Protein AF-0000000077182838 (afdb_homodimer)

Secondary structure (DSSP, 8-state):
---------------------------TTT-HHHHHHHHHHHHHHHHHHHHHHHHHHHHHHHHHHHHHHHHHHHHHHTT-HHHHHHSHHHHHHHHHIIIIIHHHHHHHHHS---HHHHHHHHHHHTTS--HHHHHHHHHHHHHHHHHHT--HHHHHTTEETTEE-S----HHHHHHHHHHHHHTT-HHHHHHHHHHHHHHHHTS-HHHHHHHT--HHHHHHHHHHHHHHTT-TTTHHHHHHHSTTTTTHHHHHHHHHHHS-----S--------HHHHHHHHHHHHHHHTT-------EEEE-SSSHHHHHSPEEEEEEEETTEEEEESS-S-HHHHHHHHHHHGGG-EE--EEETTTTEEE--TTEE-EEEEES-TT--HHHHHHHHHHHHHHHHHH-----S---EEEEEE-TT-EEEEE-S---S--HHHHHH-SEEEEEEEE-S--SEE--EEEGGGTEEE---TT-EEEEESB-TTT--B-GGG-EEEPPEEES-EEEEEEEEEGGGGTTS-TTSS---------------/---------------------------TTT-HHHHHHHHHHHHHHHHHHHHHHHHHHHHHHHHHHHHHHHHHHHHHHTT-HHHHHHSHHHHHHHHHIIIIIHHHHHHHHHS---HHHHHHHHHHHTTS--HHHHHHHHHHHHHHHHHHT--HHHHHTTEETTEE-S----HHHHHHHHHHHHHTT-HHHHHHHHHHHHHHHHTS-HHHHHHHT--HHHHHHHHHHHHHHTT-TTTHHHHHHHSTTTTTHHHHHHHHHHHS-----S--------HHHHHHHHHHHHHHHTT-------EEEE-SSSHHHHHSPEEEEEEEETTEEEEESS-S-HHHHHHHHHHHGGG-EE--EEETTTTEEE--TTEE-EEEEES-TT--HHHHHHHHHHHHHHHHHH-----S---EEEEEE-TT-EEEEE-S---S--HHHHHH-SEEEEEEEE-S--SEE--EEEGGGTEEE---TT-EEEEESB-TTT--B-GGG-EEEPPEEES-EEEEEEEEEGGGGTTS-TTSS--------S------

Foldseek 3Di:
DPPPPPPPPPCCVPCPPCPVPPPDDDQCQFDPVVVVVVVVLVVVLVVLVVVQVVQVVVLVVVVVVVVVVVCVLVVVCPPPVVVSCVPVVSVVVVVCCVPPVVVVVVVSVPDDTSPVSVVVVVVSCVPDDDPVNVLVVLLLVVLQCVLQVDFLLCVQQQHGLNDRDPDGHALVRLQVNLVSCVLQVNLVNSLRSLVSSLVRCVPDDQVVCVVVVHHNLVSLLSNLLSCVLVPNLVCSLVSQCPDPVCNPVSVVSSVVSNVDHDDRNDHLVCPVFDNLQSVLLNVVQNVLVPPDDPDPAPFDWPCPLDVVCVVVTWTKGFPDVVQTKMKTPQLADLVLLVLVCVQWPVPWDFAWDADQVVRDTDRDSQFGWTKDKPPDPPGDPVNVVSLVVSVVSVCRVVVAFAPPQSIKMKIKAGASGKHGWDAQWDPDDDPVCVVFNTFFKKKKAWQDFASGTFWKDQSLSSDTGHGDHNMIMMGTQADQAPRHGDPSRGMMTTGRHHDMTIMMMGTGHDNSCVPVPPPDYDDPPPPPPPPPDDDD/DPPPPPPPVPCCVPCPPCPVPPPDDDQCQFDP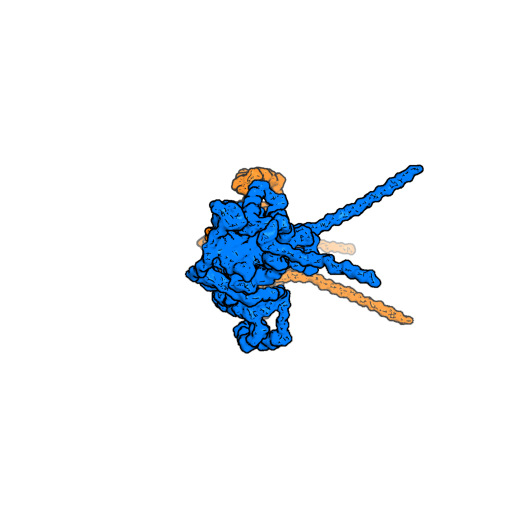VVVVVVVVLVVVLVVLVVVQVVQVVVLVVVVVVVVVVVCVLVVVCPPPVVVSCVPVVSVVVVVCCVPPVVVVVVVSVPDDTSPVSVVVVVVSCVPDDDPVNVLVVLLLVVQQCVLQVDFLLCVQQQHGLNDRDPDGHALVRLQVNLVSCVLQVNLVNSLRSLVNSLVRCVPDDQVVCVVVVHHNLVSLLSNLLSCVLVPNLPCSLVSQCPDPVCNPVSVVSSVVSNVDHDDRNDHLVCPVFDNLQSVLLNVVQNVLVPPDDPDPAPFDWPLPLDVVCVVPTWTKGFPDVVQTKMKTPQLADLVLLVLVCVQWVVPWDFDWDQDQVVRDTDRDSQFGWTKDKPPDPPGDPVNVVSLVVSVVSCCRVVVAFAPPQSIKMKIKAGASGKHGWDAQWDPDDDPVCVVFNTFFKKKKAWQDFASGTFWKDQSLSSDTGHGDHNMIMMGTQADQAPRHGDPSRGMMTTGRHHDMTIMMMGTGHDNSCVPVPPPDYDDPPPCPPDDPDDDD

InterPro domains:
  IPR005123 Oxoglutarate/iron-dependent dioxygenase domain [PS51471] (404-518)
  IPR006620 Prolyl 4-hydroxylase, alpha subunit [SM00702] (323-509)
  IPR011990 Tetratricopeptide-like helical domain superfamily [G3DSA:1.25.40.10] (131-242)
  IPR013547 Prolyl 4-hydroxylase, N-terminal [PF08336] (31-162)
  IPR044862 Prolyl 4-hydroxylase alpha subunit, Fe(2+) 2OG dioxygenase domain [PF13640] (408-509)
  IPR045054 Prolyl 4-hydroxylase [PTHR10869] (136-509)

Radius of gyration: 52.43 Å; Cα contacts (8 Å, |Δi|>4): 1757; chains: 2; bounding box: 83×176×127 Å

Organism: Drosophila simulans (NCBI:txid7240)

pLDDT: mean 84.69, std 19.44, range [19.81, 98.38]

Sequence (1072 aa):
MSSVVLFVVSFILGLSWITEGYRDRKNYVTSVEDKMDLLEKDRELIIVLDSYATELNDKIIMLKRIVKKFKQPLEKAKNREEEYLSNPINSLSLLRQMHEDWEPVEKLLRQPVGQEKIALIEKMREDFPVEKDLMEANQAMFRILHTYDLEPKDVSTGLIDGVQYSGKMSASDCFTMGTFSFKAGSYQLASKWLSAAKDLLVDQPRKYHEVMGVTKADVTLLLARSLIASGNVSNAPDILMRDSMFGEAGSALTLHFLRNTPKPSINLESRESDESFNQLCRSSSRRQMGESKPSRLHCRYNTTTTPFLRLAPFRMEELSLDPYVVFYHNVLSDPEIEKLKPMSEPFLERAKVFRVEKGSDEIAPTRSADGAWLPHQDTDPDDLEVLRRIGRRIRDITGLNTRSGSQMQFLKYGFGGHFVPHYDYFNSKTSYLERVGDRMATVLFYLNNVDHGGATAFPKLNLVVPTQKGSALFWHNLDRKSYDYDTRTSHGACPLISGTKLVMTRWIYELDQMFLIPAVLPPRRRNFSKSLLNPFMSSVVLFVVSFILGLSWITEGYRDRKNYVTSVEDKMDLLEKDRELIIVLDSYATELNDKIIMLKRIVKKFKQPLEKAKNREEEYLSNPINSLSLLRQMHEDWEPVEKLLRQPVGQEKIALIEKMREDFPVEKDLMEANQAMFRILHTYDLEPKDVSTGLIDGVQYSGKMSASDCFTMGTFSFKAGSYQLASKWLSAAKDLLVDQPRKYHEVMGVTKADVTLLLARSLIASGNVSNAPDILMRDSMFGEAGSALTLHFLRNTPKPSINLESRESDESFNQLCRSSSRRQMGESKPSRLHCRYNTTTTPFLRLAPFRMEELSLDPYVVFYHNVLSDPEIEKLKPMSEPFLERAKVFRVEKGSDEIAPTRSADGAWLPHQDTDPDDLEVLRRIGRRIRDITGLNTRSGSQMQFLKYGFGGHFVPHYDYFNSKTSYLERVGDRMATVLFYLNNVDHGGATAFPKLNLVVPTQKGSALFWHNLDRKSYDYDTRTSHGACPLISGTKLVMTRWIYELDQMFLIPAVLPPRRRNFSKSLLNPF

Structure (mmCIF, N/CA/C/O backbone):
data_AF-0000000077182838-model_v1
#
loop_
_entity.id
_entity.type
_entity.pdbx_description
1 polymer 'procollagen-proline 4-dioxygenase'
#
loop_
_atom_site.group_PDB
_atom_site.id
_atom_site.type_symbol
_atom_site.label_atom_id
_atom_site.label_alt_id
_atom_site.label_comp_id
_atom_site.label_asym_id
_atom_site.label_entity_id
_atom_site.label_seq_id
_atom_site.pdbx_PDB_ins_code
_atom_site.Cartn_x
_atom_site.Cartn_y
_atom_site.Cartn_z
_atom_site.occupancy
_atom_site.B_iso_or_equiv
_atom_site.auth_seq_id
_atom_site.auth_comp_id
_atom_site.auth_asym_id
_atom_site.auth_atom_id
_atom_site.pdbx_PDB_model_num
ATOM 1 N N . MET A 1 1 ? 15.797 6.801 -80.688 1 26.8 1 MET A N 1
ATOM 2 C CA . MET A 1 1 ? 15.852 5.375 -80.375 1 26.8 1 MET A CA 1
ATOM 3 C C . MET A 1 1 ? 15.898 5.137 -78.875 1 26.8 1 MET A C 1
ATOM 5 O O . MET A 1 1 ? 16.719 4.344 -78.375 1 26.8 1 MET A O 1
ATOM 9 N N . SER A 1 2 ? 15.445 6.059 -78.062 1 31.55 2 SER A N 1
ATOM 10 C CA . SER A 1 2 ? 15.414 6.375 -76.688 1 31.55 2 SER A CA 1
ATOM 11 C C . SER A 1 2 ? 14.711 5.281 -75.875 1 31.55 2 SER A C 1
ATOM 13 O O . SER A 1 2 ? 13.508 5.047 -76.062 1 31.55 2 SER A O 1
ATOM 15 N N . SER A 1 3 ? 15.469 4.152 -75.625 1 28.89 3 SER A N 1
ATOM 16 C CA . SER A 1 3 ? 15.219 2.842 -75 1 28.89 3 SER A CA 1
ATOM 17 C C . SER A 1 3 ? 14.648 2.973 -73.625 1 28.89 3 SER A C 1
ATOM 19 O O . SER A 1 3 ? 15.266 3.572 -72.75 1 28.89 3 SER A O 1
ATOM 21 N N . VAL A 1 4 ? 13.312 3.137 -73.5 1 30.86 4 VAL A N 1
ATOM 22 C CA . VAL A 1 4 ? 12.391 3.156 -72.375 1 30.86 4 VAL A CA 1
ATOM 23 C C . VAL A 1 4 ? 12.609 1.921 -71.5 1 30.86 4 VAL A C 1
ATOM 25 O O . VAL A 1 4 ? 12.32 0.798 -71.938 1 30.86 4 VAL A O 1
ATOM 28 N N . VAL A 1 5 ? 13.797 1.765 -70.938 1 31.5 5 VAL A N 1
ATOM 29 C CA . VAL A 1 5 ? 14.133 0.659 -70 1 31.5 5 VAL A CA 1
ATOM 30 C C . VAL A 1 5 ? 13.102 0.566 -68.875 1 31.5 5 VAL A C 1
ATOM 32 O O . VAL A 1 5 ? 12.977 1.482 -68.062 1 31.5 5 VAL A O 1
ATOM 35 N N . LEU A 1 6 ? 11.883 0.058 -69.25 1 28.95 6 LEU A N 1
ATOM 36 C CA . LEU A 1 6 ? 10.789 -0.274 -68.312 1 28.95 6 LEU A CA 1
ATOM 37 C C . LEU A 1 6 ? 11.289 -1.145 -67.188 1 28.95 6 LEU A C 1
ATOM 39 O O . LEU A 1 6 ? 11.766 -2.258 -67.375 1 28.95 6 LEU A O 1
ATOM 43 N N . PHE A 1 7 ? 11.945 -0.509 -66.188 1 29.33 7 PHE A N 1
ATOM 44 C CA . PHE A 1 7 ? 12.391 -1.179 -64.938 1 29.33 7 PHE A CA 1
ATOM 45 C C . PHE A 1 7 ? 11.25 -1.951 -64.312 1 29.33 7 PHE A C 1
ATOM 47 O O . PHE A 1 7 ? 10.289 -1.354 -63.812 1 29.33 7 PHE A O 1
ATOM 54 N N . VAL A 1 8 ? 10.812 -3.133 -64.812 1 27.83 8 VAL A N 1
ATOM 55 C CA . VAL A 1 8 ? 9.906 -4.098 -64.25 1 27.83 8 VAL A CA 1
ATOM 56 C C . VAL A 1 8 ? 10.398 -4.449 -62.812 1 27.83 8 VAL A C 1
ATOM 58 O O . VAL A 1 8 ? 11.445 -5.082 -62.656 1 27.83 8 VAL A O 1
ATOM 61 N N . VAL A 1 9 ? 10.398 -3.529 -61.875 1 29.5 9 VAL A N 1
ATOM 62 C CA . VAL A 1 9 ? 10.648 -3.9 -60.469 1 29.5 9 VAL A CA 1
ATOM 63 C C . VAL A 1 9 ? 9.719 -5.047 -60.062 1 29.5 9 VAL A C 1
ATOM 65 O O . VAL A 1 9 ? 8.492 -4.895 -60.062 1 29.5 9 VAL A O 1
ATOM 68 N N . SER A 1 10 ? 10.023 -6.285 -60.5 1 26 10 SER A N 1
ATOM 69 C CA . SER A 1 10 ? 9.406 -7.52 -60.031 1 26 10 SER A CA 1
ATOM 70 C C . SER A 1 10 ? 9.219 -7.488 -58.5 1 26 10 SER A C 1
ATOM 72 O O . SER A 1 10 ? 10.172 -7.285 -57.781 1 26 10 SER A O 1
ATOM 74 N N . PHE A 1 11 ? 8 -7.145 -58.062 1 29.31 11 PHE A N 1
ATOM 75 C CA . PHE A 1 11 ? 7.371 -7.348 -56.75 1 29.31 11 PHE A CA 1
ATOM 76 C C . PHE A 1 11 ? 7.582 -8.773 -56.25 1 29.31 11 PHE A C 1
ATOM 78 O O . PHE A 1 11 ? 6.84 -9.68 -56.656 1 29.31 11 PHE A O 1
ATOM 85 N N . ILE A 1 12 ? 8.781 -9.352 -56.375 1 28.45 12 ILE A N 1
ATOM 86 C CA . ILE A 1 12 ? 8.945 -10.602 -55.656 1 28.45 12 ILE A CA 1
ATOM 87 C C . ILE A 1 12 ? 8.484 -10.414 -54.219 1 28.45 12 ILE A C 1
ATOM 89 O O . ILE A 1 12 ? 9.18 -9.781 -53.406 1 28.45 12 ILE A O 1
ATOM 93 N N . LEU A 1 13 ? 7.277 -9.891 -54 1 29.78 13 LEU A N 1
ATOM 94 C CA . LEU A 1 13 ? 6.648 -10.094 -52.688 1 29.78 13 LEU A CA 1
ATOM 95 C C . LEU A 1 13 ? 6.875 -11.516 -52.219 1 29.78 13 LEU A C 1
ATOM 97 O O . LEU A 1 13 ? 6.391 -12.477 -52.812 1 29.78 13 LEU A O 1
ATOM 101 N N . GLY A 1 14 ? 8.164 -11.797 -51.875 1 27.64 14 GLY A N 1
ATOM 102 C CA . GLY A 1 14 ? 8.523 -12.984 -51.125 1 27.64 14 GLY A CA 1
ATOM 103 C C . GLY A 1 14 ? 7.488 -13.359 -50.094 1 27.64 14 GLY A C 1
ATOM 104 O O . GLY A 1 14 ? 7.152 -12.555 -49.219 1 27.64 14 GLY A O 1
ATOM 105 N N . LEU A 1 15 ? 6.465 -14.164 -50.438 1 27.7 15 LEU A N 1
ATOM 106 C CA . LEU A 1 15 ? 5.676 -15.039 -49.562 1 27.7 15 LEU A CA 1
ATOM 107 C C . LEU A 1 15 ? 6.543 -15.641 -48.469 1 27.7 15 LEU A C 1
ATOM 109 O O . LEU A 1 15 ? 7.254 -16.625 -48.688 1 27.7 15 LEU A O 1
ATOM 113 N N . SER A 1 16 ? 7.496 -14.93 -47.906 1 30.05 16 SER A N 1
ATOM 114 C CA . SER A 1 16 ? 7.914 -15.523 -46.625 1 30.05 16 SER A CA 1
ATOM 115 C C . SER A 1 16 ? 6.715 -15.984 -45.812 1 30.05 16 SER A C 1
ATOM 117 O O . SER A 1 16 ? 6.004 -15.156 -45.219 1 30.05 16 SER A O 1
ATOM 119 N N . TRP A 1 17 ? 5.828 -16.781 -46.375 1 29.22 17 TRP A N 1
ATOM 120 C CA . TRP A 1 17 ? 4.949 -17.594 -45.562 1 29.22 17 TRP A CA 1
ATOM 121 C C . TRP A 1 17 ? 5.605 -17.906 -44.219 1 29.22 17 TRP A C 1
ATOM 123 O O . TRP A 1 17 ? 6.809 -18.172 -44.156 1 29.22 17 TRP A O 1
ATOM 133 N N . ILE A 1 18 ? 5.066 -17.375 -43.125 1 30.62 18 ILE A N 1
ATOM 134 C CA . ILE A 1 18 ? 5.102 -17.688 -41.688 1 30.62 18 ILE A CA 1
ATOM 135 C C . ILE A 1 18 ? 5.184 -19.188 -41.5 1 30.62 18 ILE A C 1
ATOM 137 O O . ILE A 1 18 ? 4.223 -19.906 -41.781 1 30.62 18 ILE A O 1
ATOM 141 N N . THR A 1 19 ? 6.059 -19.922 -42.125 1 31.91 19 THR A N 1
ATOM 142 C CA . THR A 1 19 ? 6.367 -21.094 -41.312 1 31.91 19 THR A CA 1
ATOM 143 C C . THR A 1 19 ? 6.254 -20.766 -39.812 1 31.91 19 THR A C 1
ATOM 145 O O . THR A 1 19 ? 7.137 -20.125 -39.25 1 31.91 19 THR A O 1
ATOM 148 N N . GLU A 1 20 ? 5.242 -20.141 -39.375 1 35.03 20 GLU A N 1
ATOM 149 C CA . GLU A 1 20 ? 4.934 -20.172 -37.969 1 35.03 20 GLU A CA 1
ATOM 150 C C . GLU A 1 20 ? 5.504 -21.422 -37.312 1 35.03 20 GLU A C 1
ATOM 152 O O . GLU A 1 20 ? 5.117 -22.547 -37.656 1 35.03 20 GLU A O 1
ATOM 157 N N . GLY A 1 21 ? 6.805 -21.516 -37.125 1 34.44 21 GLY A N 1
ATOM 158 C CA . GLY A 1 21 ? 7.617 -22.422 -36.312 1 34.44 21 GLY A CA 1
ATOM 159 C C . GLY A 1 21 ? 6.832 -23.141 -35.25 1 34.44 21 GLY A C 1
ATOM 160 O O . GLY A 1 21 ? 6.109 -22.5 -34.469 1 34.44 21 GLY A O 1
ATOM 161 N N . TYR A 1 22 ? 6.16 -24.188 -35.5 1 38.72 22 TYR A N 1
ATOM 162 C CA . TYR A 1 22 ? 6.02 -25.219 -34.469 1 38.72 22 TYR A CA 1
ATOM 163 C C . TYR A 1 22 ? 7.078 -25.062 -33.375 1 38.72 22 TYR A C 1
ATOM 165 O O . TYR A 1 22 ? 8.102 -25.75 -33.406 1 38.72 22 TYR A O 1
ATOM 173 N N . ARG A 1 23 ? 7.707 -24.062 -33.25 1 43.81 23 ARG A N 1
ATOM 174 C CA . ARG A 1 23 ? 8.586 -23.766 -32.125 1 43.81 23 ARG A CA 1
ATOM 175 C C . ARG A 1 23 ? 8.148 -24.5 -30.859 1 43.81 23 ARG A C 1
ATOM 177 O O . ARG A 1 23 ? 6.996 -24.938 -30.766 1 43.81 23 ARG A O 1
ATOM 184 N N . ASP A 1 24 ? 9.055 -24.297 -29.672 1 54.03 24 ASP A N 1
ATOM 185 C CA . ASP A 1 24 ? 9.453 -24.891 -28.406 1 54.03 24 ASP A CA 1
ATOM 186 C C . ASP A 1 24 ? 8.281 -24.969 -27.438 1 54.03 24 ASP A C 1
ATOM 188 O O . ASP A 1 24 ? 8.125 -24.094 -26.578 1 54.03 24 ASP A O 1
ATOM 192 N N . ARG A 1 25 ? 7.219 -25.391 -27.875 1 66.12 25 ARG A N 1
ATOM 193 C CA . ARG A 1 25 ? 6.164 -25.547 -26.875 1 66.12 25 ARG A CA 1
ATOM 194 C C . ARG A 1 25 ? 6.641 -26.391 -25.688 1 66.12 25 ARG A C 1
ATOM 196 O O . ARG A 1 25 ? 7.184 -27.469 -25.875 1 66.12 25 ARG A O 1
ATOM 203 N N . LYS A 1 26 ? 6.566 -25.812 -24.547 1 80.62 26 LYS A N 1
ATOM 204 C CA . LYS A 1 26 ? 6.871 -26.531 -23.312 1 80.62 26 LYS A CA 1
ATOM 205 C C . LYS A 1 26 ? 5.754 -27.5 -22.953 1 80.62 26 LYS A C 1
ATOM 207 O O . LYS A 1 26 ? 4.574 -27.156 -23 1 80.62 26 LYS A O 1
ATOM 212 N N . ASN A 1 27 ? 6.078 -28.797 -22.953 1 87.56 27 ASN A N 1
ATOM 213 C CA . ASN A 1 27 ? 5.117 -29.781 -22.484 1 87.56 27 ASN A CA 1
ATOM 214 C C . ASN A 1 27 ? 5.312 -30.094 -21 1 87.56 27 ASN A C 1
ATOM 216 O O . ASN A 1 27 ? 6.086 -30.984 -20.656 1 87.56 27 ASN A O 1
ATOM 220 N N . TYR A 1 28 ? 4.531 -29.547 -20.234 1 90.81 28 TYR A N 1
ATOM 221 C CA . TYR A 1 28 ? 4.711 -29.641 -18.781 1 90.81 28 TYR A CA 1
ATOM 222 C C . TYR A 1 28 ? 4.289 -31 -18.266 1 90.81 28 TYR A C 1
ATOM 224 O O . TYR A 1 28 ? 4.719 -31.422 -17.188 1 90.81 28 TYR A O 1
ATOM 232 N N . VAL A 1 29 ? 3.48 -31.656 -18.969 1 90.94 29 VAL A N 1
ATOM 233 C CA . VAL A 1 29 ? 2.99 -32.938 -18.5 1 90.94 29 VAL A CA 1
ATOM 234 C C . VAL A 1 29 ? 4.07 -34 -18.688 1 90.94 29 VAL A C 1
ATOM 236 O O . VAL A 1 29 ? 4.285 -34.844 -17.797 1 90.94 29 VAL A O 1
ATOM 239 N N . THR A 1 30 ? 4.805 -33.906 -19.734 1 91.5 30 THR A N 1
ATOM 240 C CA . THR A 1 30 ? 5.789 -34.938 -20.062 1 91.5 30 THR A CA 1
ATOM 241 C C . THR A 1 30 ? 7.18 -34.531 -19.609 1 91.5 30 THR A C 1
ATOM 243 O O . THR A 1 30 ? 7.969 -35.375 -19.172 1 91.5 30 THR A O 1
ATOM 246 N N . SER A 1 31 ? 7.441 -33.281 -19.641 1 90.44 31 SER A N 1
ATOM 247 C CA . SER A 1 31 ? 8.797 -32.812 -19.391 1 90.44 31 SER A CA 1
ATOM 248 C C . SER A 1 31 ? 9.016 -32.5 -17.906 1 90.44 31 SER A C 1
ATOM 250 O O . SER A 1 31 ? 8.477 -31.531 -17.391 1 90.44 31 SER A O 1
ATOM 252 N N . VAL A 1 32 ? 9.883 -33.25 -17.297 1 89.12 32 VAL A N 1
ATOM 253 C CA . VAL A 1 32 ? 10.25 -33 -15.906 1 89.12 32 VAL A CA 1
ATOM 254 C C . VAL A 1 32 ? 11.078 -31.719 -15.82 1 89.12 32 VAL A C 1
ATOM 256 O O . VAL A 1 32 ? 10.945 -30.953 -14.859 1 89.12 32 VAL A O 1
ATOM 259 N N . GLU A 1 33 ? 11.875 -31.484 -16.781 1 88.88 33 GLU A N 1
ATOM 260 C CA . GLU A 1 33 ? 12.719 -30.297 -16.828 1 88.88 33 GLU A CA 1
ATOM 261 C C . GLU A 1 33 ? 11.883 -29.016 -16.828 1 88.88 33 GLU A C 1
ATOM 263 O O . GLU A 1 33 ? 12.203 -28.062 -16.125 1 88.88 33 GLU A O 1
ATOM 268 N N . ASP A 1 34 ? 10.891 -29.031 -17.609 1 93 34 ASP A N 1
ATOM 269 C CA . ASP A 1 34 ? 10.016 -27.859 -17.672 1 93 34 ASP A CA 1
ATOM 270 C C . ASP A 1 34 ? 9.32 -27.625 -16.328 1 93 34 ASP A C 1
ATOM 272 O O . ASP A 1 34 ? 9.148 -26.484 -15.906 1 93 34 ASP A O 1
ATOM 276 N N . LYS A 1 35 ? 8.945 -28.641 -15.68 1 95.5 35 LYS A N 1
ATOM 277 C CA . LYS A 1 35 ? 8.312 -28.516 -14.367 1 95.5 35 LYS A CA 1
ATOM 278 C C . LYS A 1 35 ? 9.305 -28.016 -13.32 1 95.5 35 LYS A C 1
ATOM 280 O O . LYS A 1 35 ? 8.938 -27.219 -12.445 1 95.5 35 LYS A O 1
ATOM 285 N N . MET A 1 36 ? 10.492 -28.5 -13.43 1 94.94 36 MET A N 1
ATOM 286 C CA . MET A 1 36 ? 11.531 -28.031 -12.516 1 94.94 36 MET A CA 1
ATOM 287 C C . MET A 1 36 ? 11.758 -26.531 -12.688 1 94.94 36 MET A C 1
ATOM 289 O O . MET A 1 36 ? 11.945 -25.812 -11.703 1 94.94 36 MET A O 1
ATOM 293 N N . ASP A 1 37 ? 11.742 -26.141 -13.914 1 94.75 37 ASP A N 1
ATOM 294 C CA . ASP A 1 37 ? 11.859 -24.719 -14.188 1 94.75 37 ASP A CA 1
ATOM 295 C C . ASP A 1 37 ? 10.703 -23.938 -13.578 1 94.75 37 ASP A C 1
ATOM 297 O O . ASP A 1 37 ? 10.891 -22.844 -13.047 1 94.75 37 ASP A O 1
ATOM 301 N N . LEU A 1 38 ? 9.57 -24.484 -13.664 1 95.56 38 LEU A N 1
ATOM 302 C CA . LEU A 1 38 ? 8.398 -23.844 -13.078 1 95.56 38 LEU A CA 1
ATOM 303 C C . LEU A 1 38 ? 8.539 -23.734 -11.562 1 95.56 38 LEU A C 1
ATOM 305 O O . LEU A 1 38 ? 8.164 -22.719 -10.977 1 95.56 38 LEU A O 1
ATOM 309 N N . LEU A 1 39 ? 9.023 -24.766 -10.969 1 95.81 39 LEU A N 1
ATOM 310 C CA . LEU A 1 39 ? 9.25 -24.75 -9.531 1 95.81 39 LEU A CA 1
ATOM 311 C C . LEU A 1 39 ? 10.219 -23.641 -9.133 1 95.81 39 LEU A C 1
ATOM 313 O O . LEU A 1 39 ? 10.023 -22.984 -8.109 1 95.81 39 LEU A O 1
ATOM 317 N N . GLU A 1 40 ? 11.219 -23.5 -9.906 1 95.88 40 GLU A N 1
ATOM 318 C CA . GLU A 1 40 ? 12.188 -22.453 -9.641 1 95.88 40 GLU A CA 1
ATOM 319 C C . GLU A 1 40 ? 11.555 -21.062 -9.781 1 95.88 40 GLU A C 1
ATOM 321 O O . GLU A 1 40 ? 11.844 -20.172 -8.984 1 95.88 40 GLU A O 1
ATOM 326 N N . LYS A 1 41 ? 10.789 -20.906 -10.797 1 96.5 41 LYS A N 1
ATOM 327 C CA . LYS A 1 41 ? 10.086 -19.641 -10.977 1 96.5 41 LYS A CA 1
ATOM 328 C C . LYS A 1 41 ? 9.148 -19.359 -9.805 1 96.5 41 LYS A C 1
ATOM 330 O O . LYS A 1 41 ? 9.016 -18.219 -9.375 1 96.5 41 LYS A O 1
ATOM 335 N N . ASP A 1 42 ? 8.508 -20.375 -9.336 1 96.75 42 ASP A N 1
ATOM 336 C CA . ASP A 1 42 ? 7.652 -20.234 -8.164 1 96.75 42 ASP A CA 1
ATOM 337 C C . ASP A 1 42 ? 8.438 -19.719 -6.965 1 96.75 42 ASP A C 1
ATOM 339 O O . ASP A 1 42 ? 7.973 -18.828 -6.242 1 96.75 42 ASP A O 1
ATOM 343 N N . ARG A 1 43 ? 9.609 -20.25 -6.754 1 96.56 43 ARG A N 1
ATOM 344 C CA . ARG A 1 43 ? 10.484 -19.812 -5.672 1 96.56 43 ARG A CA 1
ATOM 345 C C . ARG A 1 43 ? 10.844 -18.328 -5.824 1 96.56 43 ARG A C 1
ATOM 347 O O . ARG A 1 43 ? 10.82 -17.578 -4.848 1 96.56 43 ARG A O 1
ATOM 354 N N . GLU A 1 44 ? 11.172 -17.984 -6.992 1 97.12 44 GLU A N 1
ATOM 355 C CA . GLU A 1 44 ? 11.547 -16.594 -7.27 1 97.12 44 GLU A CA 1
ATOM 356 C C . GLU A 1 44 ? 10.383 -15.641 -7.012 1 97.12 44 GLU A C 1
ATOM 358 O O . GLU A 1 44 ? 10.57 -14.555 -6.469 1 97.12 44 GLU A O 1
ATOM 363 N N . LEU A 1 45 ? 9.242 -16.062 -7.426 1 97.12 45 LEU A N 1
ATOM 364 C CA . LEU A 1 45 ? 8.055 -15.234 -7.258 1 97.12 45 LEU A CA 1
ATOM 365 C C . LEU A 1 45 ? 7.754 -15.008 -5.781 1 97.12 45 LEU A C 1
ATOM 367 O O . LEU A 1 45 ? 7.348 -13.914 -5.387 1 97.12 45 LEU A O 1
ATOM 371 N N . ILE A 1 46 ? 7.973 -15.977 -4.977 1 97.12 46 ILE A N 1
ATOM 372 C CA . ILE A 1 46 ? 7.73 -15.867 -3.541 1 97.12 46 ILE A CA 1
ATOM 373 C C . ILE A 1 46 ? 8.695 -14.852 -2.932 1 97.12 46 ILE A C 1
ATOM 375 O O . ILE A 1 46 ? 8.312 -14.062 -2.068 1 97.12 46 ILE A O 1
ATOM 379 N N . ILE A 1 47 ? 9.914 -14.875 -3.428 1 97.19 47 ILE A N 1
ATOM 380 C CA . ILE A 1 47 ? 10.906 -13.914 -2.961 1 97.19 47 ILE A CA 1
ATOM 381 C C . ILE A 1 47 ? 10.469 -12.5 -3.33 1 97.19 47 ILE A C 1
ATOM 383 O O . ILE A 1 47 ? 10.586 -11.57 -2.52 1 97.19 47 ILE A O 1
ATOM 387 N N . VAL A 1 48 ? 9.953 -12.328 -4.527 1 97.25 48 VAL A N 1
ATOM 388 C CA . VAL A 1 48 ? 9.477 -11.023 -4.988 1 97.25 48 VAL A CA 1
ATOM 389 C C . VAL A 1 48 ? 8.297 -10.578 -4.141 1 97.25 48 VAL A C 1
ATOM 391 O O . VAL A 1 48 ? 8.203 -9.406 -3.764 1 97.25 48 VAL A O 1
ATOM 394 N N . LEU A 1 49 ? 7.371 -11.492 -3.797 1 96.69 49 LEU A N 1
ATOM 395 C CA . LEU A 1 49 ? 6.219 -11.172 -2.963 1 96.69 49 LEU A CA 1
ATOM 396 C C . LEU A 1 49 ? 6.66 -10.719 -1.574 1 96.69 49 LEU A C 1
ATOM 398 O O . LEU A 1 49 ? 6.105 -9.773 -1.018 1 96.69 49 LEU A O 1
ATOM 402 N N . ASP A 1 50 ? 7.668 -11.422 -1.068 1 96.75 50 ASP A N 1
ATOM 403 C CA . ASP A 1 50 ? 8.203 -11.055 0.24 1 96.75 50 ASP A CA 1
ATOM 404 C C . ASP A 1 50 ? 8.82 -9.656 0.203 1 96.75 50 ASP A C 1
ATOM 406 O O . ASP A 1 50 ? 8.68 -8.883 1.152 1 96.75 50 ASP A O 1
ATOM 410 N N . SER A 1 51 ? 9.508 -9.398 -0.839 1 97.12 51 SER A N 1
ATOM 411 C CA . SER A 1 51 ? 10.109 -8.078 -1.013 1 97.12 51 SER A CA 1
ATOM 412 C C . SER A 1 51 ? 9.047 -6.988 -1.096 1 97.12 51 SER A C 1
ATOM 414 O O . SER A 1 51 ? 9.219 -5.902 -0.541 1 97.12 51 SER A O 1
ATOM 416 N N . TYR A 1 52 ? 7.988 -7.238 -1.821 1 97.44 52 TYR A N 1
ATOM 417 C CA . TYR A 1 52 ? 6.863 -6.316 -1.898 1 97.44 52 TYR A CA 1
ATOM 418 C C . TYR A 1 52 ? 6.277 -6.047 -0.516 1 97.44 52 TYR A C 1
ATOM 420 O O . TYR A 1 52 ? 6.027 -4.898 -0.153 1 97.44 52 TYR A O 1
ATOM 428 N N . ALA A 1 53 ? 6.043 -7.113 0.237 1 96.38 53 ALA A N 1
ATOM 429 C CA . ALA A 1 53 ? 5.496 -6.977 1.584 1 96.38 53 ALA A CA 1
ATOM 430 C C . ALA A 1 53 ? 6.418 -6.141 2.469 1 96.38 53 ALA A C 1
ATOM 432 O O . ALA A 1 53 ? 5.953 -5.348 3.287 1 96.38 53 ALA A O 1
ATOM 433 N N . THR A 1 54 ? 7.691 -6.309 2.318 1 96.56 54 THR A N 1
ATOM 434 C CA . THR A 1 54 ? 8.672 -5.551 3.092 1 96.56 54 THR A CA 1
ATOM 435 C C . THR A 1 54 ? 8.586 -4.062 2.762 1 96.56 54 THR A C 1
ATOM 437 O O . THR A 1 54 ? 8.672 -3.219 3.654 1 96.56 54 THR A O 1
ATOM 440 N N . GLU A 1 55 ? 8.445 -3.791 1.501 1 96.19 55 GLU A N 1
ATOM 441 C CA . GLU A 1 55 ? 8.32 -2.395 1.098 1 96.19 55 GLU A CA 1
ATOM 442 C C . GLU A 1 55 ? 7.051 -1.769 1.671 1 96.19 55 GLU A C 1
ATOM 444 O O . GLU A 1 55 ? 7.055 -0.602 2.07 1 96.19 55 GLU A O 1
ATOM 449 N N . LEU A 1 56 ? 5.934 -2.525 1.669 1 96.06 56 LEU A N 1
ATOM 450 C CA . LEU A 1 56 ? 4.703 -2.057 2.301 1 96.06 56 LEU A CA 1
ATOM 451 C C . LEU A 1 56 ? 4.926 -1.792 3.787 1 96.06 56 LEU A C 1
ATOM 453 O O . LEU A 1 56 ? 4.441 -0.791 4.32 1 96.06 56 LEU A O 1
ATOM 457 N N . ASN A 1 57 ? 5.625 -2.719 4.391 1 97.06 57 ASN A N 1
ATOM 458 C CA . ASN A 1 57 ? 5.902 -2.572 5.812 1 97.06 57 ASN A CA 1
ATOM 459 C C . ASN A 1 57 ? 6.75 -1.333 6.098 1 97.06 57 ASN A C 1
ATOM 461 O O . ASN A 1 57 ? 6.582 -0.687 7.133 1 97.06 57 ASN A O 1
ATOM 465 N N . ASP A 1 58 ? 7.691 -1.055 5.238 1 96.19 58 ASP A N 1
ATOM 466 C CA . ASP A 1 58 ? 8.508 0.147 5.387 1 96.19 58 ASP A CA 1
ATOM 467 C C . ASP A 1 58 ? 7.637 1.403 5.391 1 96.19 58 ASP A C 1
ATOM 469 O O . ASP A 1 58 ? 7.891 2.338 6.148 1 96.19 58 ASP A O 1
ATOM 473 N N . LYS A 1 59 ? 6.711 1.446 4.516 1 95.69 59 LYS A N 1
ATOM 474 C CA . LYS A 1 59 ? 5.781 2.572 4.484 1 95.69 59 LYS A CA 1
ATOM 475 C C . LYS A 1 59 ? 5 2.682 5.789 1 95.69 59 LYS A C 1
ATOM 477 O O . LYS A 1 59 ? 4.809 3.779 6.316 1 95.69 59 LYS A O 1
ATOM 482 N N . ILE A 1 60 ? 4.586 1.57 6.359 1 96.62 60 ILE A N 1
ATOM 483 C CA . ILE A 1 60 ? 3.852 1.555 7.621 1 96.62 60 ILE A CA 1
ATOM 484 C C . ILE A 1 60 ? 4.738 2.092 8.742 1 96.62 60 ILE A C 1
ATOM 486 O O . ILE A 1 60 ? 4.285 2.879 9.578 1 96.62 60 ILE A O 1
ATOM 490 N N . ILE A 1 61 ? 5.965 1.659 8.719 1 96 61 ILE A N 1
ATOM 491 C CA . ILE A 1 61 ? 6.906 2.113 9.742 1 96 61 ILE A CA 1
ATOM 492 C C . ILE A 1 61 ? 7.047 3.633 9.672 1 96 61 ILE A C 1
ATOM 494 O O . ILE A 1 61 ? 7.027 4.312 10.703 1 96 61 ILE A O 1
ATOM 498 N N . MET A 1 62 ? 7.18 4.168 8.461 1 95.12 62 MET A N 1
ATOM 499 C CA . MET A 1 62 ? 7.277 5.609 8.266 1 95.12 62 MET A CA 1
ATOM 500 C C . MET A 1 62 ? 6.016 6.312 8.758 1 95.12 62 MET A C 1
ATOM 502 O O . MET A 1 62 ? 6.094 7.336 9.438 1 95.12 62 MET A O 1
ATOM 506 N N . LEU A 1 63 ? 4.848 5.793 8.461 1 95.56 63 LEU A N 1
ATOM 507 C CA . LEU A 1 63 ? 3.576 6.375 8.875 1 95.56 63 LEU A CA 1
ATOM 508 C C . LEU A 1 63 ? 3.441 6.363 10.398 1 95.56 63 LEU A C 1
ATOM 510 O O . LEU A 1 63 ? 2.98 7.336 10.992 1 95.56 63 LEU A O 1
ATOM 514 N N . LYS A 1 64 ? 3.861 5.301 10.992 1 95.38 64 LYS A N 1
ATOM 515 C CA . LYS A 1 64 ? 3.801 5.199 12.453 1 95.38 64 LYS A CA 1
ATOM 516 C C . LYS A 1 64 ? 4.719 6.227 13.109 1 95.38 64 LYS A C 1
ATOM 518 O O . LYS A 1 64 ? 4.391 6.77 14.164 1 95.38 64 LYS A O 1
ATOM 523 N N . ARG A 1 65 ? 5.84 6.453 12.508 1 93.81 65 ARG A N 1
ATOM 524 C CA . ARG A 1 65 ? 6.754 7.477 13.008 1 93.81 65 ARG A CA 1
ATOM 525 C C . ARG A 1 65 ? 6.121 8.859 12.922 1 93.81 65 ARG A C 1
ATOM 527 O O . ARG A 1 65 ? 6.227 9.656 13.859 1 93.81 65 ARG A O 1
ATOM 534 N N . ILE A 1 66 ? 5.512 9.164 11.805 1 94.56 66 ILE A N 1
ATOM 535 C CA . ILE A 1 66 ? 4.832 10.438 11.602 1 94.56 66 ILE A CA 1
ATOM 536 C C . ILE A 1 66 ? 3.715 10.594 12.633 1 94.56 66 ILE A C 1
ATOM 538 O O . ILE A 1 66 ? 3.602 11.641 13.281 1 94.56 66 ILE A O 1
ATOM 542 N N . VAL A 1 67 ? 2.928 9.516 12.859 1 95.5 67 VAL A N 1
ATOM 543 C CA . VAL A 1 67 ? 1.816 9.539 13.805 1 95.5 67 VAL A CA 1
ATOM 544 C C . VAL A 1 67 ? 2.344 9.797 15.211 1 95.5 67 VAL A C 1
ATOM 546 O O . VAL A 1 67 ? 1.762 10.578 15.969 1 95.5 67 VAL A O 1
ATOM 549 N N . LYS A 1 68 ? 3.402 9.141 15.539 1 94.12 68 LYS A N 1
ATOM 550 C CA . LYS A 1 68 ? 3.994 9.328 16.859 1 94.12 68 LYS A CA 1
ATOM 551 C C . LYS A 1 68 ? 4.41 10.781 17.078 1 94.12 68 LYS A C 1
ATOM 553 O O . LYS A 1 68 ? 4.145 11.359 18.125 1 94.12 68 LYS A O 1
ATOM 558 N N . LYS A 1 69 ? 5.039 11.398 16.062 1 92.62 69 LYS A N 1
ATOM 559 C CA . LYS A 1 69 ? 5.477 12.789 16.156 1 92.62 69 LYS A CA 1
ATOM 560 C C . LYS A 1 69 ? 4.285 13.734 16.234 1 92.62 69 LYS A C 1
ATOM 562 O O . LYS A 1 69 ? 4.301 14.695 17 1 92.62 69 LYS A O 1
ATOM 567 N N . PHE A 1 70 ? 3.23 13.453 15.453 1 94.38 70 PHE A N 1
ATOM 568 C CA . PHE A 1 70 ? 2.064 14.328 15.391 1 94.38 70 PHE A CA 1
ATOM 569 C C . PHE A 1 70 ? 1.231 14.211 16.656 1 94.38 70 PHE A C 1
ATOM 571 O O . PHE A 1 70 ? 0.495 15.133 17.016 1 94.38 70 PHE A O 1
ATOM 578 N N . LYS A 1 71 ? 1.332 13.117 17.406 1 94.88 71 LYS A N 1
ATOM 579 C CA . LYS A 1 71 ? 0.536 12.867 18.594 1 94.88 71 LYS A CA 1
ATOM 580 C C . LYS A 1 71 ? 1.119 13.602 19.812 1 94.88 71 LYS A C 1
ATOM 582 O O . LYS A 1 71 ? 0.401 13.906 20.766 1 94.88 71 LYS A O 1
ATOM 587 N N . GLN A 1 72 ? 2.391 13.891 19.781 1 93.19 72 GLN A N 1
ATOM 588 C CA . GLN A 1 72 ? 3.074 14.477 20.938 1 93.19 72 GLN A CA 1
ATOM 589 C C . GLN A 1 72 ? 2.43 15.797 21.344 1 93.19 72 GLN A C 1
ATOM 591 O O . GLN A 1 72 ? 2.061 15.977 22.516 1 93.19 72 GLN A O 1
ATOM 596 N N . PRO A 1 73 ? 2.199 16.75 20.406 1 93.25 73 PRO A N 1
ATOM 597 C CA . PRO A 1 73 ? 1.551 18 20.781 1 93.25 73 PRO A CA 1
ATOM 598 C C . PRO A 1 73 ? 0.128 17.797 21.297 1 93.25 73 PRO A C 1
ATOM 600 O O . PRO A 1 73 ? -0.311 18.516 22.203 1 93.25 73 PRO A O 1
ATOM 603 N N . LEU A 1 74 ? -0.54 16.875 20.75 1 94.75 74 LEU A N 1
ATOM 604 C CA . LEU A 1 74 ? -1.918 16.609 21.156 1 94.75 74 LEU A CA 1
ATOM 605 C C . LEU A 1 74 ? -1.974 16.047 22.562 1 94.75 74 LEU A C 1
ATOM 607 O O . LEU A 1 74 ? -2.879 16.391 23.344 1 94.75 74 LEU A O 1
ATOM 611 N N . GLU A 1 75 ? -1.044 15.219 22.891 1 94.62 75 GLU A N 1
ATOM 612 C CA . GLU A 1 75 ? -0.967 14.664 24.234 1 94.62 75 GLU A CA 1
ATOM 613 C C . GLU A 1 75 ? -0.667 15.758 25.25 1 94.62 75 GLU A C 1
ATOM 615 O O . GLU A 1 75 ? -1.23 15.758 26.359 1 94.62 75 GLU A O 1
ATOM 620 N N . LYS A 1 76 ? 0.18 16.672 24.875 1 92.94 76 LYS A N 1
ATOM 621 C CA . LYS A 1 76 ? 0.518 17.797 25.75 1 92.94 76 LYS A CA 1
ATOM 622 C C . LYS A 1 76 ? -0.677 18.719 25.938 1 92.94 76 LYS A C 1
ATOM 624 O O . LYS A 1 76 ? -0.847 19.312 27 1 92.94 76 LYS A O 1
ATOM 629 N N . ALA A 1 77 ? -1.479 18.828 24.938 1 95 77 ALA A N 1
ATOM 630 C CA . ALA A 1 77 ? -2.613 19.75 24.953 1 95 77 ALA A CA 1
ATOM 631 C C . ALA A 1 77 ? -3.818 19.109 25.641 1 95 77 ALA A C 1
ATOM 633 O O . ALA A 1 77 ? -4.77 19.812 26.016 1 95 77 ALA A O 1
ATOM 634 N N . LYS A 1 78 ? -3.801 17.828 25.891 1 93.75 78 LYS A N 1
ATOM 635 C CA . LYS A 1 78 ? -4.965 17.078 26.359 1 93.75 78 LYS A CA 1
ATOM 636 C C . LYS A 1 78 ? -5.512 17.672 27.656 1 93.75 78 LYS A C 1
ATOM 638 O O . LYS A 1 78 ? -4.77 17.844 28.625 1 93.75 78 LYS A O 1
ATOM 643 N N . ASN A 1 79 ? -6.742 18.016 27.734 1 92.81 79 ASN A N 1
ATOM 644 C CA . ASN A 1 79 ? -7.5 18.531 28.875 1 92.81 79 ASN A CA 1
ATOM 645 C C . ASN A 1 79 ? -7.066 19.938 29.25 1 92.81 79 ASN A C 1
ATOM 647 O O . ASN A 1 79 ? -7.461 20.453 30.297 1 92.81 79 ASN A O 1
ATOM 651 N N . ARG A 1 80 ? -6.18 20.578 28.531 1 94.06 80 ARG A N 1
ATOM 652 C CA . ARG A 1 80 ? -5.75 21.953 28.734 1 94.06 80 ARG A CA 1
ATOM 653 C C . ARG A 1 80 ? -5.461 22.641 27.406 1 94.06 80 ARG A C 1
ATOM 655 O O . ARG A 1 80 ? -4.398 23.234 27.219 1 94.06 80 ARG A O 1
ATOM 662 N N . GLU A 1 81 ? -6.375 22.516 26.5 1 94.69 81 GLU A N 1
ATOM 663 C CA . GLU A 1 81 ? -6.172 22.969 25.125 1 94.69 81 GLU A CA 1
ATOM 664 C C . GLU A 1 81 ? -6.023 24.484 25.062 1 94.69 81 GLU A C 1
ATOM 666 O O . GLU A 1 81 ? -5.156 25 24.359 1 94.69 81 GLU A O 1
ATOM 671 N N . GLU A 1 82 ? -6.812 25.172 25.844 1 91.75 82 GLU A N 1
ATOM 672 C CA . GLU A 1 82 ? -6.754 26.641 25.812 1 91.75 82 GLU A CA 1
ATOM 673 C C . GLU A 1 82 ? -5.422 27.141 26.359 1 91.75 82 GLU A C 1
ATOM 675 O O . GLU A 1 82 ? -4.824 28.062 25.797 1 91.75 82 GLU A O 1
ATOM 680 N N . GLU A 1 83 ? -5.043 26.578 27.422 1 91.94 83 GLU A N 1
ATOM 681 C CA . GLU A 1 83 ? -3.754 26.938 28 1 91.94 83 GLU A CA 1
ATOM 682 C C . GLU A 1 83 ? -2.605 26.609 27.062 1 91.94 83 GLU A C 1
ATOM 684 O O . GLU A 1 83 ? -1.68 27.406 26.891 1 91.94 83 GLU A O 1
ATOM 689 N N . TYR A 1 84 ? -2.713 25.391 26.469 1 94.75 84 TYR A N 1
ATOM 690 C CA . TYR A 1 84 ? -1.699 24.953 25.516 1 94.75 84 TYR A CA 1
ATOM 691 C C . TYR A 1 84 ? -1.572 25.938 24.359 1 94.75 84 TYR A C 1
ATOM 693 O O . TYR A 1 84 ? -0.462 26.281 23.953 1 94.75 84 TYR A O 1
ATOM 701 N N . LEU A 1 85 ? -2.676 26.5 23.922 1 94.56 85 LEU A N 1
ATOM 702 C CA . LEU A 1 85 ? -2.699 27.344 22.734 1 94.56 85 LEU A CA 1
ATOM 703 C C . LEU A 1 85 ? -2.385 28.781 23.094 1 94.56 85 LEU A C 1
ATOM 705 O O . LEU A 1 85 ? -2.143 29.609 22.203 1 94.56 85 LEU A O 1
ATOM 709 N N . SER A 1 86 ? -2.379 29.094 24.375 1 92.94 86 SER A N 1
ATOM 710 C CA . SER A 1 86 ? -1.969 30.422 24.797 1 92.94 86 SER A CA 1
ATOM 711 C C . SER A 1 86 ? -0.466 30.625 24.641 1 92.94 86 SER A C 1
ATOM 713 O O . SER A 1 86 ? 0.013 31.75 24.578 1 92.94 86 SER A O 1
ATOM 715 N N . ASN A 1 87 ? 0.27 29.453 24.625 1 93.5 87 ASN A N 1
ATOM 716 C CA . ASN A 1 87 ? 1.697 29.453 24.328 1 93.5 87 ASN A CA 1
ATOM 717 C C . ASN A 1 87 ? 1.961 29.781 22.859 1 93.5 87 ASN A C 1
ATOM 719 O O . ASN A 1 87 ? 1.513 29.062 21.969 1 93.5 87 ASN A O 1
ATOM 723 N N . PRO A 1 88 ? 2.682 30.906 22.656 1 94.62 88 PRO A N 1
ATOM 724 C CA . PRO A 1 88 ? 2.893 31.312 21.266 1 94.62 88 PRO A CA 1
ATOM 725 C C . PRO A 1 88 ? 3.664 30.266 20.453 1 94.62 88 PRO A C 1
ATOM 727 O O . PRO A 1 88 ? 3.449 30.141 19.25 1 94.62 88 PRO A O 1
ATOM 730 N N . ILE A 1 89 ? 4.535 29.516 21.109 1 96 89 ILE A N 1
ATOM 731 C CA . ILE A 1 89 ? 5.312 28.484 20.422 1 96 89 ILE A CA 1
ATOM 732 C C . ILE A 1 89 ? 4.387 27.375 19.938 1 96 89 ILE A C 1
ATOM 734 O O . ILE A 1 89 ? 4.473 26.938 18.781 1 96 89 ILE A O 1
ATOM 738 N N . ASN A 1 90 ? 3.516 26.938 20.844 1 96.19 90 ASN A N 1
ATOM 739 C CA . ASN A 1 90 ? 2.588 25.859 20.484 1 96.19 90 ASN A CA 1
ATOM 740 C C . ASN A 1 90 ? 1.614 26.297 19.406 1 96.19 90 ASN A C 1
ATOM 742 O O . ASN A 1 90 ? 1.285 25.516 18.5 1 96.19 90 ASN A O 1
ATOM 746 N N . SER A 1 91 ? 1.191 27.562 19.469 1 95.75 91 SER A N 1
ATOM 747 C CA . SER A 1 91 ? 0.273 28.078 18.453 1 95.75 91 SER A CA 1
ATOM 748 C C . SER A 1 91 ? 0.939 28.156 17.094 1 95.75 91 SER A C 1
ATOM 750 O O . SER A 1 91 ? 0.345 27.766 16.078 1 95.75 91 SER A O 1
ATOM 752 N N . LEU A 1 92 ? 2.1 28.656 17.109 1 96.44 92 LEU A N 1
ATOM 753 C CA . LEU A 1 92 ? 2.828 28.766 15.844 1 96.44 92 LEU A CA 1
ATOM 754 C C . LEU A 1 92 ? 3.092 27.391 15.25 1 96.44 92 LEU A C 1
ATOM 756 O O . LEU A 1 92 ? 2.912 27.172 14.055 1 96.44 92 LEU A O 1
ATOM 760 N N . SER A 1 93 ? 3.562 26.453 16.094 1 96.81 93 SER A N 1
ATOM 761 C CA . SER A 1 93 ? 3.869 25.094 15.641 1 96.81 93 SER A CA 1
ATOM 762 C C . SER A 1 93 ? 2.633 24.406 15.062 1 96.81 93 SER A C 1
ATOM 764 O O . SER A 1 93 ? 2.723 23.688 14.07 1 96.81 93 SER A O 1
ATOM 766 N N . LEU A 1 94 ? 1.499 24.594 15.727 1 96.62 94 LEU A N 1
ATOM 767 C CA . LEU A 1 94 ? 0.252 24.016 15.242 1 96.62 94 LEU A CA 1
ATOM 768 C C . LEU A 1 94 ? -0.1 24.562 13.859 1 96.62 94 LEU A C 1
ATOM 770 O O . LEU A 1 94 ? -0.433 23.797 12.953 1 96.62 94 LEU A O 1
ATOM 774 N N . LEU A 1 95 ? -0.021 25.891 13.703 1 96.62 95 LEU A N 1
ATOM 775 C CA . LEU A 1 95 ? -0.354 26.516 12.43 1 96.62 95 LEU A CA 1
ATOM 776 C C . LEU A 1 95 ? 0.583 26.031 11.328 1 96.62 95 LEU A C 1
ATOM 778 O O . LEU A 1 95 ? 0.139 25.734 10.219 1 96.62 95 LEU A O 1
ATOM 782 N N . ARG A 1 96 ? 1.815 25.969 11.641 1 96.81 96 ARG A N 1
ATOM 783 C CA . ARG A 1 96 ? 2.797 25.516 10.664 1 96.81 96 ARG A CA 1
ATOM 784 C C . ARG A 1 96 ? 2.537 24.062 10.258 1 96.81 96 ARG A C 1
ATOM 786 O O . ARG A 1 96 ? 2.51 23.734 9.07 1 96.81 96 ARG A O 1
ATOM 793 N N . GLN A 1 97 ? 2.398 23.203 11.25 1 96.31 97 GLN A N 1
ATOM 794 C CA . GLN A 1 97 ? 2.16 21.797 10.984 1 96.31 97 GLN A CA 1
ATOM 795 C C . GLN A 1 97 ? 0.938 21.594 10.094 1 96.31 97 GLN A C 1
ATOM 797 O O . GLN A 1 97 ? 0.994 20.859 9.102 1 96.31 97 GLN A O 1
ATOM 802 N N . MET A 1 98 ? -0.145 22.281 10.469 1 96.75 98 MET A N 1
ATOM 803 C CA . MET A 1 98 ? -1.403 22.109 9.75 1 96.75 98 MET A CA 1
ATOM 804 C C . MET A 1 98 ? -1.296 22.656 8.328 1 96.75 98 MET A C 1
ATOM 806 O O . MET A 1 98 ? -1.946 22.141 7.418 1 96.75 98 MET A O 1
ATOM 810 N N . HIS A 1 99 ? -0.458 23.562 8.141 1 95.62 99 HIS A N 1
ATOM 811 C CA . HIS A 1 99 ? -0.304 24.156 6.812 1 95.62 99 HIS A CA 1
ATOM 812 C C . HIS A 1 99 ? 0.708 23.375 5.98 1 95.62 99 HIS A C 1
ATOM 814 O O . HIS A 1 99 ? 0.489 23.125 4.793 1 95.62 99 HIS A O 1
ATOM 820 N N . GLU A 1 100 ? 1.803 22.953 6.633 1 95 100 GLU A N 1
ATOM 821 C CA . GLU A 1 100 ? 2.939 22.516 5.832 1 95 100 GLU A CA 1
ATOM 822 C C . GLU A 1 100 ? 3.096 21 5.887 1 95 100 GLU A C 1
ATOM 824 O O . GLU A 1 100 ? 3.607 20.391 4.945 1 95 100 GLU A O 1
ATOM 829 N N . ASP A 1 101 ? 2.713 20.375 6.895 1 94.88 101 ASP A N 1
ATOM 830 C CA . ASP A 1 101 ? 3.176 19.016 7.145 1 94.88 101 ASP A CA 1
ATOM 831 C C . ASP A 1 101 ? 2.211 17.984 6.551 1 94.88 101 ASP A C 1
ATOM 833 O O . ASP A 1 101 ? 2.584 16.844 6.316 1 94.88 101 ASP A O 1
ATOM 837 N N . TRP A 1 102 ? 1.031 18.344 6.277 1 94.06 102 TRP A N 1
ATOM 838 C CA . TRP A 1 102 ? 0.058 17.344 5.871 1 94.06 102 TRP A CA 1
ATOM 839 C C . TRP A 1 102 ? 0.11 17.109 4.363 1 94.06 102 TRP A C 1
ATOM 841 O O . TRP A 1 102 ? -0.336 16.062 3.871 1 94.06 102 TRP A O 1
ATOM 851 N N . GLU A 1 103 ? 0.669 18.062 3.592 1 93.06 103 GLU A N 1
ATOM 852 C CA . GLU A 1 103 ? 0.828 17.844 2.158 1 93.06 103 GLU A CA 1
ATOM 853 C C . GLU A 1 103 ? 1.825 16.719 1.877 1 93.06 103 GLU A C 1
ATOM 855 O O . GLU A 1 103 ? 1.523 15.789 1.134 1 93.06 103 GLU A O 1
ATOM 860 N N . PRO A 1 104 ? 3.018 16.766 2.486 1 95 104 PRO A N 1
ATOM 861 C CA . PRO A 1 104 ? 3.951 15.648 2.307 1 95 104 PRO A CA 1
ATOM 862 C C . PRO A 1 104 ? 3.373 14.312 2.77 1 95 104 PRO A C 1
ATOM 864 O O . PRO A 1 104 ? 3.67 13.266 2.182 1 95 104 PRO A O 1
ATOM 867 N N . VAL A 1 105 ? 2.629 14.328 3.816 1 96.12 105 VAL A N 1
ATOM 868 C CA . VAL A 1 105 ? 2.018 13.094 4.312 1 96.12 105 VAL A CA 1
ATOM 869 C C . VAL A 1 105 ? 1.049 12.547 3.27 1 96.12 105 VAL A C 1
ATOM 871 O O . VAL A 1 105 ? 1.049 11.344 2.986 1 96.12 105 VAL A O 1
ATOM 874 N N . GLU A 1 106 ? 0.239 13.461 2.723 1 95 106 GLU A N 1
ATOM 875 C CA . GLU A 1 106 ? -0.681 13.039 1.67 1 95 106 GLU A CA 1
ATOM 876 C C . GLU A 1 106 ? 0.073 12.461 0.477 1 95 106 GLU A C 1
ATOM 878 O O . GLU A 1 106 ? -0.342 11.445 -0.095 1 95 106 GLU A O 1
ATOM 883 N N . LYS A 1 107 ? 1.139 13.109 0.119 1 94.88 107 LYS A N 1
ATOM 884 C CA . LYS A 1 107 ? 1.952 12.625 -0.99 1 94.88 107 LYS A CA 1
ATOM 885 C C . LYS A 1 107 ? 2.512 11.234 -0.691 1 94.88 107 LYS A C 1
ATOM 887 O O . LYS A 1 107 ? 2.574 10.383 -1.579 1 94.88 107 LYS A O 1
ATOM 892 N N . LEU A 1 108 ? 2.92 11.039 0.528 1 95.75 108 LEU A N 1
ATOM 893 C CA . LEU A 1 108 ? 3.422 9.734 0.947 1 95.75 108 LEU A CA 1
ATOM 894 C C . LEU A 1 108 ? 2.344 8.664 0.805 1 95.75 108 LEU A C 1
ATOM 896 O O . LEU A 1 108 ? 2.621 7.555 0.338 1 95.75 108 LEU A O 1
ATOM 900 N N . LEU A 1 109 ? 1.115 8.992 1.191 1 96.12 109 LEU A N 1
ATOM 901 C CA . LEU A 1 109 ? 0.008 8.047 1.106 1 96.12 109 LEU A CA 1
ATOM 902 C C . LEU A 1 109 ? -0.281 7.68 -0.345 1 96.12 109 LEU A C 1
ATOM 904 O O . LEU A 1 109 ? -0.599 6.527 -0.646 1 96.12 109 LEU A O 1
ATOM 908 N N . ARG A 1 110 ? -0.105 8.625 -1.238 1 94.75 110 ARG A N 1
ATOM 909 C CA . ARG A 1 110 ? -0.446 8.43 -2.645 1 94.75 110 ARG A CA 1
ATOM 910 C C . ARG A 1 110 ? 0.676 7.715 -3.387 1 94.75 110 ARG A C 1
ATOM 912 O O . ARG A 1 110 ? 0.463 7.176 -4.477 1 94.75 110 ARG A O 1
ATOM 919 N N . GLN A 1 111 ? 1.771 7.715 -2.795 1 93.12 111 GLN A N 1
ATOM 920 C CA . GLN A 1 111 ? 2.912 7.094 -3.459 1 93.12 111 GLN A CA 1
ATOM 921 C C . GLN A 1 111 ? 2.701 5.59 -3.623 1 93.12 111 GLN A C 1
ATOM 923 O O . GLN A 1 111 ? 2.488 4.879 -2.641 1 93.12 111 GLN A O 1
ATOM 928 N N . PRO A 1 112 ? 2.779 5.121 -4.895 1 92 112 PRO A N 1
ATOM 929 C CA . PRO A 1 112 ? 2.598 3.682 -5.109 1 92 112 PRO A CA 1
ATOM 930 C C . PRO A 1 112 ? 3.754 2.852 -4.559 1 92 112 PRO A C 1
ATOM 932 O O . PRO A 1 112 ? 4.902 3.307 -4.559 1 92 112 PRO A O 1
ATOM 935 N N . VAL A 1 113 ? 3.439 1.701 -4.078 1 93.56 113 VAL A N 1
ATOM 936 C CA . VAL A 1 113 ? 4.438 0.808 -3.498 1 93.56 113 VAL A CA 1
ATOM 937 C C . VAL A 1 113 ? 4.637 -0.403 -4.406 1 93.56 113 VAL A C 1
ATOM 939 O O . VAL A 1 113 ? 3.674 -0.94 -4.957 1 93.56 113 VAL A O 1
ATOM 942 N N . GLY A 1 114 ? 5.898 -0.807 -4.617 1 94.56 114 GLY A N 1
ATOM 943 C CA . GLY A 1 114 ? 6.246 -2.086 -5.211 1 94.56 114 GLY A CA 1
ATOM 944 C C . GLY A 1 114 ? 6.031 -2.125 -6.715 1 94.56 114 GLY A C 1
ATOM 945 O O . GLY A 1 114 ? 5.727 -3.18 -7.277 1 94.56 114 GLY A O 1
ATOM 946 N N . GLN A 1 115 ? 6.148 -1.014 -7.383 1 94.75 115 GLN A N 1
ATOM 947 C CA . GLN A 1 115 ? 5.906 -0.97 -8.82 1 94.75 115 GLN A CA 1
ATOM 948 C C . GLN A 1 115 ? 6.887 -1.869 -9.57 1 94.75 115 GLN A C 1
ATOM 950 O O . GLN A 1 115 ? 6.508 -2.549 -10.523 1 94.75 115 GLN A O 1
ATOM 955 N N . GLU A 1 116 ? 8.086 -1.862 -9.109 1 96.19 116 GLU A N 1
ATOM 956 C CA . GLU A 1 116 ? 9.094 -2.715 -9.734 1 96.19 116 GLU A CA 1
ATOM 957 C C . GLU A 1 116 ? 8.766 -4.191 -9.531 1 96.19 116 GLU A C 1
ATOM 959 O O . GLU A 1 116 ? 8.922 -5 -10.453 1 96.19 116 GLU A O 1
ATOM 964 N N . LYS A 1 117 ? 8.383 -4.594 -8.352 1 97.12 117 LYS A N 1
ATOM 965 C CA . LYS A 1 117 ? 8.023 -5.973 -8.039 1 97.12 117 LYS A CA 1
ATOM 966 C C . LYS A 1 117 ? 6.812 -6.426 -8.852 1 97.12 117 LYS A C 1
ATOM 968 O O . LYS A 1 117 ? 6.789 -7.543 -9.375 1 97.12 117 LYS A O 1
ATOM 973 N N . ILE A 1 118 ? 5.797 -5.539 -8.992 1 96.44 118 ILE A N 1
ATOM 974 C CA . ILE A 1 118 ? 4.598 -5.84 -9.766 1 96.44 118 ILE A CA 1
ATOM 975 C C . ILE A 1 118 ? 4.977 -6.066 -11.227 1 96.44 118 ILE A C 1
ATOM 977 O O . ILE A 1 118 ? 4.516 -7.023 -11.852 1 96.44 118 ILE A O 1
ATOM 981 N N . ALA A 1 119 ? 5.855 -5.238 -11.711 1 96.31 119 ALA A N 1
ATOM 982 C CA . ALA A 1 119 ? 6.312 -5.367 -13.094 1 96.31 119 ALA A CA 1
ATOM 983 C C . ALA A 1 119 ? 7.059 -6.684 -13.305 1 96.31 119 ALA A C 1
ATOM 985 O O . ALA A 1 119 ? 6.91 -7.328 -14.352 1 96.31 119 ALA A O 1
ATOM 986 N N . LEU A 1 120 ? 7.809 -7.016 -12.383 1 96.69 120 LEU A N 1
ATOM 987 C CA . LEU A 1 120 ? 8.555 -8.266 -12.469 1 96.69 120 LEU A CA 1
ATOM 988 C C . LEU A 1 120 ? 7.605 -9.461 -12.484 1 96.69 120 LEU A C 1
ATOM 990 O O . LEU A 1 120 ? 7.801 -10.406 -13.258 1 96.69 120 LEU A O 1
ATOM 994 N N . ILE A 1 121 ? 6.629 -9.484 -11.656 1 96.25 121 ILE A N 1
ATOM 995 C CA . ILE A 1 121 ? 5.652 -10.562 -11.602 1 96.25 121 ILE A CA 1
ATOM 996 C C . ILE A 1 121 ? 4.914 -10.656 -12.938 1 96.25 121 ILE A C 1
ATOM 998 O O . ILE A 1 121 ? 4.723 -11.75 -13.477 1 96.25 121 ILE A O 1
ATOM 1002 N N . GLU A 1 122 ? 4.551 -9.539 -13.469 1 94.94 122 GLU A N 1
ATOM 1003 C CA . GLU A 1 122 ? 3.865 -9.492 -14.758 1 94.94 122 GLU A CA 1
ATOM 1004 C C . GLU A 1 122 ? 4.734 -10.086 -15.859 1 94.94 122 GLU A C 1
ATOM 1006 O O . GLU A 1 122 ? 4.25 -10.852 -16.703 1 94.94 122 GLU A O 1
ATOM 1011 N N . LYS A 1 123 ? 5.984 -9.711 -15.828 1 96.19 123 LYS A N 1
ATOM 1012 C CA . LYS A 1 123 ? 6.918 -10.219 -16.828 1 96.19 123 LYS A CA 1
ATOM 1013 C C . LYS A 1 123 ? 7.109 -11.727 -16.688 1 96.19 123 LYS A C 1
ATOM 1015 O O . LYS A 1 123 ? 7.105 -12.453 -17.688 1 96.19 123 LYS A O 1
ATOM 1020 N N . MET A 1 124 ? 7.227 -12.172 -15.523 1 95.88 124 MET A N 1
ATOM 1021 C CA . MET A 1 124 ? 7.445 -13.594 -15.281 1 95.88 124 MET A CA 1
ATOM 1022 C C . MET A 1 124 ? 6.219 -14.414 -15.68 1 95.88 124 MET A C 1
ATOM 1024 O O . MET A 1 124 ? 6.348 -15.547 -16.141 1 95.88 124 MET A O 1
ATOM 1028 N N . ARG A 1 125 ? 5.059 -13.898 -15.531 1 94.12 125 ARG A N 1
ATOM 1029 C CA . ARG A 1 125 ? 3.811 -14.602 -15.812 1 94.12 125 ARG A CA 1
ATOM 1030 C C . ARG A 1 125 ? 3.668 -14.898 -17.297 1 94.12 125 ARG A C 1
ATOM 1032 O O . ARG A 1 125 ? 2.898 -15.781 -17.688 1 94.12 125 ARG A O 1
ATOM 1039 N N . GLU A 1 126 ? 4.441 -14.219 -18.125 1 91.44 126 GLU A N 1
ATOM 1040 C CA . GLU A 1 126 ? 4.41 -14.461 -19.562 1 91.44 126 GLU A CA 1
ATOM 1041 C C . GLU A 1 126 ? 4.922 -15.859 -19.906 1 91.44 126 GLU A C 1
ATOM 1043 O O . GLU A 1 126 ? 4.559 -16.422 -20.938 1 91.44 126 GLU A O 1
ATOM 1048 N N . ASP A 1 127 ? 5.656 -16.422 -19 1 91.31 127 ASP A N 1
ATOM 1049 C CA . ASP A 1 127 ? 6.273 -17.719 -19.25 1 91.31 127 ASP A CA 1
ATOM 1050 C C . ASP A 1 127 ? 5.531 -18.828 -18.5 1 91.31 127 ASP A C 1
ATOM 1052 O O . ASP A 1 127 ? 6.004 -19.969 -18.453 1 91.31 127 ASP A O 1
ATOM 1056 N N . PHE A 1 128 ? 4.355 -18.562 -18.031 1 95.19 128 PHE A N 1
ATOM 1057 C CA . PHE A 1 128 ? 3.605 -19.547 -17.266 1 95.19 128 PHE A CA 1
ATOM 1058 C C . PHE A 1 128 ? 2.758 -20.422 -18.172 1 95.19 128 PHE A C 1
ATOM 1060 O O . PHE A 1 128 ? 2.521 -20.062 -19.328 1 95.19 128 PHE A O 1
ATOM 1067 N N . PRO A 1 129 ? 2.35 -21.609 -17.594 1 95.5 129 PRO A N 1
ATOM 1068 C CA . PRO A 1 129 ? 1.452 -22.469 -18.375 1 95.5 129 PRO A CA 1
ATOM 1069 C C . PRO A 1 129 ? 0.174 -21.75 -18.797 1 95.5 129 PRO A C 1
ATOM 1071 O O . PRO A 1 129 ? -0.38 -20.969 -18.031 1 95.5 129 PRO A O 1
ATOM 1074 N N . VAL A 1 130 ? -0.223 -21.953 -20.016 1 94.31 130 VAL A N 1
ATOM 1075 C CA . VAL A 1 130 ? -1.459 -21.375 -20.531 1 94.31 130 VAL A CA 1
ATOM 1076 C C . VAL A 1 130 ? -2.607 -22.375 -20.359 1 94.31 130 VAL A C 1
ATOM 1078 O O . VAL A 1 130 ? -2.428 -23.438 -19.766 1 94.31 130 VAL A O 1
ATOM 1081 N N . GLU A 1 131 ? -3.719 -22.031 -20.797 1 93.5 131 GLU A N 1
ATOM 1082 C CA . GLU A 1 131 ? -4.926 -22.828 -20.578 1 93.5 131 GLU A CA 1
ATOM 1083 C C . GLU A 1 131 ? -4.781 -24.219 -21.188 1 93.5 131 GLU A C 1
ATOM 1085 O O . GLU A 1 131 ? -5.191 -25.203 -20.578 1 93.5 131 GLU A O 1
ATOM 1090 N N . LYS A 1 132 ? -4.176 -24.25 -22.312 1 91.06 132 LYS A N 1
ATOM 1091 C CA . LYS A 1 132 ? -4.008 -25.531 -23 1 91.06 132 LYS A CA 1
ATOM 1092 C C . LYS A 1 132 ? -3.129 -26.469 -22.188 1 91.06 132 LYS A C 1
ATOM 1094 O O . LYS A 1 132 ? -3.371 -27.688 -22.156 1 91.06 132 LYS A O 1
ATOM 1099 N N . ASP A 1 133 ? -2.156 -25.969 -21.562 1 93.31 133 ASP A N 1
ATOM 1100 C CA . ASP A 1 133 ? -1.256 -26.766 -20.734 1 93.31 133 ASP A CA 1
ATOM 1101 C C . ASP A 1 133 ? -1.991 -27.359 -19.531 1 93.31 133 ASP A C 1
ATOM 1103 O O . ASP A 1 133 ? -1.827 -28.547 -19.219 1 93.31 133 ASP A O 1
ATOM 1107 N N . LEU A 1 134 ? -2.752 -26.531 -18.922 1 95.19 134 LEU A N 1
ATOM 1108 C CA . LEU A 1 134 ? -3.516 -27.016 -17.781 1 95.19 134 LEU A CA 1
ATOM 1109 C C . LEU A 1 134 ? -4.562 -28.031 -18.219 1 95.19 134 LEU A C 1
ATOM 1111 O O . LEU A 1 134 ? -4.805 -29.031 -17.531 1 95.19 134 LEU A O 1
ATOM 1115 N N . MET A 1 135 ? -5.184 -27.75 -19.312 1 93.5 135 MET A N 1
ATOM 1116 C CA . MET A 1 135 ? -6.164 -28.688 -19.859 1 93.5 135 MET A CA 1
ATOM 1117 C C . MET A 1 135 ? -5.535 -30.047 -20.094 1 93.5 135 MET A C 1
ATOM 1119 O O . MET A 1 135 ? -6.137 -31.078 -19.766 1 93.5 135 MET A O 1
ATOM 1123 N N . GLU A 1 136 ? -4.363 -30.062 -20.641 1 92.75 136 GLU A N 1
ATOM 1124 C CA . GLU A 1 136 ? -3.66 -31.312 -20.875 1 92.75 136 GLU A CA 1
ATOM 1125 C C . GLU A 1 136 ? -3.391 -32.062 -19.562 1 92.75 136 GLU A C 1
ATOM 1127 O O . GLU A 1 136 ? -3.521 -33.281 -19.5 1 92.75 136 GLU A O 1
ATOM 1132 N N . ALA A 1 137 ? -2.994 -31.359 -18.609 1 95.75 137 ALA A N 1
ATOM 1133 C CA . ALA A 1 137 ? -2.732 -31.953 -17.297 1 95.75 137 ALA A CA 1
ATOM 1134 C C . ALA A 1 137 ? -4.016 -32.5 -16.672 1 95.75 137 ALA A C 1
ATOM 1136 O O . ALA A 1 137 ? -4.016 -33.594 -16.109 1 95.75 137 ALA A O 1
ATOM 1137 N N . ASN A 1 138 ? -5.07 -31.734 -16.781 1 96.56 138 ASN A N 1
ATOM 1138 C CA . ASN A 1 138 ? -6.355 -32.188 -16.266 1 96.56 138 ASN A CA 1
ATOM 1139 C C . ASN A 1 138 ? -6.828 -33.438 -16.984 1 96.56 138 ASN A C 1
ATOM 1141 O O . ASN A 1 138 ? -7.359 -34.375 -16.344 1 96.56 138 ASN A O 1
ATOM 1145 N N . GLN A 1 139 ? -6.648 -33.406 -18.234 1 94.31 139 GLN A N 1
ATOM 1146 C CA . GLN A 1 139 ? -7.016 -34.594 -19.016 1 94.31 139 GLN A CA 1
ATOM 1147 C C . GLN A 1 139 ? -6.203 -35.812 -18.594 1 94.31 139 GLN A C 1
ATOM 1149 O O . GLN A 1 139 ? -6.723 -36.938 -18.547 1 94.31 139 GLN A O 1
ATOM 1154 N N . ALA A 1 140 ? -4.961 -35.562 -18.406 1 95.56 140 ALA A N 1
ATOM 1155 C CA . ALA A 1 140 ? -4.09 -36.656 -17.938 1 95.56 140 ALA A CA 1
ATOM 1156 C C . ALA A 1 140 ? -4.605 -37.25 -16.641 1 95.56 140 ALA A C 1
ATOM 1158 O O . ALA A 1 140 ? -4.73 -38.469 -16.516 1 95.56 140 ALA A O 1
ATOM 1159 N N . MET A 1 141 ? -4.922 -36.406 -15.688 1 96.25 141 MET A N 1
ATOM 1160 C CA . MET A 1 141 ? -5.43 -36.875 -14.398 1 96.25 141 MET A CA 1
ATOM 1161 C C . MET A 1 141 ? -6.781 -37.562 -14.57 1 96.25 141 MET A C 1
ATOM 1163 O O . MET A 1 141 ? -7.043 -38.594 -13.953 1 96.25 141 MET A O 1
ATOM 1167 N N . PHE A 1 142 ? -7.629 -37 -15.344 1 95.56 142 PHE A N 1
ATOM 1168 C CA . PHE A 1 142 ? -8.93 -37.594 -15.648 1 95.56 142 PHE A CA 1
ATOM 1169 C C . PHE A 1 142 ? -8.766 -39 -16.188 1 95.56 142 PHE A C 1
ATOM 1171 O O . PHE A 1 142 ? -9.484 -39.938 -15.781 1 95.56 142 PHE A O 1
ATOM 1178 N N . ARG A 1 143 ? -7.793 -39.188 -17.094 1 93.81 143 ARG A N 1
ATOM 1179 C CA . ARG A 1 143 ? -7.516 -40.469 -17.688 1 93.81 143 ARG A CA 1
ATOM 1180 C C . ARG A 1 143 ? -7.062 -41.5 -16.641 1 93.81 143 ARG A C 1
ATOM 1182 O O . ARG A 1 143 ? -7.465 -42.656 -16.672 1 93.81 143 ARG A O 1
ATOM 1189 N N . ILE A 1 144 ? -6.234 -41.031 -15.781 1 96.06 144 ILE A N 1
ATOM 1190 C CA . ILE A 1 144 ? -5.766 -41.906 -14.711 1 96.06 144 ILE A CA 1
ATOM 1191 C C . ILE A 1 144 ? -6.949 -42.375 -13.867 1 96.06 144 ILE A C 1
ATOM 1193 O O . ILE A 1 144 ? -7.094 -43.562 -13.586 1 96.06 144 ILE A O 1
ATOM 1197 N N . LEU A 1 145 ? -7.816 -41.438 -13.492 1 95.88 145 LEU A N 1
ATOM 1198 C CA . LEU A 1 145 ? -8.969 -41.781 -12.664 1 95.88 145 LEU A CA 1
ATOM 1199 C C . LEU A 1 145 ? -9.883 -42.781 -13.367 1 95.88 145 LEU A C 1
ATOM 1201 O O . LEU A 1 145 ? -10.32 -43.75 -12.758 1 95.88 145 LEU A O 1
ATOM 1205 N N . HIS A 1 146 ? -10.094 -42.531 -14.57 1 92.62 146 HIS A N 1
ATOM 1206 C CA . HIS A 1 146 ? -11.016 -43.375 -15.344 1 92.62 146 HIS A CA 1
ATOM 1207 C C . HIS A 1 146 ? -10.461 -44.781 -15.539 1 92.62 146 HIS A C 1
ATOM 1209 O O . HIS A 1 146 ? -11.164 -45.75 -15.305 1 92.62 146 HIS A O 1
ATOM 1215 N N . THR A 1 147 ? -9.219 -44.844 -15.992 1 94.62 147 THR A N 1
ATOM 1216 C CA . THR A 1 147 ? -8.609 -46.156 -16.312 1 94.62 147 THR A CA 1
ATOM 1217 C C . THR A 1 147 ? -8.461 -47 -15.055 1 94.62 147 THR A C 1
ATOM 1219 O O . THR A 1 147 ? -8.742 -48.188 -15.07 1 94.62 147 THR A O 1
ATOM 1222 N N . TYR A 1 148 ? -8.117 -46.375 -14.008 1 95.69 148 TYR A N 1
ATOM 1223 C CA . TYR A 1 148 ? -7.805 -47.156 -12.812 1 95.69 148 TYR A CA 1
ATOM 1224 C C . TYR A 1 148 ? -8.961 -47.125 -11.82 1 95.69 148 TYR A C 1
ATOM 1226 O O . TYR A 1 148 ? -8.844 -47.625 -10.703 1 95.69 148 TYR A O 1
ATOM 1234 N N . ASP A 1 149 ? -10.062 -46.5 -12.195 1 94.31 149 ASP A N 1
ATOM 1235 C CA . ASP A 1 149 ? -11.297 -46.5 -11.422 1 94.31 149 ASP A CA 1
ATOM 1236 C C . ASP A 1 149 ? -11.062 -45.938 -10.016 1 94.31 149 ASP A C 1
ATOM 1238 O O . ASP A 1 149 ? -11.367 -46.625 -9.031 1 94.31 149 ASP A O 1
ATOM 1242 N N . LEU A 1 150 ? -10.633 -44.75 -9.992 1 96.88 150 LEU A N 1
ATOM 1243 C CA . LEU A 1 150 ? -10.242 -44.156 -8.727 1 96.88 150 LEU A CA 1
ATOM 1244 C C . LEU A 1 150 ? -11.32 -43.188 -8.227 1 96.88 150 LEU A C 1
ATOM 1246 O O . LEU A 1 150 ? -12.023 -42.562 -9.031 1 96.88 150 LEU A O 1
ATOM 1250 N N . GLU A 1 151 ? -11.344 -43.031 -6.898 1 97.19 151 GLU A N 1
ATOM 1251 C CA . GLU A 1 151 ? -12.266 -42.094 -6.262 1 97.19 151 GLU A CA 1
ATOM 1252 C C . GLU A 1 151 ? -11.602 -40.75 -6.012 1 97.19 151 GLU A C 1
ATOM 1254 O O . GLU A 1 151 ? -10.555 -40.656 -5.355 1 97.19 151 GLU A O 1
ATOM 1259 N N . PRO A 1 152 ? -12.266 -39.688 -6.453 1 97.81 152 PRO A N 1
ATOM 1260 C CA . PRO A 1 152 ? -11.688 -38.344 -6.27 1 97.81 152 PRO A CA 1
ATOM 1261 C C . PRO A 1 152 ? -11.32 -38.062 -4.816 1 97.81 152 PRO A C 1
ATOM 1263 O O . PRO A 1 152 ? -10.281 -37.438 -4.543 1 97.81 152 PRO A O 1
ATOM 1266 N N . LYS A 1 153 ? -12.102 -38.438 -3.879 1 97.06 153 LYS A N 1
ATOM 1267 C CA . LYS A 1 153 ? -11.82 -38.188 -2.465 1 97.06 153 LYS A CA 1
ATOM 1268 C C . LYS A 1 153 ? -10.508 -38.844 -2.047 1 97.06 153 LYS A C 1
ATOM 1270 O O . LYS A 1 153 ? -9.711 -38.219 -1.329 1 97.06 153 LYS A O 1
ATOM 1275 N N . ASP A 1 154 ? -10.289 -40.062 -2.463 1 97 154 ASP A N 1
ATOM 1276 C CA . ASP A 1 154 ? -9.039 -40.75 -2.172 1 97 154 ASP A CA 1
ATOM 1277 C C . ASP A 1 154 ? -7.855 -40.062 -2.83 1 97 154 ASP A C 1
ATOM 1279 O O . ASP A 1 154 ? -6.824 -39.844 -2.189 1 97 154 ASP A O 1
ATOM 1283 N N . VAL A 1 155 ? -8.031 -39.719 -4.074 1 97.44 155 VAL A N 1
ATOM 1284 C CA . VAL A 1 155 ? -6.953 -39.094 -4.816 1 97.44 155 VAL A CA 1
ATOM 1285 C C . VAL A 1 155 ? -6.625 -37.75 -4.172 1 97.44 155 VAL A C 1
ATOM 1287 O O . VAL A 1 155 ? -5.453 -37.344 -4.07 1 97.44 155 VAL A O 1
ATOM 1290 N N . SER A 1 156 ? -7.637 -36.969 -3.752 1 96.88 156 SER A N 1
ATOM 1291 C CA . SER A 1 156 ? -7.434 -35.688 -3.139 1 96.88 156 SER A CA 1
ATOM 1292 C C . SER A 1 156 ? -6.594 -35.781 -1.869 1 96.88 156 SER A C 1
ATOM 1294 O O . SER A 1 156 ? -5.914 -34.844 -1.485 1 96.88 156 SER A O 1
ATOM 1296 N N . THR A 1 157 ? -6.617 -36.938 -1.215 1 96 157 THR A N 1
ATOM 1297 C CA . THR A 1 157 ? -5.855 -37.156 0.014 1 96 157 THR A CA 1
ATOM 1298 C C . THR A 1 157 ? -4.516 -37.812 -0.283 1 96 157 THR A C 1
ATOM 1300 O O . THR A 1 157 ? -3.754 -38.125 0.635 1 96 157 THR A O 1
ATOM 1303 N N . GLY A 1 158 ? -4.273 -38.156 -1.529 1 95.69 158 GLY A N 1
ATOM 1304 C CA . GLY A 1 158 ? -2.98 -38.688 -1.921 1 95.69 158 GLY A CA 1
ATOM 1305 C C . GLY A 1 158 ? -3.006 -40.188 -2.174 1 95.69 158 GLY A C 1
ATOM 1306 O O . GLY A 1 158 ? -1.982 -40.781 -2.514 1 95.69 158 GLY A O 1
ATOM 1307 N N . LEU A 1 159 ? -4.16 -40.781 -2.025 1 96.12 159 LEU A N 1
ATOM 1308 C CA . LEU A 1 159 ? -4.266 -42.219 -2.27 1 96.12 159 LEU A CA 1
ATOM 1309 C C . LEU A 1 159 ? -4.617 -42.5 -3.727 1 96.12 159 LEU A C 1
ATOM 1311 O O . LEU A 1 159 ? -5.719 -42.188 -4.176 1 96.12 159 LEU A O 1
ATOM 1315 N N . ILE A 1 160 ? -3.662 -43.125 -4.484 1 95.25 160 ILE A N 1
ATOM 1316 C CA . ILE A 1 160 ? -3.871 -43.438 -5.895 1 95.25 160 ILE A CA 1
ATOM 1317 C C . ILE A 1 160 ? -3.645 -44.906 -6.133 1 95.25 160 ILE A C 1
ATOM 1319 O O . ILE A 1 160 ? -2.518 -45.406 -6.012 1 95.25 160 ILE A O 1
ATOM 1323 N N . ASP A 1 161 ? -4.625 -45.562 -6.465 1 94.88 161 ASP A N 1
ATOM 1324 C CA . ASP A 1 161 ? -4.578 -46.969 -6.832 1 94.88 161 ASP A CA 1
ATOM 1325 C C . ASP A 1 161 ? -3.818 -47.781 -5.789 1 94.88 161 ASP A C 1
ATOM 1327 O O . ASP A 1 161 ? -2.902 -48.531 -6.125 1 94.88 161 ASP A O 1
ATOM 1331 N N . GLY A 1 162 ? -4.133 -47.5 -4.508 1 91.19 162 GLY A N 1
ATOM 1332 C CA . GLY A 1 162 ? -3.584 -48.281 -3.412 1 91.19 162 GLY A CA 1
ATOM 1333 C C . GLY A 1 162 ? -2.268 -47.75 -2.891 1 91.19 162 GLY A C 1
ATOM 1334 O O . GLY A 1 162 ? -1.753 -48.219 -1.874 1 91.19 162 GLY A O 1
ATOM 1335 N N . VAL A 1 163 ? -1.725 -46.781 -3.494 1 93.25 163 VAL A N 1
ATOM 1336 C CA . VAL A 1 163 ? -0.456 -46.188 -3.07 1 93.25 163 VAL A CA 1
ATOM 1337 C C . VAL A 1 163 ? -0.7 -44.812 -2.453 1 93.25 163 VAL A C 1
ATOM 1339 O O . VAL A 1 163 ? -1.38 -43.969 -3.043 1 93.25 163 VAL A O 1
ATOM 1342 N N . GLN A 1 164 ? -0.129 -44.625 -1.234 1 94.06 164 GLN A N 1
ATOM 1343 C CA . GLN A 1 164 ? -0.26 -43.344 -0.57 1 94.06 164 GLN A CA 1
ATOM 1344 C C . GLN A 1 164 ? 0.894 -42.406 -0.94 1 94.06 164 GLN A C 1
ATOM 1346 O O . GLN A 1 164 ? 2.031 -42.625 -0.52 1 94.06 164 GLN A O 1
ATOM 1351 N N . TYR A 1 165 ? 0.644 -41.438 -1.75 1 92.44 165 TYR A N 1
ATOM 1352 C CA . TYR A 1 165 ? 1.638 -40.438 -2.117 1 92.44 165 TYR A CA 1
ATOM 1353 C C . TYR A 1 165 ? 1.714 -39.344 -1.067 1 92.44 165 TYR A C 1
ATOM 1355 O O . TYR A 1 165 ? 0.783 -39.156 -0.28 1 92.44 165 TYR A O 1
ATOM 1363 N N . SER A 1 166 ? 2.953 -38.656 -1.161 1 88.12 166 SER A N 1
ATOM 1364 C CA . SER A 1 166 ? 3.127 -37.531 -0.259 1 88.12 166 SER A CA 1
ATOM 1365 C C . SER A 1 166 ? 2.486 -36.281 -0.828 1 88.12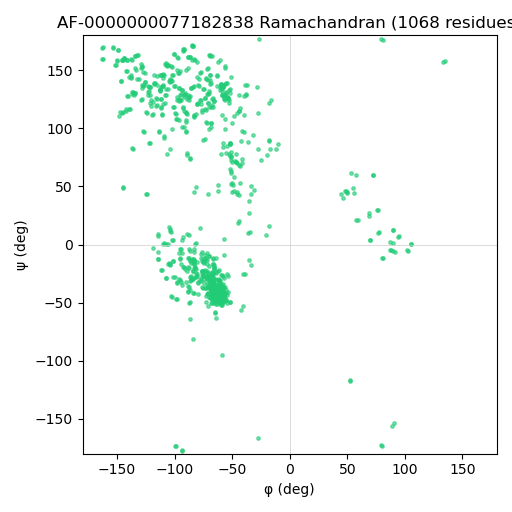 166 SER A C 1
ATOM 1367 O O . SER A 1 166 ? 2.664 -35.969 -2.006 1 88.12 166 SER A O 1
ATOM 1369 N N . GLY A 1 167 ? 1.424 -35.812 -0.222 1 85.38 167 GLY A N 1
ATOM 1370 C CA . GLY A 1 167 ? 0.771 -34.594 -0.649 1 85.38 167 GLY A CA 1
ATOM 1371 C C . GLY A 1 167 ? -0.736 -34.719 -0.767 1 85.38 167 GLY A C 1
ATOM 1372 O O . GLY A 1 167 ? -1.259 -35.844 -0.861 1 85.38 167 GLY A O 1
ATOM 1373 N N . LYS A 1 168 ? -1.31 -33.625 -0.685 1 91.94 168 LYS A N 1
ATOM 1374 C CA . LYS A 1 168 ? -2.762 -33.562 -0.817 1 91.94 168 LYS A CA 1
ATOM 1375 C C . LYS A 1 168 ? -3.176 -32.438 -1.763 1 91.94 168 LYS A C 1
ATOM 1377 O O . LYS A 1 168 ? -2.402 -31.516 -2.01 1 91.94 168 LYS A O 1
ATOM 1382 N N . MET A 1 169 ? -4.254 -32.719 -2.348 1 95.19 169 MET A N 1
ATOM 1383 C CA . MET A 1 169 ? -4.785 -31.656 -3.215 1 95.19 169 MET A CA 1
ATOM 1384 C C . MET A 1 169 ? -5.457 -30.562 -2.396 1 95.19 169 MET A C 1
ATOM 1386 O O . MET A 1 169 ? -5.973 -30.828 -1.308 1 95.19 169 MET A O 1
ATOM 1390 N N . SER A 1 170 ? -5.383 -29.391 -2.885 1 93.06 170 SER A N 1
ATOM 1391 C CA . SER A 1 170 ? -6.09 -28.281 -2.271 1 93.06 170 SER A CA 1
ATOM 1392 C C . SER A 1 170 ? -7.535 -28.203 -2.762 1 93.06 170 SER A C 1
ATOM 1394 O O . SER A 1 170 ? -7.922 -28.922 -3.678 1 93.06 170 SER A O 1
ATOM 1396 N N . ALA A 1 171 ? -8.281 -27.297 -2.078 1 94 171 ALA A N 1
ATOM 1397 C CA . ALA A 1 171 ? -9.648 -27.062 -2.531 1 94 171 ALA A CA 1
ATOM 1398 C C . ALA A 1 171 ? -9.672 -26.547 -3.971 1 94 171 ALA A C 1
ATOM 1400 O O . ALA A 1 171 ? -10.531 -26.938 -4.762 1 94 171 ALA A O 1
ATOM 1401 N N . SER A 1 172 ? -8.695 -25.766 -4.305 1 94.5 172 SER A N 1
ATOM 1402 C CA . SER A 1 172 ? -8.609 -25.203 -5.652 1 94.5 172 SER A CA 1
ATOM 1403 C C . SER A 1 172 ? -8.289 -26.281 -6.68 1 94.5 172 SER A C 1
ATOM 1405 O O . SER A 1 172 ? -8.797 -26.25 -7.801 1 94.5 172 SER A O 1
ATOM 1407 N N . ASP A 1 173 ? -7.465 -27.203 -6.297 1 96.56 173 ASP A N 1
ATOM 1408 C CA . ASP A 1 173 ? -7.164 -28.328 -7.176 1 96.56 173 ASP A CA 1
ATOM 1409 C C . ASP A 1 173 ? -8.422 -29.125 -7.488 1 96.56 173 ASP A C 1
ATOM 1411 O O . ASP A 1 173 ? -8.703 -29.422 -8.648 1 96.56 173 ASP A O 1
ATOM 1415 N N . CYS A 1 174 ? -9.094 -29.453 -6.445 1 97.69 174 CYS A N 1
ATOM 1416 C CA . CYS A 1 174 ? -10.312 -30.234 -6.586 1 97.69 174 CYS A CA 1
ATOM 1417 C C . CYS A 1 174 ? -11.352 -29.484 -7.406 1 97.69 174 CYS A C 1
ATOM 1419 O O . CYS A 1 174 ? -12.047 -30.094 -8.234 1 97.69 174 CYS A O 1
ATOM 1421 N N . PHE A 1 175 ? -11.484 -28.203 -7.125 1 97.31 175 PHE A N 1
ATOM 1422 C CA . PHE A 1 175 ? -12.43 -27.391 -7.871 1 97.31 175 PHE A CA 1
ATOM 1423 C C . PHE A 1 175 ? -12.094 -27.391 -9.359 1 97.31 175 PHE A C 1
ATOM 1425 O O . PHE A 1 175 ? -12.984 -27.5 -10.203 1 97.31 175 PHE A O 1
ATOM 1432 N N . THR A 1 176 ? -10.812 -27.266 -9.664 1 97.31 176 THR A N 1
ATOM 1433 C CA . THR A 1 176 ? -10.367 -27.266 -11.047 1 97.31 176 THR A CA 1
ATOM 1434 C C . THR A 1 176 ? -10.672 -28.609 -11.719 1 97.31 176 THR A C 1
ATOM 1436 O O . THR A 1 176 ? -11.164 -28.641 -12.852 1 97.31 176 THR A O 1
ATOM 1439 N N . MET A 1 177 ? -10.422 -29.688 -11.062 1 98 177 MET A N 1
ATOM 1440 C CA . MET A 1 177 ? -10.727 -31 -11.594 1 98 177 MET A CA 1
ATOM 1441 C C . MET A 1 177 ? -12.227 -31.203 -11.75 1 98 177 MET A C 1
ATOM 1443 O O . MET A 1 177 ? -12.688 -31.828 -12.703 1 98 177 MET A O 1
ATOM 1447 N N . GLY A 1 178 ? -12.977 -30.672 -10.766 1 98.19 178 GLY A N 1
ATOM 1448 C CA . GLY A 1 178 ? -14.422 -30.719 -10.867 1 98.19 178 GLY A CA 1
ATOM 1449 C C . GLY A 1 178 ? -14.961 -29.953 -12.055 1 98.19 178 GLY A C 1
ATOM 1450 O O . GLY A 1 178 ? -15.836 -30.438 -12.773 1 98.19 178 GLY A O 1
ATOM 1451 N N . THR A 1 179 ? -14.438 -28.781 -12.234 1 97.62 179 THR A N 1
ATOM 1452 C CA . THR A 1 179 ? -14.836 -27.953 -13.367 1 97.62 179 THR A CA 1
ATOM 1453 C C . THR A 1 179 ? -14.508 -28.641 -14.688 1 97.62 179 THR A C 1
ATOM 1455 O O . THR A 1 179 ? -15.32 -28.641 -15.617 1 97.62 179 THR A O 1
ATOM 1458 N N . PHE A 1 180 ? -13.344 -29.172 -14.75 1 97.25 180 PHE A N 1
ATOM 1459 C CA . PHE A 1 180 ? -12.938 -29.891 -15.945 1 97.25 180 PHE A CA 1
ATOM 1460 C C . PHE A 1 180 ? -13.875 -31.047 -16.234 1 97.25 180 PHE A C 1
ATOM 1462 O O . PHE A 1 180 ? -14.336 -31.219 -17.359 1 97.25 180 PHE A O 1
ATOM 1469 N N . SER A 1 181 ? -14.148 -31.906 -15.234 1 97.19 181 SER A N 1
ATOM 1470 C CA . SER A 1 181 ? -15.023 -33.062 -15.383 1 97.19 181 SER A CA 1
ATOM 1471 C C . SER A 1 181 ? -16.422 -32.625 -15.836 1 97.19 181 SER A C 1
ATOM 1473 O O . SER A 1 181 ? -17.047 -33.312 -16.641 1 97.19 181 SER A O 1
ATOM 1475 N N . PHE A 1 182 ? -16.859 -31.516 -15.266 1 97.38 182 PHE A N 1
ATOM 1476 C CA . PHE A 1 182 ? -18.156 -30.984 -15.656 1 97.38 182 PHE A CA 1
ATOM 1477 C C . PHE A 1 182 ? -18.172 -30.609 -17.141 1 97.38 182 PHE A C 1
ATOM 1479 O O . PHE A 1 182 ? -19.094 -30.984 -17.859 1 97.38 182 PHE A O 1
ATOM 1486 N N . LYS A 1 183 ? -17.141 -29.953 -17.594 1 96.31 183 LYS A N 1
ATOM 1487 C CA . LYS A 1 183 ? -17.047 -29.531 -18.984 1 96.31 183 LYS A CA 1
ATOM 1488 C C . LYS A 1 183 ? -16.906 -30.734 -19.922 1 96.31 183 LYS A C 1
ATOM 1490 O O . LYS A 1 183 ? -17.281 -30.672 -21.094 1 96.31 183 LYS A O 1
ATOM 1495 N N . ALA A 1 184 ? -16.328 -31.781 -19.359 1 93.88 184 ALA A N 1
ATOM 1496 C CA . ALA A 1 184 ? -16.125 -33 -20.141 1 93.88 184 ALA A CA 1
ATOM 1497 C C . ALA A 1 184 ? -17.391 -33.875 -20.156 1 93.88 184 ALA A C 1
ATOM 1499 O O . ALA A 1 184 ? -17.422 -34.906 -20.797 1 93.88 184 ALA A O 1
ATOM 1500 N N . GLY A 1 185 ? -18.422 -33.5 -19.438 1 94 185 GLY A N 1
ATOM 1501 C CA . GLY A 1 185 ? -19.688 -34.219 -19.422 1 94 185 GLY A CA 1
ATOM 1502 C C . GLY A 1 185 ? -19.734 -35.344 -18.391 1 94 185 GLY A C 1
ATOM 1503 O O . GLY A 1 185 ? -20.703 -36.094 -18.344 1 94 185 GLY A O 1
ATOM 1504 N N . SER A 1 186 ? -18.703 -35.5 -17.641 1 94.81 186 SER A N 1
ATOM 1505 C CA . SER A 1 186 ? -18.688 -36.469 -16.562 1 94.81 186 SER A CA 1
ATOM 1506 C C . SER A 1 186 ? -19.188 -35.875 -15.25 1 94.81 186 SER A C 1
ATOM 1508 O O . SER A 1 186 ? -18.422 -35.656 -14.312 1 94.81 186 SER A O 1
ATOM 1510 N N . TYR A 1 187 ? -20.484 -35.719 -15.109 1 96.56 187 TYR A N 1
ATOM 1511 C CA . TYR A 1 187 ? -21.109 -34.938 -14.047 1 96.56 187 TYR A CA 1
ATOM 1512 C C . TYR A 1 187 ? -21 -35.656 -12.703 1 96.56 187 TYR A C 1
ATOM 1514 O O . TYR A 1 187 ? -20.891 -35.031 -11.656 1 96.56 187 TYR A O 1
ATOM 1522 N N . GLN A 1 188 ? -21.062 -36.969 -12.734 1 95.75 188 GLN A N 1
ATOM 1523 C CA . GLN A 1 188 ? -20.891 -37.719 -11.492 1 95.75 188 GLN A CA 1
ATOM 1524 C C . GLN A 1 188 ? -19.5 -37.531 -10.906 1 95.75 188 GLN A C 1
ATOM 1526 O O . GLN A 1 188 ? -19.359 -37.25 -9.711 1 95.75 188 GLN A O 1
ATOM 1531 N N . LEU A 1 189 ? -18.547 -37.688 -11.789 1 96.38 189 LEU A N 1
ATOM 1532 C CA . LEU A 1 189 ? -17.172 -37.438 -11.352 1 96.38 189 LEU A CA 1
ATOM 1533 C C . LEU A 1 189 ? -16.984 -36 -10.891 1 96.38 189 LEU A C 1
ATOM 1535 O O . LEU A 1 189 ? -16.297 -35.75 -9.898 1 96.38 189 LEU A O 1
ATOM 1539 N N . ALA A 1 190 ? -17.594 -35.094 -11.602 1 97.94 190 ALA A N 1
ATOM 1540 C CA . ALA A 1 190 ? -17.547 -33.688 -11.227 1 97.94 190 ALA A CA 1
ATOM 1541 C C . ALA A 1 190 ? -18.094 -33.469 -9.82 1 97.94 190 ALA A C 1
ATOM 1543 O O . ALA A 1 190 ? -17.484 -32.781 -9.008 1 97.94 190 ALA A O 1
ATOM 1544 N N . SER A 1 191 ? -19.219 -34.031 -9.539 1 97.81 191 SER A N 1
ATOM 1545 C CA . SER A 1 191 ? -19.859 -33.875 -8.234 1 97.81 191 SER A CA 1
ATOM 1546 C C . SER A 1 191 ? -18.969 -34.406 -7.113 1 97.81 191 SER A C 1
ATOM 1548 O O . SER A 1 191 ? -18.922 -33.844 -6.023 1 97.81 191 SER A O 1
ATOM 1550 N N . LYS A 1 192 ? -18.25 -35.469 -7.375 1 97.94 192 LYS A N 1
ATOM 1551 C CA . LYS A 1 192 ? -17.359 -36.031 -6.367 1 97.94 192 LYS A CA 1
ATOM 1552 C C . LYS A 1 192 ? -16.172 -35.094 -6.09 1 97.94 192 LYS A C 1
ATOM 1554 O O . LYS A 1 192 ? -15.805 -34.906 -4.934 1 97.94 192 LYS A O 1
ATOM 1559 N N . TRP A 1 193 ? -15.586 -34.594 -7.141 1 98.38 193 TRP A N 1
ATOM 1560 C CA . TRP A 1 193 ? -14.492 -33.625 -6.98 1 98.38 193 TRP A CA 1
ATOM 1561 C C . TRP A 1 193 ? -14.961 -32.406 -6.223 1 98.38 193 TRP A C 1
ATOM 1563 O O . TRP A 1 193 ? -14.266 -31.906 -5.328 1 98.38 193 TRP A O 1
ATOM 1573 N N . LEU A 1 194 ? -16.094 -31.875 -6.613 1 98 194 LEU A N 1
ATOM 1574 C CA . LEU A 1 194 ? -16.609 -30.641 -6.031 1 98 194 LEU A CA 1
ATOM 1575 C C . LEU A 1 194 ? -17.016 -30.859 -4.574 1 98 194 LEU A C 1
ATOM 1577 O O . LEU A 1 194 ? -16.891 -29.938 -3.75 1 98 194 LEU A O 1
ATOM 1581 N N . SER A 1 195 ? -17.469 -32.062 -4.254 1 96.5 195 SER A N 1
ATOM 1582 C CA . SER A 1 195 ? -17.719 -32.375 -2.857 1 96.5 195 SER A CA 1
ATOM 1583 C C . SER A 1 195 ? -16.438 -32.375 -2.047 1 96.5 195 SER A C 1
ATOM 1585 O O . SER A 1 195 ? -16.406 -31.891 -0.915 1 96.5 195 SER A O 1
ATOM 1587 N N . ALA A 1 196 ? -15.414 -32.938 -2.637 1 96.56 196 ALA A N 1
ATOM 1588 C CA . ALA A 1 196 ? -14.109 -32.906 -1.978 1 96.56 196 ALA A CA 1
ATOM 1589 C C . ALA A 1 196 ? -13.633 -31.453 -1.782 1 96.56 196 ALA A C 1
ATOM 1591 O O . ALA A 1 196 ? -13.094 -31.109 -0.728 1 96.56 196 ALA A O 1
ATOM 1592 N N . ALA A 1 197 ? -13.812 -30.641 -2.803 1 96.38 197 ALA A N 1
ATOM 1593 C CA . ALA A 1 197 ? -13.445 -29.219 -2.713 1 96.38 197 ALA A CA 1
ATOM 1594 C C . ALA A 1 197 ? -14.203 -28.531 -1.582 1 96.38 197 ALA A C 1
ATOM 1596 O O . ALA A 1 197 ? -13.617 -27.766 -0.819 1 96.38 197 ALA A O 1
ATOM 1597 N N . LYS A 1 198 ? -15.477 -28.75 -1.491 1 94.56 198 LYS A N 1
ATOM 1598 C CA . LYS A 1 198 ? -16.328 -28.172 -0.461 1 94.56 198 LYS A CA 1
ATOM 1599 C C . LYS A 1 198 ? -15.836 -28.531 0.936 1 94.56 198 LYS A C 1
ATOM 1601 O O . LYS A 1 198 ? -15.766 -27.672 1.819 1 94.56 198 LYS A O 1
ATOM 1606 N N . ASP A 1 199 ? -15.43 -29.75 1.141 1 93.12 199 ASP A N 1
ATOM 1607 C CA . ASP A 1 199 ? -14.93 -30.219 2.426 1 93.12 199 ASP A CA 1
ATOM 1608 C C . ASP A 1 199 ? -13.633 -29.516 2.809 1 93.12 199 ASP A C 1
ATOM 1610 O O . ASP A 1 199 ? -13.422 -29.172 3.977 1 93.12 199 ASP A O 1
ATOM 1614 N N . LEU A 1 200 ? -12.844 -29.297 1.841 1 91.62 200 LEU A N 1
ATOM 1615 C CA . LEU A 1 200 ? -11.539 -28.688 2.082 1 91.62 200 LEU A CA 1
ATOM 1616 C C . LEU A 1 200 ? -11.68 -27.203 2.363 1 91.62 200 LEU A C 1
ATOM 1618 O O . LEU A 1 200 ? -10.812 -26.594 3.008 1 91.62 200 LEU A O 1
ATOM 1622 N N . LEU A 1 201 ? -12.727 -26.547 1.857 1 90.62 201 LEU A N 1
ATOM 1623 C CA . LEU A 1 201 ? -12.953 -25.109 2.041 1 90.62 201 LEU A CA 1
ATOM 1624 C C . LEU A 1 201 ? -13.461 -24.812 3.447 1 90.62 201 LEU A C 1
ATOM 1626 O O . LEU A 1 201 ? -13.305 -23.703 3.949 1 90.62 201 LEU A O 1
ATOM 1630 N N . VAL A 1 202 ? -14.102 -25.688 4.137 1 80.19 202 VAL A N 1
ATOM 1631 C CA . VAL A 1 202 ? -14.664 -25.484 5.465 1 80.19 202 VAL A CA 1
ATOM 1632 C C . VAL A 1 202 ? -13.555 -25.141 6.453 1 80.19 202 VAL A C 1
ATOM 1634 O O . VAL A 1 202 ? -13.734 -24.297 7.336 1 80.19 202 VAL A O 1
ATOM 1637 N N . ASP A 1 203 ? -12.406 -25.625 6.293 1 72.44 203 ASP A N 1
ATOM 1638 C CA . ASP A 1 203 ? -11.312 -25.484 7.246 1 72.44 203 ASP A CA 1
ATOM 1639 C C . ASP A 1 203 ? -10.438 -24.281 6.922 1 72.44 203 ASP A C 1
ATOM 1641 O O . ASP A 1 203 ? -9.461 -24 7.617 1 72.44 203 ASP A O 1
ATOM 1645 N N . GLN A 1 204 ? -10.875 -23.516 5.945 1 72 204 GLN A N 1
ATOM 1646 C CA . GLN A 1 204 ? -9.969 -22.469 5.5 1 72 204 GLN A CA 1
ATOM 1647 C C . GLN A 1 204 ? -10.57 -21.078 5.73 1 72 204 GLN A C 1
ATOM 1649 O O . GLN A 1 204 ? -11.797 -20.938 5.75 1 72 204 GLN A O 1
ATOM 1654 N N . PRO A 1 205 ? -9.594 -20.219 6.035 1 72.44 205 PRO A N 1
ATOM 1655 C CA . PRO A 1 205 ? -10.094 -18.844 6.199 1 72.44 205 PRO A CA 1
ATOM 1656 C C . PRO A 1 205 ? -10.781 -18.312 4.945 1 72.44 205 PRO A C 1
ATOM 1658 O O . PRO A 1 205 ? -10.242 -18.438 3.844 1 72.44 205 PRO A O 1
ATOM 1661 N N . ARG A 1 206 ? -11.82 -17.703 5.121 1 75.38 206 ARG A N 1
ATOM 1662 C CA . ARG A 1 206 ? -12.695 -17.234 4.051 1 75.38 206 ARG A CA 1
ATOM 1663 C C . ARG A 1 206 ? -11.992 -16.203 3.176 1 75.38 206 ARG A C 1
ATOM 1665 O O . ARG A 1 206 ? -12.094 -16.25 1.948 1 75.38 206 ARG A O 1
ATOM 1672 N N . LYS A 1 207 ? -11.242 -15.406 3.756 1 79.88 207 LYS A N 1
ATOM 1673 C CA . LYS A 1 207 ? -10.68 -14.273 3.023 1 79.88 207 LYS A CA 1
ATOM 1674 C C . LYS A 1 207 ? -9.648 -14.742 2 1 79.88 207 LYS A C 1
ATOM 1676 O O . LYS A 1 207 ? -9.555 -14.18 0.905 1 79.88 207 LYS A O 1
ATOM 1681 N N . TYR A 1 208 ? -8.992 -15.758 2.295 1 85.5 208 TYR A N 1
ATOM 1682 C CA . TYR A 1 208 ? -7.992 -16.281 1.375 1 85.5 208 TYR A CA 1
ATOM 1683 C C . TYR A 1 208 ? -8.641 -16.797 0.092 1 85.5 208 TYR A C 1
ATOM 1685 O O . TYR A 1 208 ? -8.203 -16.453 -1.009 1 85.5 208 TYR A O 1
ATOM 1693 N N . HIS A 1 209 ? -9.664 -17.516 0.225 1 85.5 209 HIS A N 1
ATOM 1694 C CA . HIS A 1 209 ? -10.312 -18.125 -0.931 1 85.5 209 HIS A CA 1
ATOM 1695 C C . HIS A 1 209 ? -11.023 -17.078 -1.779 1 85.5 209 HIS A C 1
ATOM 1697 O O . HIS A 1 209 ? -11.141 -17.234 -2.996 1 85.5 209 HIS A O 1
ATOM 1703 N N . GLU A 1 210 ? -11.414 -16.031 -1.031 1 86.75 210 GLU A N 1
ATOM 1704 C CA . GLU A 1 210 ? -12.016 -14.93 -1.774 1 86.75 210 GLU A CA 1
ATOM 1705 C C . GLU A 1 210 ? -10.992 -14.258 -2.686 1 86.75 210 GLU A C 1
ATOM 1707 O O . GLU A 1 210 ? -11.297 -13.914 -3.83 1 86.75 210 GLU A O 1
ATOM 1712 N N . VAL A 1 211 ? -9.805 -14.133 -2.17 1 89.88 211 VAL A N 1
ATOM 1713 C CA . VAL A 1 211 ? -8.75 -13.492 -2.945 1 89.88 211 VAL A CA 1
ATOM 1714 C C . VAL A 1 211 ? -8.328 -14.406 -4.094 1 89.88 211 VAL A C 1
ATOM 1716 O O . VAL A 1 211 ? -8.102 -13.945 -5.215 1 89.88 211 VAL A O 1
ATOM 1719 N N . MET A 1 212 ? -8.312 -15.703 -3.865 1 90.5 212 MET A N 1
ATOM 1720 C CA . MET A 1 212 ? -7.816 -16.656 -4.852 1 90.5 212 MET A CA 1
ATOM 1721 C C . MET A 1 212 ? -8.891 -17 -5.879 1 90.5 212 MET A C 1
ATOM 1723 O O . MET A 1 212 ? -8.602 -17.578 -6.926 1 90.5 212 MET A O 1
ATOM 1727 N N . GLY A 1 213 ? -10.07 -16.672 -5.617 1 87.38 213 GLY A N 1
ATOM 1728 C CA . GLY A 1 213 ? -11.117 -16.797 -6.621 1 87.38 213 GLY A CA 1
ATOM 1729 C C . GLY A 1 213 ? -11.883 -18.109 -6.516 1 87.38 213 GLY A C 1
ATOM 1730 O O . GLY A 1 213 ? -12.562 -18.516 -7.461 1 87.38 213 GLY A O 1
ATOM 1731 N N . VAL A 1 214 ? -11.672 -18.906 -5.535 1 91.12 214 VAL A N 1
ATOM 1732 C CA . VAL A 1 214 ? -12.445 -20.125 -5.301 1 91.12 214 VAL A CA 1
ATOM 1733 C C . VAL A 1 214 ? -13.25 -19.984 -4.008 1 91.12 214 VAL A C 1
ATOM 1735 O O . VAL A 1 214 ? -12.758 -20.328 -2.928 1 91.12 214 VAL A O 1
ATOM 1738 N N . THR A 1 215 ? -14.477 -19.625 -4.16 1 90.75 215 THR A N 1
ATOM 1739 C CA . THR A 1 215 ? -15.312 -19.391 -2.99 1 90.75 215 THR A CA 1
ATOM 1740 C C . THR A 1 215 ? -16.219 -20.594 -2.719 1 90.75 215 THR A C 1
ATOM 1742 O O . THR A 1 215 ? -16.406 -21.438 -3.592 1 90.75 215 THR A O 1
ATOM 1745 N N . LYS A 1 216 ? -16.719 -20.578 -1.566 1 92.06 216 LYS A N 1
ATOM 1746 C CA . LYS A 1 216 ? -17.672 -21.609 -1.197 1 92.06 216 LYS A CA 1
ATOM 1747 C C . LYS A 1 216 ? -18.906 -21.562 -2.098 1 92.06 216 LYS A C 1
ATOM 1749 O O . LYS A 1 216 ? -19.438 -22.609 -2.488 1 92.06 216 LYS A O 1
ATOM 1754 N N . ALA A 1 217 ? -19.328 -20.406 -2.434 1 92 217 ALA A N 1
ATOM 1755 C CA . ALA A 1 217 ? -20.516 -20.219 -3.279 1 92 217 ALA A CA 1
ATOM 1756 C C . ALA A 1 217 ? -20.281 -20.797 -4.676 1 92 217 ALA A C 1
ATOM 1758 O O . ALA A 1 217 ? -21.172 -21.438 -5.246 1 92 217 ALA A O 1
ATOM 1759 N N . ASP A 1 218 ? -19.078 -20.562 -5.25 1 93.81 218 ASP A N 1
ATOM 1760 C CA . ASP A 1 218 ? -18.75 -21.094 -6.57 1 93.81 218 ASP A CA 1
ATOM 1761 C C . ASP A 1 218 ? -18.781 -22.609 -6.578 1 93.81 218 ASP A C 1
ATOM 1763 O O . ASP A 1 218 ? -19.328 -23.219 -7.508 1 93.81 218 ASP A O 1
ATOM 1767 N N . VAL A 1 219 ? -18.172 -23.188 -5.562 1 96.12 219 VAL A N 1
ATOM 1768 C CA . VAL A 1 219 ? -18.094 -24.641 -5.453 1 96.12 219 VAL A CA 1
ATOM 1769 C C . VAL A 1 219 ? -19.5 -25.219 -5.273 1 96.12 219 VAL A C 1
ATOM 1771 O O . VAL A 1 219 ? -19.875 -26.188 -5.938 1 96.12 219 VAL A O 1
ATOM 1774 N N . THR A 1 220 ? -20.297 -24.547 -4.398 1 95.5 220 THR A N 1
ATOM 1775 C CA . THR A 1 220 ? -21.656 -25 -4.125 1 95.5 220 THR A CA 1
ATOM 1776 C C . THR A 1 220 ? -22.516 -24.953 -5.391 1 95.5 220 THR A C 1
ATOM 1778 O O . THR A 1 220 ? -23.266 -25.875 -5.676 1 95.5 220 THR A O 1
ATOM 1781 N N . LEU A 1 221 ? -22.438 -23.906 -6.082 1 96.25 221 LEU A N 1
ATOM 1782 C CA . LEU A 1 221 ? -23.219 -23.719 -7.297 1 96.25 221 LEU A CA 1
ATOM 1783 C C . LEU A 1 221 ? -22.922 -24.812 -8.312 1 96.25 221 LEU A C 1
ATOM 1785 O O . LEU A 1 221 ? -23.828 -25.438 -8.852 1 96.25 221 LEU A O 1
ATOM 1789 N N . LEU A 1 222 ? -21.641 -25.047 -8.625 1 97.25 222 LEU A N 1
ATOM 1790 C CA . LEU A 1 222 ? -21.266 -26.031 -9.625 1 97.25 222 LEU A CA 1
ATOM 1791 C C . LEU A 1 222 ? -21.562 -27.453 -9.141 1 97.25 222 LEU A C 1
ATOM 1793 O O . LEU A 1 222 ? -21.891 -28.328 -9.945 1 97.25 222 LEU A O 1
ATOM 1797 N N . LEU A 1 223 ? -21.359 -27.672 -7.832 1 97.75 223 LEU A N 1
ATOM 1798 C CA . LEU A 1 223 ? -21.703 -28.969 -7.25 1 97.75 223 LEU A CA 1
ATOM 1799 C C . LEU A 1 223 ? -23.172 -29.297 -7.453 1 97.75 223 LEU A C 1
ATOM 1801 O O . LEU A 1 223 ? -23.516 -30.391 -7.906 1 97.75 223 LEU A O 1
ATOM 1805 N N . ALA A 1 224 ? -24.047 -28.328 -7.145 1 97 224 ALA A N 1
ATOM 1806 C CA . ALA A 1 224 ? -25.484 -28.516 -7.312 1 97 224 ALA A CA 1
ATOM 1807 C C . ALA A 1 224 ? -25.828 -28.797 -8.773 1 97 224 ALA A C 1
ATOM 1809 O O . ALA A 1 224 ? -26.625 -29.688 -9.07 1 97 224 ALA A O 1
ATOM 1810 N N . ARG A 1 225 ? -25.25 -28.047 -9.625 1 97.19 225 ARG A N 1
ATOM 1811 C CA . ARG A 1 225 ? -25.5 -28.219 -11.047 1 97.19 225 ARG A CA 1
ATOM 1812 C C . ARG A 1 225 ? -25.047 -29.609 -11.508 1 97.19 225 ARG A C 1
ATOM 1814 O O . ARG A 1 225 ? -25.734 -30.25 -12.312 1 97.19 225 ARG A O 1
ATOM 1821 N N . SER A 1 226 ? -23.906 -30.016 -11.023 1 97.69 226 SER A N 1
ATOM 1822 C CA . SER A 1 226 ? -23.359 -31.312 -11.383 1 97.69 226 SER A CA 1
ATOM 1823 C C . SER A 1 226 ? -24.25 -32.438 -10.852 1 97.69 226 SER A C 1
ATOM 1825 O O . SER A 1 226 ? -24.453 -33.438 -11.523 1 97.69 226 SER A O 1
ATOM 1827 N N . LEU A 1 227 ? -24.719 -32.281 -9.664 1 96.75 227 LEU A N 1
ATOM 1828 C CA . LEU A 1 227 ? -25.609 -33.281 -9.07 1 96.75 227 LEU A CA 1
ATOM 1829 C C . LEU A 1 227 ? -26.906 -33.406 -9.875 1 96.75 227 LEU A C 1
ATOM 1831 O O . LEU A 1 227 ? -27.344 -34.531 -10.164 1 96.75 227 LEU A O 1
ATOM 1835 N N . ILE A 1 228 ? -27.469 -32.344 -10.25 1 96.31 228 ILE A N 1
ATOM 1836 C CA . ILE A 1 228 ? -28.703 -32.344 -11.023 1 96.31 228 ILE A CA 1
ATOM 1837 C C . ILE A 1 228 ? -28.453 -33 -12.383 1 96.31 228 ILE A C 1
ATOM 1839 O O . ILE A 1 228 ? -29.234 -33.844 -12.812 1 96.31 228 ILE A O 1
ATOM 1843 N N . ALA A 1 229 ? -27.375 -32.625 -13.008 1 96.31 229 ALA A N 1
ATOM 1844 C CA . ALA A 1 229 ? -27.047 -33.125 -14.328 1 96.31 229 ALA A CA 1
ATOM 1845 C C . ALA A 1 229 ? -26.781 -34.625 -14.281 1 96.31 229 ALA A C 1
ATOM 1847 O O . ALA A 1 229 ? -27 -35.344 -15.266 1 96.31 229 ALA A O 1
ATOM 1848 N N . SER A 1 230 ? -26.266 -35.156 -13.125 1 94.81 230 SER A N 1
ATOM 1849 C CA . SER A 1 230 ? -25.969 -36.562 -12.984 1 94.81 230 SER A CA 1
ATOM 1850 C C . SER A 1 230 ? -27.188 -37.344 -12.523 1 94.81 230 SER A C 1
ATOM 1852 O O . SER A 1 230 ? -27.109 -38.562 -12.32 1 94.81 230 SER A O 1
ATOM 1854 N N . GLY A 1 231 ? -28.281 -36.656 -12.211 1 91.94 231 GLY A N 1
ATOM 1855 C CA . GLY A 1 231 ? -29.516 -37.312 -11.836 1 91.94 231 GLY A CA 1
ATOM 1856 C C . GLY A 1 231 ? -29.781 -37.312 -10.344 1 91.94 231 GLY A C 1
ATOM 1857 O O . GLY A 1 231 ? -30.812 -37.812 -9.883 1 91.94 231 GLY A O 1
ATOM 1858 N N . ASN A 1 232 ? -28.875 -36.844 -9.609 1 90.56 232 ASN A N 1
ATOM 1859 C CA . ASN A 1 232 ? -29.078 -36.75 -8.164 1 90.56 232 ASN A CA 1
ATOM 1860 C C . ASN A 1 232 ? -29.766 -35.438 -7.781 1 90.56 232 ASN A C 1
ATOM 1862 O O . ASN A 1 232 ? -29.188 -34.625 -7.059 1 90.56 232 ASN A O 1
ATOM 1866 N N . VAL A 1 233 ? -30.969 -35.281 -8.016 1 90.19 233 VAL A N 1
ATOM 1867 C CA . VAL A 1 233 ? -31.719 -34.031 -7.961 1 90.19 233 VAL A CA 1
ATOM 1868 C C . VAL A 1 233 ? -32.156 -33.75 -6.523 1 90.19 233 VAL A C 1
ATOM 1870 O O . VAL A 1 233 ? -32.312 -32.594 -6.129 1 90.19 233 VAL A O 1
ATOM 1873 N N . SER A 1 234 ? -32.25 -34.75 -5.691 1 89.56 234 SER A N 1
ATOM 1874 C CA . SER A 1 234 ? -32.812 -34.594 -4.359 1 89.56 234 SER A CA 1
ATOM 1875 C C . SER A 1 234 ? -31.891 -33.812 -3.436 1 89.56 234 SER A C 1
ATOM 1877 O O . SER A 1 234 ? -32.344 -33.062 -2.562 1 89.56 234 SER A O 1
ATOM 1879 N N . ASN A 1 235 ? -30.625 -33.875 -3.676 1 90.69 235 ASN A N 1
ATOM 1880 C CA . ASN A 1 235 ? -29.672 -33.281 -2.768 1 90.69 235 ASN A CA 1
ATOM 1881 C C . ASN A 1 235 ? -29.359 -31.828 -3.156 1 90.69 235 ASN A C 1
ATOM 1883 O O . ASN A 1 235 ? -28.906 -31.047 -2.326 1 90.69 235 ASN A O 1
ATOM 1887 N N . ALA A 1 236 ? -29.594 -31.438 -4.379 1 92.88 236 ALA A N 1
ATOM 1888 C CA . ALA A 1 236 ? -29.141 -30.172 -4.941 1 92.88 236 ALA A CA 1
ATOM 1889 C C . ALA A 1 236 ? -29.859 -28.984 -4.277 1 92.88 236 ALA A C 1
ATOM 1891 O O . ALA A 1 236 ? -29.219 -28.016 -3.885 1 92.88 236 ALA A O 1
ATOM 1892 N N . PRO A 1 237 ? -31.188 -29.078 -4.012 1 91.88 237 PRO A N 1
ATOM 1893 C CA . PRO A 1 237 ? -31.875 -27.953 -3.371 1 91.88 237 PRO A CA 1
ATOM 1894 C C . PRO A 1 237 ? -31.375 -27.688 -1.952 1 91.88 237 PRO A C 1
ATOM 1896 O O . PRO A 1 237 ? -31.188 -26.531 -1.562 1 91.88 237 PRO A O 1
ATOM 1899 N N . ASP A 1 238 ? -31.078 -28.703 -1.23 1 92.56 238 ASP A N 1
ATOM 1900 C CA . ASP A 1 238 ? -30.609 -28.562 0.143 1 92.56 238 ASP A CA 1
ATOM 1901 C C . ASP A 1 238 ? -29.234 -27.891 0.185 1 92.56 238 ASP A C 1
ATOM 1903 O O . ASP A 1 238 ? -28.984 -27.031 1.023 1 92.56 238 ASP A O 1
ATOM 1907 N N . ILE A 1 239 ? -28.406 -28.328 -0.704 1 93.94 239 ILE A N 1
ATOM 1908 C CA . ILE A 1 239 ? -27.047 -27.797 -0.757 1 93.94 239 ILE A CA 1
ATOM 1909 C C . ILE A 1 239 ? -27.078 -26.297 -1.098 1 93.94 239 ILE A C 1
ATOM 1911 O O . ILE A 1 239 ? -26.359 -25.5 -0.508 1 93.94 239 ILE A O 1
ATOM 1915 N N . LEU A 1 240 ? -27.938 -25.891 -1.99 1 94.62 240 LEU A N 1
ATOM 1916 C CA . LEU A 1 240 ? -28.062 -24.5 -2.414 1 94.62 240 LEU A CA 1
ATOM 1917 C C . LEU A 1 240 ? -28.719 -23.641 -1.325 1 94.62 240 LEU A C 1
ATOM 1919 O O . LEU A 1 240 ? -28.266 -22.531 -1.044 1 94.62 240 LEU A O 1
ATOM 1923 N N . MET A 1 241 ? -29.656 -24.156 -0.63 1 93.31 241 MET A N 1
ATOM 1924 C CA . MET A 1 241 ? -30.406 -23.391 0.372 1 93.31 241 MET A CA 1
ATOM 1925 C C . MET A 1 241 ? -29.578 -23.203 1.637 1 93.31 241 MET A C 1
ATOM 1927 O O . MET A 1 241 ? -29.734 -22.219 2.352 1 93.31 241 MET A O 1
ATOM 1931 N N . ARG A 1 242 ? -28.656 -24.047 1.915 1 91.44 242 ARG A N 1
ATOM 1932 C CA . ARG A 1 242 ? -27.828 -23.969 3.113 1 91.44 242 ARG A CA 1
ATOM 1933 C C . ARG A 1 242 ? -26.672 -23 2.918 1 91.44 242 ARG A C 1
ATOM 1935 O O . ARG A 1 242 ? -26.031 -22.578 3.889 1 91.44 242 ARG A O 1
ATOM 1942 N N . ASP A 1 243 ? -26.391 -22.75 1.675 1 90.88 243 ASP A N 1
ATOM 1943 C CA . ASP A 1 243 ? -25.359 -21.766 1.401 1 90.88 243 ASP A CA 1
ATOM 1944 C C . ASP A 1 243 ? -25.859 -20.344 1.673 1 90.88 243 ASP A C 1
ATOM 1946 O O . ASP A 1 243 ? -26.938 -19.969 1.189 1 90.88 243 ASP A O 1
ATOM 1950 N N . SER A 1 244 ? -25.125 -19.625 2.494 1 87.94 244 SER A N 1
ATOM 1951 C CA . SER A 1 244 ? -25.562 -18.312 2.949 1 87.94 244 SER A CA 1
ATOM 1952 C C . SER A 1 244 ? -25.719 -17.344 1.779 1 87.94 244 SER A C 1
ATOM 1954 O O . SER A 1 244 ? -26.5 -16.391 1.853 1 87.94 244 SER A O 1
ATOM 1956 N N . MET A 1 245 ? -25.031 -17.625 0.642 1 88.94 245 MET A N 1
ATOM 1957 C CA . MET A 1 245 ? -25.094 -16.719 -0.512 1 88.94 245 MET A CA 1
ATOM 1958 C C . MET A 1 245 ? -26.406 -16.922 -1.272 1 88.94 245 MET A C 1
ATOM 1960 O O . MET A 1 245 ? -26.938 -15.961 -1.841 1 88.94 245 MET A O 1
ATOM 1964 N N . PHE A 1 246 ? -26.938 -18.141 -1.258 1 92 246 PHE A N 1
ATOM 1965 C CA . PHE A 1 246 ? -28.109 -18.422 -2.084 1 92 246 PHE A CA 1
ATOM 1966 C C . PHE A 1 246 ? -29.375 -18.453 -1.237 1 92 246 PHE A C 1
ATOM 1968 O O . PHE A 1 246 ? -30.391 -17.891 -1.621 1 92 246 PHE A O 1
ATOM 1975 N N . GLY A 1 247 ? -29.328 -19.062 -0.168 1 92.31 247 GLY A N 1
ATOM 1976 C CA . GLY A 1 247 ? -30.484 -19.125 0.703 1 92.31 247 GLY A CA 1
ATOM 1977 C C . GLY A 1 247 ? -31.734 -19.609 -0.005 1 92.31 247 GLY A C 1
ATOM 1978 O O . GLY A 1 247 ? -31.719 -20.672 -0.646 1 92.31 247 GLY A O 1
ATOM 1979 N N . GLU A 1 248 ? -32.688 -18.719 -0.024 1 89.38 248 GLU A N 1
ATOM 1980 C CA . GLU A 1 248 ? -34 -19.094 -0.568 1 89.38 248 GLU A CA 1
ATOM 1981 C C . GLU A 1 248 ? -33.969 -19.141 -2.094 1 89.38 248 GLU A C 1
ATOM 1983 O O . GLU A 1 248 ? -34.75 -19.844 -2.715 1 89.38 248 GLU A O 1
ATOM 1988 N N . ALA A 1 249 ? -33.031 -18.438 -2.633 1 92.5 249 ALA A N 1
ATOM 1989 C CA . ALA A 1 249 ? -32.875 -18.453 -4.086 1 92.5 249 ALA A CA 1
ATOM 1990 C C . ALA A 1 249 ? -32.438 -19.828 -4.586 1 92.5 249 ALA A C 1
ATOM 1992 O O . ALA A 1 249 ? -32.5 -20.094 -5.789 1 92.5 249 ALA A O 1
ATOM 1993 N N . GLY A 1 250 ? -32.062 -20.641 -3.643 1 93.06 250 GLY A N 1
ATOM 1994 C CA . GLY A 1 250 ? -31.609 -21.984 -3.98 1 93.06 250 GLY A CA 1
ATOM 1995 C C . GLY A 1 250 ? -32.656 -22.797 -4.715 1 93.06 250 GLY A C 1
ATOM 1996 O O . GLY A 1 250 ? -32.312 -23.562 -5.625 1 93.06 250 GLY A O 1
ATOM 1997 N N . SER A 1 251 ? -33.906 -22.609 -4.398 1 91.38 251 SER A N 1
ATOM 1998 C CA . SER A 1 251 ? -34.969 -23.328 -5.051 1 91.38 251 SER A CA 1
ATOM 1999 C C . SER A 1 251 ? -35.125 -22.906 -6.508 1 91.38 251 SER A C 1
ATOM 2001 O O . SER A 1 251 ? -35.312 -23.75 -7.391 1 91.38 251 SER A O 1
ATOM 2003 N N . ALA A 1 252 ? -35.094 -21.641 -6.688 1 93.69 252 ALA A N 1
ATOM 2004 C CA . ALA A 1 252 ? -35.219 -21.109 -8.047 1 93.69 252 ALA A CA 1
ATOM 2005 C C . ALA A 1 252 ? -34.031 -21.578 -8.914 1 93.69 252 ALA A C 1
ATOM 2007 O O . ALA A 1 252 ? -34.219 -21.875 -10.094 1 93.69 252 ALA A O 1
ATOM 2008 N N . LEU A 1 253 ? -32.906 -21.625 -8.312 1 94.94 253 LEU A N 1
ATOM 2009 C CA . LEU A 1 253 ? -31.719 -22.062 -9.031 1 94.94 253 LEU A CA 1
ATOM 2010 C C . LEU A 1 253 ? -31.828 -23.531 -9.422 1 94.94 253 LEU A C 1
ATOM 2012 O O . LEU A 1 253 ? -31.438 -23.922 -10.523 1 94.94 253 LEU A O 1
ATOM 2016 N N . THR A 1 254 ? -32.344 -24.297 -8.539 1 94.44 254 THR A N 1
ATOM 2017 C CA . THR A 1 254 ? -32.531 -25.719 -8.805 1 94.44 254 THR A CA 1
ATOM 2018 C C . THR A 1 254 ? -33.438 -25.922 -10.016 1 94.44 254 THR A C 1
ATOM 2020 O O . THR A 1 254 ? -33.156 -26.734 -10.898 1 94.44 254 THR A O 1
ATOM 2023 N N . LEU A 1 255 ? -34.531 -25.188 -10.008 1 93.69 255 LEU A N 1
ATOM 2024 C CA . LEU A 1 255 ? -35.469 -25.281 -11.125 1 93.69 255 LEU A CA 1
ATOM 2025 C C . LEU A 1 255 ? -34.812 -24.844 -12.43 1 93.69 255 LEU A C 1
ATOM 2027 O O . LEU A 1 255 ? -35.031 -25.453 -13.477 1 93.69 255 LEU A O 1
ATOM 2031 N N . HIS A 1 256 ? -34.062 -23.859 -12.359 1 95.5 256 HIS A N 1
ATOM 2032 C CA . HIS A 1 256 ? -33.344 -23.359 -13.531 1 95.5 256 HIS A CA 1
ATOM 2033 C C . HIS A 1 256 ? -32.406 -24.438 -14.102 1 95.5 256 HIS A C 1
ATOM 2035 O O . HIS A 1 256 ? -32.344 -24.625 -15.312 1 95.5 256 HIS A O 1
ATOM 2041 N N . PHE A 1 257 ? -31.656 -25.109 -13.195 1 96.06 257 PHE A N 1
ATOM 2042 C CA . PHE A 1 257 ? -30.703 -26.125 -13.633 1 96.06 257 PHE A CA 1
ATOM 2043 C C . PHE A 1 257 ? -31.422 -27.328 -14.219 1 96.06 257 PHE A C 1
ATOM 2045 O O . PHE A 1 257 ? -30.922 -27.969 -15.148 1 96.06 257 PHE A O 1
ATOM 2052 N N . LEU A 1 258 ? -32.594 -27.625 -13.734 1 94.56 258 LEU A N 1
ATOM 2053 C CA . LEU A 1 258 ? -33.406 -28.734 -14.234 1 94.56 258 LEU A CA 1
ATOM 2054 C C . LEU A 1 258 ? -33.906 -28.438 -15.641 1 94.56 258 LEU A C 1
ATOM 2056 O O . LEU A 1 258 ? -33.969 -29.344 -16.484 1 94.56 258 LEU A O 1
ATOM 2060 N N . ARG A 1 259 ? -34.188 -27.188 -15.898 1 94.44 259 ARG A N 1
ATOM 2061 C CA . ARG A 1 259 ? -34.719 -26.781 -17.188 1 94.44 259 ARG A CA 1
ATOM 2062 C C . ARG A 1 259 ? -33.625 -26.625 -18.219 1 94.44 259 ARG A C 1
ATOM 2064 O O . ARG A 1 259 ? -33.875 -26.672 -19.438 1 94.44 259 ARG A O 1
ATOM 2071 N N . ASN A 1 260 ? -32.375 -26.438 -17.719 1 95.06 260 ASN A N 1
ATOM 2072 C CA . ASN A 1 260 ? -31.266 -26.188 -18.609 1 95.06 260 ASN A CA 1
ATOM 2073 C C . ASN A 1 260 ? -30.172 -27.234 -18.438 1 95.06 260 ASN A C 1
ATOM 2075 O O . ASN A 1 260 ? -29.172 -26.984 -17.75 1 95.06 260 ASN A O 1
ATOM 2079 N N . THR A 1 261 ? -30.234 -28.281 -19.094 1 92.56 261 THR A N 1
ATOM 2080 C CA . THR A 1 261 ? -29.234 -29.344 -19.016 1 92.56 261 THR A CA 1
ATOM 2081 C C . THR A 1 261 ? -27.922 -28.891 -19.656 1 92.56 261 THR A C 1
ATOM 2083 O O . THR A 1 261 ? -27.922 -28.344 -20.766 1 92.56 261 THR A O 1
ATOM 2086 N N . PRO A 1 262 ? -26.891 -29.141 -18.922 1 94.38 262 PRO A N 1
ATOM 2087 C CA . PRO A 1 262 ? -25.609 -28.703 -19.484 1 94.38 262 PRO A CA 1
ATOM 2088 C C . PRO A 1 262 ? -25.156 -29.562 -20.656 1 94.38 262 PRO A C 1
ATOM 2090 O O . PRO A 1 262 ? -25.516 -30.734 -20.734 1 94.38 262 PRO A O 1
ATOM 2093 N N . LYS A 1 263 ? -24.391 -28.906 -21.547 1 93.56 263 LYS A N 1
ATOM 2094 C CA . LYS A 1 263 ? -23.75 -29.609 -22.656 1 93.56 263 LYS A CA 1
ATOM 2095 C C . LYS A 1 263 ? -22.234 -29.609 -22.5 1 93.56 263 LYS A C 1
ATOM 2097 O O . LYS A 1 263 ? -21.641 -28.594 -22.141 1 93.56 263 LYS A O 1
ATOM 2102 N N . PRO A 1 264 ? -21.672 -30.828 -22.719 1 92.38 264 PRO A N 1
ATOM 2103 C CA . PRO A 1 264 ? -20.203 -30.859 -22.625 1 92.38 264 PRO A CA 1
ATOM 2104 C C . PRO A 1 264 ? -19.531 -29.922 -23.625 1 92.38 264 PRO A C 1
ATOM 2106 O O . PRO A 1 264 ? -20 -29.797 -24.766 1 92.38 264 PRO A O 1
ATOM 2109 N N . SER A 1 265 ? -18.562 -29.266 -23.141 1 91.19 265 SER A N 1
ATOM 2110 C CA . SER A 1 265 ? -17.828 -28.344 -24 1 91.19 265 SER A CA 1
ATOM 2111 C C . SER A 1 265 ? -16.469 -28.922 -24.375 1 91.19 265 SER A C 1
ATOM 2113 O O . SER A 1 265 ? -15.781 -28.391 -25.266 1 91.19 265 SER A O 1
ATOM 2115 N N . ILE A 1 266 ? -16.016 -29.891 -23.688 1 87.06 266 ILE A N 1
ATOM 2116 C CA . ILE A 1 266 ? -14.773 -30.609 -23.984 1 87.06 266 ILE A CA 1
ATOM 2117 C C . ILE A 1 266 ? -15.094 -32 -24.5 1 87.06 266 ILE A C 1
ATOM 2119 O O . ILE A 1 266 ? -15.906 -32.719 -23.906 1 87.06 266 ILE A O 1
ATOM 2123 N N . ASN A 1 267 ? -14.617 -32.219 -25.656 1 78.62 267 ASN A N 1
ATOM 2124 C CA . ASN A 1 267 ? -14.812 -33.531 -26.234 1 78.62 267 ASN A CA 1
ATOM 2125 C C . ASN A 1 267 ? -13.664 -34.469 -25.875 1 78.62 267 ASN A C 1
ATOM 2127 O O . ASN A 1 267 ? -12.539 -34.312 -26.359 1 78.62 267 ASN A O 1
ATOM 2131 N N . LEU A 1 268 ? -13.977 -35.188 -24.891 1 73 268 LEU A N 1
ATOM 2132 C CA . LEU A 1 268 ? -12.969 -36.156 -24.562 1 73 268 LEU A CA 1
ATOM 2133 C C . LEU A 1 268 ? -13.109 -37.406 -25.438 1 73 268 LEU A C 1
ATOM 2135 O O . LEU A 1 268 ? -14.109 -38.125 -25.359 1 73 268 LEU A O 1
ATOM 2139 N N . GLU A 1 269 ? -13.32 -37.156 -26.875 1 58.12 269 GLU A N 1
ATOM 2140 C CA . GLU A 1 269 ? -13.492 -38.281 -27.797 1 58.12 269 GLU A CA 1
ATOM 2141 C C . GLU A 1 269 ? -13.164 -39.594 -27.125 1 58.12 269 GLU A C 1
ATOM 2143 O O . GLU A 1 269 ? -12.086 -39.781 -26.547 1 58.12 269 GLU A O 1
ATOM 2148 N N . SER A 1 270 ? -14.156 -40.031 -26.547 1 50.59 270 SER A N 1
ATOM 2149 C CA . SER A 1 270 ? -14.352 -41.281 -25.844 1 50.59 270 SER A CA 1
ATOM 2150 C C . SER A 1 270 ? -13.602 -42.406 -26.531 1 50.59 270 SER A C 1
ATOM 2152 O O . SER A 1 270 ? -14.219 -43.281 -27.141 1 50.59 270 SER A O 1
ATOM 2154 N N . ARG A 1 271 ? -12.742 -42.344 -27.469 1 50.38 271 ARG A N 1
ATOM 2155 C CA . ARG A 1 271 ? -12.539 -43.75 -27.781 1 50.38 271 ARG A CA 1
ATOM 2156 C C . ARG A 1 271 ? -12.242 -44.562 -26.531 1 50.38 271 ARG A C 1
ATOM 2158 O O . ARG A 1 271 ? -11.109 -44.562 -26.047 1 50.38 271 ARG A O 1
ATOM 2165 N N . GLU A 1 272 ? -13.234 -44.312 -25.562 1 51.28 272 GLU A N 1
ATOM 2166 C CA . GLU A 1 272 ? -13.344 -45.219 -24.391 1 51.28 272 GLU A CA 1
ATOM 2167 C C . GLU A 1 272 ? -12.648 -46.531 -24.656 1 51.28 272 GLU A C 1
ATOM 2169 O O . GLU A 1 272 ? -12.961 -47.25 -25.625 1 51.28 272 GLU A O 1
ATOM 2174 N N . SER A 1 273 ? -11.453 -46.438 -24.312 1 60.28 273 SER A N 1
ATOM 2175 C CA . SER A 1 273 ? -10.75 -47.719 -24.344 1 60.28 273 SER A CA 1
ATOM 2176 C C . SER A 1 273 ? -11.656 -48.875 -23.891 1 60.28 273 SER A C 1
ATOM 2178 O O . SER A 1 273 ? -12.594 -48.656 -23.125 1 60.28 273 SER A O 1
ATOM 2180 N N . ASP A 1 274 ? -11.57 -49.844 -24.547 1 78.31 274 ASP A N 1
ATOM 2181 C CA . ASP A 1 274 ? -12.203 -51.125 -24.266 1 78.31 274 ASP A CA 1
ATOM 2182 C C . ASP A 1 274 ? -12.062 -51.5 -22.781 1 78.31 274 ASP A C 1
ATOM 2184 O O . ASP A 1 274 ? -11.016 -51.25 -22.188 1 78.31 274 ASP A O 1
ATOM 2188 N N . GLU A 1 275 ? -13.18 -51.562 -22.062 1 88.88 275 GLU A N 1
ATOM 2189 C CA . GLU A 1 275 ? -13.156 -51.969 -20.656 1 88.88 275 GLU A CA 1
ATOM 2190 C C . GLU A 1 275 ? -12.156 -53.094 -20.422 1 88.88 275 GLU A C 1
ATOM 2192 O O . GLU A 1 275 ? -11.539 -53.188 -19.359 1 88.88 275 GLU A O 1
ATOM 2197 N N . SER A 1 276 ? -11.945 -53.781 -21.453 1 92.81 276 SER A N 1
ATOM 2198 C CA . SER A 1 276 ? -10.953 -54.844 -21.328 1 92.81 276 SER A CA 1
ATOM 2199 C C . SER A 1 276 ? -9.547 -54.281 -21.188 1 92.81 276 SER A C 1
ATOM 2201 O O . SER A 1 276 ? -8.742 -54.781 -20.406 1 92.81 276 SER A O 1
ATOM 2203 N N . PHE A 1 277 ? -9.312 -53.281 -21.828 1 95.19 277 PHE A N 1
ATOM 2204 C CA . PHE A 1 277 ? -8.023 -52.594 -21.734 1 95.19 277 PHE A CA 1
ATOM 2205 C C . PHE A 1 277 ? -7.812 -52.031 -20.344 1 95.19 277 PHE A C 1
ATOM 2207 O O . PHE A 1 277 ? -6.77 -52.25 -19.719 1 95.19 277 PHE A O 1
ATOM 2214 N N . ASN A 1 278 ? -8.836 -51.344 -19.891 1 95.12 278 ASN A N 1
ATOM 2215 C CA . ASN A 1 278 ? -8.734 -50.719 -18.562 1 95.12 278 ASN A CA 1
ATOM 2216 C C . ASN A 1 278 ? -8.562 -51.75 -17.469 1 95.12 278 ASN A C 1
ATOM 2218 O O . ASN A 1 278 ? -7.777 -51.562 -16.531 1 95.12 278 ASN A O 1
ATOM 2222 N N . GLN A 1 279 ? -9.25 -52.781 -17.625 1 95.31 279 GLN A N 1
ATOM 2223 C CA . GLN A 1 279 ? -9.156 -53.844 -16.641 1 95.31 279 GLN A CA 1
ATOM 2224 C C . GLN A 1 279 ? -7.742 -54.438 -16.578 1 95.31 279 GLN A C 1
ATOM 2226 O O . GLN A 1 279 ? -7.227 -54.719 -15.5 1 95.31 279 GLN A O 1
ATOM 2231 N N . LEU A 1 280 ? -7.164 -54.594 -17.734 1 95.69 280 LEU A N 1
ATOM 2232 C CA . LEU A 1 280 ? -5.797 -55.125 -17.781 1 95.69 280 LEU A CA 1
ATOM 2233 C C . LEU A 1 280 ? -4.82 -54.125 -17.141 1 95.69 280 LEU A C 1
ATOM 2235 O O . LEU A 1 280 ? -3.926 -54.531 -16.406 1 95.69 280 LEU A O 1
ATOM 2239 N N . CYS A 1 281 ? -5.055 -52.875 -17.438 1 96.25 281 CYS A N 1
ATOM 2240 C CA . CYS A 1 281 ? -4.199 -51.844 -16.859 1 96.25 281 CYS A CA 1
ATOM 2241 C C . CYS A 1 281 ? -4.301 -51.875 -15.336 1 96.25 281 CYS A C 1
ATOM 2243 O O . CYS A 1 281 ? -3.281 -51.812 -14.641 1 96.25 281 CYS A O 1
ATOM 2245 N N . ARG A 1 282 ? -5.492 -52.031 -14.773 1 94.44 282 ARG A N 1
ATOM 2246 C CA . ARG A 1 282 ? -5.727 -52.062 -13.336 1 94.44 282 ARG A CA 1
ATOM 2247 C C . ARG A 1 282 ? -5.055 -53.281 -12.703 1 94.44 282 ARG A C 1
ATOM 2249 O O . ARG A 1 282 ? -4.41 -53.188 -11.656 1 94.44 282 ARG A O 1
ATOM 2256 N N . SER A 1 283 ? -5.27 -54.344 -13.398 1 92.5 283 SER A N 1
ATOM 2257 C CA . SER A 1 283 ? -4.723 -55.594 -12.867 1 92.5 283 SER A CA 1
ATOM 2258 C C . SER A 1 283 ? -3.199 -55.531 -12.781 1 92.5 283 SER A C 1
ATOM 2260 O O . SER A 1 283 ? -2.609 -55.969 -11.789 1 92.5 283 SER A O 1
ATOM 2262 N N . SER A 1 284 ? -2.602 -55.031 -13.766 1 91.56 284 SER A N 1
ATOM 2263 C CA . SER A 1 284 ? -1.146 -54.938 -13.781 1 91.56 284 SER A CA 1
ATOM 2264 C C . SER A 1 284 ? -0.643 -53.969 -12.719 1 91.56 284 SER A C 1
ATOM 2266 O O . SER A 1 284 ? 0.333 -54.25 -12.023 1 91.56 284 SER A O 1
ATOM 2268 N N . SER A 1 285 ? -1.274 -52.844 -12.617 1 89.75 285 SER A N 1
ATOM 2269 C CA . SER A 1 285 ? -0.859 -51.844 -11.656 1 89.75 285 SER A CA 1
ATOM 2270 C C . SER A 1 285 ? -0.977 -52.375 -10.227 1 89.75 285 SER A C 1
ATOM 2272 O O . SER A 1 285 ? -0.082 -52.156 -9.406 1 89.75 285 SER A O 1
ATOM 2274 N N . ARG A 1 286 ? -2.004 -53.031 -9.93 1 87.94 286 ARG A N 1
ATOM 2275 C CA . ARG A 1 286 ? -2.264 -53.531 -8.586 1 87.94 286 ARG A CA 1
ATOM 2276 C C . ARG A 1 286 ? -1.379 -54.719 -8.266 1 87.94 286 ARG A C 1
ATOM 2278 O O . ARG A 1 286 ? -1.007 -54.938 -7.105 1 87.94 286 ARG A O 1
ATOM 2285 N N . ARG A 1 287 ? -1.009 -55.469 -9.234 1 81.06 287 ARG A N 1
ATOM 2286 C CA . ARG A 1 287 ? -0.053 -56.562 -9.039 1 81.06 287 ARG A CA 1
ATOM 2287 C C . ARG A 1 287 ? 1.347 -56.031 -8.781 1 81.06 287 ARG A C 1
ATOM 2289 O O . ARG A 1 287 ? 2.098 -56.594 -7.977 1 81.06 287 ARG A O 1
ATOM 2296 N N . GLN A 1 288 ? 1.628 -55.062 -9.523 1 73.25 288 GLN A N 1
ATOM 2297 C CA . GLN A 1 288 ? 2.928 -54.438 -9.359 1 73.25 288 GLN A CA 1
ATOM 2298 C C . GLN A 1 288 ? 3.119 -53.938 -7.926 1 73.25 288 GLN A C 1
ATOM 2300 O O . GLN A 1 288 ? 4.223 -54 -7.383 1 73.25 288 GLN A O 1
ATOM 2305 N N . MET A 1 289 ? 2.025 -53.469 -7.395 1 69.44 289 MET A N 1
ATOM 2306 C CA . MET A 1 289 ? 2.109 -52.938 -6.047 1 69.44 289 MET A CA 1
ATOM 2307 C C . MET A 1 289 ? 1.944 -54.031 -5 1 69.44 289 MET A C 1
ATOM 2309 O O . MET A 1 289 ? 2.455 -53.906 -3.885 1 69.44 289 MET A O 1
ATOM 2313 N N . GLY A 1 290 ? 1.162 -55.062 -5.453 1 63.69 290 GLY A N 1
ATOM 2314 C CA . GLY A 1 290 ? 0.987 -56.188 -4.555 1 63.69 290 GLY A CA 1
ATOM 2315 C C . GLY A 1 290 ? 2.088 -57.25 -4.68 1 63.69 290 GLY A C 1
ATOM 2316 O O . GLY A 1 290 ? 2.824 -57.25 -5.672 1 63.69 290 GLY A O 1
ATOM 2317 N N . GLU A 1 291 ? 2.799 -57.656 -3.684 1 55.84 291 GLU A N 1
ATOM 2318 C CA . GLU A 1 291 ? 3.869 -58.656 -3.562 1 55.84 291 GLU A CA 1
ATOM 2319 C C . GLU A 1 291 ? 3.531 -59.938 -4.324 1 55.84 291 GLU A C 1
ATOM 2321 O O . GLU A 1 291 ? 4.125 -61 -4.078 1 55.84 291 GLU A O 1
ATOM 2326 N N . SER A 1 292 ? 2.715 -59.875 -5.168 1 48.69 292 SER A N 1
ATOM 2327 C CA . SER A 1 292 ? 2.494 -61.219 -5.727 1 48.69 292 SER A CA 1
ATOM 2328 C C . SER A 1 292 ? 3.58 -61.562 -6.734 1 48.69 292 SER A C 1
ATOM 2330 O O . SER A 1 292 ? 3.961 -60.75 -7.566 1 48.69 292 SER A O 1
ATOM 2332 N N . LYS A 1 293 ? 4.207 -62.5 -6.492 1 52.62 293 LYS A N 1
ATOM 2333 C CA . LYS A 1 293 ? 5.262 -63.156 -7.273 1 52.62 293 LYS A CA 1
ATOM 2334 C C . LYS A 1 293 ? 4.801 -63.406 -8.703 1 52.62 293 LYS A C 1
ATOM 2336 O O . LYS A 1 293 ? 3.748 -64 -8.922 1 52.62 293 LYS A O 1
ATOM 2341 N N . PRO A 1 294 ? 5.16 -62.75 -9.672 1 49.19 294 PRO A N 1
ATOM 2342 C CA . PRO A 1 294 ? 4.777 -63.062 -11.047 1 49.19 294 PRO A CA 1
ATOM 2343 C C . PRO A 1 294 ? 4.746 -64.562 -11.312 1 49.19 294 PRO A C 1
ATOM 2345 O O . PRO A 1 294 ? 5.516 -65.312 -10.719 1 49.19 294 PRO A O 1
ATOM 2348 N N . SER A 1 295 ? 3.695 -65.125 -11.859 1 44.5 295 SER A N 1
ATOM 2349 C CA . SER A 1 295 ? 3.652 -66.5 -12.242 1 44.5 295 SER A CA 1
ATOM 2350 C C . SER A 1 295 ? 4.816 -66.875 -13.164 1 44.5 295 SER A C 1
ATOM 2352 O O . SER A 1 295 ? 5.258 -66.062 -13.961 1 44.5 295 SER A O 1
ATOM 2354 N N . ARG A 1 296 ? 5.668 -67.938 -12.875 1 47.75 296 ARG A N 1
ATOM 2355 C CA . ARG A 1 296 ? 6.809 -68.562 -13.523 1 47.75 296 ARG A CA 1
ATOM 2356 C C . ARG A 1 296 ? 6.535 -68.812 -15.008 1 47.75 296 ARG A C 1
ATOM 2358 O O . ARG A 1 296 ? 5.758 -69.688 -15.367 1 47.75 296 ARG A O 1
ATOM 2365 N N . LEU A 1 297 ? 6.504 -67.812 -15.727 1 51.75 297 LEU A N 1
ATOM 2366 C CA . LEU A 1 297 ? 6.477 -68.125 -17.141 1 51.75 297 LEU A CA 1
ATOM 2367 C C . LEU A 1 297 ? 7.715 -68.938 -17.547 1 51.75 297 LEU A C 1
ATOM 2369 O O . LEU A 1 297 ? 8.766 -68.812 -16.906 1 51.75 297 LEU A O 1
ATOM 2373 N N . HIS A 1 298 ? 7.586 -69.938 -18.281 1 55.88 298 HIS A N 1
ATOM 2374 C CA . HIS A 1 298 ? 8.648 -70.812 -18.797 1 55.88 298 HIS A CA 1
ATOM 2375 C C . HIS A 1 298 ? 9.734 -70 -19.484 1 55.88 298 HIS A C 1
ATOM 2377 O O . HIS A 1 298 ? 9.445 -69.25 -20.438 1 55.88 298 HIS A O 1
ATOM 2383 N N . CYS A 1 299 ? 10.688 -69.562 -18.688 1 62.81 299 CYS A N 1
ATOM 2384 C CA . CYS A 1 299 ? 11.875 -68.875 -19.203 1 62.81 299 CYS A CA 1
ATOM 2385 C C . CYS A 1 299 ? 12.766 -69.812 -19.984 1 62.81 299 CYS A C 1
ATOM 2387 O O . CYS A 1 299 ? 12.984 -70.938 -19.562 1 62.81 299 CYS A O 1
ATOM 2389 N N . ARG A 1 300 ? 12.727 -69.688 -21.359 1 68.62 300 ARG A N 1
ATOM 2390 C CA . ARG A 1 300 ? 13.703 -70.438 -22.141 1 68.62 300 ARG A CA 1
ATOM 2391 C C . ARG A 1 300 ? 14.742 -69.5 -22.766 1 68.62 300 ARG A C 1
ATOM 2393 O O . ARG A 1 300 ? 14.531 -68.25 -22.828 1 68.62 300 ARG A O 1
ATOM 2400 N N . TYR A 1 301 ? 15.93 -70 -22.859 1 65 301 TYR A N 1
ATOM 2401 C CA . TYR A 1 301 ? 16.953 -69.25 -23.578 1 65 301 TYR A CA 1
ATOM 2402 C C . TYR A 1 301 ? 16.812 -69.438 -25.094 1 65 301 TYR A C 1
ATOM 2404 O O . TYR A 1 301 ? 16.578 -70.562 -25.547 1 65 301 TYR A O 1
ATOM 2412 N N . ASN A 1 302 ? 16.625 -68.438 -25.766 1 55.91 302 ASN A N 1
ATOM 2413 C CA . ASN A 1 302 ? 16.594 -68.5 -27.219 1 55.91 302 ASN A CA 1
ATOM 2414 C C . ASN A 1 302 ? 17.969 -68.812 -27.797 1 55.91 302 ASN A C 1
ATOM 2416 O O . ASN A 1 302 ? 18.828 -67.938 -27.828 1 55.91 302 ASN A O 1
ATOM 2420 N N . THR A 1 303 ? 18.266 -69.938 -28.172 1 53.09 303 THR A N 1
ATOM 2421 C CA . THR A 1 303 ? 19.562 -70.312 -28.719 1 53.09 303 THR A CA 1
ATOM 2422 C C . THR A 1 303 ? 19.453 -70.625 -30.203 1 53.09 303 THR A C 1
ATOM 2424 O O . THR A 1 303 ? 20.453 -71 -30.844 1 53.09 303 THR A O 1
ATOM 2427 N N . THR A 1 304 ? 18.219 -70.5 -30.75 1 48.5 304 THR A N 1
ATOM 2428 C CA . THR A 1 304 ? 18.031 -71.188 -32.031 1 48.5 304 THR A CA 1
ATOM 2429 C C . THR A 1 304 ? 17.781 -70.188 -33.156 1 48.5 304 THR A C 1
ATOM 2431 O O . THR A 1 304 ? 17.859 -70.5 -34.344 1 48.5 304 THR A O 1
ATOM 2434 N N . THR A 1 305 ? 17.531 -69 -32.844 1 53.56 305 THR A N 1
ATOM 2435 C CA . THR A 1 305 ? 17.078 -68.125 -33.875 1 53.56 305 THR A CA 1
ATOM 2436 C C . THR A 1 305 ? 18.203 -67.75 -34.844 1 53.56 305 THR A C 1
ATOM 2438 O O . THR A 1 305 ? 18.031 -67.75 -36.062 1 53.56 305 THR A O 1
ATOM 2441 N N . THR A 1 306 ? 19.359 -67.312 -34.344 1 54.53 306 THR A N 1
ATOM 2442 C CA . THR A 1 306 ? 20.547 -67.062 -35.125 1 54.53 306 THR A CA 1
ATOM 2443 C C . THR A 1 306 ? 21.766 -67.75 -34.531 1 54.53 306 THR A C 1
ATOM 2445 O O . THR A 1 306 ? 21.781 -68.062 -33.344 1 54.53 306 THR A O 1
ATOM 2448 N N . PRO A 1 307 ? 22.688 -68.062 -35.406 1 52.97 307 PRO A N 1
ATOM 2449 C CA . PRO A 1 307 ? 23.891 -68.75 -34.906 1 52.97 307 PRO A CA 1
ATOM 2450 C C . PRO A 1 307 ? 24.531 -67.938 -33.75 1 52.97 307 PRO A C 1
ATOM 2452 O O . PRO A 1 307 ? 25.141 -68.5 -32.844 1 52.97 307 PRO A O 1
ATOM 2455 N N . PHE A 1 308 ? 24.328 -66.688 -33.75 1 52.72 308 PHE A N 1
ATOM 2456 C CA . PHE A 1 308 ? 24.938 -65.875 -32.719 1 52.72 308 PHE A CA 1
ATOM 2457 C C . PHE A 1 308 ? 24.297 -66.125 -31.359 1 52.72 308 PHE A C 1
ATOM 2459 O O . PHE A 1 308 ? 24.969 -66.062 -30.328 1 52.72 308 PHE A O 1
ATOM 2466 N N . LEU A 1 309 ? 23.109 -66.5 -31.344 1 60.59 309 LEU A N 1
ATOM 2467 C CA . LEU A 1 309 ? 22.391 -66.688 -30.078 1 60.59 309 LEU A CA 1
ATOM 2468 C C . LEU A 1 309 ? 22.828 -67.938 -29.391 1 60.59 309 LEU A C 1
ATOM 2470 O O . LEU A 1 309 ? 22.578 -68.125 -28.188 1 60.59 309 LEU A O 1
ATOM 2474 N N . ARG A 1 310 ? 23.469 -68.688 -30.125 1 54.91 310 ARG A N 1
ATOM 2475 C CA . ARG A 1 310 ? 24.047 -69.875 -29.516 1 54.91 310 ARG A CA 1
ATOM 2476 C C . ARG A 1 310 ? 25.172 -69.5 -28.562 1 54.91 310 ARG A C 1
ATOM 2478 O O . ARG A 1 310 ? 25.391 -70.188 -27.562 1 54.91 310 ARG A O 1
ATOM 2485 N N . LEU A 1 311 ? 25.797 -68.438 -28.906 1 47.31 311 LEU A N 1
ATOM 2486 C CA . LEU A 1 311 ? 26.938 -68 -28.094 1 47.31 311 LEU A CA 1
ATOM 2487 C C . LEU A 1 311 ? 26.469 -67.125 -26.969 1 47.31 311 LEU A C 1
ATOM 2489 O O . LEU A 1 311 ? 27.047 -67.125 -25.875 1 47.31 311 LEU A O 1
ATOM 2493 N N . ALA A 1 312 ? 25.5 -66.312 -27.172 1 57.25 312 ALA A N 1
ATOM 2494 C CA . ALA A 1 312 ? 24.984 -65.375 -26.156 1 57.25 312 ALA A CA 1
ATOM 2495 C C . ALA A 1 312 ? 23.453 -65.375 -26.141 1 57.25 312 ALA A C 1
ATOM 2497 O O . ALA A 1 312 ? 22.828 -64.5 -26.688 1 57.25 312 ALA A O 1
ATOM 2498 N N . PRO A 1 313 ? 22.969 -66.375 -25.438 1 69.44 313 PRO A N 1
ATOM 2499 C CA . PRO A 1 313 ? 21.516 -66.562 -25.484 1 69.44 313 PRO A CA 1
ATOM 2500 C C . PRO A 1 313 ? 20.797 -65.5 -24.625 1 69.44 313 PRO A C 1
ATOM 2502 O O . PRO A 1 313 ? 21.312 -65.062 -23.594 1 69.44 313 PRO A O 1
ATOM 2505 N N . PHE A 1 314 ? 19.797 -65 -25.266 1 76.06 314 PHE A N 1
ATOM 2506 C CA . PHE A 1 314 ? 18.938 -64.062 -24.516 1 76.06 314 PHE A CA 1
ATOM 2507 C C . PHE A 1 314 ? 17.875 -64.875 -23.75 1 76.06 314 PHE A C 1
ATOM 2509 O O . PHE A 1 314 ? 17.328 -65.812 -24.281 1 76.06 314 PHE A O 1
ATOM 2516 N N . ARG A 1 315 ? 17.719 -64.5 -22.531 1 83.75 315 ARG A N 1
ATOM 2517 C CA . ARG A 1 315 ? 16.594 -65.062 -21.781 1 83.75 315 ARG A CA 1
ATOM 2518 C C . ARG A 1 315 ? 15.266 -64.562 -22.344 1 83.75 315 ARG A C 1
ATOM 2520 O O . ARG A 1 315 ? 15.109 -63.344 -22.578 1 83.75 315 ARG A O 1
ATOM 2527 N N . MET A 1 316 ? 14.445 -65.5 -22.797 1 88 316 MET A N 1
ATOM 2528 C CA . MET A 1 316 ? 13.172 -65.062 -23.391 1 88 316 MET A CA 1
ATOM 2529 C C . MET A 1 316 ? 12.008 -65.812 -22.719 1 88 316 MET A C 1
ATOM 2531 O O . MET A 1 316 ? 12.164 -66.875 -22.203 1 88 316 MET A O 1
ATOM 2535 N N . GLU A 1 317 ? 10.945 -65.125 -22.656 1 89 317 GLU A N 1
ATOM 2536 C CA . GLU A 1 317 ? 9.664 -65.688 -22.188 1 89 317 GLU A CA 1
ATOM 2537 C C . GLU A 1 317 ? 8.602 -65.562 -23.281 1 89 317 GLU A C 1
ATOM 2539 O O . GLU A 1 317 ? 8.367 -64.5 -23.844 1 89 317 GLU A O 1
ATOM 2544 N N . GLU A 1 318 ? 8.047 -66.75 -23.594 1 90 318 GLU A N 1
ATOM 2545 C CA . GLU A 1 318 ? 6.922 -66.75 -24.531 1 90 318 GLU A CA 1
ATOM 2546 C C . GLU A 1 318 ? 5.617 -66.438 -23.812 1 90 318 GLU A C 1
ATOM 2548 O O . GLU A 1 318 ? 5.125 -67.188 -23 1 90 318 GLU A O 1
ATOM 2553 N N . LEU A 1 319 ? 5.109 -65.312 -24.094 1 91.81 319 LEU A N 1
ATOM 2554 C CA . LEU A 1 319 ? 3.895 -64.875 -23.438 1 91.81 319 LEU A CA 1
ATOM 2555 C C . LEU A 1 319 ? 2.652 -65.375 -24.172 1 91.81 319 LEU A C 1
ATOM 2557 O O . LEU A 1 319 ? 1.591 -65.5 -23.562 1 91.81 319 LEU A O 1
ATOM 2561 N N . SER A 1 320 ? 2.777 -65.5 -25.453 1 90.62 320 SER A N 1
ATOM 2562 C CA . SER A 1 320 ? 1.753 -66.062 -26.328 1 90.62 320 SER A CA 1
ATOM 2563 C C . SER A 1 320 ? 2.377 -66.812 -27.484 1 90.62 320 SER A C 1
ATOM 2565 O O . SER A 1 320 ? 3.383 -66.375 -28.047 1 90.62 320 SER A O 1
ATOM 2567 N N . LEU A 1 321 ? 1.789 -67.938 -27.859 1 87.12 321 LEU A N 1
ATOM 2568 C CA . LEU A 1 321 ? 2.324 -68.75 -28.953 1 87.12 321 LEU A CA 1
ATOM 2569 C C . LEU A 1 321 ? 1.649 -68.375 -30.281 1 87.12 321 LEU A C 1
ATOM 2571 O O . LEU A 1 321 ? 2.266 -68.5 -31.344 1 87.12 321 LEU A O 1
ATOM 2575 N N . ASP A 1 322 ? 0.41 -68.062 -30.141 1 87.56 322 ASP A N 1
ATOM 2576 C CA . ASP A 1 322 ? -0.367 -67.625 -31.297 1 87.56 322 ASP A CA 1
ATOM 2577 C C . ASP A 1 322 ? -1.404 -66.625 -30.922 1 87.56 322 ASP A C 1
ATOM 2579 O O . ASP A 1 322 ? -2.449 -66.938 -30.359 1 87.56 322 ASP A O 1
ATOM 2583 N N . PRO A 1 323 ? -1.207 -65.438 -31.422 1 91.19 323 PRO A N 1
ATOM 2584 C CA . PRO A 1 323 ? -0.031 -64.875 -32.062 1 91.19 323 PRO A CA 1
ATOM 2585 C C . PRO A 1 323 ? 1.229 -64.938 -31.219 1 91.19 323 PRO A C 1
ATOM 2587 O O . PRO A 1 323 ? 1.137 -65.062 -29.984 1 91.19 323 PRO A O 1
ATOM 2590 N N . TYR A 1 324 ? 2.277 -65 -31.891 1 89.69 324 TYR A N 1
ATOM 2591 C CA . TYR A 1 324 ? 3.555 -65.125 -31.203 1 89.69 324 TYR A CA 1
ATOM 2592 C C . TYR A 1 324 ? 3.957 -63.812 -30.516 1 89.69 324 TYR A C 1
ATOM 2594 O O . TYR A 1 324 ? 4.098 -62.781 -31.172 1 89.69 324 TYR A O 1
ATOM 2602 N N . VAL A 1 325 ? 4.051 -63.781 -29.172 1 93.44 325 VAL A N 1
ATOM 2603 C CA . VAL A 1 325 ? 4.508 -62.688 -28.359 1 93.44 325 VAL A CA 1
ATOM 2604 C C . VAL A 1 325 ? 5.582 -63.156 -27.375 1 93.44 325 VAL A C 1
ATOM 2606 O O . VAL A 1 325 ? 5.363 -64.125 -26.625 1 93.44 325 VAL A O 1
ATOM 2609 N N . VAL A 1 326 ? 6.711 -62.5 -27.453 1 93.56 326 VAL A N 1
ATOM 2610 C CA . VAL A 1 326 ? 7.84 -62.938 -26.641 1 93.56 326 VAL A CA 1
ATOM 2611 C C . VAL A 1 326 ? 8.445 -61.75 -25.906 1 93.56 326 VAL A C 1
ATOM 2613 O O . VAL A 1 326 ? 8.484 -60.625 -26.438 1 93.56 326 VAL A O 1
ATOM 2616 N N . PHE A 1 327 ? 8.859 -62.031 -24.672 1 94.44 327 PHE A N 1
ATOM 2617 C CA . PHE A 1 327 ? 9.531 -61.031 -23.844 1 94.44 327 PHE A CA 1
ATOM 2618 C C . PHE A 1 327 ? 11 -61.406 -23.641 1 94.44 327 PHE A C 1
ATOM 2620 O O . PHE A 1 327 ? 11.312 -62.438 -23.062 1 94.44 327 PHE A O 1
ATOM 2627 N N . TYR A 1 328 ? 11.922 -60.594 -24.234 1 93.88 328 TYR A N 1
ATOM 2628 C CA . TYR A 1 328 ? 13.359 -60.812 -24.094 1 93.88 328 TYR A CA 1
ATOM 2629 C C . TYR A 1 328 ? 13.93 -60 -22.953 1 93.88 328 TYR A C 1
ATOM 2631 O O . TYR A 1 328 ? 13.664 -58.781 -22.844 1 93.88 328 TYR A O 1
ATOM 2639 N N . HIS A 1 329 ? 14.711 -60.625 -22.141 1 92.88 329 HIS A N 1
ATOM 2640 C CA . HIS A 1 329 ? 15.328 -59.938 -21.016 1 92.88 329 HIS A CA 1
ATOM 2641 C C . HIS A 1 329 ? 16.75 -59.5 -21.359 1 92.88 329 HIS A C 1
ATOM 2643 O O . HIS A 1 329 ? 17.422 -60.125 -22.172 1 92.88 329 HIS A O 1
ATOM 2649 N N . ASN A 1 330 ? 17.172 -58.375 -20.797 1 92.44 330 ASN A N 1
ATOM 2650 C CA . ASN A 1 330 ? 18.531 -57.875 -20.844 1 92.44 330 ASN A CA 1
ATOM 2651 C C . ASN A 1 330 ? 19.031 -57.719 -22.281 1 92.44 330 ASN A C 1
ATOM 2653 O O . ASN A 1 330 ? 20.109 -58.188 -22.625 1 92.44 330 ASN A O 1
ATOM 2657 N N . VAL A 1 331 ? 18.203 -57.188 -23.047 1 94.69 331 VAL A N 1
ATOM 2658 C CA . VAL A 1 331 ? 18.531 -56.969 -24.453 1 94.69 331 VAL A CA 1
ATOM 2659 C C . VAL A 1 331 ? 19.406 -55.719 -24.609 1 94.69 331 VAL A C 1
ATOM 2661 O O . VAL A 1 331 ? 20.375 -55.719 -25.375 1 94.69 331 VAL A O 1
ATOM 2664 N N . LEU A 1 332 ? 19.062 -54.656 -23.891 1 96.12 332 LEU A N 1
ATOM 2665 C CA . LEU A 1 332 ? 19.844 -53.438 -23.891 1 96.12 332 LEU A CA 1
ATOM 2666 C C . LEU A 1 332 ? 20.641 -53.281 -22.609 1 96.12 332 LEU A C 1
ATOM 2668 O O . LEU A 1 332 ? 20.141 -53.594 -21.516 1 96.12 332 LEU A O 1
ATOM 2672 N N . SER A 1 333 ? 21.891 -52.781 -22.719 1 95.31 333 SER A N 1
ATOM 2673 C CA . SER A 1 333 ? 22.719 -52.5 -21.547 1 95.31 333 SER A CA 1
ATOM 2674 C C . SER A 1 333 ? 22.469 -51.125 -21 1 95.31 333 SER A C 1
ATOM 2676 O O . SER A 1 333 ? 21.953 -50.25 -21.703 1 95.31 333 SER A O 1
ATOM 2678 N N . ASP A 1 334 ? 22.875 -50.938 -19.719 1 95.75 334 ASP A N 1
ATOM 2679 C CA . ASP A 1 334 ? 22.672 -49.656 -19.062 1 95.75 334 ASP A CA 1
ATOM 2680 C C . ASP A 1 334 ? 23.422 -48.531 -19.812 1 95.75 334 ASP A C 1
ATOM 2682 O O . ASP A 1 334 ? 22.859 -47.469 -20.047 1 95.75 334 ASP A O 1
ATOM 2686 N N . PRO A 1 335 ? 24.672 -48.75 -20.203 1 95.12 335 PRO A N 1
ATOM 2687 C CA . PRO A 1 335 ? 25.359 -47.688 -20.938 1 95.12 335 PRO A CA 1
ATOM 2688 C C . PRO A 1 335 ? 24.672 -47.312 -22.25 1 95.12 335 PRO A C 1
ATOM 2690 O O . PRO A 1 335 ? 24.656 -46.125 -22.625 1 95.12 335 PRO A O 1
ATOM 2693 N N . GLU A 1 336 ? 24.109 -48.312 -22.938 1 94.94 336 GLU A N 1
ATOM 2694 C CA . GLU A 1 336 ? 23.375 -48.031 -24.172 1 94.94 336 GLU A CA 1
ATOM 2695 C C . GLU A 1 336 ? 22.156 -47.156 -23.906 1 94.94 336 GLU A C 1
ATOM 2697 O O . GLU A 1 336 ? 21.906 -46.188 -24.625 1 94.94 336 GLU A O 1
ATOM 2702 N N . ILE A 1 337 ? 21.484 -47.469 -22.828 1 96.25 337 ILE A N 1
ATOM 2703 C CA . ILE A 1 337 ? 20.281 -46.75 -22.453 1 96.25 337 ILE A CA 1
ATOM 2704 C C . ILE A 1 337 ? 20.641 -45.312 -22.078 1 96.25 337 ILE A C 1
ATOM 2706 O O . 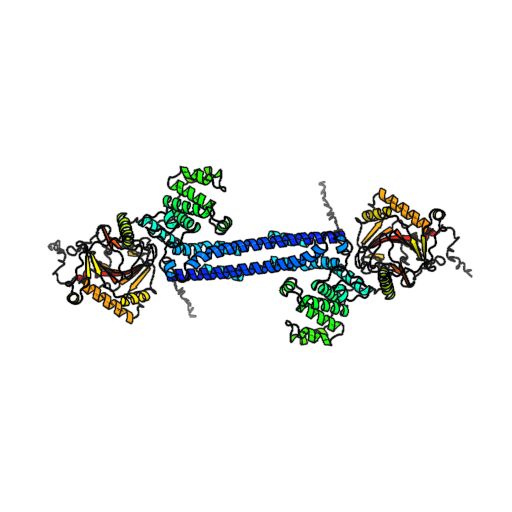ILE A 1 337 ? 19.953 -44.344 -22.469 1 96.25 337 ILE A O 1
ATOM 2710 N N . GLU A 1 338 ? 21.688 -45.125 -21.375 1 94.94 338 GLU A N 1
ATOM 2711 C CA . GLU A 1 338 ? 22.141 -43.812 -20.922 1 94.94 338 GLU A CA 1
ATOM 2712 C C . GLU A 1 338 ? 22.531 -42.906 -22.094 1 94.94 338 GLU A C 1
ATOM 2714 O O . GLU A 1 338 ? 22.5 -41.688 -22 1 94.94 338 GLU A O 1
ATOM 2719 N N . LYS A 1 339 ? 22.859 -43.531 -23.156 1 94.62 339 LYS A N 1
ATOM 2720 C CA . LYS A 1 339 ? 23.203 -42.75 -24.344 1 94.62 339 LYS A CA 1
ATOM 2721 C C . LYS A 1 339 ? 21.969 -42.375 -25.141 1 94.62 339 LYS A C 1
ATOM 2723 O O . LYS A 1 339 ? 21.938 -41.344 -25.797 1 94.62 339 LYS A O 1
ATOM 2728 N N . LEU A 1 340 ? 20.938 -43.188 -25.094 1 95.5 340 L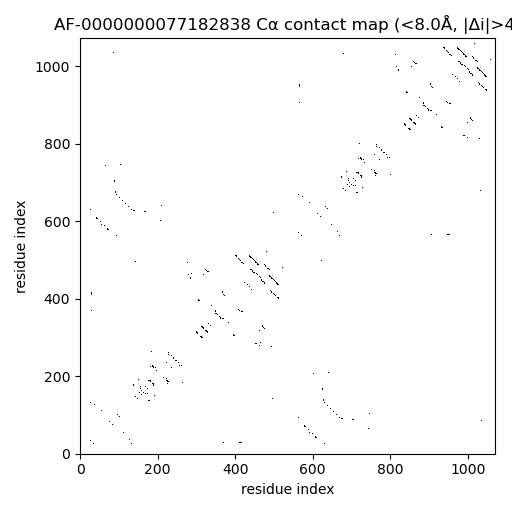EU A N 1
ATOM 2729 C CA . LEU A 1 340 ? 19.719 -42.969 -25.859 1 95.5 340 LEU A CA 1
ATOM 2730 C C . LEU A 1 340 ? 18.953 -41.75 -25.359 1 95.5 340 LEU A C 1
ATOM 2732 O O . LEU A 1 340 ? 18.344 -41.031 -26.141 1 95.5 340 LEU A O 1
ATOM 2736 N N . LYS A 1 341 ? 19 -41.469 -24.078 1 92.06 341 LYS A N 1
ATOM 2737 C CA . LYS A 1 341 ? 18.234 -40.375 -23.453 1 92.06 341 LYS A CA 1
ATOM 2738 C C . LYS A 1 341 ? 18.688 -39.031 -23.969 1 92.06 341 LYS A C 1
ATOM 2740 O O . LYS A 1 341 ? 17.922 -38.312 -24.609 1 92.06 341 LYS A O 1
ATOM 2745 N N . PRO A 1 342 ? 20 -38.688 -23.812 1 90.38 342 PRO A N 1
ATOM 2746 C CA . PRO A 1 342 ? 20.438 -37.375 -24.312 1 90.38 342 PRO A CA 1
ATOM 2747 C C . PRO A 1 342 ? 20.359 -37.312 -25.844 1 90.38 342 PRO A C 1
ATOM 2749 O O . PRO A 1 342 ? 20.188 -36.219 -26.391 1 90.38 342 PRO A O 1
ATOM 2752 N N . MET A 1 343 ? 20.422 -38.438 -26.5 1 92.69 343 MET A N 1
ATOM 2753 C CA . MET A 1 343 ? 20.328 -38.5 -27.953 1 92.69 343 MET A CA 1
ATOM 2754 C C . MET A 1 343 ? 18.953 -38.062 -28.438 1 92.69 343 MET A C 1
ATOM 2756 O O . MET A 1 343 ? 18.812 -37.469 -29.5 1 92.69 343 MET A O 1
ATOM 2760 N N . SER A 1 344 ? 17.984 -38.281 -27.656 1 92 344 SER A N 1
ATOM 2761 C CA . SER A 1 344 ? 16.594 -38.094 -28.078 1 92 344 SER A CA 1
ATOM 2762 C C . SER A 1 344 ? 16.047 -36.75 -27.531 1 92 344 SER A C 1
ATOM 2764 O O . SER A 1 344 ? 15.203 -36.125 -28.156 1 92 344 SER A O 1
ATOM 2766 N N . GLU A 1 345 ? 16.516 -36.281 -26.469 1 89.44 345 GLU A N 1
ATOM 2767 C CA . GLU A 1 345 ? 15.945 -35.219 -25.656 1 89.44 345 GLU A CA 1
ATOM 2768 C C . GLU A 1 345 ? 15.789 -33.938 -26.484 1 89.44 345 GLU A C 1
ATOM 2770 O O . GLU A 1 345 ? 14.734 -33.312 -26.453 1 89.44 345 GLU A O 1
ATOM 2775 N N . PRO A 1 346 ? 16.781 -33.562 -27.328 1 87.69 346 PRO A N 1
ATOM 2776 C CA . PRO A 1 346 ? 16.656 -32.281 -28.047 1 87.69 346 PRO A CA 1
ATOM 2777 C C . PRO A 1 346 ? 15.602 -32.344 -29.156 1 87.69 346 PRO A C 1
ATOM 2779 O O . PRO A 1 346 ? 15.18 -31.312 -29.672 1 87.69 346 PRO A O 1
ATOM 2782 N N . PHE A 1 347 ? 15.164 -33.594 -29.469 1 90.75 347 PHE A N 1
ATOM 2783 C CA . PHE A 1 347 ? 14.32 -33.719 -30.656 1 90.75 347 PHE A CA 1
ATOM 2784 C C . PHE A 1 347 ? 12.914 -34.156 -30.266 1 90.75 347 PHE A C 1
ATOM 2786 O O . PHE A 1 347 ? 12.094 -34.469 -31.141 1 90.75 347 PHE A O 1
ATOM 2793 N N . LEU A 1 348 ? 12.672 -34.188 -29.016 1 91.5 348 LEU A N 1
ATOM 2794 C CA . LEU A 1 348 ? 11.359 -34.625 -28.547 1 91.5 348 LEU A CA 1
ATOM 2795 C C . LEU A 1 348 ? 10.273 -33.625 -28.953 1 91.5 348 LEU A C 1
ATOM 2797 O O . LEU A 1 348 ? 10.414 -32.438 -28.734 1 91.5 348 LEU A O 1
ATOM 2801 N N . GLU A 1 349 ? 9.266 -34.156 -29.609 1 90.25 349 GLU A N 1
ATOM 2802 C CA . GLU A 1 349 ? 8.055 -33.406 -29.969 1 90.25 349 GLU A CA 1
ATOM 2803 C C . GLU A 1 349 ? 6.801 -34.219 -29.656 1 90.25 349 GLU A C 1
ATOM 2805 O O . GLU A 1 349 ? 6.871 -35.438 -29.453 1 90.25 349 GLU A O 1
ATOM 2810 N N . ARG A 1 350 ? 5.715 -33.5 -29.594 1 89.62 350 ARG A N 1
ATOM 2811 C CA . ARG A 1 350 ? 4.465 -34.219 -29.359 1 89.62 350 ARG A CA 1
ATOM 2812 C C . ARG A 1 350 ? 4.27 -35.312 -30.391 1 89.62 350 ARG A C 1
ATOM 2814 O O . ARG A 1 350 ? 4.328 -35.062 -31.594 1 89.62 350 ARG A O 1
ATOM 2821 N N . ALA A 1 351 ? 4.039 -36.5 -29.828 1 90.31 351 ALA A N 1
ATOM 2822 C CA . ALA A 1 351 ? 3.906 -37.656 -30.703 1 90.31 351 ALA A CA 1
ATOM 2823 C C . ALA A 1 351 ? 2.619 -37.594 -31.531 1 90.31 351 ALA A C 1
ATOM 2825 O O . ALA A 1 351 ? 1.572 -37.188 -31.016 1 90.31 351 ALA A O 1
ATOM 2826 N N . LYS A 1 352 ? 2.697 -37.938 -32.781 1 88 352 LYS A N 1
ATOM 2827 C CA . LYS A 1 352 ? 1.561 -37.906 -33.719 1 88 352 LYS A CA 1
ATOM 2828 C C . LYS A 1 352 ? 1.091 -39.312 -34.031 1 88 352 LYS A C 1
ATOM 2830 O O . LYS A 1 352 ? 1.808 -40.281 -33.812 1 88 352 LYS A O 1
ATOM 2835 N N . VAL A 1 353 ? -0.198 -39.375 -34.406 1 82.88 353 VAL A N 1
ATOM 2836 C CA . VAL A 1 353 ? -0.778 -40.625 -34.844 1 82.88 353 VAL A CA 1
ATOM 2837 C C . VAL A 1 353 ? -1.129 -40.562 -36.312 1 82.88 353 VAL A C 1
ATOM 2839 O O . VAL A 1 353 ? -1.672 -39.531 -36.781 1 82.88 353 VAL A O 1
ATOM 2842 N N . PHE A 1 354 ? -0.747 -41.562 -37.062 1 79 354 PHE A N 1
ATOM 2843 C CA . PHE A 1 354 ? -1.062 -41.594 -38.469 1 79 354 PHE A CA 1
ATOM 2844 C C . PHE A 1 354 ? -2.512 -42 -38.688 1 79 354 PHE A C 1
ATOM 2846 O O . PHE A 1 354 ? -2.953 -43.062 -38.219 1 79 354 PHE A O 1
ATOM 2853 N N . ARG A 1 355 ? -3.186 -41.156 -39.375 1 78.19 355 ARG A N 1
ATOM 2854 C CA . ARG A 1 355 ? -4.566 -41.469 -39.75 1 78.19 355 ARG A CA 1
ATOM 2855 C C . ARG A 1 355 ? -4.656 -41.938 -41.188 1 78.19 355 ARG A C 1
ATOM 2857 O O . ARG A 1 355 ? -4.445 -41.156 -42.125 1 78.19 355 ARG A O 1
ATOM 2864 N N . VAL A 1 356 ? -5.094 -43.125 -41.344 1 74.12 356 VAL A N 1
ATOM 2865 C CA . VAL A 1 356 ? -5.156 -43.75 -42.688 1 74.12 356 VAL A CA 1
ATOM 2866 C C . VAL A 1 356 ? -6.16 -43 -43.562 1 74.12 356 VAL A C 1
ATOM 2868 O O . VAL A 1 356 ? -5.918 -42.781 -44.75 1 74.12 356 VAL A O 1
ATOM 2871 N N . GLU A 1 357 ? -7.262 -42.656 -42.938 1 70.44 357 GLU A N 1
ATOM 2872 C CA . GLU A 1 357 ? -8.328 -41.969 -43.688 1 70.44 357 GLU A CA 1
ATOM 2873 C C . GLU A 1 357 ? -7.844 -40.656 -44.25 1 70.44 357 GLU A C 1
ATOM 2875 O O . GLU A 1 357 ? -8.266 -40.25 -45.344 1 70.44 357 GLU A O 1
ATOM 2880 N N . LYS A 1 358 ? -6.879 -40.062 -43.5 1 70.81 358 LYS A N 1
ATOM 2881 C CA . LYS A 1 358 ? -6.449 -38.719 -43.938 1 70.81 358 LYS A CA 1
ATOM 2882 C C . LYS A 1 358 ? -5.086 -38.812 -44.625 1 70.81 358 LYS A C 1
ATOM 2884 O O . LYS A 1 358 ? -4.688 -37.844 -45.312 1 70.81 358 LYS A O 1
ATOM 2889 N N . GLY A 1 359 ? -4.508 -39.812 -44.406 1 70.81 359 GLY A N 1
ATOM 2890 C CA . GLY A 1 359 ? -3.176 -40 -44.969 1 70.81 359 GLY A CA 1
ATOM 2891 C C . GLY A 1 359 ? -2.141 -39.094 -44.344 1 70.81 359 GLY A C 1
ATOM 2892 O O . GLY A 1 359 ? -1.182 -38.688 -45.031 1 70.81 359 GLY A O 1
ATOM 2893 N N . SER A 1 360 ? -2.41 -38.719 -43.219 1 77.94 360 SER A N 1
ATOM 2894 C CA . SER A 1 360 ? -1.489 -37.781 -42.594 1 77.94 360 SER A CA 1
ATOM 2895 C C . SER A 1 360 ? -1.354 -38.031 -41.094 1 77.94 360 SER A C 1
ATOM 2897 O O . SER A 1 360 ? -2.211 -38.656 -40.5 1 77.94 360 SER A O 1
ATOM 2899 N N . ASP A 1 361 ? -0.219 -37.5 -40.562 1 82.38 361 ASP A N 1
ATOM 2900 C CA . ASP A 1 361 ? 0.035 -37.562 -39.125 1 82.38 361 ASP A CA 1
ATOM 2901 C C . ASP A 1 361 ? -0.655 -36.406 -38.406 1 82.38 361 ASP A C 1
ATOM 2903 O O . ASP A 1 361 ? -0.672 -35.281 -38.875 1 82.38 361 ASP A O 1
ATOM 2907 N N . GLU A 1 362 ? -1.304 -36.719 -37.281 1 83.06 362 GLU A N 1
ATOM 2908 C CA . GLU A 1 362 ? -1.96 -35.688 -36.5 1 83.06 362 GLU A CA 1
ATOM 2909 C C . GLU A 1 362 ? -1.793 -35.938 -35 1 83.06 362 GLU A C 1
ATOM 2911 O O . GLU A 1 362 ? -1.643 -37.062 -34.562 1 83.06 362 GLU A O 1
ATOM 2916 N N . ILE A 1 363 ? -1.767 -34.812 -34.344 1 81.19 363 ILE A N 1
ATOM 2917 C CA . ILE A 1 363 ? -1.842 -34.906 -32.906 1 81.19 363 ILE A CA 1
ATOM 2918 C C . ILE A 1 363 ? -3.252 -35.344 -32.5 1 81.19 363 ILE A C 1
ATOM 2920 O O . ILE A 1 363 ? -4.234 -34.719 -32.906 1 81.19 363 ILE A O 1
ATOM 2924 N N . ALA A 1 364 ? -3.348 -36.438 -31.797 1 80.94 364 ALA A N 1
ATOM 2925 C CA . ALA A 1 364 ? -4.645 -36.969 -31.391 1 80.94 364 ALA A CA 1
ATOM 2926 C C . ALA A 1 364 ? -4.691 -37.25 -29.891 1 80.94 364 ALA A C 1
ATOM 2928 O O . ALA A 1 364 ? -3.67 -37.562 -29.281 1 80.94 364 ALA A O 1
ATOM 2929 N N . PRO A 1 365 ? -5.949 -37.188 -29.344 1 80.75 365 PRO A N 1
ATOM 2930 C CA . PRO A 1 365 ? -6.102 -37.469 -27.922 1 80.75 365 PRO A CA 1
ATOM 2931 C C . PRO A 1 365 ? -5.867 -38.938 -27.578 1 80.75 365 PRO A C 1
ATOM 2933 O O . PRO A 1 365 ? -5.715 -39.281 -26.406 1 80.75 365 PRO A O 1
ATOM 2936 N N . THR A 1 366 ? -5.762 -39.781 -28.578 1 86 366 THR A N 1
ATOM 2937 C CA . THR A 1 366 ? -5.609 -41.188 -28.359 1 86 366 THR A CA 1
ATOM 2938 C C . THR A 1 366 ? -4.184 -41.531 -27.938 1 86 366 THR A C 1
ATOM 2940 O O . THR A 1 366 ? -3.908 -42.656 -27.5 1 86 366 THR A O 1
ATOM 2943 N N . ARG A 1 367 ? -3.387 -40.562 -28.094 1 89.69 367 ARG A N 1
ATOM 2944 C CA . ARG A 1 367 ? -1.998 -40.75 -27.688 1 89.69 367 ARG A CA 1
ATOM 2945 C C . ARG A 1 367 ? -1.439 -39.5 -27.016 1 89.69 367 ARG A C 1
ATOM 2947 O O . ARG A 1 367 ? -1.657 -38.375 -27.516 1 89.69 367 ARG A O 1
ATOM 2954 N N . SER A 1 368 ? -0.876 -39.656 -25.859 1 91 368 SER A N 1
ATOM 2955 C CA . SER A 1 368 ? -0.209 -38.562 -25.188 1 91 368 SER A CA 1
ATOM 2956 C C . SER A 1 368 ? 1.213 -38.938 -24.781 1 91 368 SER A C 1
ATOM 2958 O O . SER A 1 368 ? 1.427 -39.531 -23.734 1 91 368 SER A O 1
ATOM 2960 N N . ALA A 1 369 ? 2.172 -38.562 -25.578 1 93.88 369 ALA A N 1
ATOM 2961 C CA . ALA A 1 369 ? 3.604 -38.781 -25.391 1 93.88 369 ALA A CA 1
ATOM 2962 C C . ALA A 1 369 ? 4.426 -37.875 -26.281 1 93.88 369 ALA A C 1
ATOM 2964 O O . ALA A 1 369 ? 3.893 -37.219 -27.188 1 93.88 369 ALA A O 1
ATOM 2965 N N . ASP A 1 370 ? 5.617 -37.719 -25.891 1 93.69 370 ASP A N 1
ATOM 2966 C CA . ASP A 1 370 ? 6.578 -37.031 -26.766 1 93.69 370 ASP A CA 1
ATOM 2967 C C . ASP A 1 370 ? 7.527 -38.031 -27.422 1 93.69 370 ASP A C 1
ATOM 2969 O O . ASP A 1 370 ? 7.906 -39.031 -26.797 1 93.69 370 ASP A O 1
ATOM 2973 N N . GLY A 1 371 ? 7.828 -37.75 -28.641 1 94 371 GLY A N 1
ATOM 2974 C CA . GLY A 1 371 ? 8.641 -38.75 -29.344 1 94 371 GLY A CA 1
ATOM 2975 C C . GLY A 1 371 ? 9.68 -38.125 -30.25 1 94 371 GLY A C 1
ATOM 2976 O O . GLY A 1 371 ? 9.617 -36.906 -30.547 1 94 371 GLY A O 1
ATOM 2977 N N . ALA A 1 372 ? 10.664 -38.875 -30.547 1 94.62 372 ALA A N 1
ATOM 2978 C CA . ALA A 1 372 ? 11.719 -38.562 -31.516 1 94.62 372 ALA A CA 1
ATOM 2979 C C . ALA A 1 372 ? 12.078 -39.812 -32.344 1 94.62 372 ALA A C 1
ATOM 2981 O O . ALA A 1 372 ? 12.023 -40.938 -31.859 1 94.62 372 ALA A O 1
ATOM 2982 N N . TRP A 1 373 ? 12.383 -39.562 -33.594 1 94.75 373 TRP A N 1
ATOM 2983 C CA . TRP A 1 373 ? 12.852 -40.625 -34.469 1 94.75 373 TRP A CA 1
ATOM 2984 C C . TRP A 1 373 ? 14.375 -40.719 -34.438 1 94.75 373 TRP A C 1
ATOM 2986 O O . TRP A 1 373 ? 15.062 -39.688 -34.594 1 94.75 373 TRP A O 1
ATOM 2996 N N . LEU A 1 374 ? 14.812 -41.875 -34.188 1 94.38 374 LEU A N 1
ATOM 2997 C CA . LEU A 1 374 ? 16.25 -42.125 -34.156 1 94.38 374 LEU A CA 1
ATOM 2998 C C . LEU A 1 374 ? 16.672 -43.062 -35.25 1 94.38 374 LEU A C 1
ATOM 3000 O O . LEU A 1 374 ? 16.047 -44.125 -35.469 1 94.38 374 LEU A O 1
ATOM 3004 N N . PRO A 1 375 ? 17.766 -42.906 -36 1 93.06 375 PRO A N 1
ATOM 3005 C CA . PRO A 1 375 ? 18.594 -41.719 -35.875 1 93.06 375 PRO A CA 1
ATOM 3006 C C . PRO A 1 375 ? 17.891 -40.469 -36.438 1 93.06 375 PRO A C 1
ATOM 3008 O O . PRO A 1 375 ? 17.109 -40.562 -37.406 1 93.06 375 PRO A O 1
ATOM 3011 N N . HIS A 1 376 ? 18.109 -39.469 -35.75 1 91.56 376 HIS A N 1
ATOM 3012 C CA . HIS A 1 376 ? 17.734 -38.156 -36.25 1 91.56 376 HIS A CA 1
ATOM 3013 C C . HIS A 1 376 ? 18.781 -37.625 -37.219 1 91.56 376 HIS A C 1
ATOM 3015 O O . HIS A 1 376 ? 19.938 -38.031 -37.188 1 91.56 376 HIS A O 1
ATOM 3021 N N . GLN A 1 377 ? 18.359 -36.656 -38.125 1 89.19 377 GLN A N 1
ATOM 3022 C CA . GLN A 1 377 ? 19.297 -36.094 -39.062 1 89.19 377 GLN A CA 1
ATOM 3023 C C . GLN A 1 377 ? 20.484 -35.438 -38.375 1 89.19 377 GLN A C 1
ATOM 3025 O O . GLN A 1 377 ? 21.594 -35.469 -38.875 1 89.19 377 GLN A O 1
ATOM 3030 N N . ASP A 1 378 ? 20.266 -35 -37.219 1 89.75 378 ASP A N 1
ATOM 3031 C CA . ASP A 1 378 ? 21.312 -34.312 -36.469 1 89.75 378 ASP A CA 1
ATOM 3032 C C . ASP A 1 378 ? 21.922 -35.188 -35.406 1 89.75 378 ASP A C 1
ATOM 3034 O O . ASP A 1 378 ? 22.594 -34.688 -34.5 1 89.75 378 ASP A O 1
ATOM 3038 N N . THR A 1 379 ? 21.625 -36.438 -35.438 1 90.31 379 THR A N 1
ATOM 3039 C CA . THR A 1 379 ? 22.203 -37.344 -34.469 1 90.31 379 THR A CA 1
ATOM 3040 C C . THR A 1 379 ? 23.719 -37.406 -34.625 1 90.31 379 THR A C 1
ATOM 3042 O O . THR A 1 379 ? 24.234 -37.469 -35.75 1 90.31 379 THR A O 1
ATOM 3045 N N . ASP A 1 380 ? 24.484 -37.375 -33.531 1 90.62 380 ASP A N 1
ATOM 3046 C CA . ASP A 1 380 ? 25.938 -37.469 -33.531 1 90.62 380 ASP A CA 1
ATOM 3047 C C . ASP A 1 380 ? 26.438 -38.75 -34.156 1 90.62 380 ASP A C 1
ATOM 3049 O O . ASP A 1 380 ? 25.938 -39.844 -33.844 1 90.62 380 ASP A O 1
ATOM 3053 N N . PRO A 1 381 ? 27.453 -38.656 -34.969 1 88.5 381 PRO A N 1
ATOM 3054 C CA . PRO A 1 381 ? 27.984 -39.844 -35.656 1 88.5 381 PRO A CA 1
ATOM 3055 C C . PRO A 1 381 ? 28.484 -40.906 -34.688 1 88.5 381 PRO A C 1
ATOM 3057 O O . PRO A 1 381 ? 28.344 -42.094 -34.938 1 88.5 381 PRO A O 1
ATOM 3060 N N . ASP A 1 382 ? 28.984 -40.438 -33.594 1 87.38 382 ASP A N 1
ATOM 3061 C CA . ASP A 1 382 ? 29.484 -41.375 -32.625 1 87.38 382 ASP A CA 1
ATOM 3062 C C . ASP A 1 382 ? 28.328 -42.188 -32 1 87.38 382 ASP A C 1
ATOM 3064 O O . ASP A 1 382 ? 28.531 -43.312 -31.547 1 87.38 382 ASP A O 1
ATOM 3068 N N . ASP A 1 383 ? 27.188 -41.594 -32 1 90.62 383 ASP A N 1
ATOM 3069 C CA . ASP A 1 383 ? 26.031 -42.25 -31.406 1 90.62 383 ASP A CA 1
ATOM 3070 C C . ASP A 1 383 ? 25.375 -43.219 -32.406 1 90.62 383 ASP A C 1
ATOM 3072 O O . ASP A 1 383 ? 24.609 -44.094 -31.984 1 90.62 383 ASP A O 1
ATOM 3076 N N . LEU A 1 384 ? 25.719 -43.094 -33.625 1 91.75 384 LEU A N 1
ATOM 3077 C CA . LEU A 1 384 ? 25.141 -43.938 -34.656 1 91.75 384 LEU A CA 1
ATOM 3078 C C . LEU A 1 384 ? 25.562 -45.406 -34.469 1 91.75 384 LEU A C 1
ATOM 3080 O O . LEU A 1 384 ? 24.812 -46.312 -34.812 1 91.75 384 LEU A O 1
ATOM 3084 N N . GLU A 1 385 ? 26.734 -45.5 -33.875 1 92.62 385 GLU A N 1
ATOM 3085 C CA . GLU A 1 385 ? 27.234 -46.844 -33.656 1 92.62 385 GLU A CA 1
ATOM 3086 C C . GLU A 1 385 ? 26.344 -47.594 -32.656 1 92.62 385 GLU A C 1
ATOM 3088 O O . GLU A 1 385 ? 26.141 -48.812 -32.812 1 92.62 385 GLU A O 1
ATOM 3093 N N . VAL A 1 386 ? 25.922 -46.875 -31.672 1 94 386 VAL A N 1
ATOM 3094 C CA . VAL A 1 386 ? 25.047 -47.5 -30.688 1 94 386 VAL A CA 1
ATOM 3095 C C . VAL A 1 386 ? 23.766 -47.969 -31.375 1 94 386 VAL A C 1
ATOM 3097 O O . VAL A 1 386 ? 23.297 -49.094 -31.125 1 94 386 VAL A O 1
ATOM 3100 N N . LEU A 1 387 ? 23.172 -47.281 -32.25 1 94.44 387 LEU A N 1
ATOM 3101 C CA . LEU A 1 387 ? 21.938 -47.594 -32.969 1 94.44 387 LEU A CA 1
ATOM 3102 C C . LEU A 1 387 ? 22.156 -48.781 -33.906 1 94.44 387 LEU A C 1
ATOM 3104 O O . LEU A 1 387 ? 21.281 -49.625 -34.062 1 94.44 387 LEU A O 1
ATOM 3108 N N . ARG A 1 388 ? 23.312 -48.812 -34.531 1 92.31 388 ARG A N 1
ATOM 3109 C CA . ARG A 1 388 ? 23.656 -49.906 -35.406 1 92.31 388 ARG A CA 1
ATOM 3110 C C . ARG A 1 388 ? 23.75 -51.219 -34.625 1 92.31 388 ARG A C 1
ATOM 3112 O O . ARG A 1 388 ? 23.281 -52.25 -35.094 1 92.31 388 ARG A O 1
ATOM 3119 N N . ARG A 1 389 ? 24.359 -51.125 -33.531 1 93.06 389 ARG A N 1
ATOM 3120 C CA . ARG A 1 389 ? 24.484 -52.312 -32.688 1 93.06 389 ARG A CA 1
ATOM 3121 C C . ARG A 1 389 ? 23.125 -52.812 -32.25 1 93.06 389 ARG A C 1
ATOM 3123 O O . ARG A 1 389 ? 22.875 -54.031 -32.25 1 93.06 389 ARG A O 1
ATOM 3130 N N . ILE A 1 390 ? 22.281 -51.938 -31.891 1 94.25 390 ILE A N 1
ATOM 3131 C CA . ILE A 1 390 ? 20.938 -52.281 -31.484 1 94.25 390 ILE A CA 1
ATOM 3132 C C . ILE A 1 390 ? 20.188 -52.906 -32.656 1 94.25 390 ILE A C 1
ATOM 3134 O O . ILE A 1 390 ? 19.484 -53.906 -32.5 1 94.25 390 ILE A O 1
ATOM 3138 N N . GLY A 1 391 ? 20.375 -52.344 -33.812 1 92.25 391 GLY A N 1
ATOM 3139 C CA . GLY A 1 391 ? 19.797 -52.906 -35.031 1 92.25 391 GLY A CA 1
ATOM 3140 C C . GLY A 1 391 ? 20.203 -54.344 -35.281 1 92.25 391 GLY A C 1
ATOM 3141 O O . GLY A 1 391 ? 19.375 -55.188 -35.656 1 92.25 391 GLY A O 1
ATOM 3142 N N . ARG A 1 392 ? 21.453 -54.594 -35.125 1 90.88 392 ARG A N 1
ATOM 3143 C CA . ARG A 1 392 ? 21.969 -55.969 -35.312 1 90.88 392 ARG A CA 1
ATOM 3144 C C . ARG A 1 392 ? 21.359 -56.906 -34.312 1 90.88 392 ARG A C 1
ATOM 3146 O O . ARG A 1 392 ? 21.031 -58.062 -34.656 1 90.88 392 ARG A O 1
ATOM 3153 N N . ARG A 1 393 ? 21.25 -56.469 -33.188 1 92 393 ARG A N 1
ATOM 3154 C CA . ARG A 1 393 ? 20.672 -57.281 -32.125 1 92 393 ARG A CA 1
ATOM 3155 C C . ARG A 1 393 ? 19.219 -57.625 -32.438 1 92 393 ARG A C 1
ATOM 3157 O O . ARG A 1 393 ? 18.766 -58.75 -32.125 1 92 393 ARG A O 1
ATOM 3164 N N . ILE A 1 394 ? 18.5 -56.688 -33 1 93.12 394 ILE A N 1
ATOM 3165 C CA . ILE A 1 394 ? 17.109 -56.938 -33.375 1 93.12 394 ILE A CA 1
ATOM 3166 C C . ILE A 1 394 ? 17.062 -58.062 -34.406 1 93.12 394 ILE A C 1
ATOM 3168 O O . ILE A 1 394 ? 16.234 -58.969 -34.281 1 93.12 394 ILE A O 1
ATOM 3172 N N . ARG A 1 395 ? 17.953 -58.031 -35.312 1 89 395 ARG A N 1
ATOM 3173 C CA . ARG A 1 395 ? 18.031 -59.094 -36.281 1 89 395 ARG A CA 1
ATOM 3174 C C . ARG A 1 395 ? 18.359 -60.438 -35.625 1 89 395 ARG A C 1
ATOM 3176 O O . ARG A 1 395 ? 17.781 -61.469 -36 1 89 395 ARG A O 1
ATOM 3183 N N . ASP A 1 396 ? 19.188 -60.375 -34.75 1 87.19 396 ASP A N 1
ATOM 3184 C CA . ASP A 1 396 ? 19.641 -61.594 -34.094 1 87.19 396 ASP A CA 1
ATOM 3185 C C . ASP A 1 396 ? 18.531 -62.219 -33.281 1 87.19 396 ASP A C 1
ATOM 3187 O O . ASP A 1 396 ? 18.344 -63.438 -33.281 1 87.19 396 ASP A O 1
ATOM 3191 N N . ILE A 1 397 ? 17.781 -61.406 -32.562 1 88.06 397 ILE A N 1
ATOM 3192 C CA . ILE A 1 397 ? 16.797 -61.969 -31.641 1 88.06 397 ILE A CA 1
ATOM 3193 C C . ILE A 1 397 ? 15.523 -62.344 -32.406 1 88.06 397 ILE A C 1
ATOM 3195 O O . ILE A 1 397 ? 14.82 -63.281 -32.031 1 88.06 397 ILE A O 1
ATOM 3199 N N . THR A 1 398 ? 15.258 -61.688 -33.438 1 87.94 398 THR A N 1
ATOM 3200 C CA . THR A 1 398 ? 14 -61.938 -34.156 1 87.94 398 THR A CA 1
ATOM 3201 C C . THR A 1 398 ? 14.203 -62.906 -35.281 1 87.94 398 THR A C 1
ATOM 3203 O O . THR A 1 398 ? 13.258 -63.531 -35.75 1 87.94 398 THR A O 1
ATOM 3206 N N . GLY A 1 399 ? 15.422 -62.875 -35.844 1 85.5 399 GLY A N 1
ATOM 3207 C CA . GLY A 1 399 ? 15.703 -63.656 -37.031 1 85.5 399 GLY A CA 1
ATOM 3208 C C . GLY A 1 399 ? 15.156 -63.062 -38.312 1 85.5 399 GLY A C 1
ATOM 3209 O O . GLY A 1 399 ? 15.102 -63.688 -39.344 1 85.5 399 GLY A O 1
ATOM 3210 N N . LEU A 1 400 ? 14.719 -61.875 -38.25 1 87.62 400 LEU A N 1
ATOM 3211 C CA . LEU A 1 400 ? 14.086 -61.219 -39.375 1 87.62 400 LEU A CA 1
ATOM 3212 C C . LEU A 1 400 ? 15.031 -60.188 -40 1 87.62 400 LEU A C 1
ATOM 3214 O O . LEU A 1 400 ? 15.93 -59.688 -39.312 1 87.62 400 LEU A O 1
ATOM 3218 N N . ASN A 1 401 ? 14.781 -59.969 -41.219 1 87.44 401 ASN A N 1
ATOM 3219 C CA . ASN A 1 401 ? 15.562 -58.938 -41.938 1 87.44 401 ASN A CA 1
ATOM 3220 C C . ASN A 1 401 ? 15.031 -57.531 -41.625 1 87.44 401 ASN A C 1
ATOM 3222 O O . ASN A 1 401 ? 13.82 -57.312 -41.562 1 87.44 401 ASN A O 1
ATOM 3226 N N . THR A 1 402 ? 15.969 -56.625 -41.406 1 86.94 402 THR A N 1
ATOM 3227 C CA . THR A 1 402 ? 15.578 -55.281 -41 1 86.94 402 THR A CA 1
ATOM 3228 C C . THR A 1 402 ? 16.156 -54.25 -41.969 1 86.94 402 THR A C 1
ATOM 3230 O O . THR A 1 402 ? 16.594 -53.156 -41.562 1 86.94 402 THR A O 1
ATOM 3233 N N . ARG A 1 403 ? 16.109 -54.469 -43.125 1 80.31 403 ARG A N 1
ATOM 3234 C CA . ARG A 1 403 ? 16.719 -53.594 -44.125 1 80.31 403 ARG A CA 1
ATOM 3235 C C . ARG A 1 403 ? 15.914 -52.312 -44.281 1 80.31 403 ARG A C 1
ATOM 3237 O O . ARG A 1 403 ? 16.484 -51.219 -44.406 1 80.31 403 ARG A O 1
ATOM 3244 N N . SER A 1 404 ? 14.609 -52.5 -44.344 1 75.75 404 SER A N 1
ATOM 3245 C CA . SER A 1 404 ? 13.734 -51.344 -44.469 1 75.75 404 SER A CA 1
ATOM 3246 C C . SER A 1 404 ? 13.352 -50.781 -43.125 1 75.75 404 SER A C 1
ATOM 3248 O O . SER A 1 404 ? 13.375 -51.469 -42.094 1 75.75 404 SER A O 1
ATOM 3250 N N . GLY A 1 405 ? 13.078 -49.469 -43.062 1 70.31 405 GLY A N 1
ATOM 3251 C CA . GLY A 1 405 ? 12.617 -48.844 -41.844 1 70.31 405 GLY A CA 1
ATOM 3252 C C . GLY A 1 405 ? 13.703 -48.719 -40.781 1 70.31 405 GLY A C 1
ATOM 3253 O O . GLY A 1 405 ? 13.539 -49.188 -39.656 1 70.31 405 GLY A O 1
ATOM 3254 N N . SER A 1 406 ? 14.656 -48.094 -41.062 1 76.25 406 SER A N 1
ATOM 3255 C CA . SER A 1 406 ? 15.867 -48.094 -40.281 1 76.25 406 SER A CA 1
ATOM 3256 C C . SER A 1 406 ? 15.703 -47.219 -39.031 1 76.25 406 SER A C 1
ATOM 3258 O O . SER A 1 406 ? 16.484 -47.312 -38.062 1 76.25 406 SER A O 1
ATOM 3260 N N . GLN A 1 407 ? 14.586 -46.5 -38.969 1 90.25 407 GLN A N 1
ATOM 3261 C CA . GLN A 1 407 ? 14.469 -45.625 -37.812 1 90.25 407 GLN A CA 1
ATOM 3262 C C . GLN A 1 407 ? 13.68 -46.281 -36.688 1 90.25 407 GLN A C 1
ATOM 3264 O O . GLN A 1 407 ? 12.852 -47.188 -36.938 1 90.25 407 GLN A O 1
ATOM 3269 N N . MET A 1 408 ? 14.008 -45.938 -35.5 1 94.88 408 MET A N 1
ATOM 3270 C CA . MET A 1 408 ? 13.281 -46.312 -34.312 1 94.88 408 MET A CA 1
ATOM 3271 C C . MET A 1 408 ? 12.594 -45.125 -33.688 1 94.88 408 MET A C 1
ATOM 3273 O O . MET A 1 408 ? 13.102 -44 -33.75 1 94.88 408 MET A O 1
ATOM 3277 N N . GLN A 1 409 ? 11.477 -45.344 -33.125 1 96 409 GLN A N 1
ATOM 3278 C CA . GLN A 1 409 ? 10.727 -44.281 -32.469 1 96 409 GLN A CA 1
ATOM 3279 C C . GLN A 1 409 ? 10.938 -44.312 -30.969 1 96 409 GLN A C 1
ATOM 3281 O O . GLN A 1 409 ? 10.547 -45.25 -30.297 1 96 409 GLN A O 1
ATOM 3286 N N . PHE A 1 410 ? 11.594 -43.281 -30.469 1 96.81 410 PHE A N 1
ATOM 3287 C CA . PHE A 1 410 ? 11.758 -43.062 -29.031 1 96.81 410 PHE A CA 1
ATOM 3288 C C . PHE A 1 410 ? 10.578 -42.281 -28.453 1 96.81 410 PHE A C 1
ATOM 3290 O O . PHE A 1 410 ? 10.203 -41.25 -28.984 1 96.81 410 PHE A O 1
ATOM 3297 N N . LEU A 1 411 ? 9.945 -42.781 -27.406 1 96.94 411 LEU A N 1
ATOM 3298 C CA . LEU A 1 411 ? 8.789 -42.125 -26.797 1 96.94 411 LEU A CA 1
ATOM 3299 C C . LEU A 1 411 ? 9.016 -41.906 -25.312 1 96.94 411 LEU A C 1
ATOM 3301 O O . LEU A 1 411 ? 9.57 -42.75 -24.625 1 96.94 411 LEU A O 1
ATOM 3305 N N . LYS A 1 412 ? 8.602 -40.781 -24.875 1 95.94 412 LYS A N 1
ATOM 3306 C CA . LYS A 1 412 ? 8.617 -40.375 -23.469 1 95.94 412 LYS A CA 1
ATOM 3307 C C . LYS A 1 412 ? 7.207 -40.062 -22.969 1 95.94 412 LYS A C 1
ATOM 3309 O O . LYS A 1 412 ? 6.535 -39.188 -23.531 1 95.94 412 LYS A O 1
ATOM 3314 N N . TYR A 1 413 ? 6.766 -40.781 -21.984 1 96.25 413 TYR A N 1
ATOM 3315 C CA . TYR A 1 413 ? 5.449 -40.562 -21.406 1 96.25 413 TYR A CA 1
ATOM 3316 C C . TYR A 1 413 ? 5.559 -39.875 -20.047 1 96.25 413 TYR A C 1
ATOM 3318 O O . TYR A 1 413 ? 6.422 -40.219 -19.234 1 96.25 413 TYR A O 1
ATOM 3326 N N . GLY A 1 414 ? 4.746 -38.875 -19.844 1 94.94 414 GLY A N 1
ATOM 3327 C CA . GLY A 1 414 ? 4.527 -38.312 -18.516 1 94.94 414 GLY A CA 1
ATOM 3328 C C . GLY A 1 414 ? 3.262 -38.812 -17.859 1 94.94 414 GLY A C 1
ATOM 3329 O O . GLY A 1 414 ? 2.643 -39.781 -18.328 1 94.94 414 GLY A O 1
ATOM 3330 N N . PHE A 1 415 ? 2.932 -38.188 -16.656 1 93.38 415 PHE A N 1
ATOM 3331 C CA . PHE A 1 415 ? 1.753 -38.688 -15.969 1 93.38 415 PHE A CA 1
ATOM 3332 C C . PHE A 1 415 ? 0.518 -38.594 -16.859 1 93.38 415 PHE A C 1
ATOM 3334 O O . PHE A 1 415 ? 0.348 -37.594 -17.578 1 93.38 415 PHE A O 1
ATOM 3341 N N . GLY A 1 416 ? -0.229 -39.656 -16.844 1 95.31 416 GLY A N 1
ATOM 3342 C CA . GLY A 1 416 ? -1.407 -39.75 -17.703 1 95.31 416 GLY A CA 1
ATOM 3343 C C . GLY A 1 416 ? -1.082 -40.125 -19.125 1 95.31 416 GLY A C 1
ATOM 3344 O O . GLY A 1 416 ? -1.984 -40.375 -19.938 1 95.31 416 GLY A O 1
ATOM 3345 N N . GLY A 1 417 ? 0.175 -40.094 -19.516 1 95.88 417 GLY A N 1
ATOM 3346 C CA . GLY A 1 417 ? 0.565 -40.5 -20.859 1 95.88 417 GLY A CA 1
ATOM 3347 C C . GLY A 1 417 ? 0.09 -41.906 -21.219 1 95.88 417 GLY A C 1
ATOM 3348 O O . GLY A 1 417 ? 0.118 -42.812 -20.375 1 95.88 417 GLY A O 1
ATOM 3349 N N . HIS A 1 418 ? -0.381 -42.062 -22.453 1 95.38 418 HIS A N 1
ATOM 3350 C CA . HIS A 1 418 ? -1 -43.312 -22.844 1 95.38 418 HIS A CA 1
ATOM 3351 C C . HIS A 1 418 ? -1.075 -43.438 -24.375 1 95.38 418 HIS A C 1
ATOM 3353 O O . HIS A 1 418 ? -0.702 -42.5 -25.094 1 95.38 418 HIS A O 1
ATOM 3359 N N . PHE A 1 419 ? -1.401 -44.531 -24.828 1 95.12 419 PHE A N 1
ATOM 3360 C CA . PHE A 1 419 ? -1.801 -44.812 -26.203 1 95.12 419 PHE A CA 1
ATOM 3361 C C . PHE A 1 419 ? -2.914 -45.844 -26.234 1 95.12 419 PHE A C 1
ATOM 3363 O O . PHE A 1 419 ? -2.723 -47 -25.812 1 95.12 419 PHE A O 1
ATOM 3370 N N . VAL A 1 420 ? -4.031 -45.531 -26.688 1 93.19 420 VAL A N 1
ATOM 3371 C CA . VAL A 1 420 ? -5.18 -46.406 -26.719 1 93.19 420 VAL A CA 1
ATOM 3372 C C . VAL A 1 420 ? -4.871 -47.625 -27.594 1 93.19 420 VAL A C 1
ATOM 3374 O O . VAL A 1 420 ? -3.98 -47.594 -28.438 1 93.19 420 VAL A O 1
ATOM 3377 N N . PRO A 1 421 ? -5.586 -48.688 -27.359 1 94.06 421 PRO A N 1
ATOM 3378 C CA . PRO A 1 421 ? -5.332 -49.875 -28.172 1 94.06 421 PRO A CA 1
ATOM 3379 C C . PRO A 1 421 ? -5.359 -49.594 -29.672 1 94.06 421 PRO A C 1
ATOM 3381 O O . PRO A 1 421 ? -6.254 -48.875 -30.156 1 94.06 421 PRO A O 1
ATOM 3384 N N . HIS A 1 422 ? -4.387 -50.094 -30.359 1 92.75 422 HIS A N 1
ATOM 3385 C CA . HIS A 1 422 ? -4.195 -49.875 -31.781 1 92.75 422 HIS A CA 1
ATOM 3386 C C . HIS A 1 422 ? -3.434 -51 -32.438 1 92.75 422 HIS A C 1
ATOM 3388 O O . HIS A 1 422 ? -2.965 -51.906 -31.75 1 92.75 422 HIS A O 1
ATOM 3394 N N . TYR A 1 423 ? -3.438 -50.938 -33.719 1 93 423 TYR A N 1
ATOM 3395 C CA . TYR A 1 423 ? -2.641 -51.875 -34.5 1 93 423 TYR A CA 1
ATOM 3396 C C . TYR A 1 423 ? -1.356 -51.219 -35 1 93 423 TYR A C 1
ATOM 3398 O O . TYR A 1 423 ? -1.34 -50.031 -35.312 1 93 423 TYR A O 1
ATOM 3406 N N . ASP A 1 424 ? -0.343 -52.031 -35.062 1 93.38 424 ASP A N 1
ATOM 3407 C CA . ASP A 1 424 ? 0.913 -51.5 -35.562 1 93.38 424 ASP A CA 1
ATOM 3408 C C . ASP A 1 424 ? 0.967 -51.562 -37.094 1 93.38 424 ASP A C 1
ATOM 3410 O O . ASP A 1 424 ? 1.824 -50.969 -37.719 1 93.38 424 ASP A O 1
ATOM 3414 N N . TYR A 1 425 ? 0.105 -52.312 -37.625 1 90.25 425 TYR A N 1
ATOM 3415 C CA . TYR A 1 425 ? 0.017 -52.375 -39.094 1 90.25 425 TYR A CA 1
ATOM 3416 C C . TYR A 1 425 ? -0.999 -51.375 -39.594 1 90.25 425 TYR A C 1
ATOM 3418 O O . TYR A 1 425 ? -1.799 -50.812 -38.844 1 90.25 425 TYR A O 1
ATOM 3426 N N . PHE A 1 426 ? -1.059 -51.062 -40.938 1 85.06 426 PHE A N 1
ATOM 3427 C CA . PHE A 1 426 ? -1.918 -50.031 -41.469 1 85.06 426 PHE A CA 1
ATOM 3428 C C . PHE A 1 426 ? -3.039 -50.625 -42.312 1 85.06 426 PHE A C 1
ATOM 3430 O O . PHE A 1 426 ? -4.109 -50.031 -42.438 1 85.06 426 PHE A O 1
ATOM 3437 N N . ASN A 1 427 ? -2.83 -51.812 -42.781 1 80.31 427 ASN A N 1
ATOM 3438 C CA . ASN A 1 427 ? -3.781 -52.406 -43.688 1 80.31 427 ASN A CA 1
ATOM 3439 C C . ASN A 1 427 ? -4.215 -51.438 -44.781 1 80.31 427 ASN A C 1
ATOM 3441 O O . ASN A 1 427 ? -5.41 -51.25 -45.031 1 80.31 427 ASN A O 1
ATOM 3445 N N . SER A 1 428 ? -3.34 -50.719 -45.25 1 75.19 428 SER A N 1
ATOM 3446 C CA . SER A 1 428 ? -3.611 -49.688 -46.281 1 75.19 428 SER A CA 1
ATOM 3447 C C . SER A 1 428 ? -2.607 -49.781 -47.438 1 75.19 428 SER A C 1
ATOM 3449 O O . SER A 1 428 ? -1.579 -50.469 -47.312 1 75.19 428 SER A O 1
ATOM 3451 N N . LYS A 1 429 ? -3.004 -49.125 -48.562 1 72.5 429 LYS A N 1
ATOM 3452 C CA . LYS A 1 429 ? -2.152 -49.125 -49.75 1 72.5 429 LYS A CA 1
ATOM 3453 C C . LYS A 1 429 ? -1.493 -47.75 -49.938 1 72.5 429 LYS A C 1
ATOM 3455 O O . LYS A 1 429 ? -2.086 -46.844 -50.531 1 72.5 429 LYS A O 1
ATOM 3460 N N . THR A 1 430 ? -0.527 -47.562 -49.188 1 70.19 430 THR A N 1
ATOM 3461 C CA . THR A 1 430 ? 0.259 -46.344 -49.469 1 70.19 430 THR A CA 1
ATOM 3462 C C . THR A 1 430 ? 1.469 -46.688 -50.312 1 70.19 430 THR A C 1
ATOM 3464 O O . THR A 1 430 ? 1.857 -47.844 -50.438 1 70.19 430 THR A O 1
ATOM 3467 N N . SER A 1 431 ? 2 -45.594 -50.969 1 71.25 431 SER A N 1
ATOM 3468 C CA . SER A 1 431 ? 3.143 -45.781 -51.844 1 71.25 431 SER A CA 1
ATOM 3469 C C . SER A 1 431 ? 4.301 -46.438 -51.125 1 71.25 431 SER A C 1
ATOM 3471 O O . SER A 1 431 ? 4.973 -47.312 -51.656 1 71.25 431 SER A O 1
ATOM 3473 N N . TYR A 1 432 ? 4.5 -46 -49.969 1 73.56 432 TYR A N 1
ATOM 3474 C CA . TYR A 1 432 ? 5.609 -46.562 -49.188 1 73.56 432 TYR A CA 1
ATOM 3475 C C . TYR A 1 432 ? 5.352 -48.031 -48.875 1 73.56 432 TYR A C 1
ATOM 3477 O O . TYR A 1 432 ? 6.234 -48.875 -49.031 1 73.56 432 TYR A O 1
ATOM 3485 N N . LEU A 1 433 ? 4.168 -48.312 -48.438 1 75.81 433 LEU A N 1
ATOM 3486 C CA . LEU A 1 433 ? 3.83 -49.688 -48.031 1 75.81 433 LEU A CA 1
ATOM 3487 C C . LEU A 1 433 ? 3.828 -50.625 -49.25 1 75.81 433 LEU A C 1
ATOM 3489 O O . LEU A 1 433 ? 4.086 -51.812 -49.125 1 75.81 433 LEU A O 1
ATOM 3493 N N . GLU A 1 434 ? 3.596 -50.031 -50.344 1 76.06 434 GLU A N 1
ATOM 3494 C CA . GLU A 1 434 ? 3.658 -50.844 -51.531 1 76.06 434 GLU A CA 1
ATOM 3495 C C . GLU A 1 434 ? 5.094 -51.25 -51.844 1 76.06 434 GLU A C 1
ATOM 3497 O O . GLU A 1 434 ? 5.324 -52.344 -52.438 1 76.06 434 GLU A O 1
ATOM 3502 N N . ARG A 1 435 ? 5.969 -50.469 -51.406 1 74.62 435 ARG A N 1
ATOM 3503 C CA . ARG A 1 435 ? 7.371 -50.719 -51.719 1 74.62 435 ARG A CA 1
ATOM 3504 C C . ARG A 1 435 ? 7.965 -51.688 -50.688 1 74.62 435 ARG A C 1
ATOM 3506 O O . ARG A 1 435 ? 8.773 -52.562 -51.062 1 74.62 435 ARG A O 1
ATOM 3513 N N . VAL A 1 436 ? 7.586 -51.531 -49.469 1 78.19 436 VAL A N 1
ATOM 3514 C CA . VAL A 1 436 ? 8.305 -52.281 -48.469 1 78.19 436 VAL A CA 1
ATOM 3515 C C . VAL A 1 436 ? 7.344 -53.219 -47.75 1 78.19 436 VAL A C 1
ATOM 3517 O O . VAL A 1 436 ? 7.77 -54.094 -46.969 1 78.19 436 VAL A O 1
ATOM 3520 N N . GLY A 1 437 ? 6.105 -53.188 -48.062 1 82.44 437 GLY A N 1
ATOM 3521 C CA . GLY A 1 437 ? 5.109 -54 -47.375 1 82.44 437 GLY A CA 1
ATOM 3522 C C . GLY A 1 437 ? 4.695 -53.406 -46.031 1 82.44 437 GLY A C 1
ATOM 3523 O O . GLY A 1 437 ? 5.207 -52.344 -45.625 1 82.44 437 GLY A O 1
ATOM 3524 N N . ASP A 1 438 ? 3.789 -54 -45.375 1 89.19 438 ASP A N 1
ATOM 3525 C CA . ASP A 1 438 ? 3.303 -53.531 -44.094 1 89.19 438 ASP A CA 1
ATOM 3526 C C . ASP A 1 438 ? 4.184 -54 -42.969 1 89.19 438 ASP A C 1
ATOM 3528 O O . ASP A 1 438 ? 5.125 -54.781 -43.188 1 89.19 438 ASP A O 1
ATOM 3532 N N . ARG A 1 439 ? 3.959 -53.5 -41.781 1 91.44 439 ARG A N 1
ATOM 3533 C CA . ARG A 1 439 ? 4.734 -53.844 -40.594 1 91.44 439 ARG A CA 1
ATOM 3534 C C . ARG A 1 439 ? 4.41 -55.25 -40.125 1 91.44 439 ARG A C 1
ATOM 3536 O O . ARG A 1 439 ? 3.381 -55.5 -39.469 1 91.44 439 ARG A O 1
ATOM 3543 N N . MET A 1 440 ? 5.305 -56.125 -40.375 1 90.62 440 MET A N 1
ATOM 3544 C CA . MET A 1 440 ? 5.082 -57.562 -40.094 1 90.62 440 MET A CA 1
ATOM 3545 C C . MET A 1 440 ? 5.293 -57.875 -38.625 1 90.62 440 MET A C 1
ATOM 3547 O O . MET A 1 440 ? 4.645 -58.75 -38.062 1 90.62 440 MET A O 1
ATOM 3551 N N . ALA A 1 441 ? 6.172 -57.188 -37.969 1 93.81 441 ALA A N 1
ATOM 3552 C CA . ALA A 1 441 ? 6.492 -57.438 -36.594 1 93.81 441 ALA A CA 1
ATOM 3553 C C . ALA A 1 441 ? 6.938 -56.156 -35.875 1 93.81 441 ALA A C 1
ATOM 3555 O O . ALA A 1 441 ? 7.246 -55.156 -36.531 1 93.81 441 ALA A O 1
ATOM 3556 N N . THR A 1 442 ? 6.82 -56.156 -34.594 1 96.56 442 THR A N 1
ATOM 3557 C CA . THR A 1 442 ? 7.191 -55 -33.75 1 96.56 442 THR A CA 1
ATOM 3558 C C . THR A 1 442 ? 8.125 -55.438 -32.625 1 96.56 442 THR A C 1
ATOM 3560 O O . THR A 1 442 ? 7.922 -56.469 -32 1 96.56 442 THR A O 1
ATOM 3563 N N . VAL A 1 443 ? 9.164 -54.688 -32.406 1 97.12 443 VAL A N 1
ATOM 3564 C CA . VAL A 1 443 ? 10.016 -54.812 -31.219 1 97.12 443 VAL A CA 1
ATOM 3565 C C . VAL A 1 443 ? 9.922 -53.531 -30.375 1 97.12 443 VAL A C 1
ATOM 3567 O O . VAL A 1 443 ? 10.227 -52.438 -30.844 1 97.12 443 VAL A O 1
ATOM 3570 N N . LEU A 1 444 ? 9.477 -53.688 -29.141 1 98.19 444 LEU A N 1
ATOM 3571 C CA . LEU A 1 444 ? 9.336 -52.594 -28.203 1 98.19 444 LEU A CA 1
ATOM 3572 C C . LEU A 1 444 ? 10.344 -52.719 -27.062 1 98.19 444 LEU A C 1
ATOM 3574 O O . LEU A 1 444 ? 10.281 -53.656 -26.281 1 98.19 444 LEU A O 1
ATOM 3578 N N . PHE A 1 445 ? 11.242 -51.719 -26.953 1 98.19 445 PHE A N 1
ATOM 3579 C CA . PHE A 1 445 ? 12.242 -51.719 -25.891 1 98.19 445 PHE A CA 1
ATOM 3580 C C . PHE A 1 445 ? 11.758 -50.875 -24.703 1 98.19 445 PHE A C 1
ATOM 3582 O O . PHE A 1 445 ? 11.234 -49.781 -24.891 1 98.19 445 PHE A O 1
ATOM 3589 N N . TYR A 1 446 ? 11.914 -51.406 -23.516 1 98.06 446 TYR A N 1
ATOM 3590 C CA . TYR A 1 446 ? 11.703 -50.625 -22.297 1 98.06 446 TYR A CA 1
ATOM 3591 C C . TYR A 1 446 ? 13.023 -50.062 -21.797 1 98.06 446 TYR A C 1
ATOM 3593 O O . TYR A 1 446 ? 13.961 -50.781 -21.516 1 98.06 446 TYR A O 1
ATOM 3601 N N . LEU A 1 447 ? 13.062 -48.781 -21.641 1 97.81 447 LEU A N 1
ATOM 3602 C CA . LEU A 1 447 ? 14.328 -48.094 -21.344 1 97.81 447 LEU A CA 1
ATOM 3603 C C . LEU A 1 447 ? 14.422 -47.75 -19.859 1 97.81 447 LEU A C 1
ATOM 3605 O O . LEU A 1 447 ? 15.484 -47.375 -19.375 1 97.81 447 LEU A O 1
ATOM 3609 N N . ASN A 1 448 ? 13.359 -47.812 -19.141 1 96.25 448 ASN A N 1
ATOM 3610 C CA . ASN A 1 448 ? 13.359 -47.656 -17.688 1 96.25 448 ASN A CA 1
ATOM 3611 C C . ASN A 1 448 ? 12.242 -48.469 -17.031 1 96.25 448 ASN A C 1
ATOM 3613 O O . ASN A 1 448 ? 11.398 -49.031 -17.734 1 96.25 448 ASN A O 1
ATOM 3617 N N . ASN A 1 449 ? 12.336 -48.594 -15.719 1 94.81 449 ASN A N 1
ATOM 3618 C CA . ASN A 1 449 ? 11.266 -49.156 -14.922 1 94.81 449 ASN A CA 1
ATOM 3619 C C . ASN A 1 449 ? 10.297 -48.094 -14.422 1 94.81 449 ASN A C 1
ATOM 3621 O O . ASN A 1 449 ? 10.727 -47.031 -13.953 1 94.81 449 ASN A O 1
ATOM 3625 N N . VAL A 1 450 ? 9.008 -48.375 -14.672 1 92.88 450 VAL A N 1
ATOM 3626 C CA . VAL A 1 450 ? 7.988 -47.469 -14.133 1 92.88 450 VAL A CA 1
ATOM 3627 C C . VAL A 1 450 ? 7.395 -48.094 -12.859 1 92.88 450 VAL A C 1
ATOM 3629 O O . VAL A 1 450 ? 7.145 -49.281 -12.797 1 92.88 450 VAL A O 1
ATOM 3632 N N . ASP A 1 451 ? 7.23 -47.281 -11.844 1 83.25 451 ASP A N 1
ATOM 3633 C CA . ASP A 1 451 ? 6.801 -47.781 -10.547 1 83.25 451 ASP A CA 1
ATOM 3634 C C . ASP A 1 451 ? 5.281 -47.906 -10.477 1 83.25 451 ASP A C 1
ATOM 3636 O O . ASP A 1 451 ? 4.746 -48.719 -9.711 1 83.25 451 ASP A O 1
ATOM 3640 N N . HIS A 1 452 ? 4.602 -47.094 -11.188 1 94.06 452 HIS A N 1
ATOM 3641 C CA . HIS A 1 452 ? 3.15 -47.094 -11.031 1 94.06 452 HIS A CA 1
ATOM 3642 C C . HIS A 1 452 ? 2.455 -46.812 -12.359 1 94.06 452 HIS A C 1
ATOM 3644 O O . HIS A 1 452 ? 2.623 -45.75 -12.945 1 94.06 452 HIS A O 1
ATOM 3650 N N . GLY A 1 453 ? 1.753 -47.844 -12.812 1 95.38 453 GLY A N 1
ATOM 3651 C CA . GLY A 1 453 ? 1.092 -47.75 -14.109 1 95.38 453 GLY A CA 1
ATOM 3652 C C . GLY A 1 453 ? 2.033 -47.969 -15.273 1 95.38 453 GLY A C 1
ATOM 3653 O O . GLY A 1 453 ? 3.133 -48.5 -15.109 1 95.38 453 GLY A O 1
ATOM 3654 N N . GLY A 1 454 ? 1.551 -47.75 -16.562 1 96.81 454 GLY A N 1
ATOM 3655 C CA . GLY A 1 454 ? 2.379 -47.625 -17.75 1 96.81 454 GLY A CA 1
ATOM 3656 C C . GLY A 1 454 ? 2.643 -48.938 -18.438 1 96.81 454 GLY A C 1
ATOM 3657 O O . GLY A 1 454 ? 3.502 -49.031 -19.312 1 96.81 454 GLY A O 1
ATOM 3658 N N . ALA A 1 455 ? 1.953 -49.938 -18.094 1 97.38 455 ALA A N 1
ATOM 3659 C CA . ALA A 1 455 ? 2.168 -51.25 -18.719 1 97.38 455 ALA A CA 1
ATOM 3660 C C . ALA A 1 455 ? 1.693 -51.25 -20.172 1 97.38 455 ALA A C 1
ATOM 3662 O O . ALA A 1 455 ? 1.045 -50.281 -20.625 1 97.38 455 ALA A O 1
ATOM 3663 N N . THR A 1 456 ? 2.119 -52.219 -20.953 1 97.81 456 THR A N 1
ATOM 3664 C CA . THR A 1 456 ? 1.596 -52.5 -22.281 1 97.81 456 THR A CA 1
ATOM 3665 C C . THR A 1 456 ? 0.552 -53.594 -22.25 1 97.81 456 THR A C 1
ATOM 3667 O O . THR A 1 456 ? 0.831 -54.688 -21.766 1 97.81 456 THR A O 1
ATOM 3670 N N . ALA A 1 457 ? -0.61 -53.312 -22.781 1 97.38 457 ALA A N 1
ATOM 3671 C CA . ALA A 1 457 ? -1.706 -54.281 -22.641 1 97.38 457 ALA A CA 1
ATOM 3672 C C . ALA A 1 457 ? -2.221 -54.719 -24.016 1 97.38 457 ALA A C 1
ATOM 3674 O O . ALA A 1 457 ? -2.336 -53.906 -24.938 1 97.38 457 ALA A O 1
ATOM 3675 N N . PHE A 1 458 ? -2.439 -56.062 -24.156 1 96.81 458 PHE A N 1
ATOM 3676 C CA . PHE A 1 458 ? -3.096 -56.688 -25.297 1 96.81 458 PHE A CA 1
ATOM 3677 C C . PHE A 1 458 ? -4.469 -57.219 -24.906 1 96.81 458 PHE A C 1
ATOM 3679 O O . PHE A 1 458 ? -4.609 -58.375 -24.531 1 96.81 458 PHE A O 1
ATOM 3686 N N . PRO A 1 459 ? -5.449 -56.375 -25.125 1 95.75 459 PRO A N 1
ATOM 3687 C CA . PRO A 1 459 ? -6.766 -56.75 -24.609 1 95.75 459 PRO A CA 1
ATOM 3688 C C . PRO A 1 459 ? -7.309 -58.031 -25.219 1 95.75 459 PRO A C 1
ATOM 3690 O O . PRO A 1 459 ? -7.918 -58.844 -24.516 1 95.75 459 PRO A O 1
ATOM 3693 N N . LYS A 1 460 ? -7.094 -58.25 -26.469 1 94.25 460 LYS A N 1
ATOM 3694 C CA . LYS A 1 460 ? -7.668 -59.438 -27.156 1 94.25 460 LYS A CA 1
ATOM 3695 C C . LYS A 1 460 ? -6.93 -60.688 -26.766 1 94.25 460 LYS A C 1
ATOM 3697 O O . LYS A 1 460 ? -7.43 -61.812 -27 1 94.25 460 LYS A O 1
ATOM 3702 N N . LEU A 1 461 ? -5.746 -60.562 -26.188 1 94.75 461 LEU A N 1
ATOM 3703 C CA . LEU A 1 461 ? -4.957 -61.719 -25.75 1 94.75 461 LEU A CA 1
ATOM 3704 C C . LEU A 1 461 ? -4.996 -61.844 -24.234 1 94.75 461 LEU A C 1
ATOM 3706 O O . LEU A 1 461 ? -4.391 -62.781 -23.672 1 94.75 461 LEU A O 1
ATOM 3710 N N . ASN A 1 462 ? -5.711 -60.938 -23.578 1 94.38 462 ASN A N 1
ATOM 3711 C CA . ASN A 1 462 ? -5.711 -60.844 -22.125 1 94.38 462 ASN A CA 1
ATOM 3712 C C . ASN A 1 462 ? -4.293 -60.875 -21.562 1 94.38 462 ASN A C 1
ATOM 3714 O O . ASN A 1 462 ? -4 -61.656 -20.656 1 94.38 462 ASN A O 1
ATOM 3718 N N . LEU A 1 463 ? -3.447 -60.094 -22.172 1 95.19 463 LEU A N 1
ATOM 3719 C CA . LEU A 1 463 ? -2.033 -60.031 -21.812 1 95.19 463 LEU A CA 1
ATOM 3720 C C . LEU A 1 463 ? -1.623 -58.625 -21.438 1 95.19 463 LEU A C 1
ATOM 3722 O O . LEU A 1 463 ? -2.021 -57.656 -22.094 1 95.19 463 LEU A O 1
ATOM 3726 N N . VAL A 1 464 ? -0.917 -58.469 -20.312 1 95.56 464 VAL A N 1
ATOM 3727 C CA . VAL A 1 464 ? -0.393 -57.156 -19.891 1 95.56 464 VAL A CA 1
ATOM 3728 C C . VAL A 1 464 ? 1.062 -57.312 -19.453 1 95.56 464 VAL A C 1
ATOM 3730 O O . VAL A 1 464 ? 1.41 -58.281 -18.75 1 95.56 464 VAL A O 1
ATOM 3733 N N . VAL A 1 465 ? 1.915 -56.5 -19.938 1 95.75 465 VAL A N 1
ATOM 3734 C CA . VAL A 1 465 ? 3.354 -56.594 -19.719 1 95.75 465 VAL A CA 1
ATOM 3735 C C . VAL A 1 465 ? 3.85 -55.312 -19.031 1 95.75 465 VAL A C 1
ATOM 3737 O O . VAL A 1 465 ? 3.869 -54.25 -19.625 1 95.75 465 VAL A O 1
ATOM 3740 N N . PRO A 1 466 ? 4.273 -55.438 -17.766 1 94.5 466 PRO A N 1
ATOM 3741 C CA . PRO A 1 466 ? 4.883 -54.281 -17.109 1 94.5 466 PRO A CA 1
ATOM 3742 C C . PRO A 1 466 ? 6.234 -53.906 -17.719 1 94.5 466 PRO A C 1
ATOM 3744 O O . PRO A 1 466 ? 6.836 -54.719 -18.438 1 94.5 466 PRO A O 1
ATOM 3747 N N . THR A 1 467 ? 6.633 -52.688 -17.422 1 95.5 467 THR A N 1
ATOM 3748 C CA . THR A 1 467 ? 7.93 -52.281 -17.938 1 95.5 467 THR A CA 1
ATOM 3749 C C . THR A 1 467 ? 9.07 -52.969 -17.203 1 95.5 467 THR A C 1
ATOM 3751 O O . THR A 1 467 ? 8.969 -53.25 -16 1 95.5 467 THR A O 1
ATOM 3754 N N . GLN A 1 468 ? 10.086 -53.312 -17.938 1 95.12 468 GLN A N 1
ATOM 3755 C CA . GLN A 1 468 ? 11.344 -53.812 -17.391 1 95.12 468 GLN A CA 1
ATOM 3756 C C . GLN A 1 468 ? 12.539 -53.219 -18.141 1 95.12 468 GLN A C 1
ATOM 3758 O O . GLN A 1 468 ? 12.727 -53.5 -19.328 1 95.12 468 GLN A O 1
ATOM 3763 N N . LYS A 1 469 ? 13.32 -52.469 -17.375 1 97.06 469 LYS A N 1
ATOM 3764 C CA . LYS A 1 469 ? 14.445 -51.781 -18 1 97.06 469 LYS A CA 1
ATOM 3765 C C . LYS A 1 469 ? 15.352 -52.781 -18.734 1 97.06 469 LYS A C 1
ATOM 3767 O O . LYS A 1 469 ? 15.742 -53.781 -18.188 1 97.06 469 LYS A O 1
ATOM 3772 N N . GLY A 1 470 ? 15.648 -52.406 -19.969 1 97 470 GLY A N 1
ATOM 3773 C CA . GLY A 1 470 ? 16.594 -53.188 -20.75 1 97 470 GLY A CA 1
ATOM 3774 C C . GLY A 1 470 ? 15.953 -54.344 -21.516 1 97 470 GLY A C 1
ATOM 3775 O O . GLY A 1 470 ? 16.594 -55 -22.328 1 97 470 GLY A O 1
ATOM 3776 N N . SER A 1 471 ? 14.719 -54.594 -21.359 1 96.62 471 SER A N 1
ATOM 3777 C CA . SER A 1 471 ? 14.008 -55.688 -22 1 96.62 471 SER A CA 1
ATOM 3778 C C . SER A 1 471 ? 13.375 -55.25 -23.328 1 96.62 471 SER A C 1
ATOM 3780 O O . SER A 1 471 ? 13.328 -54.062 -23.625 1 96.62 471 SER A O 1
ATOM 3782 N N . ALA A 1 472 ? 12.93 -56.281 -24.062 1 97.25 472 ALA A N 1
ATOM 3783 C CA . ALA A 1 472 ? 12.266 -56.031 -25.344 1 97.25 472 ALA A CA 1
ATOM 3784 C C . ALA A 1 472 ? 11.031 -56.938 -25.484 1 97.25 472 ALA A C 1
ATOM 3786 O O . ALA A 1 472 ? 11.086 -58.125 -25.188 1 97.25 472 ALA A O 1
ATOM 3787 N N . LEU A 1 473 ? 10 -56.312 -25.812 1 97.5 473 LEU A N 1
ATOM 3788 C CA . LEU A 1 473 ? 8.766 -57.031 -26.156 1 97.5 473 LEU A CA 1
ATOM 3789 C C . LEU A 1 473 ? 8.641 -57.156 -27.672 1 97.5 473 LEU A C 1
ATOM 3791 O O . LEU A 1 473 ? 8.719 -56.188 -28.406 1 97.5 473 LEU A O 1
ATOM 3795 N N . PHE A 1 474 ? 8.492 -58.438 -28.141 1 96.06 474 PHE A N 1
ATOM 3796 C CA . PHE A 1 474 ? 8.43 -58.75 -29.578 1 96.06 474 PHE A CA 1
ATOM 3797 C C . PHE A 1 474 ? 7.141 -59.469 -29.922 1 96.06 474 PHE A C 1
ATOM 3799 O O . PHE A 1 474 ? 6.734 -60.406 -29.219 1 96.06 474 PHE A O 1
ATOM 3806 N N . TRP A 1 475 ? 6.512 -59.031 -31.031 1 95.75 475 TRP A N 1
ATOM 3807 C CA . TRP A 1 475 ? 5.348 -59.781 -31.5 1 95.75 475 TRP A CA 1
ATOM 3808 C C . TRP A 1 475 ? 5.184 -59.656 -33 1 95.75 475 TRP A C 1
ATOM 3810 O O . TRP A 1 475 ? 5.668 -58.719 -33.625 1 95.75 475 TRP A O 1
ATOM 3820 N N . HIS A 1 476 ? 4.539 -60.656 -33.562 1 93.88 476 HIS A N 1
ATOM 3821 C CA . HIS A 1 476 ? 4.191 -60.656 -34.969 1 93.88 476 HIS A CA 1
ATOM 3822 C C . HIS A 1 476 ? 2.828 -60 -35.219 1 93.88 476 HIS A C 1
ATOM 3824 O O . HIS A 1 476 ? 1.836 -60.406 -34.594 1 93.88 476 HIS A O 1
ATOM 3830 N N . ASN A 1 477 ? 2.807 -59.062 -36.094 1 94.12 477 ASN A N 1
ATOM 3831 C CA . ASN A 1 477 ? 1.552 -58.375 -36.406 1 94.12 477 ASN A CA 1
ATOM 3832 C C . ASN A 1 477 ? 0.757 -59.188 -37.438 1 94.12 477 ASN A C 1
ATOM 3834 O O . ASN A 1 477 ? -0.455 -59 -37.594 1 94.12 477 ASN A O 1
ATOM 3838 N N . LEU A 1 478 ? 1.465 -59.875 -38.219 1 87.94 478 LEU A N 1
ATOM 3839 C CA . LEU A 1 478 ? 0.871 -60.719 -39.25 1 87.94 478 LEU A CA 1
ATOM 3840 C C . LEU A 1 478 ? 1.05 -62.188 -38.938 1 87.94 478 LEU A C 1
ATOM 3842 O O . LEU A 1 478 ? 2.037 -62.594 -38.312 1 87.94 478 LEU A O 1
ATOM 3846 N N . ASP A 1 479 ? 0.005 -62.938 -39.375 1 82.38 479 ASP A N 1
ATOM 3847 C CA . ASP A 1 479 ? 0.161 -64.375 -39.25 1 82.38 479 ASP A CA 1
ATOM 3848 C C . ASP A 1 479 ? 1.356 -64.875 -40.062 1 82.38 479 ASP A C 1
ATOM 3850 O O . ASP A 1 479 ? 1.548 -64.438 -41.188 1 82.38 479 ASP A O 1
ATOM 3854 N N . ARG A 1 480 ? 2.168 -65.688 -39.469 1 73.19 480 ARG A N 1
ATOM 3855 C CA . ARG A 1 480 ? 3.422 -66.125 -40.094 1 73.19 480 ARG A CA 1
ATOM 3856 C C . ARG A 1 480 ? 3.166 -67 -41.281 1 73.19 480 ARG A C 1
ATOM 3858 O O . ARG A 1 480 ? 4 -67.062 -42.188 1 73.19 480 ARG A O 1
ATOM 3865 N N . LYS A 1 481 ? 1.993 -67.625 -41.312 1 73 481 LYS A N 1
ATOM 3866 C CA . LYS A 1 481 ? 1.692 -68.562 -42.375 1 73 481 LYS A CA 1
ATOM 3867 C C . LYS A 1 481 ? 0.843 -67.938 -43.469 1 73 481 LYS A C 1
ATOM 3869 O O . LYS A 1 481 ? 1.211 -67.938 -44.656 1 73 481 LYS A O 1
ATOM 3874 N N . SER A 1 482 ? -0.188 -67.25 -43.094 1 76.75 482 SER A N 1
ATOM 3875 C CA . SER A 1 482 ? -1.155 -66.688 -44.062 1 76.75 482 SER A CA 1
ATOM 3876 C C . SER A 1 482 ? -0.853 -65.25 -44.406 1 76.75 482 SER A C 1
ATOM 3878 O O . SER A 1 482 ? -1.389 -64.75 -45.375 1 76.75 482 SER A O 1
ATOM 3880 N N . TYR A 1 483 ? 0.045 -64.625 -43.656 1 79.56 483 TYR A N 1
ATOM 3881 C CA . TYR A 1 483 ? 0.395 -63.219 -43.812 1 79.56 483 TYR A CA 1
ATOM 3882 C C . TYR A 1 483 ? -0.835 -62.312 -43.656 1 79.56 483 TYR A C 1
ATOM 3884 O O . TYR A 1 483 ? -0.868 -61.219 -44.188 1 79.56 483 TYR A O 1
ATOM 3892 N N . ASP A 1 484 ? -1.815 -62.906 -43 1 86.94 484 ASP A N 1
ATOM 3893 C CA . ASP A 1 484 ? -2.996 -62.125 -42.656 1 86.94 484 ASP A CA 1
ATOM 3894 C C . ASP A 1 484 ? -2.746 -61.25 -41.438 1 86.94 484 ASP A C 1
ATOM 3896 O O . ASP A 1 484 ? -1.999 -61.625 -40.531 1 86.94 484 ASP A O 1
ATOM 3900 N N . TYR A 1 485 ? -3.309 -60.125 -41.531 1 91.19 485 TYR A N 1
ATOM 3901 C CA . TYR A 1 485 ? -3.25 -59.25 -40.344 1 91.19 485 TYR A CA 1
ATOM 3902 C C . TYR A 1 485 ? -3.873 -59.906 -39.125 1 91.19 485 TYR A C 1
ATOM 3904 O O . TYR A 1 485 ? -4.969 -60.469 -39.219 1 91.19 485 TYR A O 1
ATOM 3912 N N . ASP A 1 486 ? -3.189 -59.938 -38.062 1 93.25 486 ASP A N 1
ATOM 3913 C CA . ASP A 1 486 ? -3.703 -60.562 -36.812 1 93.25 486 ASP A CA 1
ATOM 3914 C C . ASP A 1 486 ? -4.316 -59.5 -35.906 1 93.25 486 ASP A C 1
ATOM 3916 O O . ASP A 1 486 ? -3.6 -58.812 -35.188 1 93.25 486 ASP A O 1
ATOM 3920 N N . THR A 1 487 ? -5.578 -59.438 -35.781 1 92.69 487 THR A N 1
ATOM 3921 C CA . THR A 1 487 ? -6.301 -58.406 -35.031 1 92.69 487 THR A CA 1
ATOM 3922 C C . THR A 1 487 ? -6.117 -58.594 -33.531 1 92.69 487 THR A C 1
ATOM 3924 O O . THR A 1 487 ? -6.387 -57.688 -32.75 1 92.69 487 THR A O 1
ATOM 3927 N N . ARG A 1 488 ? -5.672 -59.75 -33.125 1 94.94 488 ARG A N 1
ATOM 3928 C CA . ARG A 1 488 ? -5.477 -60 -31.703 1 94.94 488 ARG A CA 1
ATOM 3929 C C . ARG A 1 488 ? -4.258 -59.281 -31.172 1 94.94 488 ARG A C 1
ATOM 3931 O O . ARG A 1 488 ? -4.07 -59.156 -29.953 1 94.94 488 ARG A O 1
ATOM 3938 N N . THR A 1 489 ? -3.439 -58.688 -32.062 1 95 489 THR A N 1
ATOM 3939 C CA . THR A 1 489 ? -2.227 -58 -31.625 1 95 489 THR A CA 1
ATOM 3940 C C . THR A 1 489 ? -2.518 -56.531 -31.312 1 95 489 THR A C 1
ATOM 3942 O O . THR A 1 489 ? -1.595 -55.75 -31.125 1 95 489 THR A O 1
ATOM 3945 N N . SER A 1 490 ? -3.857 -56.188 -31.312 1 94.81 490 SER A N 1
ATOM 3946 C CA . SER A 1 490 ? -4.215 -54.875 -30.812 1 94.81 490 SER A CA 1
ATOM 3947 C C . SER A 1 490 ? -3.654 -54.625 -29.406 1 94.81 490 SER A C 1
ATOM 3949 O O . SER A 1 490 ? -3.834 -55.469 -28.516 1 94.81 490 SER A O 1
ATOM 3951 N N . HIS A 1 491 ? -2.926 -53.531 -29.219 1 96.06 491 HIS A N 1
ATOM 3952 C CA . HIS A 1 491 ? -2.287 -53.281 -27.938 1 96.06 491 HIS A CA 1
ATOM 3953 C C . HIS A 1 491 ? -2.273 -51.781 -27.641 1 96.06 491 HIS A C 1
ATOM 3955 O O . HIS A 1 491 ? -2.521 -50.969 -28.516 1 96.06 491 HIS A O 1
ATOM 3961 N N . GLY A 1 492 ? -2.131 -51.469 -26.375 1 96 492 GLY A N 1
ATOM 3962 C CA . GLY A 1 492 ? -2.068 -50.062 -25.938 1 96 492 GLY A CA 1
ATOM 3963 C C . GLY A 1 492 ? -1.112 -49.844 -24.781 1 96 492 GLY A C 1
ATOM 3964 O O . GLY A 1 492 ? -0.64 -50.812 -24.172 1 96 492 GLY A O 1
ATOM 3965 N N . ALA A 1 493 ? -0.755 -48.625 -24.656 1 97.12 493 ALA A N 1
ATOM 3966 C CA . ALA A 1 493 ? 0.034 -48.219 -23.5 1 97.12 493 ALA A CA 1
ATOM 3967 C C . ALA A 1 493 ? -0.866 -47.719 -22.359 1 97.12 493 ALA A C 1
ATOM 3969 O O . ALA A 1 493 ? -1.554 -46.688 -22.516 1 97.12 493 ALA A O 1
ATOM 3970 N N . CYS A 1 494 ? -0.842 -48.375 -21.219 1 97.19 494 CYS A N 1
ATOM 3971 C CA . CYS A 1 494 ? -1.639 -47.969 -20.078 1 97.19 494 CYS A CA 1
ATOM 3972 C C . CYS A 1 494 ? -1.217 -46.594 -19.594 1 97.19 494 CYS A C 1
ATOM 3974 O O . CYS A 1 494 ? -0.029 -46.25 -19.594 1 97.19 494 CYS A O 1
ATOM 3976 N N . PRO A 1 495 ? -2.207 -45.781 -19.109 1 96.81 495 PRO A N 1
ATOM 3977 C CA . PRO A 1 495 ? -1.835 -44.469 -18.562 1 96.81 495 PRO A CA 1
ATOM 3978 C C . PRO A 1 495 ? -0.819 -44.594 -17.422 1 96.81 495 PRO A C 1
ATOM 3980 O O . PRO A 1 495 ? -0.996 -45.375 -16.5 1 96.81 495 PRO A O 1
ATOM 3983 N N . LEU A 1 496 ? 0.201 -43.812 -17.625 1 97.19 496 LEU A N 1
ATOM 3984 C CA . LEU A 1 496 ? 1.21 -43.719 -16.562 1 97.19 496 LEU A CA 1
ATOM 3985 C C . LEU A 1 496 ? 0.68 -42.969 -15.359 1 97.19 496 LEU A C 1
ATOM 3987 O O . LEU A 1 496 ? 0.099 -41.906 -15.5 1 97.19 496 LEU A O 1
ATOM 3991 N N . ILE A 1 497 ? 0.81 -43.531 -14.18 1 96.56 497 ILE A N 1
ATOM 3992 C CA . ILE A 1 497 ? 0.327 -42.844 -12.984 1 96.56 497 ILE A CA 1
ATOM 3993 C C . ILE A 1 497 ? 1.422 -41.906 -12.438 1 96.56 497 ILE A C 1
ATOM 3995 O O . ILE A 1 497 ? 1.199 -40.719 -12.242 1 96.56 497 ILE A O 1
ATOM 3999 N N . SER A 1 498 ? 2.633 -42.469 -12.297 1 94.25 498 SER A N 1
ATOM 4000 C CA . SER A 1 498 ? 3.699 -41.688 -11.695 1 94.25 498 SER A CA 1
ATOM 4001 C C . SER A 1 498 ? 5.023 -41.875 -12.422 1 94.25 498 SER A C 1
ATOM 4003 O O . SER A 1 498 ? 5.309 -43 -12.891 1 94.25 498 SER A O 1
ATOM 4005 N N . GLY A 1 499 ? 5.766 -40.781 -12.5 1 93.06 499 GLY A N 1
ATOM 4006 C CA . GLY A 1 499 ? 7.098 -40.844 -13.07 1 93.06 499 GLY A CA 1
ATOM 4007 C C . GLY A 1 499 ? 7.125 -40.594 -14.562 1 93.06 499 GLY A C 1
ATOM 4008 O O . GLY A 1 499 ? 6.352 -39.781 -15.078 1 93.06 499 GLY A O 1
ATOM 4009 N N . THR A 1 500 ? 8.172 -41.188 -15.172 1 94.44 500 THR A N 1
ATOM 4010 C CA . THR A 1 500 ? 8.375 -41.094 -16.609 1 94.44 500 THR A CA 1
ATOM 4011 C C . THR A 1 500 ? 8.57 -42.469 -17.219 1 94.44 500 THR A C 1
ATOM 4013 O O . THR A 1 500 ? 9.242 -43.312 -16.625 1 94.44 500 THR A O 1
ATOM 4016 N N . LYS A 1 501 ? 7.969 -42.688 -18.297 1 96.75 501 LYS A N 1
ATOM 4017 C CA . LYS A 1 501 ? 8.148 -43.938 -19.047 1 96.75 501 LYS A CA 1
ATOM 4018 C C . LYS A 1 501 ? 8.875 -43.688 -20.359 1 96.75 501 LYS A C 1
ATOM 4020 O O . LYS A 1 501 ? 8.484 -42.812 -21.141 1 96.75 501 LYS A O 1
ATOM 4025 N N . LEU A 1 502 ? 9.945 -44.406 -20.531 1 97.44 502 LEU A N 1
ATOM 4026 C CA . LEU A 1 502 ? 10.734 -44.312 -21.75 1 97.44 502 LEU A CA 1
ATOM 4027 C C . LEU A 1 502 ? 10.711 -45.656 -22.516 1 97.44 502 LEU A C 1
ATOM 4029 O O . LEU A 1 502 ? 11.031 -46.688 -21.953 1 97.44 502 LEU A O 1
ATOM 4033 N N . VAL A 1 503 ? 10.312 -45.531 -23.797 1 98.12 503 VAL A N 1
ATOM 4034 C CA . VAL A 1 503 ? 10.297 -46.75 -24.641 1 98.12 503 VAL A CA 1
ATOM 4035 C C . VAL A 1 503 ? 10.859 -46.406 -26.016 1 98.12 503 VAL A C 1
ATOM 4037 O O . VAL A 1 503 ? 10.969 -45.219 -26.375 1 98.12 503 VAL A O 1
ATOM 4040 N N . MET A 1 504 ? 11.273 -47.344 -26.703 1 97.88 504 MET A N 1
ATOM 4041 C CA . MET A 1 504 ? 11.727 -47.219 -28.094 1 97.88 504 MET A CA 1
ATOM 4042 C C . MET A 1 504 ? 11.195 -48.375 -28.938 1 97.88 504 MET A C 1
ATOM 4044 O O . MET A 1 504 ? 11.281 -49.531 -28.547 1 97.88 504 MET A O 1
ATOM 4048 N N . THR A 1 505 ? 10.625 -48.062 -30.094 1 97.25 505 THR A N 1
ATOM 4049 C CA . THR A 1 505 ? 9.961 -49.062 -30.922 1 97.25 505 THR A CA 1
ATOM 4050 C C . THR A 1 505 ? 10.656 -49.188 -32.281 1 97.25 505 THR A C 1
ATOM 4052 O O . THR A 1 505 ? 11.031 -48.188 -32.875 1 97.25 505 THR A O 1
ATOM 4055 N N . ARG A 1 506 ? 10.812 -50.375 -32.75 1 96.5 506 ARG A N 1
ATOM 4056 C CA . ARG A 1 506 ? 11.258 -50.719 -34.094 1 96.5 506 ARG A CA 1
ATOM 4057 C C . ARG A 1 506 ? 10.234 -51.562 -34.812 1 96.5 506 ARG A C 1
ATOM 4059 O O . ARG A 1 506 ? 9.82 -52.625 -34.312 1 96.5 506 ARG A O 1
ATOM 4066 N N . TRP A 1 507 ? 9.898 -51.125 -36 1 94.56 507 TRP A N 1
ATOM 4067 C CA . TRP A 1 507 ? 8.992 -51.938 -36.812 1 94.56 507 TRP A CA 1
ATOM 4068 C C . TRP A 1 507 ? 9.758 -52.688 -37.906 1 94.56 507 TRP A C 1
ATOM 4070 O O . TRP A 1 507 ? 10.711 -52.125 -38.469 1 94.56 507 TRP A O 1
ATOM 4080 N N . ILE A 1 508 ? 9.367 -53.906 -38.156 1 92.44 508 ILE A N 1
ATOM 4081 C CA . ILE A 1 508 ? 9.961 -54.75 -39.188 1 92.44 508 ILE A CA 1
ATOM 4082 C C . ILE A 1 508 ? 8.969 -54.969 -40.312 1 92.44 508 ILE A C 1
ATOM 4084 O O . ILE A 1 508 ? 7.805 -55.312 -40.062 1 92.44 508 ILE A O 1
ATOM 4088 N N . TYR A 1 509 ? 9.398 -54.875 -41.562 1 89.94 509 TYR A N 1
ATOM 4089 C CA . TYR A 1 509 ? 8.484 -54.781 -42.688 1 89.94 509 TYR A CA 1
ATOM 4090 C C . TYR A 1 509 ? 8.438 -56.125 -43.469 1 89.94 509 TYR A C 1
ATOM 4092 O O . TYR A 1 509 ? 9.445 -56.812 -43.562 1 89.94 509 TYR A O 1
ATOM 4100 N N . GLU A 1 510 ? 7.355 -56.312 -44.094 1 86.12 510 GLU A N 1
ATOM 4101 C CA . GLU A 1 510 ? 6.996 -57.594 -44.719 1 86.12 510 GLU A CA 1
ATOM 4102 C C . GLU A 1 510 ? 7.902 -57.875 -45.906 1 86.12 510 GLU A C 1
ATOM 4104 O O . GLU A 1 510 ? 8.422 -58.969 -46.062 1 86.12 510 GLU A O 1
ATOM 4109 N N . LEU A 1 511 ? 8.195 -56.969 -46.75 1 82.56 511 LEU A N 1
ATOM 4110 C CA . LEU A 1 511 ? 8.859 -57.219 -48.031 1 82.56 511 LEU A CA 1
ATOM 4111 C C . LEU A 1 511 ? 10.359 -57.375 -47.844 1 82.56 511 LEU A C 1
ATOM 4113 O O . LEU A 1 511 ? 11.062 -57.875 -48.719 1 82.56 511 LEU A O 1
ATOM 4117 N N . ASP A 1 512 ? 10.828 -57 -46.75 1 84.12 512 ASP A N 1
ATOM 4118 C CA . ASP A 1 512 ? 12.219 -57.281 -46.406 1 84.12 512 ASP A CA 1
ATOM 4119 C C . ASP A 1 512 ? 12.469 -58.781 -46.25 1 84.12 512 ASP A C 1
ATOM 4121 O O . ASP A 1 512 ? 13.617 -59.219 -46.281 1 84.12 512 ASP A O 1
ATOM 4125 N N . GLN A 1 513 ? 11.367 -59.531 -46.031 1 80.81 513 GLN A N 1
ATOM 4126 C CA . GLN A 1 513 ? 11.516 -60.938 -45.656 1 80.81 513 GLN A CA 1
ATOM 4127 C C . GLN A 1 513 ? 11.461 -61.812 -46.906 1 80.81 513 GLN A C 1
ATOM 4129 O O . GLN A 1 513 ? 11.609 -63.031 -46.812 1 80.81 513 GLN A O 1
ATOM 4134 N N . MET A 1 514 ? 11.141 -61.312 -48.156 1 71 514 MET A N 1
ATOM 4135 C CA . MET A 1 514 ? 10.938 -62.062 -49.375 1 71 514 MET A CA 1
ATOM 4136 C C . MET A 1 514 ? 12.117 -63 -49.625 1 71 514 MET A C 1
ATOM 4138 O O . MET A 1 514 ? 11.938 -64.125 -50.125 1 71 514 MET A O 1
ATOM 4142 N N . PHE A 1 515 ? 13.352 -62.562 -49.562 1 60.53 515 PHE A N 1
ATOM 4143 C CA . PHE A 1 515 ? 14.484 -63.438 -49.875 1 60.53 515 PHE A CA 1
ATOM 4144 C C . PHE A 1 515 ? 14.875 -64.312 -48.688 1 60.53 515 PHE A C 1
ATOM 4146 O O . PHE A 1 515 ? 15.93 -64.938 -48.719 1 60.53 515 PHE A O 1
ATOM 4153 N N . LEU A 1 516 ? 14.141 -64.125 -47.656 1 58.03 516 LEU A N 1
ATOM 4154 C CA . LEU A 1 516 ? 14.422 -65.062 -46.562 1 58.03 516 LEU A CA 1
ATOM 4155 C C . LEU A 1 516 ? 13.898 -66.438 -46.875 1 58.03 516 LEU A C 1
ATOM 4157 O O . LEU A 1 516 ? 12.844 -66.625 -47.5 1 58.03 516 LEU A O 1
ATOM 4161 N N . ILE A 1 517 ? 14.664 -67.438 -47.531 1 46.41 517 ILE A N 1
ATOM 4162 C CA . ILE A 1 517 ? 14.406 -68.812 -47.875 1 46.41 517 ILE A CA 1
ATOM 4163 C C . ILE A 1 517 ? 13.227 -69.312 -47.031 1 46.41 517 ILE A C 1
ATOM 4165 O O . ILE A 1 517 ? 13.156 -69.125 -45.844 1 46.41 517 ILE A O 1
ATOM 4169 N N . PRO A 1 518 ? 12.047 -69.812 -47.844 1 42.97 518 PRO A N 1
ATOM 4170 C CA . PRO A 1 518 ? 10.859 -70.5 -47.344 1 42.97 518 PRO A CA 1
ATOM 4171 C C . PRO A 1 518 ? 11.172 -71.438 -46.156 1 42.97 518 PRO A C 1
ATOM 4173 O O . PRO A 1 518 ? 10.375 -72.312 -45.844 1 42.97 518 PRO A O 1
ATOM 4176 N N . ALA A 1 519 ? 12.219 -71.812 -45.781 1 36.47 519 ALA A N 1
ATOM 4177 C CA . ALA A 1 519 ? 11.992 -72.875 -44.812 1 36.47 519 ALA A CA 1
ATOM 4178 C C . ALA A 1 519 ? 10.82 -72.562 -43.875 1 36.47 519 ALA A C 1
ATOM 4180 O O . ALA A 1 519 ? 10.094 -73.438 -43.438 1 36.47 519 ALA A O 1
ATOM 4181 N N . VAL A 1 520 ? 10.68 -71.5 -43.188 1 33.06 520 VAL A N 1
ATOM 4182 C CA . VAL A 1 520 ? 9.5 -71.375 -42.312 1 33.06 520 VAL A CA 1
ATOM 4183 C C . VAL A 1 520 ? 8.32 -70.875 -43.125 1 33.06 520 VAL A C 1
ATOM 4185 O O . VAL A 1 520 ? 7.215 -71.375 -43.062 1 33.06 520 VAL A O 1
ATOM 4188 N N . LEU A 1 521 ? 7.945 -69.625 -43.531 1 33.72 521 LEU A N 1
ATOM 4189 C CA . LEU A 1 521 ? 6.582 -69.188 -43.812 1 33.72 521 LEU A CA 1
ATOM 4190 C C . LEU A 1 521 ? 6.305 -69.25 -45.312 1 33.72 521 LEU A C 1
ATOM 4192 O O . LEU A 1 521 ? 7.129 -68.812 -46.125 1 33.72 521 LEU A O 1
ATOM 4196 N N . PRO A 1 522 ? 5.391 -70.312 -45.938 1 31.88 522 PRO A N 1
ATOM 4197 C CA . PRO A 1 522 ? 4.953 -70.5 -47.312 1 31.88 522 PRO A CA 1
ATOM 4198 C C . PRO A 1 522 ? 4.516 -69.188 -48 1 31.88 522 PRO A C 1
ATOM 4200 O O . PRO A 1 522 ? 3.902 -68.312 -47.344 1 31.88 522 PRO A O 1
ATOM 4203 N N . PRO A 1 523 ? 5.098 -68.562 -49.062 1 29.64 523 PRO A N 1
ATOM 4204 C CA . PRO A 1 523 ? 4.512 -67.5 -49.844 1 29.64 523 PRO A CA 1
ATOM 4205 C C . PRO A 1 523 ? 3.129 -67.812 -50.375 1 29.64 523 PRO A C 1
ATOM 4207 O O . PRO A 1 523 ? 2.805 -69 -50.562 1 29.64 523 PRO A O 1
ATOM 4210 N N . ARG A 1 524 ? 2.004 -67.062 -50.312 1 30.36 524 ARG A N 1
ATOM 4211 C CA . ARG A 1 524 ? 0.699 -67.188 -50.938 1 30.36 524 ARG A CA 1
ATOM 4212 C C . ARG A 1 524 ? 0.848 -67.438 -52.438 1 30.36 524 ARG A C 1
ATOM 4214 O O . ARG A 1 524 ? 1.639 -66.75 -53.125 1 30.36 524 ARG A O 1
ATOM 4221 N N . ARG A 1 525 ? 0.541 -68.625 -53.062 1 28.47 525 ARG A N 1
ATOM 4222 C CA . ARG A 1 525 ? 0.248 -68.875 -54.438 1 28.47 525 ARG A CA 1
ATOM 4223 C C . ARG A 1 525 ? -0.693 -67.875 -55.062 1 28.47 525 ARG A C 1
ATOM 4225 O O . ARG A 1 525 ? -1.883 -67.812 -54.719 1 28.47 525 ARG A O 1
ATOM 4232 N N . ARG A 1 526 ? -0.382 -66.562 -55.312 1 28.16 526 ARG A N 1
ATOM 4233 C CA . ARG A 1 526 ? -1.222 -65.75 -56.219 1 28.16 526 ARG A CA 1
ATOM 4234 C C . ARG A 1 526 ? -1.397 -66.5 -57.562 1 28.16 526 ARG A C 1
ATOM 4236 O O . ARG A 1 526 ? -0.416 -66.812 -58.25 1 28.16 526 ARG A O 1
ATOM 4243 N N . ASN A 1 527 ? -2.395 -67.438 -57.781 1 25.09 527 ASN A N 1
ATOM 4244 C CA . ASN A 1 527 ? -2.918 -67.938 -59.031 1 25.09 527 ASN A CA 1
ATOM 4245 C C . ASN A 1 527 ? -3.229 -66.812 -60.031 1 25.09 527 ASN A C 1
ATOM 4247 O O . ASN A 1 527 ? -4.215 -66.125 -59.875 1 25.09 527 ASN A O 1
ATOM 4251 N N . PHE A 1 528 ? -2.408 -66.062 -60.688 1 25.69 528 PHE A N 1
ATOM 4252 C CA . PHE A 1 528 ? -2.668 -65.312 -61.906 1 25.69 528 PHE A CA 1
ATOM 4253 C C . PHE A 1 528 ? -3.143 -66.188 -63.031 1 25.69 528 PHE A C 1
ATOM 4255 O O . PHE A 1 528 ? -3.254 -65.75 -64.188 1 25.69 528 PHE A O 1
ATOM 4262 N N . SER A 1 529 ? -3.148 -67.5 -63 1 24.62 529 SER A N 1
ATOM 4263 C CA . SER A 1 529 ? -3.334 -68.312 -64.188 1 24.62 529 SER A CA 1
ATOM 4264 C C . SER A 1 529 ? -4.773 -68.25 -64.688 1 24.62 529 SER A C 1
ATOM 4266 O O . SER A 1 529 ? -5.156 -69 -65.562 1 24.62 529 SER A O 1
ATOM 4268 N N . LYS A 1 530 ? -5.891 -67.75 -64.25 1 26.95 530 LYS A N 1
ATOM 4269 C CA . LYS A 1 530 ? -7.141 -68.25 -64.812 1 26.95 530 LYS A CA 1
ATOM 4270 C C . LYS A 1 530 ? -7.246 -67.938 -66.25 1 26.95 530 LYS A C 1
ATOM 4272 O O . LYS A 1 530 ? -7.742 -68.75 -67.062 1 26.95 530 LYS A O 1
ATOM 4277 N N . SER A 1 531 ? -7.301 -66.688 -66.875 1 24.11 531 SER A N 1
ATOM 4278 C CA . SER A 1 531 ? -8.195 -66.375 -68 1 24.11 531 SER A CA 1
ATOM 4279 C C . SER A 1 531 ? -7.637 -66.938 -69.312 1 24.11 531 SER A C 1
ATOM 4281 O O . SER A 1 531 ? -7.082 -66.188 -70.125 1 24.11 531 SER A O 1
ATOM 4283 N N . LEU A 1 532 ? -6.699 -67.812 -69.5 1 22.77 532 LEU A N 1
ATOM 4284 C CA . LEU A 1 532 ? -6.578 -68.312 -70.812 1 22.77 532 LEU A CA 1
ATOM 4285 C C . LEU A 1 532 ? -7.852 -69.062 -71.25 1 22.77 532 LEU A C 1
ATOM 4287 O O . LEU A 1 532 ? -8.086 -70.188 -70.812 1 22.77 532 LEU A O 1
ATOM 4291 N N . LEU A 1 533 ? -9.094 -68.5 -71.125 1 22.05 533 LEU A N 1
ATOM 4292 C CA . LEU A 1 533 ? -10.281 -69 -71.812 1 22.05 533 LEU A CA 1
ATOM 4293 C C . LEU A 1 533 ? -10.023 -69.062 -73.312 1 22.05 533 LEU A C 1
ATOM 4295 O O . LEU A 1 533 ? -9.242 -68.312 -73.875 1 22.05 533 LEU A O 1
ATOM 4299 N N . ASN A 1 534 ? -10.273 -70.25 -74 1 25.03 534 ASN A N 1
ATOM 4300 C CA . ASN A 1 534 ? -10.602 -70.75 -75.375 1 25.03 534 ASN A CA 1
ATOM 4301 C C . ASN A 1 534 ? -11.664 -69.812 -76 1 25.03 534 ASN A C 1
ATOM 4303 O O . ASN A 1 534 ? -12.75 -69.625 -75.438 1 25.03 534 ASN A O 1
ATOM 4307 N N . PRO A 1 535 ? -11.367 -68.75 -76.688 1 24.27 535 PRO A N 1
ATOM 4308 C CA . PRO A 1 535 ? -12.25 -68.25 -77.75 1 24.27 535 PRO A CA 1
ATOM 4309 C C . PRO A 1 535 ? -12.633 -69.312 -78.75 1 24.27 535 PRO A C 1
ATOM 4311 O O . PRO A 1 535 ? -11.758 -69.938 -79.375 1 24.27 535 PRO A O 1
ATOM 4314 N N . PHE A 1 536 ? -13.648 -70 -78.438 1 20.38 536 PHE A N 1
ATOM 4315 C CA . PHE A 1 536 ? -14.703 -70.312 -79.375 1 20.38 536 PHE A CA 1
ATOM 4316 C C . PHE A 1 536 ? -15.32 -69.062 -79.938 1 20.38 536 PHE A C 1
ATOM 4318 O O . PHE A 1 536 ? -15.438 -68.062 -79.188 1 20.38 536 PHE A O 1
ATOM 4325 N N . MET B 1 1 ? -49.438 49.75 -41.5 1 26.02 1 MET B N 1
ATOM 4326 C CA . MET B 1 1 ? -49.125 50.5 -40.281 1 26.02 1 MET B CA 1
ATOM 4327 C C . MET B 1 1 ? -48.625 49.531 -39.188 1 26.02 1 MET B C 1
ATOM 4329 O O . MET B 1 1 ? -48.875 49.781 -38 1 26.02 1 MET B O 1
ATOM 4333 N N . SER B 1 2 ? -48.219 48.375 -39.562 1 31.53 2 SER B N 1
ATOM 4334 C CA . SER B 1 2 ? -47.75 47.125 -38.969 1 31.53 2 SER B CA 1
ATOM 4335 C C . SER B 1 2 ? -46.562 47.375 -38.031 1 31.53 2 SER B C 1
ATOM 4337 O O . SER B 1 2 ? -45.5 47.812 -38.469 1 31.53 2 SER B O 1
ATOM 4339 N N . SER B 1 3 ? -46.938 47.875 -36.781 1 28.77 3 SER B N 1
ATOM 4340 C CA . SER B 1 3 ? -46.219 48.438 -35.625 1 28.77 3 SER B CA 1
ATOM 4341 C C . SER B 1 3 ? -45.188 47.438 -35.094 1 28.77 3 SER B C 1
ATOM 4343 O O . SER B 1 3 ? -45.562 46.312 -34.719 1 28.77 3 SER B O 1
ATOM 4345 N N . VAL B 1 4 ? -44 47.438 -35.719 1 31.16 4 VAL B N 1
ATOM 4346 C CA . VAL B 1 4 ? -42.719 46.812 -35.469 1 31.16 4 VAL B CA 1
ATOM 4347 C C . VAL B 1 4 ? -42.312 47.031 -34 1 31.16 4 VAL B C 1
ATOM 4349 O O . VAL B 1 4 ? -42 48.125 -33.594 1 31.16 4 VAL B O 1
ATOM 4352 N N . VAL B 1 5 ? -43.188 46.562 -33.062 1 31.89 5 VAL B N 1
ATOM 4353 C CA . VAL B 1 5 ? -42.906 46.656 -31.625 1 31.89 5 VAL B CA 1
ATOM 4354 C C . VAL B 1 5 ? -41.531 46.094 -31.312 1 31.89 5 VAL B C 1
ATOM 4356 O O . VAL B 1 5 ? -41.281 44.906 -31.516 1 31.89 5 VAL B O 1
ATOM 4359 N N . LEU B 1 6 ? -40.5 46.875 -31.625 1 28.61 6 LEU B N 1
ATOM 4360 C CA . LEU B 1 6 ? -39.062 46.719 -31.297 1 28.61 6 LEU B CA 1
ATOM 4361 C C . LEU B 1 6 ? -38.906 46.375 -29.828 1 28.61 6 LEU B C 1
ATOM 4363 O O . LEU B 1 6 ? -39.25 47.156 -28.953 1 28.61 6 LEU B O 1
ATOM 4367 N N . PHE B 1 7 ? -39.156 45.094 -29.484 1 29.09 7 PHE B N 1
ATOM 4368 C CA . PHE B 1 7 ? -38.938 44.531 -28.156 1 29.09 7 PHE B CA 1
ATOM 4369 C C . PHE B 1 7 ? -37.531 44.844 -27.641 1 29.09 7 PHE B C 1
ATOM 4371 O O . PHE B 1 7 ? -36.531 44.344 -28.172 1 29.09 7 PHE B O 1
ATOM 4378 N N . VAL B 1 8 ? -37.219 46.125 -27.281 1 27.7 8 VAL B N 1
ATOM 4379 C CA . VAL B 1 8 ? -36.031 46.562 -26.578 1 27.7 8 VAL B CA 1
ATOM 4380 C C . VAL B 1 8 ? -35.844 45.719 -25.312 1 27.7 8 VAL B C 1
ATOM 4382 O O . VAL B 1 8 ? -36.625 45.844 -24.359 1 27.7 8 VAL B O 1
ATOM 4385 N N . VAL B 1 9 ? -35.625 44.438 -25.422 1 29.38 9 VAL B N 1
ATOM 4386 C CA . VAL B 1 9 ? -35.25 43.656 -24.25 1 29.38 9 VAL B CA 1
ATOM 4387 C C . VAL B 1 9 ? -34.062 44.312 -23.562 1 29.38 9 VAL B C 1
ATOM 4389 O O . VAL B 1 9 ? -32.969 44.438 -24.172 1 29.38 9 VAL B O 1
ATOM 4392 N N . SER B 1 10 ? -34.281 45.406 -22.781 1 26.05 10 SER B N 1
ATOM 4393 C CA . SER B 1 10 ? -33.344 46.031 -21.844 1 26.05 10 SER B CA 1
ATOM 4394 C C . SER B 1 10 ? -32.531 44.969 -21.078 1 26.05 10 SER B C 1
ATOM 4396 O O . SER B 1 10 ? -33.094 44.094 -20.438 1 26.05 10 SER B O 1
ATOM 4398 N N . PHE B 1 11 ? -31.312 44.688 -21.562 1 29.03 11 PHE B N 1
ATOM 4399 C CA . PHE B 1 11 ? -30.156 44 -20.953 1 29.03 11 PHE B CA 1
ATOM 4400 C C . PHE B 1 11 ? -29.875 44.562 -19.562 1 29.03 11 PHE B C 1
ATOM 4402 O O . PHE B 1 11 ? -29.234 45.594 -19.422 1 29.03 11 PHE B O 1
ATOM 4409 N N . ILE B 1 12 ? -30.891 44.75 -18.688 1 28.98 12 ILE B N 1
ATOM 4410 C CA . ILE B 1 12 ? -30.516 45 -17.297 1 28.98 12 ILE B CA 1
ATOM 4411 C C . ILE B 1 12 ? -29.516 43.938 -16.844 1 28.98 12 ILE B C 1
ATOM 4413 O O . ILE B 1 12 ? -29.891 42.812 -16.547 1 28.98 12 ILE B O 1
ATOM 4417 N N . LEU B 1 13 ? -28.5 43.625 -17.656 1 30.11 13 LEU B N 1
ATOM 4418 C CA . LEU B 1 13 ? -27.359 42.906 -17.094 1 30.11 13 LEU B CA 1
ATOM 4419 C C . LEU B 1 13 ? -26.984 43.469 -15.727 1 30.11 13 LEU B C 1
ATOM 4421 O O . LEU B 1 13 ? -26.594 44.656 -15.617 1 30.11 13 LEU B O 1
ATOM 4425 N N . GLY B 1 14 ? -27.828 43.156 -14.711 1 27.78 14 GLY B N 1
ATOM 4426 C CA . GLY B 1 14 ? -27.578 43.312 -13.289 1 27.78 14 GLY B CA 1
ATOM 4427 C C . GLY B 1 14 ? -26.109 43.125 -12.914 1 27.78 14 GLY B C 1
ATOM 4428 O O . GLY B 1 14 ? -25.516 42.094 -13.234 1 27.78 14 GLY B O 1
ATOM 4429 N N . LEU B 1 15 ? -25.297 44.188 -12.828 1 27.12 15 LEU B N 1
ATOM 4430 C CA . LEU B 1 15 ? -24.078 44.438 -12.07 1 27.12 15 LEU B CA 1
ATOM 4431 C C . LEU B 1 15 ? -24.125 43.75 -10.703 1 27.12 15 LEU B C 1
ATOM 4433 O O . LEU B 1 15 ? -24.625 44.344 -9.742 1 27.12 15 LEU B O 1
ATOM 4437 N N . SER B 1 16 ? -24.844 42.656 -10.508 1 30.59 16 SER B N 1
ATOM 4438 C CA . SER B 1 16 ? -24.484 42 -9.25 1 30.59 16 SER B CA 1
ATOM 4439 C C . SER B 1 16 ? -22.969 41.906 -9.102 1 30.59 16 SER B C 1
ATOM 4441 O O . SER B 1 16 ? -22.328 41.031 -9.695 1 30.59 16 SER B O 1
ATOM 4443 N N . TRP B 1 17 ? -22.188 42.938 -9.367 1 28.69 17 TRP B N 1
ATOM 4444 C CA . TRP B 1 17 ? -20.812 43 -8.898 1 28.69 17 TRP B CA 1
ATOM 4445 C C . TRP B 1 17 ? -20.641 42.219 -7.602 1 28.69 17 TRP B C 1
ATOM 4447 O O . TRP B 1 17 ? -21.578 42.094 -6.812 1 28.69 17 TRP B O 1
ATOM 4457 N N . ILE B 1 18 ? -19.547 41.406 -7.492 1 30.31 18 ILE B N 1
ATOM 4458 C CA . ILE B 1 18 ? -18.766 40.625 -6.535 1 30.31 18 ILE B CA 1
ATOM 4459 C C . ILE B 1 18 ? -18.562 41.469 -5.258 1 30.31 18 ILE B C 1
ATOM 4461 O O . ILE B 1 18 ? -17.797 42.406 -5.242 1 30.31 18 ILE B O 1
ATOM 4465 N N . THR B 1 19 ? -19.484 42.188 -4.711 1 32.12 19 THR B N 1
ATOM 4466 C CA . THR B 1 19 ? -19.188 42.281 -3.283 1 32.12 19 THR B CA 1
ATOM 4467 C C . THR B 1 19 ? -18.531 40.969 -2.789 1 32.12 19 THR B C 1
ATOM 4469 O O . THR B 1 19 ? -19.219 39.969 -2.557 1 32.12 19 THR B O 1
ATOM 4472 N N . GLU B 1 20 ? -17.641 40.438 -3.479 1 34.69 20 GLU B N 1
ATOM 4473 C CA . GLU B 1 20 ? -16.781 39.406 -2.875 1 34.69 20 GLU B CA 1
ATOM 4474 C C . GLU B 1 20 ? -16.656 39.625 -1.367 1 34.69 20 GLU B C 1
ATOM 4476 O O . GLU B 1 20 ? -16.203 40.688 -0.913 1 34.69 20 GLU B O 1
ATOM 4481 N N . GLY B 1 21 ? -17.594 39.188 -0.566 1 34.41 21 GLY B N 1
ATOM 4482 C CA . GLY B 1 21 ? -17.75 38.969 0.865 1 34.41 21 GLY B CA 1
ATOM 4483 C C . GLY B 1 21 ? -16.422 38.875 1.599 1 34.41 21 GLY B C 1
ATOM 4484 O O . GLY B 1 21 ? -15.578 38.062 1.261 1 34.41 21 GLY B O 1
ATOM 4485 N N . TYR B 1 22 ? -15.727 39.906 1.869 1 39.03 22 TYR B N 1
ATOM 4486 C CA . TYR B 1 22 ? -14.914 39.906 3.082 1 39.03 22 TYR B CA 1
ATOM 4487 C C . TYR B 1 22 ? -15.406 38.875 4.078 1 39.03 22 TYR B C 1
ATOM 4489 O O . TYR B 1 22 ? -16.016 39.219 5.098 1 39.03 22 TYR B O 1
ATOM 4497 N N . ARG B 1 23 ? -16.234 38.094 3.812 1 43.69 23 ARG B N 1
ATOM 4498 C CA . ARG B 1 23 ? -16.641 36.969 4.656 1 43.69 23 ARG B CA 1
ATOM 4499 C C . ARG B 1 23 ? -15.516 36.5 5.566 1 43.69 23 ARG B C 1
ATOM 4501 O O . ARG B 1 23 ? -14.352 36.844 5.34 1 43.69 23 ARG B O 1
ATOM 4508 N N . ASP B 1 24 ? -15.734 35.125 6.246 1 53.84 24 ASP B N 1
ATOM 4509 C CA . ASP B 1 24 ? -15.406 34.406 7.461 1 53.84 24 ASP B CA 1
ATOM 4510 C C . ASP B 1 24 ? -13.922 34.031 7.492 1 53.84 24 ASP B C 1
ATOM 4512 O O . ASP B 1 24 ? -13.555 32.906 7.195 1 53.84 24 ASP B O 1
ATOM 4516 N N . ARG B 1 25 ? -13.133 34.906 7.141 1 65.94 25 ARG B N 1
ATOM 4517 C CA . ARG B 1 25 ? -11.734 34.531 7.281 1 65.94 25 ARG B CA 1
ATOM 4518 C C . ARG B 1 25 ? -11.406 34.125 8.719 1 65.94 25 ARG B C 1
ATOM 4520 O O . ARG B 1 25 ? -11.742 34.844 9.656 1 65.94 25 ARG B O 1
ATOM 4527 N N . LYS B 1 26 ? -10.898 32.969 8.867 1 80.56 26 LYS B N 1
ATOM 4528 C CA . LYS B 1 26 ? -10.422 32.5 10.164 1 80.56 26 LYS B CA 1
ATOM 4529 C C . LYS B 1 26 ? -9.086 33.125 10.531 1 80.56 26 LYS B C 1
ATOM 4531 O O . LYS B 1 26 ? -8.172 33.188 9.703 1 80.56 26 LYS B O 1
ATOM 4536 N N . ASN B 1 27 ? -9.078 33.938 11.578 1 87.44 27 ASN B N 1
ATOM 4537 C CA . ASN B 1 27 ? -7.812 34.438 12.078 1 87.44 27 ASN B CA 1
ATOM 4538 C C . ASN B 1 27 ? -7.219 33.562 13.156 1 87.44 27 ASN B C 1
ATOM 4540 O O . ASN B 1 27 ? -7.508 33.719 14.344 1 87.44 27 ASN B O 1
ATOM 4544 N N . TYR B 1 28 ? -6.316 32.812 12.797 1 90.75 28 TYR B N 1
ATOM 4545 C CA . TYR B 1 28 ? -5.77 31.781 13.68 1 90.75 28 TYR B CA 1
ATOM 4546 C C . TYR B 1 28 ? -4.859 32.406 14.734 1 90.75 28 TYR B C 1
ATOM 4548 O O . TYR B 1 28 ? -4.621 31.812 15.789 1 90.75 28 TYR B O 1
ATOM 4556 N N . VAL B 1 29 ? -4.355 33.531 14.461 1 90.88 29 VAL B N 1
ATOM 4557 C CA . VAL B 1 29 ? -3.428 34.156 15.398 1 90.88 29 VAL B CA 1
ATOM 4558 C C . VAL B 1 29 ? -4.199 34.719 16.578 1 90.88 29 VAL B C 1
ATOM 4560 O O . VAL B 1 29 ? -3.766 34.625 17.734 1 90.88 29 VAL B O 1
ATOM 4563 N N . THR B 1 30 ? -5.348 35.25 16.328 1 91.62 30 THR B N 1
ATOM 4564 C CA . THR B 1 30 ? -6.113 35.938 17.359 1 91.62 30 THR B CA 1
ATOM 4565 C C . THR B 1 30 ? -7.176 35.031 17.953 1 91.62 30 THR B C 1
ATOM 4567 O O . THR B 1 30 ? -7.461 35.094 19.141 1 91.62 30 THR B O 1
ATOM 4570 N N . SER B 1 31 ? -7.691 34.188 17.172 1 90.38 31 SER B N 1
ATOM 4571 C CA . SER B 1 31 ? -8.836 33.375 17.594 1 90.38 31 SER B CA 1
ATOM 4572 C C . SER B 1 31 ? -8.398 32.062 18.234 1 90.38 31 SER B C 1
ATOM 4574 O O . SER B 1 31 ? -7.918 31.172 17.547 1 90.38 31 SER B O 1
ATOM 4576 N N . VAL B 1 32 ? -8.68 31.938 19.484 1 89.12 32 VAL B N 1
ATOM 4577 C CA . VAL B 1 32 ? -8.391 30.688 20.188 1 89.12 32 VAL B CA 1
ATOM 4578 C C . VAL B 1 32 ? -9.344 29.594 19.703 1 89.12 32 VAL B C 1
ATOM 4580 O O . VAL B 1 32 ? -8.961 28.438 19.594 1 89.12 32 VAL B O 1
ATOM 4583 N N . GLU B 1 33 ? -10.539 29.969 19.422 1 88.94 33 GLU B N 1
ATOM 4584 C CA . GLU B 1 33 ? -11.547 29.031 18.938 1 88.94 33 GLU B CA 1
ATOM 4585 C C . GLU B 1 33 ? -11.125 28.375 17.625 1 88.94 33 GLU B C 1
ATOM 4587 O O . GLU B 1 33 ? -11.281 27.172 17.453 1 88.94 33 GLU B O 1
ATOM 4592 N N . ASP B 1 34 ? -10.641 29.172 16.766 1 93 34 ASP B N 1
ATOM 4593 C CA . ASP B 1 34 ? -10.188 28.625 15.492 1 93 34 ASP B CA 1
ATOM 4594 C C . ASP B 1 34 ? -9.016 27.672 15.68 1 93 34 ASP B C 1
ATOM 4596 O O . ASP B 1 34 ? -8.922 26.641 14.992 1 93 34 ASP B O 1
ATOM 4600 N N . LYS B 1 35 ? -8.156 27.953 16.562 1 95.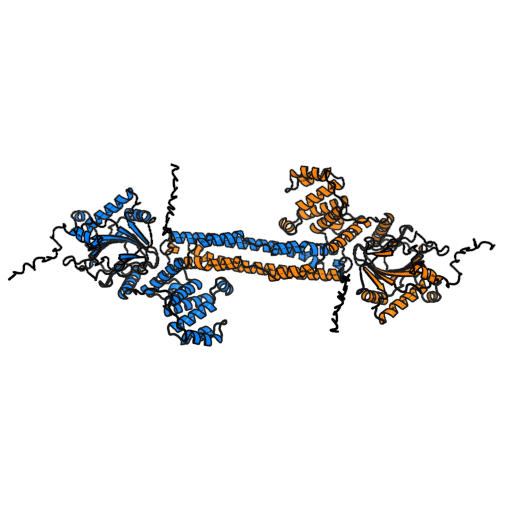44 35 LYS B N 1
ATOM 4601 C CA . LYS B 1 35 ? -7.023 27.062 16.844 1 95.44 35 LYS B CA 1
ATOM 4602 C C . LYS B 1 35 ? -7.484 25.766 17.484 1 95.44 35 LYS B C 1
ATOM 4604 O O . LYS B 1 35 ? -6.938 24.703 17.203 1 95.44 35 LYS B O 1
ATOM 4609 N N . MET B 1 36 ? -8.438 25.906 18.344 1 94.94 36 MET B N 1
ATOM 4610 C CA . MET B 1 36 ? -9 24.703 18.969 1 94.94 36 MET B CA 1
ATOM 4611 C C . MET B 1 36 ? -9.609 23.781 17.906 1 94.94 36 MET B C 1
ATOM 4613 O O . MET B 1 36 ? -9.469 22.562 17.984 1 94.94 36 MET B O 1
ATOM 4617 N N . ASP B 1 37 ? -10.273 24.422 17 1 94.69 37 ASP B N 1
ATOM 4618 C CA . ASP B 1 37 ? -10.82 23.656 15.883 1 94.69 37 ASP B CA 1
ATOM 4619 C C . ASP B 1 37 ? -9.719 22.953 15.094 1 94.69 37 ASP B C 1
ATOM 4621 O O . ASP B 1 37 ? -9.883 21.812 14.664 1 94.69 37 ASP B O 1
ATOM 4625 N N . LEU B 1 38 ? -8.672 23.641 14.898 1 95.5 38 LEU B N 1
ATOM 4626 C CA . LEU B 1 38 ? -7.539 23.047 14.188 1 95.5 38 LEU B CA 1
ATOM 4627 C C . LEU B 1 38 ? -6.973 21.859 14.953 1 95.5 38 LEU B C 1
ATOM 4629 O O . LEU B 1 38 ? -6.586 20.859 14.344 1 95.5 38 LEU B O 1
ATOM 4633 N N . LEU B 1 39 ? -6.871 22 16.219 1 95.75 39 LEU B N 1
ATOM 4634 C CA . LEU B 1 39 ? -6.387 20.922 17.062 1 95.75 39 LEU B CA 1
ATOM 4635 C C . LEU B 1 39 ? -7.277 19.688 16.922 1 95.75 39 LEU B C 1
ATOM 4637 O O . LEU B 1 39 ? -6.781 18.562 16.875 1 95.75 39 LEU B O 1
ATOM 4641 N N . GLU B 1 40 ? -8.531 19.922 16.906 1 95.81 40 GLU B N 1
ATOM 4642 C CA . GLU B 1 40 ? -9.469 18.828 16.734 1 95.81 40 GLU B CA 1
ATOM 4643 C C . GLU B 1 40 ? -9.312 18.156 15.375 1 95.81 40 GLU B C 1
ATOM 4645 O O . GLU B 1 40 ? -9.383 16.938 15.266 1 95.81 40 GLU B O 1
ATOM 4650 N N . LYS B 1 41 ? -9.164 18.953 14.383 1 96.5 41 LYS B N 1
ATOM 4651 C CA . LYS B 1 41 ? -8.938 18.406 13.047 1 96.5 41 LYS B CA 1
ATOM 4652 C C . LYS B 1 41 ? -7.648 17.578 13 1 96.5 41 LYS B C 1
ATOM 4654 O O . LYS B 1 41 ? -7.59 16.547 12.328 1 96.5 41 LYS B O 1
ATOM 4659 N N . ASP B 1 42 ? -6.652 18.062 13.664 1 96.75 42 ASP B N 1
ATOM 4660 C CA . ASP B 1 42 ? -5.398 17.328 13.758 1 96.75 42 ASP B CA 1
ATOM 4661 C C . ASP B 1 42 ? -5.625 15.938 14.367 1 96.75 42 ASP B C 1
ATOM 4663 O O . ASP B 1 42 ? -5.082 14.945 13.883 1 96.75 42 ASP B O 1
ATOM 4667 N N . ARG B 1 43 ? -6.402 15.883 15.422 1 96.56 43 ARG B N 1
ATOM 4668 C CA . ARG B 1 43 ? -6.738 14.617 16.078 1 96.56 43 ARG B CA 1
ATOM 4669 C C . ARG B 1 43 ? -7.449 13.68 15.109 1 96.56 43 ARG B C 1
ATOM 4671 O O . ARG B 1 43 ? -7.141 12.484 15.055 1 96.56 43 ARG B O 1
ATOM 4678 N N . GLU B 1 44 ? -8.359 14.211 14.406 1 97.12 44 GLU B N 1
ATOM 4679 C CA . GLU B 1 44 ? -9.125 13.414 13.445 1 97.12 44 GLU B CA 1
ATOM 4680 C C . GLU B 1 44 ? -8.219 12.867 12.344 1 97.12 44 GLU B C 1
ATOM 4682 O O . GLU B 1 44 ? -8.367 11.719 11.93 1 97.12 44 GLU B O 1
ATOM 4687 N N . LEU B 1 45 ? -7.352 13.695 11.891 1 97.19 45 LEU B N 1
ATOM 4688 C CA . LEU B 1 45 ? -6.449 13.297 10.82 1 97.19 45 LEU B CA 1
ATOM 4689 C C . LEU B 1 45 ? -5.539 12.156 11.273 1 97.19 45 LEU B C 1
ATOM 4691 O O . LEU B 1 45 ? -5.246 11.25 10.492 1 97.19 45 LEU B O 1
ATOM 4695 N N . ILE B 1 46 ? -5.121 12.172 12.484 1 97.12 46 ILE B N 1
ATOM 4696 C CA . ILE B 1 46 ? -4.262 11.117 13.023 1 97.12 46 ILE B CA 1
ATOM 4697 C C . ILE B 1 46 ? -5.027 9.797 13.062 1 97.12 46 ILE B C 1
ATOM 4699 O O . ILE B 1 46 ? -4.465 8.742 12.758 1 97.12 46 ILE B O 1
ATOM 4703 N N . ILE B 1 47 ? -6.297 9.898 13.406 1 97.19 47 ILE B N 1
ATOM 4704 C CA . ILE B 1 47 ? -7.137 8.703 13.422 1 97.19 47 ILE B CA 1
ATOM 4705 C C . ILE B 1 47 ? -7.25 8.133 12.008 1 97.19 47 ILE B C 1
ATOM 4707 O O . ILE B 1 47 ? -7.172 6.918 11.812 1 97.19 47 ILE B O 1
ATOM 4711 N N . VAL B 1 48 ? -7.414 8.992 11.031 1 97.31 48 VAL B N 1
ATOM 4712 C CA . VAL B 1 48 ? -7.52 8.578 9.641 1 97.31 48 VAL B CA 1
ATOM 4713 C C . VAL B 1 48 ? -6.207 7.934 9.195 1 97.31 48 VAL B C 1
ATOM 4715 O O . VAL B 1 48 ? -6.215 6.914 8.5 1 97.31 48 VAL B O 1
ATOM 4718 N N . LEU B 1 49 ? -5.051 8.508 9.578 1 96.69 49 LEU B N 1
ATOM 4719 C CA . LEU B 1 49 ? -3.748 7.949 9.234 1 96.69 49 LEU B CA 1
ATOM 4720 C C . LEU B 1 49 ? -3.574 6.559 9.828 1 96.69 49 LEU B C 1
ATOM 4722 O O . LEU B 1 49 ? -3.051 5.656 9.172 1 96.69 49 LEU B O 1
ATOM 4726 N N . ASP B 1 50 ? -4.031 6.434 11.078 1 96.81 50 ASP B N 1
ATOM 4727 C CA . ASP B 1 50 ? -3.955 5.129 11.727 1 96.81 50 ASP B CA 1
ATOM 4728 C C . ASP B 1 50 ? -4.816 4.102 11 1 96.81 50 ASP B C 1
ATOM 4730 O O . ASP B 1 50 ? -4.422 2.941 10.859 1 96.81 50 ASP B O 1
ATOM 4734 N N . SER B 1 51 ? -5.961 4.516 10.609 1 97.19 51 SER B N 1
ATOM 4735 C CA . SER B 1 51 ? -6.848 3.637 9.859 1 97.19 51 SER B CA 1
ATOM 4736 C C . SER B 1 51 ? -6.223 3.219 8.531 1 97.19 51 SER B C 1
ATOM 4738 O O . SER B 1 51 ? -6.348 2.066 8.117 1 97.19 51 SER B O 1
ATOM 4740 N N . TYR B 1 52 ? -5.605 4.148 7.832 1 97.5 52 TYR B N 1
ATOM 4741 C CA . TYR B 1 52 ? -4.891 3.848 6.598 1 97.5 52 TYR B CA 1
ATOM 4742 C C . TYR B 1 52 ? -3.799 2.811 6.836 1 97.5 52 TYR B C 1
ATOM 4744 O O . TYR B 1 52 ? -3.67 1.848 6.078 1 97.5 52 TYR B O 1
ATOM 4752 N N . ALA B 1 53 ? -2.996 3.018 7.875 1 96.38 53 ALA B N 1
ATOM 4753 C CA . ALA B 1 53 ? -1.927 2.08 8.211 1 96.38 53 ALA B CA 1
ATOM 4754 C C . ALA B 1 53 ? -2.484 0.689 8.492 1 96.38 53 ALA B C 1
ATOM 4756 O O . ALA B 1 53 ? -1.88 -0.318 8.125 1 96.38 53 ALA B O 1
ATOM 4757 N N . THR B 1 54 ? -3.604 0.624 9.148 1 96.62 54 THR B N 1
ATOM 4758 C CA . THR B 1 54 ? -4.246 -0.649 9.461 1 96.62 54 THR B CA 1
ATOM 4759 C C . THR B 1 54 ? -4.66 -1.372 8.18 1 96.62 54 THR B C 1
ATOM 4761 O O . THR B 1 54 ? -4.504 -2.59 8.07 1 96.62 54 THR B O 1
ATOM 4764 N N . GLU B 1 55 ? -5.195 -0.617 7.273 1 96.25 55 GLU B N 1
ATOM 4765 C CA . GLU B 1 55 ? -5.59 -1.22 6.004 1 96.25 55 GLU B CA 1
ATOM 4766 C C . GLU B 1 55 ? -4.375 -1.76 5.25 1 96.25 55 GLU B C 1
ATOM 4768 O O . GLU B 1 55 ? -4.453 -2.814 4.613 1 96.25 55 GLU B O 1
ATOM 4773 N N . LEU B 1 56 ? -3.254 -1.002 5.254 1 96.12 56 LEU B N 1
ATOM 4774 C CA . LEU B 1 56 ? -2.014 -1.493 4.664 1 96.12 56 LEU B CA 1
ATOM 4775 C C . LEU B 1 56 ? -1.565 -2.785 5.34 1 96.12 56 LEU B C 1
ATOM 4777 O O . LEU B 1 56 ? -1.133 -3.725 4.664 1 96.12 56 LEU B O 1
ATOM 4781 N N . ASN B 1 57 ? -1.663 -2.771 6.648 1 97.06 57 ASN B N 1
ATOM 4782 C CA . ASN B 1 57 ? -1.265 -3.955 7.402 1 97.06 57 ASN B CA 1
ATOM 4783 C C . ASN B 1 57 ? -2.133 -5.16 7.051 1 97.06 57 ASN B C 1
ATOM 4785 O O . ASN B 1 57 ? -1.65 -6.293 7.035 1 97.06 57 ASN B O 1
ATOM 4789 N N . ASP B 1 58 ? -3.406 -4.934 6.863 1 96.31 58 ASP B N 1
ATOM 4790 C CA . ASP B 1 58 ? -4.301 -6.016 6.457 1 96.31 58 ASP B CA 1
ATOM 4791 C C . ASP B 1 58 ? -3.836 -6.648 5.148 1 96.31 58 ASP B C 1
ATOM 4793 O O . ASP B 1 58 ? -3.898 -7.867 4.984 1 96.31 58 ASP B O 1
ATOM 4797 N N . LYS B 1 59 ? -3.475 -5.84 4.23 1 95.81 59 LYS B N 1
ATOM 4798 C CA . LYS B 1 59 ? -2.953 -6.352 2.967 1 95.81 59 LYS B CA 1
ATOM 4799 C C . LYS B 1 59 ? -1.695 -7.184 3.188 1 95.81 59 LYS B C 1
ATOM 4801 O O . LYS B 1 59 ? -1.53 -8.242 2.578 1 95.81 59 LYS B O 1
ATOM 4806 N N . ILE B 1 60 ? -0.818 -6.766 4.074 1 96.75 60 ILE B N 1
ATOM 4807 C CA . ILE B 1 60 ? 0.406 -7.496 4.383 1 96.75 60 ILE B CA 1
ATOM 4808 C C . ILE B 1 60 ? 0.057 -8.859 4.984 1 96.75 60 ILE B C 1
ATOM 4810 O O . ILE B 1 60 ? 0.66 -9.875 4.633 1 96.75 60 ILE B O 1
ATOM 4814 N N . ILE B 1 61 ? -0.897 -8.836 5.871 1 96.06 61 ILE B N 1
ATOM 4815 C CA . ILE B 1 61 ? -1.318 -10.078 6.508 1 96.06 61 ILE B CA 1
ATOM 4816 C C . ILE B 1 61 ? -1.813 -11.062 5.445 1 96.06 61 ILE B C 1
ATOM 4818 O O . ILE B 1 61 ? -1.461 -12.242 5.473 1 96.06 61 ILE B O 1
ATOM 4822 N N . MET B 1 62 ? -2.619 -10.57 4.516 1 95.19 62 MET B N 1
ATOM 4823 C CA . MET B 1 62 ? -3.115 -11.414 3.428 1 95.19 62 MET B CA 1
ATOM 4824 C C . MET B 1 62 ? -1.963 -11.938 2.58 1 95.19 62 MET B C 1
ATOM 4826 O O . MET B 1 62 ? -1.933 -13.125 2.234 1 95.19 62 MET B O 1
ATOM 4830 N N . LEU B 1 63 ? -0.994 -11.125 2.236 1 95.62 63 LEU B N 1
ATOM 4831 C CA . LEU B 1 63 ? 0.154 -11.523 1.428 1 95.62 63 LEU B CA 1
ATOM 4832 C C . LEU B 1 63 ? 0.99 -12.578 2.152 1 95.62 63 LEU B C 1
ATOM 4834 O O . LEU B 1 63 ? 1.444 -13.547 1.538 1 95.62 63 LEU B O 1
ATOM 4838 N N . LYS B 1 64 ? 1.153 -12.391 3.422 1 95.44 64 LYS B N 1
ATOM 4839 C CA . LYS B 1 64 ? 1.915 -13.359 4.207 1 95.44 64 LYS B CA 1
ATOM 4840 C C . LYS B 1 64 ? 1.213 -14.711 4.238 1 95.44 64 LYS B C 1
ATOM 4842 O O . LYS B 1 64 ? 1.868 -15.758 4.23 1 95.44 64 LYS B O 1
ATOM 4847 N N . ARG B 1 65 ? -0.077 -14.688 4.309 1 93.88 65 ARG B N 1
ATOM 4848 C CA . ARG B 1 65 ? -0.846 -15.922 4.258 1 93.88 65 ARG B CA 1
ATOM 4849 C C . ARG B 1 65 ? -0.658 -16.625 2.922 1 93.88 65 ARG B C 1
ATOM 4851 O O . ARG B 1 65 ? -0.48 -17.859 2.879 1 93.88 65 ARG B O 1
ATOM 4858 N N . ILE B 1 66 ? -0.733 -15.898 1.841 1 94.62 66 ILE B N 1
ATOM 4859 C CA . ILE B 1 66 ? -0.535 -16.453 0.503 1 94.62 66 ILE B CA 1
ATOM 4860 C C . ILE B 1 66 ? 0.869 -17.031 0.391 1 94.62 66 ILE B C 1
ATOM 4862 O O . ILE B 1 66 ? 1.039 -18.172 -0.077 1 94.62 66 ILE B O 1
ATOM 4866 N N . VAL B 1 67 ? 1.882 -16.312 0.896 1 95.5 67 VAL B N 1
ATOM 4867 C CA . VAL B 1 67 ? 3.271 -16.75 0.844 1 95.5 67 VAL B CA 1
ATOM 4868 C C . VAL B 1 67 ? 3.428 -18.047 1.631 1 95.5 67 VAL B C 1
ATOM 4870 O O . VAL B 1 67 ? 4.102 -18.984 1.178 1 95.5 67 VAL B O 1
ATOM 4873 N N . LYS B 1 68 ? 2.832 -18.078 2.773 1 94.19 68 LYS B N 1
ATOM 4874 C CA . LYS B 1 68 ? 2.906 -19.281 3.596 1 94.19 68 LYS B CA 1
ATOM 4875 C C . LYS B 1 68 ? 2.328 -20.5 2.859 1 94.19 68 LYS B C 1
ATOM 4877 O O . LYS B 1 68 ? 2.924 -21.578 2.861 1 94.19 68 LYS B O 1
ATOM 4882 N N . LYS B 1 69 ? 1.188 -20.328 2.201 1 92.75 69 LYS B N 1
ATOM 4883 C CA . LYS B 1 69 ? 0.543 -21.406 1.456 1 92.75 69 LYS B CA 1
ATOM 4884 C C . LYS B 1 69 ? 1.384 -21.812 0.252 1 92.75 69 LYS B C 1
ATOM 4886 O O . LYS B 1 69 ? 1.536 -23.016 -0.023 1 92.75 69 LYS B O 1
ATOM 4891 N N . PHE B 1 70 ? 1.97 -20.844 -0.449 1 94.56 70 PHE B N 1
ATOM 4892 C CA . PHE B 1 70 ? 2.74 -21.109 -1.657 1 94.56 70 PHE B CA 1
ATOM 4893 C C . PHE B 1 70 ? 4.078 -21.766 -1.312 1 94.56 70 PHE B C 1
ATOM 4895 O O . PHE B 1 70 ? 4.664 -22.469 -2.139 1 94.56 70 PHE B O 1
ATOM 4902 N N . LYS B 1 71 ? 4.59 -21.594 -0.109 1 95 71 LYS B N 1
ATOM 4903 C CA . LYS B 1 71 ? 5.891 -22.109 0.303 1 95 71 LYS B CA 1
ATOM 4904 C C . LYS B 1 71 ? 5.797 -23.594 0.672 1 95 71 LYS B C 1
ATOM 4906 O O . LYS B 1 71 ? 6.789 -24.312 0.606 1 95 71 LYS B O 1
ATOM 4911 N N . GLN B 1 72 ? 4.641 -24.047 1.062 1 93.44 72 GLN B N 1
ATOM 4912 C CA . GLN B 1 72 ? 4.469 -25.406 1.556 1 93.44 72 GLN B CA 1
ATOM 4913 C C . GLN B 1 72 ? 4.918 -26.438 0.514 1 93.44 72 GLN B C 1
ATOM 4915 O O . GLN B 1 72 ? 5.746 -27.297 0.803 1 93.44 72 GLN B O 1
ATOM 4920 N N . PRO B 1 73 ? 4.453 -26.328 -0.758 1 93.5 73 PRO B N 1
ATOM 4921 C CA . PRO B 1 73 ? 4.898 -27.297 -1.774 1 93.5 73 PRO B CA 1
ATOM 4922 C C . PRO B 1 73 ? 6.398 -27.219 -2.041 1 93.5 73 PRO B C 1
ATOM 4924 O O . PRO B 1 73 ? 7.039 -28.234 -2.301 1 93.5 73 PRO B O 1
ATOM 4927 N N . LEU B 1 74 ? 6.918 -26.062 -1.978 1 94.81 74 LEU B N 1
ATOM 4928 C CA . LEU B 1 74 ? 8.344 -25.875 -2.238 1 94.81 74 LEU B CA 1
ATOM 4929 C C . LEU B 1 74 ? 9.188 -26.516 -1.141 1 94.81 74 LEU B C 1
ATOM 4931 O O . LEU B 1 74 ? 10.242 -27.078 -1.416 1 94.81 74 LEU B O 1
ATOM 4935 N N . GLU B 1 75 ? 8.727 -26.391 0.062 1 94.69 75 GLU B N 1
ATOM 4936 C CA . GLU B 1 75 ? 9.422 -27.016 1.181 1 94.69 75 GLU B CA 1
ATOM 4937 C C . GLU B 1 75 ? 9.406 -28.547 1.06 1 94.69 75 GLU B C 1
ATOM 4939 O O . GLU B 1 75 ? 10.406 -29.203 1.345 1 94.69 75 GLU B O 1
ATOM 4944 N N . LYS B 1 76 ? 8.297 -29.062 0.604 1 93.12 76 LYS B N 1
ATOM 4945 C CA . LYS B 1 76 ? 8.172 -30.5 0.409 1 93.12 76 LYS B CA 1
ATOM 4946 C C . LYS B 1 76 ? 9.07 -30.984 -0.725 1 93.12 76 LYS B C 1
ATOM 4948 O O . LYS B 1 76 ? 9.586 -32.094 -0.686 1 93.12 76 LYS B O 1
ATOM 4953 N N . ALA B 1 77 ? 9.258 -30.141 -1.691 1 95.12 77 ALA B N 1
ATOM 4954 C CA . ALA B 1 77 ? 10.031 -30.516 -2.875 1 95.12 77 ALA B CA 1
ATOM 4955 C C . ALA B 1 77 ? 11.523 -30.328 -2.635 1 95.12 77 ALA B C 1
ATOM 4957 O O . ALA B 1 77 ? 12.352 -30.812 -3.402 1 95.12 77 ALA B O 1
ATOM 4958 N N . LYS B 1 78 ? 11.906 -29.656 -1.581 1 93.88 78 LYS B N 1
ATOM 4959 C CA . LYS B 1 78 ? 13.281 -29.234 -1.354 1 93.88 78 LYS B CA 1
ATOM 4960 C C . LYS B 1 78 ? 14.234 -30.438 -1.367 1 93.88 78 LYS B C 1
ATOM 4962 O O . LYS B 1 78 ? 14.016 -31.422 -0.651 1 93.88 78 LYS B O 1
ATOM 4967 N N . ASN B 1 79 ? 15.258 -30.453 -2.148 1 92.88 79 ASN B N 1
ATOM 4968 C CA . ASN B 1 79 ? 16.328 -31.438 -2.297 1 92.88 79 ASN B CA 1
ATOM 4969 C C . ASN B 1 79 ? 15.812 -32.719 -2.918 1 92.88 79 ASN B C 1
ATOM 4971 O O . ASN B 1 79 ? 16.531 -33.75 -2.939 1 92.88 79 ASN B O 1
ATOM 4975 N N . ARG B 1 80 ? 14.578 -32.812 -3.322 1 94.19 80 ARG B N 1
ATOM 4976 C CA . ARG B 1 80 ? 14 -33.969 -4.012 1 94.19 80 ARG B CA 1
ATOM 4977 C C . ARG B 1 80 ? 12.969 -33.531 -5.047 1 94.19 80 ARG B C 1
ATOM 4979 O O . ARG B 1 80 ? 11.852 -34.031 -5.078 1 94.19 80 ARG B O 1
ATOM 4986 N N . GLU B 1 81 ? 13.352 -32.594 -5.848 1 94.75 81 GLU B N 1
ATOM 4987 C CA . GLU B 1 81 ? 12.422 -31.953 -6.781 1 94.75 81 GLU B CA 1
ATOM 4988 C C . GLU B 1 81 ? 11.93 -32.938 -7.832 1 94.75 81 GLU B C 1
ATOM 4990 O O . GLU B 1 81 ? 10.742 -32.969 -8.156 1 94.75 81 GLU B O 1
ATOM 4995 N N . GLU B 1 82 ? 12.812 -33.781 -8.305 1 91.94 82 GLU B N 1
ATOM 4996 C CA . GLU B 1 82 ? 12.422 -34.719 -9.336 1 91.94 82 GLU B CA 1
ATOM 4997 C C . GLU B 1 82 ? 11.43 -35.75 -8.797 1 91.94 82 GLU B C 1
ATOM 4999 O O . GLU B 1 82 ? 10.438 -36.094 -9.461 1 91.94 82 GLU B O 1
ATOM 5004 N N . GLU B 1 83 ? 11.75 -36.25 -7.672 1 92.06 83 GLU B N 1
ATOM 5005 C CA . GLU B 1 83 ? 10.844 -37.188 -7.031 1 92.06 83 GLU B CA 1
ATOM 5006 C C . GLU B 1 83 ? 9.492 -36.562 -6.734 1 92.06 83 GLU B C 1
ATOM 5008 O O . GLU B 1 83 ? 8.445 -37.156 -6.965 1 92.06 83 GLU B O 1
ATOM 5013 N N . TYR B 1 84 ? 9.57 -35.312 -6.215 1 94.81 84 TYR B N 1
ATOM 5014 C CA . TYR B 1 84 ? 8.359 -34.562 -5.902 1 94.81 84 TYR B CA 1
ATOM 5015 C C . TYR B 1 84 ? 7.484 -34.406 -7.137 1 94.81 84 TYR B C 1
ATOM 5017 O O . TYR B 1 84 ? 6.266 -34.594 -7.074 1 94.81 84 TYR B O 1
ATOM 5025 N N . LEU B 1 85 ? 8.086 -34.219 -8.273 1 94.62 85 LEU B N 1
ATOM 5026 C CA . LEU B 1 85 ? 7.352 -33.906 -9.5 1 94.62 85 LEU B CA 1
ATOM 5027 C C . LEU B 1 85 ? 6.93 -35.188 -10.211 1 94.62 85 LEU B C 1
ATOM 5029 O O . LEU B 1 85 ? 6.129 -35.125 -11.148 1 94.62 85 LEU B O 1
ATOM 5033 N N . SER B 1 86 ? 7.465 -36.312 -9.773 1 93 86 SER B N 1
ATOM 5034 C CA . SER B 1 86 ? 7.02 -37.594 -10.32 1 93 86 SER B CA 1
ATOM 5035 C C . SER B 1 86 ? 5.613 -37.938 -9.844 1 93 86 SER B C 1
ATOM 5037 O O . SER B 1 86 ? 4.93 -38.75 -10.461 1 93 86 SER B O 1
ATOM 5039 N N . ASN B 1 87 ? 5.25 -37.344 -8.664 1 93.56 87 ASN B N 1
ATOM 5040 C CA . ASN B 1 87 ? 3.891 -37.438 -8.141 1 93.56 87 ASN B CA 1
ATOM 5041 C C . ASN B 1 87 ? 2.9 -36.656 -9.008 1 93.56 87 ASN B C 1
ATOM 5043 O O . ASN B 1 87 ? 3.023 -35.438 -9.156 1 93.56 87 ASN B O 1
ATOM 5047 N N . PRO B 1 88 ? 1.923 -37.406 -9.57 1 94.75 88 PRO B N 1
ATOM 5048 C CA . PRO B 1 88 ? 0.997 -36.719 -10.477 1 94.75 88 PRO B CA 1
ATOM 5049 C C . PRO B 1 88 ? 0.19 -35.625 -9.781 1 94.75 88 PRO B C 1
ATOM 5051 O O . PRO B 1 88 ? -0.161 -34.625 -10.398 1 94.75 88 PRO B O 1
ATOM 5054 N N . ILE B 1 89 ? -0.071 -35.781 -8.5 1 96.12 89 ILE B N 1
ATOM 5055 C CA . ILE B 1 89 ? -0.827 -34.781 -7.742 1 96.12 89 ILE B CA 1
ATOM 5056 C C . ILE B 1 89 ? -0.016 -33.5 -7.629 1 96.12 89 ILE B C 1
ATOM 5058 O O . ILE B 1 89 ? -0.534 -32.406 -7.879 1 96.12 89 ILE B O 1
ATOM 5062 N N . ASN B 1 90 ? 1.248 -33.656 -7.258 1 96.31 90 ASN B N 1
ATOM 5063 C CA . ASN B 1 90 ? 2.117 -32.5 -7.102 1 96.31 90 ASN B CA 1
ATOM 5064 C C . ASN B 1 90 ? 2.336 -31.781 -8.43 1 96.31 90 ASN B C 1
ATOM 5066 O O . ASN B 1 90 ? 2.367 -30.547 -8.484 1 96.31 90 ASN B O 1
ATOM 5070 N N . SER B 1 91 ? 2.436 -32.562 -9.508 1 95.81 91 SER B N 1
ATOM 5071 C CA . SER B 1 91 ? 2.627 -31.984 -10.836 1 95.81 91 SER B CA 1
ATOM 5072 C C . SER B 1 91 ? 1.396 -31.203 -11.281 1 95.81 91 SER B C 1
ATOM 5074 O O . SER B 1 91 ? 1.514 -30.078 -11.789 1 95.81 91 SER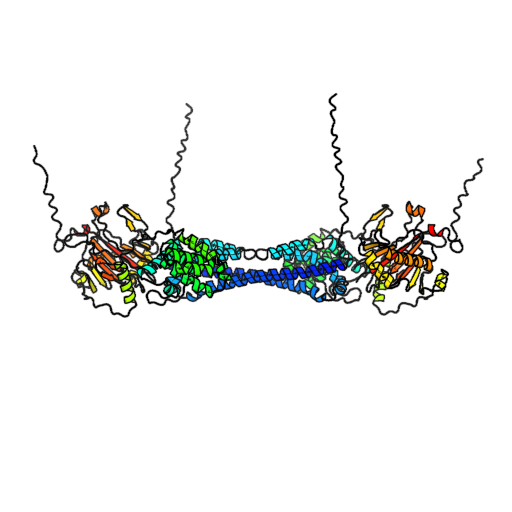 B O 1
ATOM 5076 N N . LEU B 1 92 ? 0.309 -31.797 -11.07 1 96.5 92 LEU B N 1
ATOM 5077 C CA . LEU B 1 92 ? -0.93 -31.125 -11.445 1 96.5 92 LEU B CA 1
ATOM 5078 C C . LEU B 1 92 ? -1.123 -29.859 -10.633 1 96.5 92 LEU B C 1
ATOM 5080 O O . LEU B 1 92 ? -1.481 -28.812 -11.18 1 96.5 92 LEU B O 1
ATOM 5084 N N . SER B 1 93 ? -0.916 -29.938 -9.32 1 96.94 93 SER B N 1
ATOM 5085 C CA . SER B 1 93 ? -1.085 -28.781 -8.43 1 96.94 93 SER B CA 1
ATOM 5086 C C . SER B 1 93 ? -0.151 -27.641 -8.82 1 96.94 93 SER B C 1
ATOM 5088 O O . SER B 1 93 ? -0.54 -26.484 -8.781 1 96.94 93 SER B O 1
ATOM 5090 N N . LEU B 1 94 ? 1.078 -27.984 -9.148 1 96.69 94 LEU B N 1
ATOM 5091 C CA . LEU B 1 94 ? 2.043 -26.969 -9.562 1 96.69 94 LEU B CA 1
ATOM 5092 C C . LEU B 1 94 ? 1.568 -26.266 -10.828 1 96.69 94 LEU B C 1
ATOM 5094 O O . LEU B 1 94 ? 1.592 -25.031 -10.898 1 96.69 94 LEU B O 1
ATOM 5098 N N . LEU B 1 95 ? 1.127 -27.047 -11.82 1 96.75 95 LEU B N 1
ATOM 5099 C CA . LEU B 1 95 ? 0.667 -26.469 -13.078 1 96.75 95 LEU B CA 1
ATOM 5100 C C . LEU B 1 95 ? -0.547 -25.578 -12.859 1 96.75 95 LEU B C 1
ATOM 5102 O O . LEU B 1 95 ? -0.624 -24.484 -13.414 1 96.75 95 LEU B O 1
ATOM 5106 N N . ARG B 1 96 ? -1.423 -26.031 -12.07 1 96.88 96 ARG B N 1
ATOM 5107 C CA . ARG B 1 96 ? -2.621 -25.25 -11.781 1 96.88 96 ARG B CA 1
ATOM 5108 C C . ARG B 1 96 ? -2.27 -23.953 -11.07 1 96.88 96 ARG B C 1
ATOM 5110 O O . ARG B 1 96 ? -2.738 -22.875 -11.461 1 96.88 96 ARG B O 1
ATOM 5117 N N . GLN B 1 97 ? -1.487 -24.062 -10.008 1 96.38 97 GLN B N 1
ATOM 5118 C CA . GLN B 1 97 ? -1.094 -22.891 -9.242 1 96.38 97 GLN B CA 1
ATOM 5119 C C . GLN B 1 97 ? -0.428 -21.844 -10.133 1 96.38 97 GLN B C 1
ATOM 5121 O O . GLN B 1 97 ? -0.776 -20.656 -10.086 1 96.38 97 GLN B O 1
ATOM 5126 N N . MET B 1 98 ? 0.511 -22.312 -10.938 1 96.81 98 MET B N 1
ATOM 5127 C CA . MET B 1 98 ? 1.283 -21.406 -11.773 1 96.81 98 MET B CA 1
ATOM 5128 C C . MET B 1 98 ? 0.399 -20.766 -12.844 1 96.81 98 MET B C 1
ATOM 5130 O O . MET B 1 98 ? 0.636 -19.641 -13.258 1 96.81 98 MET B O 1
ATOM 5134 N N . HIS B 1 99 ? -0.616 -21.422 -13.203 1 95.75 99 HIS B N 1
ATOM 5135 C CA . HIS B 1 99 ? -1.503 -20.891 -14.234 1 95.75 99 HIS B CA 1
ATOM 5136 C C . HIS B 1 99 ? -2.584 -20 -13.617 1 95.75 99 HIS B C 1
ATOM 5138 O O . HIS B 1 99 ? -2.9 -18.938 -14.156 1 95.75 99 HIS B O 1
ATOM 5144 N N . GLU B 1 100 ? -3.105 -20.438 -12.461 1 95.06 100 GLU B N 1
ATOM 5145 C CA . GLU B 1 100 ? -4.355 -19.828 -12.016 1 95.06 100 GLU B CA 1
ATOM 5146 C C . GLU B 1 100 ? -4.121 -18.906 -10.828 1 95.06 100 GLU B C 1
ATOM 5148 O O . GLU B 1 100 ? -4.867 -17.938 -10.633 1 95.06 100 GLU B O 1
ATOM 5153 N N . ASP B 1 101 ? -3.174 -19.141 -10.047 1 95 101 ASP B N 1
ATOM 5154 C CA . ASP B 1 101 ? -3.146 -18.531 -8.719 1 95 101 ASP B CA 1
ATOM 5155 C C . ASP B 1 101 ? -2.377 -17.203 -8.742 1 95 101 ASP B C 1
ATOM 5157 O O . ASP B 1 101 ? -2.557 -16.359 -7.863 1 95 101 ASP B O 1
ATOM 5161 N N . TRP B 1 102 ? -1.585 -16.969 -9.695 1 94.06 102 TRP B N 1
ATOM 5162 C CA . TRP B 1 102 ? -0.722 -15.789 -9.641 1 94.06 102 TRP B CA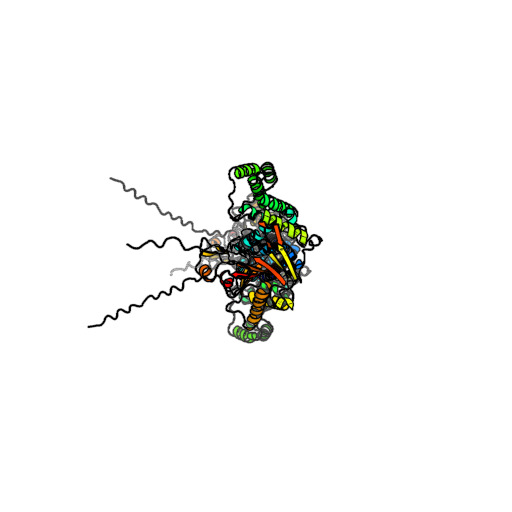 1
ATOM 5163 C C . TRP B 1 102 ? -1.427 -14.562 -10.227 1 94.06 102 TRP B C 1
ATOM 5165 O O . TRP B 1 102 ? -1.047 -13.43 -9.945 1 94.06 102 TRP B O 1
ATOM 5175 N N . GLU B 1 103 ? -2.482 -14.773 -11.039 1 93.12 103 GLU B N 1
ATOM 5176 C CA . GLU B 1 103 ? -3.248 -13.641 -11.539 1 93.12 103 GLU B CA 1
ATOM 5177 C C . GLU B 1 103 ? -3.98 -12.922 -10.406 1 93.12 103 GLU B C 1
ATOM 5179 O O . GLU B 1 103 ? -3.863 -11.703 -10.258 1 93.12 103 GLU B O 1
ATOM 5184 N N . PRO B 1 104 ? -4.707 -13.656 -9.562 1 95.06 104 PRO B N 1
ATOM 5185 C CA . PRO B 1 104 ? -5.34 -13.008 -8.414 1 95.06 104 PRO B CA 1
ATOM 5186 C C . PRO B 1 104 ? -4.332 -12.328 -7.484 1 95.06 104 PRO B C 1
ATOM 5188 O O . PRO B 1 104 ? -4.629 -11.281 -6.898 1 95.06 104 PRO B O 1
ATOM 5191 N N . VAL B 1 105 ? -3.211 -12.922 -7.316 1 96.12 105 VAL B N 1
ATOM 5192 C CA . VAL B 1 105 ? -2.182 -12.336 -6.465 1 96.12 105 VAL B CA 1
ATOM 5193 C C . VAL B 1 105 ? -1.722 -11.008 -7.059 1 96.12 105 VAL B C 1
ATOM 5195 O O . VAL B 1 105 ? -1.59 -10.008 -6.34 1 96.12 105 VAL B O 1
ATOM 5198 N N . GLU B 1 106 ? -1.497 -11.016 -8.367 1 95.06 106 GLU B N 1
ATOM 5199 C CA . GLU B 1 106 ? -1.115 -9.781 -9.039 1 95.06 106 GLU B CA 1
ATOM 5200 C C . GLU B 1 106 ? -2.189 -8.711 -8.883 1 95.06 106 GLU B C 1
ATOM 5202 O O . GLU B 1 106 ? -1.879 -7.539 -8.648 1 95.06 106 GLU B O 1
ATOM 5207 N N . LYS B 1 107 ? -3.408 -9.117 -9.023 1 94.94 107 LYS B N 1
ATOM 5208 C CA . LYS B 1 107 ? -4.516 -8.188 -8.852 1 94.94 107 LYS B CA 1
ATOM 5209 C C . LYS B 1 107 ? -4.539 -7.609 -7.441 1 94.94 107 LYS B C 1
ATOM 5211 O O . LYS B 1 107 ? -4.82 -6.426 -7.254 1 94.94 107 LYS B O 1
ATOM 5216 N N . LEU B 1 108 ? -4.27 -8.453 -6.484 1 95.81 108 LEU B N 1
ATOM 5217 C CA . LEU B 1 108 ? -4.207 -8.008 -5.094 1 95.81 108 LEU B CA 1
ATOM 5218 C C . LEU B 1 108 ? -3.113 -6.961 -4.906 1 95.81 108 LEU B C 1
ATOM 5220 O O . LEU B 1 108 ? -3.32 -5.961 -4.219 1 95.81 108 LEU B O 1
ATOM 5224 N N . LEU B 1 109 ? -1.964 -7.172 -5.539 1 96.19 109 LEU B N 1
ATOM 5225 C CA . LEU B 1 109 ? -0.846 -6.242 -5.43 1 96.19 109 LEU B CA 1
ATOM 5226 C C . LEU B 1 109 ? -1.201 -4.891 -6.043 1 96.19 109 LEU B C 1
ATOM 5228 O O . LEU B 1 109 ? -0.809 -3.846 -5.52 1 96.19 109 LEU B O 1
ATOM 5232 N N . ARG B 1 110 ? -1.985 -4.91 -7.086 1 94.88 110 ARG B N 1
ATOM 5233 C CA . ARG B 1 110 ? -2.314 -3.697 -7.828 1 94.88 110 ARG B CA 1
ATOM 5234 C C . ARG B 1 110 ? -3.459 -2.939 -7.164 1 94.88 110 ARG B C 1
ATOM 5236 O O . ARG B 1 110 ? -3.67 -1.757 -7.438 1 94.88 110 ARG B O 1
ATOM 5243 N N . GLN B 1 111 ? -4.117 -3.605 -6.344 1 93.19 111 GLN B N 1
ATOM 5244 C CA . GLN B 1 111 ? -5.266 -2.973 -5.703 1 93.19 111 GLN B CA 1
ATOM 5245 C C . GLN B 1 111 ? -4.824 -1.819 -4.805 1 93.19 111 GLN B C 1
ATOM 5247 O O . GLN B 1 111 ? -4.023 -2.01 -3.887 1 93.19 111 GLN B O 1
ATOM 5252 N N . PRO B 1 112 ? -5.379 -0.617 -5.074 1 92 112 PRO B N 1
ATOM 5253 C CA . PRO B 1 112 ? -5.004 0.524 -4.234 1 92 112 PRO B CA 1
ATOM 5254 C C . PRO B 1 112 ? -5.543 0.413 -2.812 1 92 112 PRO B C 1
ATOM 5256 O O . PRO B 1 112 ? -6.625 -0.14 -2.6 1 92 112 PRO B O 1
ATOM 5259 N N . VAL B 1 113 ? -4.793 0.895 -1.886 1 93.62 113 VAL B N 1
ATOM 5260 C CA . VAL B 1 113 ? -5.168 0.841 -0.477 1 93.62 113 VAL B CA 1
ATOM 5261 C C . VAL B 1 113 ? -5.496 2.246 0.024 1 93.62 113 VAL B C 1
ATOM 5263 O O . VAL B 1 113 ? -4.812 3.211 -0.323 1 93.62 113 VAL B O 1
ATOM 5266 N N . GLY B 1 114 ? -6.582 2.387 0.792 1 94.44 114 GLY B N 1
ATOM 5267 C CA . GLY B 1 114 ? -6.871 3.58 1.572 1 94.44 114 GLY B CA 1
ATOM 5268 C C . GLY B 1 114 ? -7.387 4.73 0.731 1 94.44 114 GLY B C 1
ATOM 5269 O O . GLY B 1 114 ? -7.16 5.898 1.062 1 94.44 114 GLY B O 1
ATOM 5270 N N . GLN B 1 115 ? -8.062 4.453 -0.356 1 94.75 115 GLN B N 1
ATOM 5271 C CA . GLN B 1 115 ? -8.547 5.512 -1.236 1 94.75 115 GLN B CA 1
ATOM 5272 C C . GLN B 1 115 ? -9.531 6.422 -0.51 1 94.75 115 GLN B C 1
ATOM 5274 O O . GLN B 1 115 ? -9.508 7.641 -0.691 1 94.75 115 GLN B O 1
ATOM 5279 N N . GLU B 1 116 ? -10.336 5.82 0.3 1 96.19 116 GLU B N 1
ATOM 5280 C CA . GLU B 1 116 ? -11.297 6.605 1.068 1 96.19 116 GLU B CA 1
ATOM 5281 C C . GLU B 1 116 ? -10.594 7.504 2.08 1 96.19 116 GLU B C 1
ATOM 5283 O O . GLU B 1 116 ? -10.977 8.664 2.262 1 96.19 116 GLU B O 1
ATOM 5288 N N . LYS B 1 117 ? -9.609 7 2.775 1 97.19 117 LYS B N 1
ATOM 5289 C CA . LYS B 1 117 ? -8.844 7.762 3.758 1 97.19 117 LYS B CA 1
ATOM 5290 C C . LYS B 1 117 ? -8.094 8.914 3.096 1 97.19 117 LYS B C 1
ATOM 5292 O O . LYS B 1 117 ? -8.062 10.031 3.621 1 97.19 117 LYS B O 1
ATOM 5297 N N . ILE B 1 118 ? -7.5 8.656 1.909 1 96.44 118 ILE B N 1
ATOM 5298 C CA . ILE B 1 118 ? -6.777 9.68 1.16 1 96.44 118 ILE B CA 1
ATOM 5299 C C . ILE B 1 118 ? -7.738 10.797 0.752 1 96.44 118 ILE B C 1
ATOM 5301 O O . ILE B 1 118 ? -7.422 11.977 0.898 1 96.44 118 ILE B O 1
ATOM 5305 N N . ALA B 1 119 ? -8.906 10.414 0.327 1 96.31 119 ALA B N 1
ATOM 5306 C CA . ALA B 1 119 ? -9.922 11.383 -0.072 1 96.31 119 ALA B CA 1
ATOM 5307 C C . ALA B 1 119 ? -10.359 12.242 1.114 1 96.31 119 ALA B C 1
ATOM 5309 O O . ALA B 1 119 ? -10.586 13.445 0.972 1 96.31 119 ALA B O 1
ATOM 5310 N N . LEU B 1 120 ? -10.477 11.617 2.188 1 96.69 120 LEU B N 1
ATOM 5311 C CA . LEU B 1 120 ? -10.875 12.336 3.395 1 96.69 120 LEU B CA 1
ATOM 5312 C C . LEU B 1 120 ? -9.805 13.344 3.799 1 96.69 120 LEU B C 1
ATOM 5314 O O . LEU B 1 120 ? -10.133 14.477 4.176 1 96.69 120 LEU B O 1
ATOM 5318 N N . ILE B 1 121 ? -8.578 12.984 3.756 1 96.25 121 ILE B N 1
ATOM 5319 C CA . ILE B 1 121 ? -7.48 13.875 4.102 1 96.25 121 ILE B CA 1
ATOM 5320 C C . ILE B 1 121 ? -7.461 15.062 3.135 1 96.25 121 ILE B C 1
ATOM 5322 O O . ILE B 1 121 ? -7.305 16.203 3.555 1 96.25 121 ILE B O 1
ATOM 5326 N N . GLU B 1 122 ? -7.656 14.789 1.892 1 94.94 122 GLU B N 1
ATOM 5327 C CA . GLU B 1 122 ? -7.691 15.844 0.879 1 94.94 122 GLU B CA 1
ATOM 5328 C C . GLU B 1 122 ? -8.82 16.828 1.146 1 94.94 122 GLU B C 1
ATOM 5330 O O . GLU B 1 122 ? -8.633 18.047 1.037 1 94.94 122 GLU B O 1
ATOM 5335 N N . LYS B 1 123 ? -9.953 16.281 1.487 1 96.12 123 LYS B N 1
ATOM 5336 C CA . LYS B 1 123 ? -11.109 17.125 1.778 1 96.12 123 LYS B CA 1
ATOM 5337 C C . LYS B 1 123 ? -10.875 17.969 3.023 1 96.12 123 LYS B C 1
ATOM 5339 O O . LYS B 1 123 ? -11.18 19.156 3.035 1 96.12 123 LYS B O 1
ATOM 5344 N N . MET B 1 124 ? -10.32 17.391 4 1 95.88 124 MET B N 1
ATOM 5345 C CA . MET B 1 124 ? -10.07 18.109 5.25 1 95.88 124 MET B CA 1
ATOM 5346 C C . MET B 1 124 ? -9.031 19.203 5.055 1 95.88 124 MET B C 1
ATOM 5348 O O . MET B 1 124 ? -9.102 20.25 5.695 1 95.88 124 MET B O 1
ATOM 5352 N N . ARG B 1 125 ? -8.094 19.016 4.203 1 94.06 125 ARG B N 1
ATOM 5353 C CA . ARG B 1 125 ? -7 19.969 3.982 1 94.06 125 ARG B CA 1
ATOM 5354 C C . ARG B 1 125 ? -7.516 21.266 3.369 1 94.06 125 ARG B C 1
ATOM 5356 O O . ARG B 1 125 ? -6.852 22.297 3.443 1 94.06 125 ARG B O 1
ATOM 5363 N N . GLU B 1 126 ? -8.719 21.219 2.82 1 91.44 126 GLU B N 1
ATOM 5364 C CA . GLU B 1 126 ? -9.312 22.422 2.242 1 91.44 126 GLU B CA 1
ATOM 5365 C C . GLU B 1 126 ? -9.602 23.469 3.316 1 91.44 126 GLU B C 1
ATOM 5367 O O . GLU B 1 126 ? -9.648 24.672 3.025 1 91.44 126 GLU B O 1
ATOM 5372 N N . ASP B 1 127 ? -9.672 23.031 4.531 1 91.25 127 ASP B N 1
ATOM 5373 C CA . ASP B 1 127 ? -10.023 23.922 5.633 1 91.25 127 ASP B CA 1
ATOM 5374 C C . ASP B 1 127 ? -8.789 24.297 6.457 1 91.25 127 ASP B C 1
ATOM 5376 O O . ASP B 1 127 ? -8.906 24.891 7.527 1 91.25 127 ASP B O 1
ATOM 5380 N N . PHE B 1 128 ? -7.621 24.031 5.953 1 95.12 128 PHE B N 1
ATOM 5381 C CA . PHE B 1 128 ? -6.398 24.297 6.699 1 95.12 128 PHE B CA 1
ATOM 5382 C C . PHE B 1 128 ? -5.91 25.719 6.457 1 95.12 128 PHE B C 1
ATOM 5384 O O . PHE B 1 128 ? -6.344 26.375 5.508 1 95.12 128 PHE B O 1
ATOM 5391 N N . PRO B 1 129 ? -5.023 26.188 7.41 1 95.5 129 PRO B N 1
ATOM 5392 C CA . PRO B 1 129 ? -4.438 27.516 7.203 1 95.5 129 PRO B CA 1
ATOM 5393 C C . PRO B 1 129 ? -3.711 27.625 5.863 1 95.5 129 PRO B C 1
ATOM 5395 O O . PRO B 1 129 ? -3.053 26.688 5.426 1 95.5 129 PRO B O 1
ATOM 5398 N N . VAL B 1 130 ? -3.893 28.719 5.207 1 94.31 130 VAL B N 1
ATOM 5399 C CA . VAL B 1 130 ? -3.211 28.984 3.943 1 94.31 130 VAL B CA 1
ATOM 5400 C C . VAL B 1 130 ? -1.926 29.766 4.203 1 94.31 130 VAL B C 1
ATOM 5402 O O . VAL B 1 130 ? -1.566 30.016 5.359 1 94.31 130 VAL B O 1
ATOM 5405 N N . GLU B 1 131 ? -1.263 30.125 3.215 1 93.44 131 GLU B N 1
ATOM 5406 C CA . GLU B 1 131 ? 0.046 30.75 3.326 1 93.44 131 GLU B CA 1
ATOM 5407 C C . GLU B 1 131 ? -0.048 32.062 4.086 1 93.44 131 GLU B C 1
ATOM 5409 O O . GLU B 1 131 ? 0.815 32.375 4.91 1 93.44 131 GLU B O 1
ATOM 5414 N N . LYS B 1 132 ? -1.092 32.781 3.814 1 90.94 132 LYS B N 1
ATOM 5415 C CA . LYS B 1 132 ? -1.269 34.062 4.461 1 90.94 132 LYS B CA 1
ATOM 5416 C C . LYS B 1 132 ? -1.42 33.906 5.973 1 90.94 132 LYS B C 1
ATOM 5418 O O . LYS B 1 132 ? -0.938 34.75 6.738 1 90.94 132 LYS B O 1
ATOM 5423 N N . ASP B 1 133 ? -2.062 32.906 6.402 1 93.25 133 ASP B N 1
ATOM 5424 C CA . ASP B 1 133 ? -2.258 32.625 7.824 1 93.25 133 ASP B CA 1
ATOM 5425 C C . ASP B 1 133 ? -0.932 32.312 8.516 1 93.25 133 ASP B C 1
ATOM 5427 O O . ASP B 1 133 ? -0.662 32.812 9.602 1 93.25 133 ASP B O 1
ATOM 5431 N N . LEU B 1 134 ? -0.184 31.516 7.859 1 95.12 134 LEU B N 1
ATOM 5432 C CA . LEU B 1 134 ? 1.116 31.188 8.43 1 95.12 134 LEU B CA 1
ATOM 5433 C C . LEU B 1 134 ? 2.029 32.406 8.445 1 95.12 134 LEU B C 1
ATOM 5435 O O . LEU B 1 134 ? 2.793 32.594 9.391 1 95.12 134 LEU B O 1
ATOM 5439 N N . MET B 1 135 ? 1.978 33.156 7.387 1 93.44 135 MET B N 1
ATOM 5440 C CA . MET B 1 135 ? 2.77 34.375 7.316 1 93.44 135 MET B CA 1
ATOM 5441 C C . MET B 1 135 ? 2.432 35.312 8.477 1 93.44 135 MET B C 1
ATOM 5443 O O . MET B 1 135 ? 3.326 35.906 9.086 1 93.44 135 MET B O 1
ATOM 5447 N N . GLU B 1 136 ? 1.176 35.438 8.75 1 92.69 136 GLU B N 1
ATOM 5448 C CA . GLU B 1 136 ? 0.748 36.281 9.867 1 92.69 136 GLU B CA 1
ATOM 5449 C C . GLU B 1 136 ? 1.3 35.75 11.195 1 92.69 136 GLU B C 1
ATOM 5451 O O . GLU B 1 136 ? 1.714 36.531 12.047 1 92.69 136 GLU B O 1
ATOM 5456 N N . ALA B 1 137 ? 1.256 34.5 11.375 1 95.69 137 ALA B N 1
ATOM 5457 C CA . ALA B 1 137 ? 1.782 33.906 12.594 1 95.69 137 ALA B CA 1
ATOM 5458 C C . ALA B 1 137 ? 3.291 34.094 12.703 1 95.69 137 ALA B C 1
ATOM 5460 O O . ALA B 1 137 ? 3.811 34.406 13.781 1 95.69 137 ALA B O 1
ATOM 5461 N N . ASN B 1 138 ? 3.971 33.906 11.602 1 96.5 138 ASN B N 1
ATOM 5462 C CA . ASN B 1 138 ? 5.414 34.125 11.586 1 96.5 138 ASN B CA 1
ATOM 5463 C C . ASN B 1 138 ? 5.766 35.594 11.898 1 96.5 138 ASN B C 1
ATOM 5465 O O . ASN B 1 138 ? 6.723 35.844 12.625 1 96.5 138 ASN B O 1
ATOM 5469 N N . GLN B 1 139 ? 5.012 36.438 11.32 1 94.25 139 GLN B N 1
ATOM 5470 C CA . GLN B 1 139 ? 5.227 37.844 11.586 1 94.25 139 GLN B CA 1
ATOM 5471 C C . GLN B 1 139 ? 5.004 38.156 13.062 1 94.25 139 GLN B C 1
ATOM 5473 O O . GLN B 1 139 ? 5.719 38.969 13.641 1 94.25 139 GLN B O 1
ATOM 5478 N N . ALA B 1 140 ? 3.979 37.594 13.586 1 95.5 140 ALA B N 1
ATOM 5479 C CA . ALA B 1 140 ? 3.693 37.75 15.008 1 95.5 140 ALA B CA 1
ATOM 5480 C C . ALA B 1 140 ? 4.883 37.344 15.867 1 95.5 140 ALA B C 1
ATOM 5482 O O . ALA B 1 140 ? 5.309 38.094 16.75 1 95.5 140 ALA B O 1
ATOM 5483 N N . MET B 1 141 ? 5.414 36.156 15.578 1 96.19 141 MET B N 1
ATOM 5484 C CA . MET B 1 141 ? 6.559 35.656 16.344 1 96.19 141 MET B CA 1
ATOM 5485 C C . MET B 1 141 ? 7.785 36.531 16.109 1 96.19 141 MET B C 1
ATOM 5487 O O . MET B 1 141 ? 8.539 36.812 17.031 1 96.19 141 MET B O 1
ATOM 5491 N N . PHE B 1 142 ? 8.016 36.938 14.914 1 95.5 142 PHE B N 1
ATOM 5492 C CA . PHE B 1 142 ? 9.109 37.812 14.57 1 95.5 142 PHE B CA 1
ATOM 5493 C C . PHE B 1 142 ? 9.031 39.125 15.383 1 95.5 142 PHE B C 1
ATOM 5495 O O . PHE B 1 142 ? 10.047 39.594 15.906 1 95.5 142 PHE B O 1
ATOM 5502 N N . ARG B 1 143 ? 7.828 39.656 15.5 1 93.81 143 ARG B N 1
ATOM 5503 C CA . ARG B 1 143 ? 7.602 40.875 16.25 1 93.81 143 ARG B CA 1
ATOM 5504 C C . ARG B 1 143 ? 7.938 40.688 17.734 1 93.81 143 ARG B C 1
ATOM 5506 O O . ARG B 1 143 ? 8.523 41.562 18.359 1 93.81 143 ARG B O 1
ATOM 5513 N N . ILE B 1 144 ? 7.531 39.594 18.234 1 96 144 ILE B N 1
ATOM 5514 C CA . ILE B 1 144 ? 7.836 39.281 19.641 1 96 144 ILE B CA 1
ATOM 5515 C C . ILE B 1 144 ? 9.344 39.25 19.844 1 96 144 ILE B C 1
ATOM 5517 O O . ILE B 1 144 ? 9.867 39.875 20.766 1 96 144 ILE B O 1
ATOM 5521 N N . LEU B 1 145 ? 10.047 38.562 18.953 1 95.88 145 LEU B N 1
ATOM 5522 C CA . LEU B 1 145 ? 11.492 38.438 19.062 1 95.88 145 LEU B CA 1
ATOM 5523 C C . LEU B 1 145 ? 12.164 39.812 18.984 1 95.88 145 LEU B C 1
ATOM 5525 O O . LEU B 1 145 ? 13.047 40.125 19.797 1 95.88 145 LEU B O 1
ATOM 5529 N N . HIS B 1 146 ? 11.727 40.562 18.109 1 92.56 146 HIS B N 1
ATOM 5530 C CA . HIS B 1 146 ? 12.336 41.875 17.875 1 92.56 146 HIS B CA 1
ATOM 5531 C C . HIS B 1 146 ? 12.086 42.812 19.031 1 92.56 146 HIS B C 1
ATOM 5533 O O . HIS B 1 146 ? 13.008 43.469 19.531 1 92.56 146 HIS B O 1
ATOM 5539 N N . THR B 1 147 ? 10.828 42.938 19.453 1 94.69 147 THR B N 1
ATOM 5540 C CA . THR B 1 147 ? 10.445 43.875 20.5 1 94.69 147 THR B CA 1
ATOM 5541 C C . THR B 1 147 ? 11.102 43.5 21.828 1 94.69 147 THR B C 1
ATOM 5543 O O . THR B 1 147 ? 11.594 44.375 22.547 1 94.69 147 THR B O 1
ATOM 5546 N N . TYR B 1 148 ? 11.164 42.281 22.094 1 95.75 148 TYR B N 1
ATOM 5547 C CA . TYR B 1 148 ? 11.633 41.844 23.406 1 95.75 148 TYR B CA 1
ATOM 5548 C C . TYR B 1 148 ? 13.086 41.375 23.344 1 95.75 148 TYR B C 1
ATOM 5550 O O . TYR B 1 148 ? 13.625 40.875 24.328 1 95.75 148 TYR B O 1
ATOM 5558 N N . ASP B 1 149 ? 13.719 41.5 22.203 1 94.38 149 ASP B N 1
ATOM 5559 C CA . ASP B 1 149 ? 15.133 41.188 21.984 1 94.38 149 ASP B CA 1
ATOM 5560 C C . ASP B 1 149 ? 15.477 39.781 22.438 1 94.38 149 ASP B C 1
ATOM 5562 O O . ASP B 1 149 ? 16.359 39.594 23.281 1 94.38 149 ASP B O 1
ATOM 5566 N N . LEU B 1 150 ? 14.836 38.875 21.797 1 96.88 150 LEU B N 1
ATOM 5567 C CA . LEU B 1 150 ? 14.977 37.469 22.188 1 96.88 150 LEU B CA 1
ATOM 5568 C C . LEU B 1 150 ? 15.914 36.719 21.25 1 96.88 150 LEU B C 1
ATOM 5570 O O . LEU B 1 150 ? 16 37.062 20.062 1 96.88 150 LEU B O 1
ATOM 5574 N N . GLU B 1 151 ? 16.531 35.688 21.797 1 97.19 151 GLU B N 1
ATOM 5575 C CA . GLU B 1 151 ? 17.406 34.812 21.016 1 97.19 151 GLU B CA 1
ATOM 5576 C C . GLU B 1 151 ? 16.656 33.594 20.5 1 97.19 151 GLU B C 1
ATOM 5578 O O . GLU B 1 151 ? 16.047 32.844 21.266 1 97.19 151 GLU B O 1
ATOM 5583 N N . PRO B 1 152 ? 16.781 33.344 19.188 1 97.81 152 PRO B N 1
ATOM 5584 C CA . PRO B 1 152 ? 16.062 32.219 18.594 1 97.81 152 PRO B CA 1
ATOM 5585 C C . PRO B 1 152 ? 16.375 30.906 19.312 1 97.81 152 PRO B C 1
ATOM 5587 O O . PRO B 1 152 ? 15.484 30.078 19.5 1 97.81 152 PRO B O 1
ATOM 5590 N N . LYS B 1 153 ? 17.562 30.672 19.703 1 97.06 153 LYS B N 1
ATOM 5591 C CA . LYS B 1 153 ? 17.938 29.422 20.375 1 97.06 153 LYS B CA 1
ATOM 5592 C C . LYS B 1 153 ? 17.156 29.266 21.688 1 97.06 153 LYS B C 1
ATOM 5594 O O . LYS B 1 153 ? 16.688 28.172 22 1 97.06 153 LYS B O 1
ATOM 5599 N N . ASP B 1 154 ? 17.047 30.312 22.438 1 97 154 ASP B N 1
ATOM 5600 C CA . ASP B 1 154 ? 16.281 30.281 23.672 1 97 154 ASP B CA 1
ATOM 5601 C C . ASP B 1 154 ? 14.805 30.016 23.406 1 97 154 ASP B C 1
ATOM 5603 O O . ASP B 1 154 ? 14.18 29.188 24.062 1 97 154 ASP B O 1
ATOM 5607 N N . VAL B 1 155 ? 14.289 30.734 22.453 1 97.44 155 VAL B N 1
ATOM 5608 C CA . VAL B 1 155 ? 12.883 30.594 22.109 1 97.44 155 VAL B CA 1
ATOM 5609 C C . VAL B 1 155 ? 12.602 29.172 21.641 1 97.44 155 VAL B C 1
ATOM 5611 O O . VAL B 1 155 ? 11.562 28.594 21.969 1 97.44 155 VAL B O 1
ATOM 5614 N N . SER B 1 156 ? 13.492 28.609 20.828 1 96.81 156 SER B N 1
ATOM 5615 C CA . SER B 1 156 ? 13.312 27.25 20.297 1 96.81 156 SER B CA 1
ATOM 5616 C C . SER B 1 156 ? 13.219 26.234 21.422 1 96.81 156 SER B C 1
ATOM 5618 O O . SER B 1 156 ? 12.602 25.172 21.266 1 96.81 156 SER B O 1
ATOM 5620 N N . THR B 1 157 ? 13.82 26.531 22.578 1 96 157 THR B N 1
ATOM 5621 C CA . THR B 1 157 ? 13.797 25.625 23.719 1 96 157 THR B CA 1
ATOM 5622 C C . THR B 1 157 ? 12.656 25.969 24.672 1 96 157 THR B C 1
ATOM 5624 O O . THR B 1 157 ? 12.508 25.344 25.719 1 96 157 THR B O 1
ATOM 5627 N N . GLY B 1 158 ? 11.945 27.031 24.391 1 95.62 158 GLY B N 1
ATOM 5628 C CA . GLY B 1 158 ? 10.773 27.375 25.188 1 95.62 158 GLY B CA 1
ATOM 5629 C C . GLY B 1 158 ? 11.008 28.547 26.125 1 95.62 158 GLY B C 1
ATOM 5630 O O . GLY B 1 158 ? 10.109 28.953 26.859 1 95.62 158 GLY B O 1
ATOM 5631 N N . LEU B 1 159 ? 12.195 29.094 26.094 1 96.06 159 LEU B N 1
ATOM 5632 C CA . LEU B 1 159 ? 12.492 30.25 26.938 1 96.06 159 LEU B CA 1
ATOM 5633 C C . LEU B 1 159 ? 12.164 31.547 26.234 1 96.06 159 LEU B C 1
ATOM 5635 O O . LEU B 1 159 ? 12.82 31.906 25.25 1 96.06 159 LEU B O 1
ATOM 5639 N N . ILE B 1 160 ? 11.133 32.281 26.734 1 95.19 160 ILE B N 1
ATOM 5640 C CA . ILE B 1 160 ? 10.711 33.562 26.141 1 95.19 160 ILE B CA 1
ATOM 5641 C C . ILE B 1 160 ? 10.734 34.656 27.188 1 95.19 160 ILE B C 1
ATOM 5643 O O . ILE B 1 160 ? 9.938 34.625 28.125 1 95.19 160 ILE B O 1
ATOM 5647 N N . ASP B 1 161 ? 11.57 35.531 27.016 1 94.94 161 ASP B N 1
ATOM 5648 C CA . ASP B 1 161 ? 11.68 36.719 27.859 1 94.94 161 ASP B CA 1
ATOM 5649 C C . ASP B 1 161 ? 11.703 36.344 29.344 1 94.94 161 ASP B C 1
ATOM 5651 O O . ASP B 1 161 ? 10.93 36.875 30.141 1 94.94 161 ASP B O 1
ATOM 5655 N N . GLY B 1 162 ? 12.508 35.281 29.641 1 91.12 162 GLY B N 1
ATOM 5656 C CA . GLY B 1 162 ? 12.727 34.906 31.016 1 91.12 162 GLY B CA 1
ATOM 5657 C C . GLY B 1 162 ? 11.734 33.875 31.516 1 91.12 162 GLY B C 1
ATOM 5658 O O . GLY B 1 162 ? 11.875 33.344 32.625 1 91.12 162 GLY B O 1
ATOM 5659 N N . VAL B 1 163 ? 10.766 33.531 30.781 1 93.19 163 VAL B N 1
ATOM 5660 C CA . VAL B 1 163 ? 9.75 32.562 31.172 1 93.19 163 VAL B CA 1
ATOM 5661 C C . VAL B 1 163 ? 9.945 31.266 30.391 1 93.19 163 VAL B C 1
ATOM 5663 O O . VAL B 1 163 ? 10.055 31.297 29.156 1 93.19 163 VAL B O 1
ATOM 5666 N N . GLN B 1 164 ? 9.992 30.156 31.156 1 94 164 GLN B N 1
ATOM 5667 C CA . GLN B 1 164 ? 10.125 28.859 30.5 1 94 164 GLN B CA 1
ATOM 5668 C C . GLN B 1 164 ? 8.758 28.25 30.188 1 94 164 GLN B C 1
ATOM 5670 O O . GLN B 1 164 ? 8.039 27.828 31.109 1 94 164 GLN B O 1
ATOM 5675 N N . TYR B 1 165 ? 8.383 28.234 28.953 1 92.44 165 TYR B N 1
ATOM 5676 C CA . TYR B 1 165 ? 7.137 27.625 28.531 1 92.44 165 TYR B CA 1
ATOM 5677 C C . TYR B 1 165 ? 7.32 26.125 28.312 1 92.44 165 TYR B C 1
ATOM 5679 O O . TYR B 1 165 ? 8.445 25.641 28.141 1 92.44 165 TYR B O 1
ATOM 5687 N N . SER B 1 166 ? 6.07 25.469 28.375 1 88.12 166 SER B N 1
ATOM 5688 C CA . SER B 1 166 ? 6.094 24.031 28.109 1 88.12 166 SER B CA 1
ATOM 5689 C C . SER B 1 166 ? 6.078 23.75 26.609 1 88.12 166 SER B C 1
ATOM 5691 O O . SER B 1 166 ? 5.277 24.328 25.875 1 88.12 166 SER B O 1
ATOM 5693 N N . GLY B 1 167 ? 7.184 23.281 26.094 1 85.12 167 GLY B N 1
ATOM 5694 C CA . GLY B 1 167 ? 7.258 22.922 24.688 1 85.12 167 GLY B CA 1
ATOM 5695 C C . GLY B 1 167 ? 8.516 23.438 24 1 85.12 167 GLY B C 1
ATOM 5696 O O . GLY B 1 167 ? 9.172 24.344 24.516 1 85.12 167 GLY B O 1
ATOM 5697 N N . LYS B 1 168 ? 8.789 22.797 22.984 1 91.88 168 LYS B N 1
ATOM 5698 C CA . LYS B 1 168 ? 9.945 23.172 22.188 1 91.88 168 LYS B CA 1
ATOM 5699 C C . LYS B 1 168 ? 9.602 23.203 20.703 1 91.88 168 LYS B C 1
ATOM 5701 O O . LYS B 1 168 ? 8.609 22.594 20.266 1 91.88 168 LYS B O 1
ATOM 5706 N N . MET B 1 169 ? 10.312 24.016 20.078 1 95.19 169 MET B N 1
ATOM 5707 C CA . MET B 1 169 ? 10.125 24.078 18.625 1 95.19 169 MET B CA 1
ATOM 5708 C C . MET B 1 169 ? 10.836 22.906 17.938 1 95.19 169 MET B C 1
ATOM 5710 O O . MET B 1 169 ? 11.836 22.406 18.453 1 95.19 169 MET B O 1
ATOM 5714 N N . SER B 1 170 ? 10.273 22.484 16.891 1 93 170 SER B N 1
ATOM 5715 C CA . SER B 1 170 ? 10.914 21.469 16.062 1 93 170 SER B CA 1
ATOM 5716 C C . SER B 1 170 ? 11.891 22.094 15.086 1 93 170 SER B C 1
ATOM 5718 O O . SER B 1 170 ? 11.961 23.312 14.953 1 93 170 SER B O 1
ATOM 5720 N N . ALA B 1 171 ? 12.656 21.172 14.43 1 93.94 171 ALA B N 1
ATOM 5721 C CA . ALA B 1 171 ? 13.562 21.641 13.375 1 93.94 171 ALA B CA 1
ATOM 5722 C C . ALA B 1 171 ? 12.789 22.344 12.266 1 93.94 171 ALA B C 1
ATOM 5724 O O . ALA B 1 171 ? 13.234 23.359 11.727 1 93.94 171 ALA B O 1
ATOM 5725 N N . SER B 1 172 ? 11.617 21.844 11.984 1 94.38 172 SER B N 1
ATOM 5726 C CA . SER B 1 172 ? 10.781 22.422 10.938 1 94.38 172 SER B CA 1
ATOM 5727 C C . SER B 1 172 ? 10.266 23.797 11.336 1 94.38 172 SER B C 1
ATOM 5729 O O . SER B 1 172 ? 10.156 24.703 10.5 1 94.38 172 SER B O 1
ATOM 5731 N N . ASP B 1 173 ? 9.945 23.953 12.578 1 96.56 173 ASP B N 1
ATOM 5732 C CA . ASP B 1 173 ? 9.523 25.25 13.078 1 96.56 173 ASP B CA 1
ATOM 5733 C C . ASP B 1 173 ? 10.633 26.297 12.906 1 96.56 173 ASP B C 1
ATOM 5735 O O . ASP B 1 173 ? 10.391 27.391 12.398 1 96.56 173 ASP B O 1
ATOM 5739 N N . CYS B 1 174 ? 11.766 25.906 13.352 1 97.69 174 CYS B N 1
ATOM 5740 C CA . CYS B 1 174 ? 12.914 26.797 13.273 1 97.69 174 CYS B CA 1
ATOM 5741 C C . CYS B 1 174 ? 13.25 27.125 11.82 1 97.69 174 CYS B C 1
ATOM 5743 O O . CYS B 1 174 ? 13.594 28.266 11.5 1 97.69 174 CYS B O 1
ATOM 5745 N N . PHE B 1 175 ? 13.211 26.109 10.984 1 97.31 175 PHE B N 1
ATOM 5746 C CA . PHE B 1 175 ? 13.477 26.312 9.57 1 97.31 175 PHE B CA 1
ATOM 5747 C C . PHE B 1 175 ? 12.492 27.312 8.969 1 97.31 175 PHE B C 1
ATOM 5749 O O . PHE B 1 175 ? 12.883 28.188 8.195 1 97.31 175 PHE B O 1
ATOM 5756 N N . THR B 1 176 ? 11.234 27.156 9.328 1 97.25 176 THR B N 1
ATOM 5757 C CA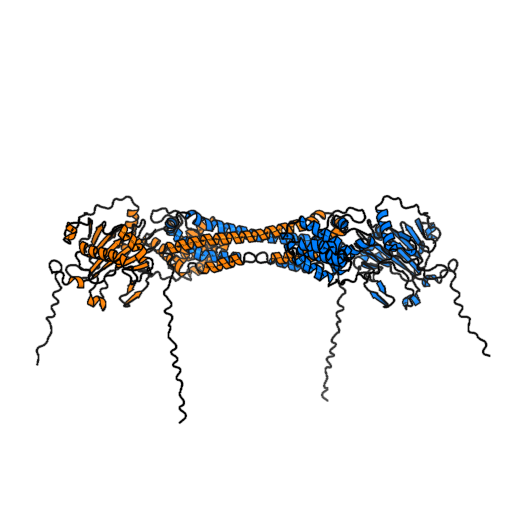 . THR B 1 176 ? 10.195 28.062 8.828 1 97.25 176 THR B CA 1
ATOM 5758 C C . THR B 1 176 ? 10.438 29.484 9.305 1 97.25 176 THR B C 1
ATOM 5760 O O . THR B 1 176 ? 10.328 30.438 8.516 1 97.25 176 THR B O 1
ATOM 5763 N N . MET B 1 177 ? 10.781 29.672 10.539 1 98 177 MET B N 1
ATOM 5764 C CA . MET B 1 177 ? 11.086 30.984 11.07 1 98 177 MET B CA 1
ATOM 5765 C C . MET B 1 177 ? 12.336 31.562 10.422 1 98 177 MET B C 1
ATOM 5767 O O . MET B 1 177 ? 12.422 32.781 10.172 1 98 177 MET B O 1
ATOM 5771 N N . GLY B 1 178 ? 13.32 30.688 10.195 1 98.19 178 GLY B N 1
ATOM 5772 C CA . GLY B 1 178 ? 14.523 31.109 9.484 1 98.19 178 GLY B CA 1
ATOM 5773 C C . GLY B 1 178 ? 14.242 31.578 8.07 1 98.19 178 GLY B C 1
ATOM 5774 O O . GLY B 1 178 ? 14.766 32.594 7.633 1 98.19 178 GLY B O 1
ATOM 5775 N N . THR B 1 179 ? 13.445 30.812 7.387 1 97.56 179 THR B N 1
ATOM 5776 C CA . THR B 1 179 ? 13.062 31.172 6.023 1 97.56 179 THR B CA 1
ATOM 5777 C C . THR B 1 179 ? 12.312 32.5 6 1 97.56 179 THR B C 1
ATOM 5779 O O . THR B 1 179 ? 12.57 33.344 5.141 1 97.56 179 THR B O 1
ATOM 5782 N N . PHE B 1 180 ? 11.406 32.625 6.898 1 97.19 180 PHE B N 1
ATOM 5783 C CA . PHE B 1 180 ? 10.648 33.875 6.988 1 97.19 180 PHE B CA 1
ATOM 5784 C C . PHE B 1 180 ? 11.578 35.031 7.242 1 97.19 180 PHE B C 1
ATOM 5786 O O . PHE B 1 180 ? 11.484 36.062 6.57 1 97.19 180 PHE B O 1
ATOM 5793 N N . SER B 1 181 ? 12.492 34.938 8.234 1 97.12 181 SER B N 1
ATOM 5794 C CA . SER B 1 181 ? 13.422 36 8.57 1 97.12 181 SER B CA 1
ATOM 5795 C C . SER B 1 181 ? 14.305 36.375 7.383 1 97.12 181 SER B C 1
ATOM 5797 O O . SER B 1 181 ? 14.625 37.562 7.168 1 97.12 181 SER B O 1
ATOM 5799 N N . PHE B 1 182 ? 14.695 35.344 6.664 1 97.31 182 PHE B N 1
ATOM 5800 C CA . PHE B 1 182 ? 15.5 35.562 5.465 1 97.31 182 PHE B CA 1
ATOM 5801 C C . PHE B 1 182 ? 14.727 36.375 4.438 1 97.31 182 PHE B C 1
ATOM 5803 O O . PHE B 1 182 ? 15.258 37.344 3.895 1 97.31 182 PHE B O 1
ATOM 5810 N N . LYS B 1 183 ? 13.492 36.031 4.215 1 96.25 183 LYS B N 1
ATOM 5811 C CA . LYS B 1 183 ? 12.656 36.719 3.242 1 96.25 183 LYS B CA 1
ATOM 5812 C C . LYS B 1 183 ? 12.359 38.156 3.697 1 96.25 183 LYS B C 1
ATOM 5814 O O . LYS B 1 183 ? 12.125 39.031 2.871 1 96.25 183 LYS B O 1
ATOM 5819 N N . ALA B 1 184 ? 12.367 38.344 5 1 93.81 184 ALA B N 1
ATOM 5820 C CA . ALA B 1 184 ? 12.102 39.656 5.574 1 93.81 184 ALA B CA 1
ATOM 5821 C C . ALA B 1 184 ? 13.359 40.5 5.586 1 93.81 184 ALA B C 1
ATOM 5823 O O . ALA B 1 184 ? 13.32 41.688 5.98 1 93.81 184 ALA B O 1
ATOM 5824 N N . GLY B 1 185 ? 14.5 39.969 5.227 1 93.94 185 GLY B N 1
ATOM 5825 C CA . GLY B 1 185 ? 15.75 40.719 5.141 1 93.94 185 GLY B CA 1
ATOM 5826 C C . GLY B 1 185 ? 16.531 40.719 6.445 1 93.94 185 GLY B C 1
ATOM 5827 O O . GLY B 1 185 ? 17.547 41.406 6.562 1 93.94 185 GLY B O 1
ATOM 5828 N N . SER B 1 186 ? 16.047 40.062 7.445 1 94.75 186 SER B N 1
ATOM 5829 C CA . SER B 1 186 ? 16.766 39.938 8.711 1 94.75 186 SER B CA 1
ATOM 5830 C C . SER B 1 186 ? 17.672 38.719 8.695 1 94.75 186 SER B C 1
ATOM 5832 O O . SER B 1 186 ? 17.406 37.719 9.383 1 94.75 186 SER B O 1
ATOM 5834 N N . TYR B 1 187 ? 18.797 38.812 8.062 1 96.5 187 TYR B N 1
ATOM 5835 C CA . TYR B 1 187 ? 19.656 37.656 7.746 1 96.5 187 TYR B CA 1
ATOM 5836 C C . TYR B 1 187 ? 20.375 37.156 8.992 1 96.5 187 TYR B C 1
ATOM 5838 O O . TYR B 1 187 ? 20.625 35.969 9.125 1 96.5 187 TYR B O 1
ATOM 5846 N N . GLN B 1 188 ? 20.703 38.062 9.891 1 95.69 188 GLN B N 1
ATOM 5847 C CA . GLN B 1 188 ? 21.312 37.625 11.141 1 95.69 188 GLN B CA 1
ATOM 5848 C C . GLN B 1 188 ? 20.344 36.75 11.953 1 95.69 188 GLN B C 1
ATOM 5850 O O . GLN B 1 188 ? 20.734 35.688 12.438 1 95.69 188 GLN B O 1
ATOM 5855 N N . LEU B 1 189 ? 19.156 37.281 12.062 1 96.25 189 LEU B N 1
ATOM 5856 C CA . LEU B 1 189 ? 18.141 36.5 12.766 1 96.25 189 LEU B CA 1
ATOM 5857 C C . LEU B 1 189 ? 17.891 35.156 12.062 1 96.25 189 LEU B C 1
ATOM 5859 O O . LEU B 1 189 ? 17.703 34.125 12.711 1 96.25 189 LEU B O 1
ATOM 5863 N N . ALA B 1 190 ? 17.859 35.219 10.75 1 97.88 190 ALA B N 1
ATOM 5864 C CA . ALA B 1 190 ? 17.672 34 9.961 1 97.88 190 ALA B CA 1
ATOM 5865 C C . ALA B 1 190 ? 18.75 32.969 10.258 1 97.88 190 ALA B C 1
ATOM 5867 O O . ALA B 1 190 ? 18.469 31.797 10.453 1 97.88 190 ALA B O 1
ATOM 5868 N N . SER B 1 191 ? 19.984 33.406 10.281 1 97.75 191 SER B N 1
ATOM 5869 C CA . SER B 1 191 ? 21.094 32.5 10.531 1 97.75 191 SER B CA 1
ATOM 5870 C C . SER B 1 191 ? 20.984 31.859 11.906 1 97.75 191 SER B C 1
ATOM 5872 O O . SER B 1 191 ? 21.344 30.688 12.07 1 97.75 191 SER B O 1
ATOM 5874 N N . LYS B 1 192 ? 20.484 32.562 12.859 1 97.88 192 LYS B N 1
ATOM 5875 C CA . LYS B 1 192 ? 20.344 32.031 14.211 1 97.88 192 LYS B CA 1
ATOM 5876 C C . LYS B 1 192 ? 19.25 30.953 14.25 1 97.88 192 LYS B C 1
ATOM 5878 O O . LYS B 1 192 ? 19.438 29.906 14.867 1 97.88 192 LYS B O 1
ATOM 5883 N N . TRP B 1 193 ? 18.141 31.234 13.625 1 98.38 193 TRP B N 1
ATOM 5884 C CA . TRP B 1 193 ? 17.062 30.234 13.539 1 98.38 193 TRP B CA 1
ATOM 5885 C C . TRP B 1 193 ? 17.547 28.984 12.812 1 98.38 193 TRP B C 1
ATOM 5887 O O . TRP B 1 193 ? 17.266 27.859 13.25 1 98.38 193 TRP B O 1
ATOM 5897 N N . LEU B 1 194 ? 18.203 29.188 11.703 1 98 194 LEU B N 1
ATOM 5898 C CA . LEU B 1 194 ? 18.656 28.062 10.875 1 98 194 LEU B CA 1
ATOM 5899 C C . LEU B 1 194 ? 19.734 27.25 11.586 1 98 194 LEU B C 1
ATOM 5901 O O . LEU B 1 194 ? 19.797 26.031 11.422 1 98 194 LEU B O 1
ATOM 5905 N N . SER B 1 195 ? 20.547 27.922 12.375 1 96.5 195 SER B N 1
ATOM 5906 C CA . SER B 1 195 ? 21.484 27.188 13.219 1 96.5 195 SER B CA 1
ATOM 5907 C C . SER B 1 195 ? 20.766 26.312 14.234 1 96.5 195 SER B C 1
ATOM 5909 O O . SER B 1 195 ? 21.172 25.172 14.477 1 96.5 195 SER B O 1
ATOM 5911 N N . ALA B 1 196 ? 19.75 26.859 14.82 1 96.56 196 ALA B N 1
ATOM 5912 C CA . ALA B 1 196 ? 18.938 26.078 15.742 1 96.56 196 ALA B CA 1
ATOM 5913 C C . ALA B 1 196 ? 18.312 24.875 15.039 1 96.56 196 ALA B C 1
ATOM 5915 O O . ALA B 1 196 ? 18.266 23.781 15.586 1 96.56 196 ALA B O 1
ATOM 5916 N N . ALA B 1 197 ? 17.781 25.125 13.844 1 96.38 197 ALA B N 1
ATOM 5917 C CA . ALA B 1 197 ? 17.203 24.047 13.055 1 96.38 197 ALA B CA 1
ATOM 5918 C C . ALA B 1 197 ? 18.219 22.938 12.781 1 96.38 197 ALA B C 1
ATOM 5920 O O . ALA B 1 197 ? 17.906 21.75 12.875 1 96.38 197 ALA B O 1
ATOM 5921 N N . LYS B 1 198 ? 19.391 23.312 12.375 1 94.44 198 LYS B N 1
ATOM 5922 C CA . LYS B 1 198 ? 20.469 22.375 12.078 1 94.44 198 LYS B CA 1
ATOM 5923 C C . LYS B 1 198 ? 20.797 21.5 13.289 1 94.44 198 LYS B C 1
ATOM 5925 O O . LYS B 1 198 ? 20.953 20.297 13.164 1 94.44 198 LYS B O 1
ATOM 5930 N N . ASP B 1 199 ? 20.828 22.078 14.461 1 93.12 199 ASP B N 1
ATOM 5931 C CA . ASP B 1 199 ? 21.109 21.359 15.695 1 93.12 199 ASP B CA 1
ATOM 5932 C C . ASP B 1 199 ? 20.016 20.312 15.992 1 93.12 199 ASP B C 1
ATOM 5934 O O . ASP B 1 199 ? 20.312 19.219 16.453 1 93.12 199 ASP B O 1
ATOM 5938 N N . LEU B 1 200 ? 18.828 20.688 15.734 1 91.62 200 LEU B N 1
ATOM 5939 C CA . LEU B 1 200 ? 17.703 19.828 16.031 1 91.62 200 LEU B CA 1
ATOM 5940 C C . LEU B 1 200 ? 17.609 18.656 15.047 1 91.62 200 LEU B C 1
ATOM 5942 O O . LEU B 1 200 ? 17.047 17.609 15.359 1 91.62 200 LEU B O 1
ATOM 5946 N N . LEU B 1 201 ? 18.109 18.828 13.82 1 90.5 201 LEU B N 1
ATOM 5947 C CA . LEU B 1 201 ? 18.062 17.797 12.789 1 90.5 201 LEU B CA 1
ATOM 5948 C C . LEU B 1 201 ? 19.094 16.703 13.062 1 90.5 201 LEU B C 1
ATOM 5950 O O . LEU B 1 201 ? 18.953 15.586 12.578 1 90.5 201 LEU B O 1
ATOM 5954 N N . VAL B 1 202 ? 20.141 16.922 13.758 1 79.62 202 VAL B N 1
ATOM 5955 C CA . VAL B 1 202 ? 21.188 15.953 14.023 1 79.62 202 VAL B CA 1
ATOM 5956 C C . VAL B 1 202 ? 20.625 14.766 14.789 1 79.62 202 VAL B C 1
ATOM 5958 O O . VAL B 1 202 ? 21 13.617 14.539 1 79.62 202 VAL B O 1
ATOM 5961 N N . ASP B 1 203 ? 19.672 14.93 15.57 1 72.19 203 ASP B N 1
ATOM 5962 C CA . ASP B 1 203 ? 19.141 13.906 16.469 1 72.19 203 ASP B CA 1
ATOM 5963 C C . ASP B 1 203 ? 17.984 13.156 15.812 1 72.19 203 ASP B C 1
ATOM 5965 O O . ASP B 1 203 ? 17.422 12.227 16.406 1 72.19 203 ASP B O 1
ATOM 5969 N N . GLN B 1 204 ? 17.719 13.469 14.602 1 71.81 204 GLN B N 1
ATOM 5970 C CA . GLN B 1 204 ? 16.516 12.906 14.023 1 71.81 204 GLN B CA 1
ATOM 5971 C C . GLN B 1 204 ? 16.828 11.969 12.867 1 71.81 204 GLN B C 1
ATOM 5973 O O . GLN B 1 204 ? 17.859 12.133 12.195 1 71.81 204 GLN B O 1
ATOM 5978 N N . PRO B 1 205 ? 15.969 10.969 12.859 1 72.44 205 PRO B N 1
ATOM 5979 C CA . PRO B 1 205 ? 16.188 10.055 11.727 1 72.44 205 PRO B CA 1
ATOM 5980 C C . PRO B 1 205 ? 16.062 10.758 10.375 1 72.44 205 PRO B C 1
ATOM 5982 O O . PRO B 1 205 ? 15.109 11.508 10.141 1 72.44 205 PRO B O 1
ATOM 5985 N N . ARG B 1 206 ? 16.891 10.461 9.539 1 75.5 206 ARG B N 1
ATOM 5986 C CA . ARG B 1 206 ? 17.031 11.117 8.242 1 75.5 206 ARG B CA 1
ATOM 5987 C C . ARG B 1 206 ? 15.797 10.906 7.383 1 75.5 206 ARG B C 1
ATOM 5989 O O . ARG B 1 206 ? 15.32 11.836 6.73 1 75.5 206 ARG B O 1
ATOM 5996 N N . LYS B 1 207 ? 15.258 9.797 7.461 1 80.12 207 LYS B N 1
ATOM 5997 C CA . LYS B 1 207 ? 14.18 9.453 6.543 1 80.12 207 LYS B CA 1
ATOM 5998 C C . LYS B 1 207 ? 12.922 10.266 6.844 1 80.12 207 LYS B C 1
ATOM 6000 O O . LYS B 1 207 ? 12.195 10.664 5.93 1 80.12 207 LYS B O 1
ATOM 6005 N N . TYR B 1 208 ? 12.734 10.578 8.031 1 85.62 208 TYR B N 1
ATOM 6006 C CA . TYR B 1 208 ? 11.562 11.359 8.414 1 85.62 208 TYR B CA 1
ATOM 6007 C C . TYR B 1 208 ? 11.625 12.766 7.82 1 85.62 208 TYR B C 1
ATOM 6009 O O . TYR B 1 208 ? 10.656 13.234 7.223 1 85.62 208 TYR B O 1
ATOM 6017 N N . HIS B 1 209 ? 12.734 13.367 7.918 1 85.44 209 HIS B N 1
ATOM 6018 C CA . HIS B 1 209 ? 12.875 14.742 7.461 1 85.44 209 HIS B CA 1
ATOM 6019 C C . HIS B 1 209 ? 12.844 14.82 5.938 1 85.44 209 HIS B C 1
ATOM 6021 O O . HIS B 1 209 ? 12.398 15.828 5.375 1 85.44 209 HIS B O 1
ATOM 6027 N N . GLU B 1 210 ? 13.289 13.695 5.383 1 86.81 210 GLU B N 1
ATOM 6028 C CA . GLU B 1 210 ? 13.195 13.633 3.928 1 86.81 210 GLU B CA 1
ATOM 6029 C C . GLU B 1 210 ? 11.742 13.625 3.467 1 86.81 210 GLU B C 1
ATOM 6031 O O . GLU B 1 210 ? 11.391 14.281 2.486 1 86.81 210 GLU B O 1
ATOM 6036 N N . VAL B 1 211 ? 10.953 12.906 4.215 1 89.88 211 VAL B N 1
ATOM 6037 C CA . VAL B 1 211 ? 9.539 12.805 3.859 1 89.88 211 VAL B CA 1
ATOM 6038 C C . VAL B 1 211 ? 8.844 14.141 4.129 1 89.88 211 VAL B C 1
ATOM 6040 O O . VAL B 1 211 ? 8.016 14.586 3.334 1 89.88 211 VAL B O 1
ATOM 6043 N N . MET B 1 212 ? 9.227 14.828 5.188 1 90.38 212 MET B N 1
ATOM 6044 C CA . MET B 1 212 ? 8.547 16.047 5.605 1 90.38 212 MET B CA 1
ATOM 6045 C C . MET B 1 212 ? 9.062 17.25 4.816 1 90.38 212 MET B C 1
ATOM 6047 O O . MET B 1 212 ? 8.445 18.328 4.844 1 90.38 212 MET B O 1
ATOM 6051 N N . GLY B 1 213 ? 10.117 17.109 4.152 1 87.19 213 GLY B N 1
ATOM 6052 C CA . GLY B 1 213 ? 10.562 18.141 3.238 1 87.19 213 GLY B CA 1
ATOM 6053 C C . GLY B 1 213 ? 11.562 19.109 3.865 1 87.19 213 GLY B C 1
ATOM 6054 O O . GLY B 1 213 ? 11.781 20.203 3.352 1 87.19 213 GLY B O 1
ATOM 6055 N N . VAL B 1 214 ? 12.031 18.891 5.047 1 91 214 VAL B N 1
ATOM 6056 C CA . VAL B 1 214 ? 13.07 19.688 5.676 1 91 214 VAL B CA 1
ATOM 6057 C C . VAL B 1 214 ? 14.336 18.844 5.859 1 91 214 VAL B C 1
ATOM 6059 O O . VAL B 1 214 ? 14.5 18.188 6.887 1 91 214 VAL B O 1
ATOM 6062 N N . THR B 1 215 ? 15.227 18.984 4.949 1 90.69 215 THR B N 1
ATOM 6063 C CA . THR B 1 215 ? 16.438 18.188 4.98 1 90.69 215 THR B CA 1
ATOM 6064 C C . THR B 1 215 ? 17.609 18.984 5.551 1 90.69 215 THR B C 1
ATOM 6066 O O . THR B 1 215 ? 17.547 20.219 5.621 1 90.69 215 THR B O 1
ATOM 6069 N N . LYS B 1 216 ? 18.578 18.266 5.891 1 91.94 216 LYS B N 1
ATOM 6070 C CA . LYS B 1 216 ? 19.797 18.906 6.371 1 91.94 216 LYS B CA 1
ATOM 6071 C C . LYS B 1 216 ? 20.422 19.797 5.293 1 91.94 216 LYS B C 1
ATOM 6073 O O . LYS B 1 216 ? 20.922 20.875 5.594 1 91.94 216 LYS B O 1
ATOM 6078 N N . ALA B 1 217 ? 20.359 19.359 4.098 1 91.81 217 ALA B N 1
ATOM 6079 C CA . ALA B 1 217 ? 20.922 20.109 2.975 1 91.81 217 ALA B CA 1
ATOM 6080 C C . ALA B 1 217 ? 20.203 21.438 2.775 1 91.81 217 ALA B C 1
ATOM 6082 O O . ALA B 1 217 ? 20.828 22.453 2.512 1 91.81 217 ALA B O 1
ATOM 6083 N N . ASP B 1 218 ? 18.859 21.406 2.875 1 93.75 218 ASP B N 1
ATOM 6084 C CA . ASP B 1 218 ? 18.078 22.641 2.732 1 93.75 218 ASP B CA 1
ATOM 6085 C C . ASP B 1 218 ? 18.438 23.656 3.803 1 93.75 218 ASP B C 1
ATOM 6087 O O . ASP B 1 218 ? 18.594 24.844 3.51 1 93.75 218 ASP B O 1
ATOM 6091 N N . VAL B 1 219 ? 18.531 23.172 5.039 1 96.12 219 VAL B N 1
ATOM 6092 C CA . VAL B 1 219 ? 18.844 24.031 6.172 1 96.12 219 VAL B CA 1
ATOM 6093 C C . VAL B 1 219 ? 20.25 24.594 6.008 1 96.12 219 VAL B C 1
ATOM 6095 O O . VAL B 1 219 ? 20.469 25.797 6.199 1 96.12 219 VAL B O 1
ATOM 6098 N N . THR B 1 220 ? 21.188 23.719 5.598 1 95.44 220 THR B N 1
ATOM 6099 C CA . THR B 1 220 ? 22.578 24.109 5.418 1 95.44 220 THR B CA 1
ATOM 6100 C C . THR B 1 220 ? 22.703 25.172 4.328 1 95.44 220 THR B C 1
ATOM 6102 O O . THR B 1 220 ? 23.422 26.172 4.496 1 95.44 220 THR B O 1
ATOM 6105 N N . LEU B 1 221 ? 22.078 24.969 3.277 1 96.19 221 LEU B N 1
ATOM 6106 C CA . LEU B 1 221 ? 22.141 25.891 2.148 1 96.19 221 LEU B CA 1
ATOM 6107 C C . LEU B 1 221 ? 21.641 27.281 2.553 1 96.19 221 LEU B C 1
ATOM 6109 O O . LEU B 1 221 ? 22.312 28.281 2.297 1 96.19 221 LEU B O 1
ATOM 6113 N N . LEU B 1 222 ? 20.453 27.359 3.152 1 97.19 222 LEU B N 1
ATOM 6114 C CA . LEU B 1 222 ? 19.875 28.641 3.529 1 97.19 222 LEU B CA 1
ATOM 6115 C C . LEU B 1 222 ? 20.672 29.297 4.652 1 97.19 222 LEU B C 1
ATOM 6117 O O . LEU B 1 222 ? 20.781 30.516 4.715 1 97.19 222 LEU B O 1
ATOM 6121 N N . LEU B 1 223 ? 21.188 28.469 5.582 1 97.81 223 LEU B N 1
ATOM 6122 C CA . LEU B 1 223 ? 22.031 28.969 6.652 1 97.81 223 LEU B CA 1
ATOM 6123 C C . LEU B 1 223 ? 23.281 29.656 6.086 1 97.81 223 LEU B C 1
ATOM 6125 O O . LEU B 1 223 ? 23.594 30.781 6.48 1 97.81 223 LEU B O 1
ATOM 6129 N N . ALA B 1 224 ? 23.938 29 5.137 1 96.88 224 ALA B N 1
ATOM 6130 C CA . ALA B 1 224 ? 25.125 29.578 4.516 1 96.88 224 ALA B CA 1
ATOM 6131 C C . ALA B 1 224 ? 24.797 30.891 3.799 1 96.88 224 ALA B C 1
ATOM 6133 O O . ALA B 1 224 ? 25.547 31.859 3.908 1 96.88 224 ALA B O 1
ATOM 6134 N N . ARG B 1 225 ? 23.734 30.859 3.096 1 97.19 225 ARG B N 1
ATOM 6135 C CA . ARG B 1 225 ? 23.328 32.062 2.375 1 97.19 225 ARG B CA 1
ATOM 6136 C C . ARG B 1 225 ? 23.031 33.219 3.34 1 97.19 225 ARG B C 1
ATOM 6138 O O . ARG B 1 225 ? 23.375 34.375 3.068 1 97.19 225 ARG B O 1
ATOM 6145 N N . SER B 1 226 ? 22.359 32.875 4.422 1 97.62 226 SER B N 1
ATOM 6146 C CA . SER B 1 226 ? 22.031 33.844 5.438 1 97.62 226 SER B CA 1
ATOM 6147 C C . SER B 1 226 ? 23.281 34.406 6.102 1 97.62 226 SER B C 1
ATOM 6149 O O . SER B 1 226 ? 23.359 35.625 6.383 1 97.62 226 SER B O 1
ATOM 6151 N N . LEU B 1 227 ? 24.219 33.594 6.375 1 96.62 227 LEU B N 1
ATOM 6152 C CA . LEU B 1 227 ? 25.469 34 6.977 1 96.62 227 LEU B CA 1
ATOM 6153 C C . LEU B 1 227 ? 26.219 34.969 6.055 1 96.62 227 LEU B C 1
ATOM 6155 O O . LEU B 1 227 ? 26.719 36 6.492 1 96.62 227 LEU B O 1
ATOM 6159 N N . ILE B 1 228 ? 26.281 34.656 4.812 1 96.19 228 ILE B N 1
ATOM 6160 C CA . ILE B 1 228 ? 26.984 35.469 3.84 1 96.19 228 ILE B CA 1
ATOM 6161 C C . ILE B 1 228 ? 26.281 36.844 3.73 1 96.19 228 ILE B C 1
ATOM 6163 O O . ILE B 1 228 ? 26.938 37.875 3.74 1 96.19 228 ILE B O 1
ATOM 6167 N N . ALA B 1 229 ? 24.984 36.781 3.645 1 96.19 229 ALA B N 1
ATOM 6168 C CA . ALA B 1 229 ? 24.188 38 3.492 1 96.19 229 ALA B CA 1
ATOM 6169 C C . ALA B 1 229 ? 24.328 38.875 4.719 1 96.19 229 ALA B C 1
ATOM 6171 O O . ALA B 1 229 ? 24.219 40.125 4.617 1 96.19 229 ALA B O 1
ATOM 6172 N N . SER B 1 230 ? 24.547 38.281 5.918 1 94.69 230 SER B N 1
ATOM 6173 C CA . SER B 1 230 ? 24.672 39.062 7.152 1 94.69 230 SER B CA 1
ATOM 6174 C C . SER B 1 230 ? 26.109 39.5 7.379 1 94.69 230 SER B C 1
ATOM 6176 O O . SER B 1 230 ? 26.422 40.156 8.391 1 94.69 230 SER B O 1
ATOM 6178 N N . GLY B 1 231 ? 27.031 39.062 6.52 1 91.69 231 GLY B N 1
ATOM 6179 C CA . GLY B 1 231 ? 28.406 39.531 6.602 1 91.69 231 GLY B CA 1
ATOM 6180 C C . GLY B 1 231 ? 29.328 38.5 7.242 1 91.69 231 GLY B C 1
ATOM 6181 O O . GLY B 1 231 ? 30.547 38.719 7.34 1 91.69 231 GLY B O 1
ATOM 6182 N N . ASN B 1 232 ? 28.812 37.469 7.707 1 90.5 232 ASN B N 1
ATOM 6183 C CA . ASN B 1 232 ? 29.641 36.406 8.281 1 90.5 232 ASN B CA 1
ATOM 6184 C C . ASN B 1 232 ? 30.109 35.438 7.219 1 90.5 232 ASN B C 1
ATOM 6186 O O . ASN B 1 232 ? 29.781 34.25 7.273 1 90.5 232 ASN B O 1
ATOM 6190 N N . VAL B 1 233 ? 31 35.781 6.434 1 89.94 233 VAL B N 1
ATOM 6191 C CA . VAL B 1 233 ? 31.391 35.062 5.211 1 89.94 233 VAL B CA 1
ATOM 6192 C C . VAL B 1 233 ? 32.375 33.938 5.543 1 89.94 233 VAL B C 1
ATOM 6194 O O . VAL B 1 233 ? 32.438 32.938 4.84 1 89.94 233 VAL B O 1
ATOM 6197 N N . SER B 1 234 ? 33.031 34.031 6.609 1 89.19 234 SER B N 1
ATOM 6198 C CA . SER B 1 234 ? 34.125 33.094 6.918 1 89.19 234 SER B CA 1
ATOM 6199 C C . SER B 1 234 ? 33.594 31.719 7.258 1 89.19 234 SER B C 1
ATOM 6201 O O . SER B 1 234 ? 34.25 30.703 6.953 1 89.19 234 SER B O 1
ATOM 6203 N N . ASN B 1 235 ? 32.438 31.641 7.793 1 90.5 235 ASN B N 1
ATOM 6204 C CA . ASN B 1 235 ? 31.906 30.375 8.273 1 90.5 235 ASN B CA 1
ATOM 6205 C C . ASN B 1 235 ? 31.141 29.641 7.176 1 90.5 235 ASN B C 1
ATOM 6207 O O . ASN B 1 235 ? 30.953 28.422 7.258 1 90.5 235 ASN B O 1
ATOM 6211 N N . ALA B 1 236 ? 30.656 30.297 6.164 1 92.69 236 ALA B N 1
ATOM 6212 C CA . ALA B 1 236 ? 29.734 29.766 5.172 1 92.69 236 ALA B CA 1
ATOM 6213 C C . ALA B 1 236 ? 30.391 28.672 4.336 1 92.69 236 ALA B C 1
ATOM 6215 O O . ALA B 1 236 ? 29.812 27.609 4.125 1 92.69 236 ALA B O 1
ATOM 6216 N N . PRO B 1 237 ? 31.688 28.844 3.904 1 91.81 237 PRO B N 1
ATOM 6217 C CA . PRO B 1 237 ? 32.312 27.797 3.105 1 91.81 237 PRO B CA 1
ATOM 6218 C C . PRO B 1 237 ? 32.5 26.484 3.883 1 91.81 237 PRO B C 1
ATOM 6220 O O . PRO B 1 237 ? 32.25 25.406 3.342 1 91.81 237 PRO B O 1
ATOM 6223 N N . ASP B 1 238 ? 32.812 26.578 5.105 1 92.44 238 ASP B N 1
ATOM 6224 C CA . ASP B 1 238 ? 33.031 25.391 5.938 1 92.44 238 ASP B CA 1
ATOM 6225 C C . ASP B 1 238 ? 31.719 24.625 6.133 1 92.44 238 ASP B C 1
ATOM 6227 O O . ASP B 1 238 ? 31.703 23.391 6.062 1 92.44 238 ASP B O 1
ATOM 6231 N N . ILE B 1 239 ? 30.688 25.359 6.371 1 93.88 239 ILE B N 1
ATOM 6232 C CA . ILE B 1 239 ? 29.391 24.734 6.605 1 93.88 239 ILE B CA 1
ATOM 6233 C C . ILE B 1 239 ? 28.922 24.016 5.344 1 93.88 239 ILE B C 1
ATOM 6235 O O . ILE B 1 239 ? 28.406 22.891 5.418 1 93.88 239 ILE B O 1
ATOM 6239 N N . LEU B 1 240 ? 29.141 24.562 4.184 1 94.56 240 LEU B N 1
ATOM 6240 C CA . LEU B 1 240 ? 28.734 23.984 2.914 1 94.56 240 LEU B CA 1
ATOM 6241 C C . LEU B 1 240 ? 29.609 22.797 2.555 1 94.56 240 LEU B C 1
ATOM 6243 O O . LEU B 1 240 ? 29.109 21.75 2.107 1 94.56 240 LEU B O 1
ATOM 6247 N N . MET B 1 241 ? 30.859 22.844 2.832 1 93.19 241 MET B N 1
ATOM 6248 C CA . MET B 1 241 ? 31.797 21.797 2.447 1 93.19 241 MET B CA 1
ATOM 6249 C C . MET B 1 241 ? 31.641 20.578 3.348 1 93.19 241 MET B C 1
ATOM 6251 O O . MET B 1 241 ? 31.906 19.438 2.922 1 93.19 241 MET B O 1
ATOM 6255 N N . ARG B 1 242 ? 31.203 20.719 4.516 1 91.25 242 ARG B N 1
ATOM 6256 C CA . ARG B 1 242 ? 31.047 19.609 5.469 1 91.25 242 ARG B CA 1
ATOM 6257 C C . ARG B 1 242 ? 29.734 18.859 5.219 1 91.25 242 ARG B C 1
ATOM 6259 O O . ARG B 1 242 ? 29.562 17.734 5.707 1 91.25 242 ARG B O 1
ATOM 6266 N N . ASP B 1 243 ? 28.859 19.531 4.539 1 90.81 243 ASP B N 1
ATOM 6267 C CA . ASP B 1 243 ? 27.625 18.844 4.18 1 90.81 243 ASP B CA 1
ATOM 6268 C C . ASP B 1 243 ? 27.859 17.828 3.062 1 90.81 243 ASP B C 1
ATOM 6270 O O . ASP B 1 243 ? 28.453 18.156 2.035 1 90.81 243 ASP B O 1
ATOM 6274 N N . SER B 1 244 ? 27.453 16.594 3.318 1 87.81 244 SER B N 1
ATOM 6275 C CA . SER B 1 244 ? 27.75 15.5 2.402 1 87.81 244 SER B CA 1
ATOM 6276 C C . SER B 1 244 ? 27.109 15.742 1.036 1 87.81 244 SER B C 1
ATOM 6278 O O . SER B 1 244 ? 27.594 15.234 0.023 1 87.81 244 SER B O 1
ATOM 6280 N N . MET B 1 245 ? 26.047 16.578 0.975 1 88.69 245 MET B N 1
ATOM 6281 C CA . MET B 1 245 ? 25.359 16.828 -0.288 1 88.69 245 MET B CA 1
ATOM 6282 C C . MET B 1 245 ? 26.156 17.797 -1.16 1 88.69 245 MET B C 1
ATOM 6284 O O . MET B 1 245 ? 26.141 17.688 -2.387 1 88.69 245 MET B O 1
ATOM 6288 N N . PHE B 1 246 ? 26.891 18.719 -0.53 1 91.81 246 PHE B N 1
ATOM 6289 C CA . PHE B 1 246 ? 27.562 19.766 -1.301 1 91.81 246 PHE B CA 1
ATOM 6290 C C . PHE B 1 246 ? 29.047 19.453 -1.438 1 91.81 246 PHE B C 1
ATOM 6292 O O . PHE B 1 246 ? 29.609 19.594 -2.525 1 91.81 246 PHE B O 1
ATOM 6299 N N . GLY B 1 247 ? 29.641 19.078 -0.426 1 92.25 247 GLY B N 1
ATOM 6300 C CA . GLY B 1 247 ? 31.062 18.766 -0.483 1 92.25 247 GLY B CA 1
ATOM 6301 C C . GLY B 1 247 ? 31.906 19.859 -1.085 1 92.25 247 GLY B C 1
ATOM 6302 O O . GLY B 1 247 ? 31.828 21.016 -0.653 1 92.25 247 GLY B O 1
ATOM 6303 N N . GLU B 1 248 ? 32.5 19.5 -2.188 1 89.25 248 GLU B N 1
ATOM 6304 C CA . GLU B 1 248 ? 33.438 20.422 -2.809 1 89.25 248 GLU B CA 1
ATOM 6305 C C . GLU B 1 248 ? 32.719 21.547 -3.539 1 89.25 248 GLU B C 1
ATOM 6307 O O . GLU B 1 248 ? 33.25 22.641 -3.721 1 89.25 248 GLU B O 1
ATOM 6312 N N . ALA B 1 249 ? 31.516 21.266 -3.873 1 92.44 249 ALA B N 1
ATOM 6313 C CA . ALA B 1 249 ? 30.703 22.281 -4.547 1 92.44 249 ALA B CA 1
ATOM 6314 C C . ALA B 1 249 ? 30.422 23.453 -3.613 1 92.44 249 ALA B C 1
ATOM 6316 O O . ALA B 1 249 ? 29.969 24.516 -4.059 1 92.44 249 ALA B O 1
ATOM 6317 N N . GLY B 1 250 ? 30.719 23.219 -2.375 1 92.94 250 GLY B N 1
ATOM 6318 C CA . GLY B 1 250 ? 30.469 24.234 -1.37 1 92.94 250 GLY B CA 1
ATOM 6319 C C . GLY B 1 250 ? 31.188 25.547 -1.646 1 92.94 250 GLY B C 1
ATOM 6320 O O . GLY B 1 250 ? 30.656 26.625 -1.397 1 92.94 250 GLY B O 1
ATOM 6321 N N . SER B 1 251 ? 32.344 25.484 -2.217 1 91.25 251 SER B N 1
ATOM 6322 C CA . SER B 1 251 ? 33.125 26.672 -2.537 1 91.25 251 SER B CA 1
ATOM 6323 C C . SER B 1 251 ? 32.469 27.469 -3.664 1 91.25 251 SER B C 1
ATOM 6325 O O . SER B 1 251 ? 32.406 28.703 -3.596 1 91.25 251 SER B O 1
ATOM 6327 N N . ALA B 1 252 ? 32.094 26.75 -4.633 1 93.56 252 ALA B N 1
ATOM 6328 C CA . ALA B 1 252 ? 31.422 27.406 -5.762 1 93.56 252 ALA B CA 1
ATOM 6329 C C . ALA B 1 252 ? 30.125 28.062 -5.324 1 93.56 252 ALA B C 1
ATOM 6331 O O . ALA B 1 252 ? 29.781 29.156 -5.801 1 93.56 252 ALA B O 1
ATOM 6332 N N . LEU B 1 253 ? 29.438 27.406 -4.461 1 94.81 253 LEU B N 1
ATOM 6333 C CA . LEU B 1 253 ? 28.188 27.938 -3.951 1 94.81 253 LEU B CA 1
ATOM 6334 C C . LEU B 1 253 ? 28.422 29.219 -3.152 1 94.81 253 LEU B C 1
ATOM 6336 O O . LEU B 1 253 ? 27.656 30.172 -3.248 1 94.81 253 LEU B O 1
ATOM 6340 N N . THR B 1 254 ? 29.469 29.203 -2.383 1 94.31 254 THR B N 1
ATOM 6341 C CA . THR B 1 254 ? 29.828 30.375 -1.591 1 94.31 254 THR B CA 1
ATOM 6342 C C . THR B 1 254 ? 30.078 31.578 -2.492 1 94.31 254 THR B C 1
ATOM 6344 O O . THR B 1 254 ? 29.578 32.688 -2.221 1 94.31 254 THR B O 1
ATOM 6347 N N . LEU B 1 255 ? 30.812 31.328 -3.523 1 93.62 255 LEU B N 1
ATOM 6348 C CA . LEU B 1 255 ? 31.109 32.406 -4.465 1 93.62 255 LEU B CA 1
ATOM 6349 C C . LEU B 1 255 ? 29.828 32.906 -5.137 1 93.62 255 LEU B C 1
ATOM 6351 O O . LEU B 1 255 ? 29.672 34.125 -5.352 1 93.62 255 LEU B O 1
ATOM 6355 N N . HIS B 1 256 ? 29.016 32.031 -5.457 1 95.38 256 HIS B N 1
ATOM 6356 C CA . HIS B 1 256 ? 27.75 32.406 -6.078 1 95.38 256 HIS B CA 1
ATOM 6357 C C . HIS B 1 256 ? 26.922 33.281 -5.16 1 95.38 256 HIS B C 1
ATOM 6359 O O . HIS B 1 256 ? 26.344 34.281 -5.613 1 95.38 256 HIS B O 1
ATOM 6365 N N . PHE B 1 257 ? 26.844 32.906 -3.854 1 95.94 257 PHE B N 1
ATOM 6366 C CA . PHE B 1 257 ? 26.062 33.688 -2.898 1 95.94 257 PHE B CA 1
ATOM 6367 C C . PHE B 1 257 ? 26.672 35.062 -2.678 1 95.94 257 PHE B C 1
ATOM 6369 O O . PHE B 1 257 ? 25.953 36.031 -2.457 1 95.94 257 PHE B O 1
ATOM 6376 N N . LEU B 1 258 ? 27.969 35.156 -2.766 1 94.44 258 LEU B N 1
ATOM 6377 C CA . LEU B 1 258 ? 28.656 36.438 -2.602 1 94.44 258 LEU B CA 1
ATOM 6378 C C . LEU B 1 258 ? 28.359 37.375 -3.764 1 94.44 258 LEU B C 1
ATOM 6380 O O . LEU B 1 258 ? 28.234 38.594 -3.572 1 94.44 258 LEU B O 1
ATOM 6384 N N . ARG B 1 259 ? 28.188 36.812 -4.918 1 94.31 259 ARG B N 1
ATOM 6385 C CA . ARG B 1 259 ? 27.953 37.594 -6.125 1 94.31 259 ARG B CA 1
ATOM 6386 C C . ARG B 1 259 ? 26.484 37.969 -6.254 1 94.31 259 ARG B C 1
ATOM 6388 O O . ARG B 1 259 ? 26.141 38.938 -6.957 1 94.31 259 ARG B O 1
ATOM 6395 N N . ASN B 1 260 ? 25.656 37.219 -5.543 1 95 260 ASN B N 1
ATOM 6396 C CA . ASN B 1 260 ? 24.219 37.438 -5.652 1 95 260 ASN B CA 1
ATOM 6397 C C . ASN B 1 260 ? 23.594 37.75 -4.293 1 95 260 ASN B C 1
ATOM 6399 O O . ASN B 1 260 ? 23 36.906 -3.658 1 95 260 ASN B O 1
ATOM 6403 N N . THR B 1 261 ? 23.578 38.938 -3.924 1 92.38 261 THR B N 1
ATOM 6404 C CA . THR B 1 261 ? 23 39.375 -2.65 1 92.38 261 THR B CA 1
ATOM 6405 C C . THR B 1 261 ? 21.484 39.25 -2.68 1 92.38 261 THR B C 1
ATOM 6407 O O . THR B 1 261 ? 20.844 39.688 -3.633 1 92.38 261 THR B O 1
ATOM 6410 N N . PRO B 1 262 ? 21 38.625 -1.639 1 94.25 262 PRO B N 1
ATOM 6411 C CA . PRO B 1 262 ? 19.547 38.469 -1.648 1 94.25 262 PRO B CA 1
ATOM 6412 C C . PRO B 1 262 ? 18.797 39.781 -1.412 1 94.25 262 PRO B C 1
ATOM 6414 O O . PRO B 1 262 ? 19.328 40.688 -0.775 1 94.25 262 PRO B O 1
ATOM 6417 N N . LYS B 1 263 ? 17.594 39.812 -1.971 1 93.38 263 LYS B N 1
ATOM 6418 C CA . LYS B 1 263 ? 16.672 40.906 -1.743 1 93.38 263 LYS B CA 1
ATOM 6419 C C . LYS B 1 263 ? 15.453 40.469 -0.95 1 93.38 263 LYS B C 1
ATOM 6421 O O . LYS B 1 263 ? 14.891 39.406 -1.215 1 93.38 263 LYS B O 1
ATOM 6426 N N . PRO B 1 264 ? 15.133 41.312 0.084 1 92.25 264 PRO B N 1
ATOM 6427 C CA . PRO B 1 264 ? 13.938 40.938 0.845 1 92.25 264 PRO B CA 1
ATOM 6428 C C . PRO B 1 264 ? 12.68 40.875 -0.02 1 92.25 264 PRO B C 1
ATOM 6430 O O . PRO B 1 264 ? 12.5 41.719 -0.917 1 92.25 264 PRO B O 1
ATOM 6433 N N . SER B 1 265 ? 11.93 39.875 0.208 1 91 265 SER B N 1
ATOM 6434 C CA . SER B 1 265 ? 10.688 39.719 -0.538 1 91 265 SER B CA 1
ATOM 6435 C C . SER B 1 265 ? 9.477 40.062 0.322 1 91 265 SER B C 1
ATOM 6437 O O . SER B 1 265 ? 8.367 40.219 -0.192 1 91 265 SER B O 1
ATOM 6439 N N . ILE B 1 266 ? 9.625 40.125 1.578 1 86.94 266 ILE B N 1
ATOM 6440 C CA . ILE B 1 266 ? 8.594 40.531 2.525 1 86.94 266 ILE B CA 1
ATOM 6441 C C . ILE B 1 266 ? 8.938 41.875 3.117 1 86.94 266 ILE B C 1
ATOM 6443 O O . ILE B 1 266 ? 10.07 42.125 3.553 1 86.94 266 ILE B O 1
ATOM 6447 N N . ASN B 1 267 ? 8.016 42.75 2.887 1 78.31 267 ASN B N 1
ATOM 6448 C CA . ASN B 1 267 ? 8.211 44.094 3.457 1 78.31 267 ASN B CA 1
ATOM 6449 C C . ASN B 1 267 ? 7.602 44.188 4.852 1 78.31 267 ASN B C 1
ATOM 6451 O O . ASN B 1 267 ? 6.375 44.188 5 1 78.31 267 ASN B O 1
ATOM 6455 N N . LEU B 1 268 ? 8.477 44 5.723 1 73.06 268 LEU B N 1
ATOM 6456 C CA . LEU B 1 268 ? 7.984 44.188 7.082 1 73.06 268 LEU B CA 1
ATOM 6457 C C . LEU B 1 268 ? 7.965 45.688 7.453 1 73.06 268 LEU B C 1
ATOM 6459 O O . LEU B 1 268 ? 9.016 46.312 7.504 1 73.06 268 LEU B O 1
ATOM 6463 N N . GLU B 1 269 ? 7.332 46.562 6.5 1 58.16 269 GLU B N 1
ATOM 6464 C CA . GLU B 1 269 ? 7.289 48 6.758 1 58.16 269 GLU B CA 1
ATOM 6465 C C . GLU B 1 269 ? 7.688 48.344 8.195 1 58.16 269 GLU B C 1
ATOM 6467 O O . GLU B 1 269 ? 7.109 47.781 9.141 1 58.16 269 GLU B O 1
ATOM 6472 N N . SER B 1 270 ? 8.891 48.375 8.297 1 50.69 270 SER B N 1
ATOM 6473 C CA . SER B 1 270 ? 9.68 48.75 9.469 1 50.69 270 SER B CA 1
ATOM 6474 C C . SER B 1 270 ? 9 49.844 10.258 1 50.69 270 SER B C 1
ATOM 6476 O O . SER B 1 270 ? 9.477 51 10.25 1 50.69 270 SER B O 1
ATOM 6478 N N . ARG B 1 271 ? 7.805 50.312 10.133 1 50.41 271 ARG B N 1
ATOM 6479 C CA . ARG B 1 271 ? 7.836 51.438 11.062 1 50.41 271 ARG B CA 1
ATOM 6480 C C . ARG B 1 271 ? 8.367 51 12.43 1 50.41 271 ARG B C 1
ATOM 6482 O O . ARG B 1 271 ? 7.629 50.406 13.227 1 50.41 271 ARG B O 1
ATOM 6489 N N . GLU B 1 272 ? 9.617 50.344 12.266 1 51.31 272 GLU B N 1
ATOM 6490 C CA . GLU B 1 272 ? 10.453 50.125 13.438 1 51.31 272 GLU B CA 1
ATOM 6491 C C . GLU B 1 272 ? 10.039 51.031 14.594 1 51.31 272 GLU B C 1
ATOM 6493 O O . GLU B 1 272 ? 10.008 52.25 14.453 1 51.31 272 GLU B O 1
ATOM 6498 N N . SER B 1 273 ? 9.164 50.438 15.289 1 59.91 273 SER B N 1
ATOM 6499 C CA . SER B 1 273 ? 8.844 51.156 16.516 1 59.91 273 SER B CA 1
ATOM 6500 C C . SER B 1 273 ? 10.086 51.781 17.141 1 59.91 273 SER B C 1
ATOM 6502 O O . SER B 1 273 ? 11.203 51.312 16.922 1 59.91 273 SER B O 1
ATOM 6504 N N . ASP B 1 274 ? 9.922 52.875 17.531 1 78.31 274 ASP B N 1
ATOM 6505 C CA . ASP B 1 274 ? 10.883 53.656 18.297 1 78.31 274 ASP B CA 1
ATOM 6506 C C . ASP B 1 274 ? 11.539 52.812 19.391 1 78.31 274 ASP B C 1
ATOM 6508 O O . ASP B 1 274 ? 10.875 52 20.016 1 78.31 274 ASP B O 1
ATOM 6512 N N . GLU B 1 275 ? 12.836 52.625 19.312 1 88.69 275 GLU B N 1
ATOM 6513 C CA . GLU B 1 275 ? 13.578 51.875 20.328 1 88.69 275 GLU B CA 1
ATOM 6514 C C . GLU B 1 275 ? 13.078 52.219 21.734 1 88.69 275 GLU B C 1
ATOM 6516 O O . GLU B 1 275 ? 13.078 51.375 22.625 1 88.69 275 GLU B O 1
ATOM 6521 N N . SER B 1 276 ? 12.57 53.344 21.797 1 92.88 276 SER B N 1
ATOM 6522 C CA . SER B 1 276 ? 12.023 53.75 23.094 1 92.88 276 SER B CA 1
ATOM 6523 C C . SER B 1 276 ? 10.758 52.938 23.406 1 92.88 276 SER B C 1
ATOM 6525 O O . SER B 1 276 ? 10.555 52.531 24.562 1 92.88 276 SER B O 1
ATOM 6527 N N . PHE B 1 277 ? 10.039 52.688 22.5 1 95.19 277 PHE B N 1
ATOM 6528 C CA . PHE B 1 277 ? 8.836 51.906 22.656 1 95.19 277 PHE B CA 1
ATOM 6529 C C . PHE B 1 277 ? 9.18 50.469 23.047 1 95.19 277 PHE B C 1
ATOM 6531 O O . PHE B 1 277 ? 8.625 49.938 24.016 1 95.19 277 PHE B O 1
ATOM 6538 N N . ASN B 1 278 ? 10.109 49.906 22.312 1 95.12 278 ASN B N 1
ATOM 6539 C CA . ASN B 1 278 ? 10.516 48.531 22.578 1 95.12 278 ASN B CA 1
ATOM 6540 C C . ASN B 1 278 ? 11.109 48.375 23.969 1 95.12 278 ASN B C 1
ATOM 6542 O O . ASN B 1 278 ? 10.844 47.406 24.672 1 95.12 278 ASN B O 1
ATOM 6546 N N . GLN B 1 279 ? 11.852 49.344 24.312 1 95.38 279 GLN B N 1
ATOM 6547 C CA . GLN B 1 279 ? 12.477 49.312 25.625 1 95.38 279 GLN B CA 1
ATOM 6548 C C . GLN B 1 279 ? 11.422 49.344 26.734 1 95.38 279 GLN B C 1
ATOM 6550 O O . GLN B 1 279 ? 11.562 48.625 27.734 1 95.38 279 GLN B O 1
ATOM 6555 N N . LEU B 1 280 ? 10.414 50.125 26.531 1 95.75 280 LEU B N 1
ATOM 6556 C CA . LEU B 1 280 ? 9.344 50.188 27.516 1 95.75 280 LEU B CA 1
ATOM 6557 C C . LEU B 1 280 ? 8.586 48.875 27.594 1 95.75 280 LEU B C 1
ATOM 6559 O O . LEU B 1 280 ? 8.258 48.406 28.688 1 95.75 280 LEU B O 1
ATOM 6563 N N . CYS B 1 281 ? 8.391 48.312 26.438 1 96.31 281 CYS B N 1
ATOM 6564 C CA . CYS B 1 281 ? 7.711 47.031 26.406 1 96.31 281 CYS B CA 1
ATOM 6565 C C . CYS B 1 281 ? 8.516 45.969 27.156 1 96.31 281 CYS B C 1
ATOM 6567 O O . CYS B 1 281 ? 7.957 45.188 27.938 1 96.31 281 CYS B O 1
ATOM 6569 N N . ARG B 1 282 ? 9.828 45.938 26.984 1 94.5 282 ARG B N 1
ATOM 6570 C CA . ARG B 1 282 ? 10.719 45 27.656 1 94.5 282 ARG B CA 1
ATOM 6571 C C . ARG B 1 282 ? 10.711 45.188 29.156 1 94.5 282 ARG B C 1
ATOM 6573 O O . ARG B 1 282 ? 10.633 44.219 29.922 1 94.5 282 ARG B O 1
ATOM 6580 N N . SER B 1 283 ? 10.812 46.438 29.453 1 92.56 283 SER B N 1
ATOM 6581 C CA . SER B 1 283 ? 10.867 46.75 30.875 1 92.56 283 SER B CA 1
ATOM 6582 C C . SER B 1 283 ? 9.602 46.312 31.594 1 92.56 283 SER B C 1
ATOM 6584 O O . SER B 1 283 ? 9.656 45.75 32.688 1 92.56 283 SER B O 1
ATOM 6586 N N . SER B 1 284 ? 8.508 46.562 31.016 1 91.75 284 SER B N 1
ATOM 6587 C CA . SER B 1 284 ? 7.234 46.188 31.625 1 91.75 284 SER B CA 1
ATOM 6588 C C . SER B 1 284 ? 7.094 44.656 31.719 1 91.75 284 SER B C 1
ATOM 6590 O O . SER B 1 284 ? 6.648 44.125 32.75 1 91.75 284 SER B O 1
ATOM 6592 N N . SER B 1 285 ? 7.43 44 30.672 1 90.19 285 SER B N 1
ATOM 6593 C CA . SER B 1 285 ? 7.309 42.531 30.641 1 90.19 285 SER B CA 1
ATOM 6594 C C . SER B 1 285 ? 8.195 41.875 31.688 1 90.19 285 SER B C 1
ATOM 6596 O O . SER B 1 285 ? 7.781 40.938 32.375 1 90.19 285 SER B O 1
ATOM 6598 N N . ARG B 1 286 ? 9.367 42.375 31.844 1 88.25 286 ARG B N 1
ATOM 6599 C CA . ARG B 1 286 ? 10.336 41.781 32.75 1 88.25 286 ARG B CA 1
ATOM 6600 C C . ARG B 1 286 ? 10.008 42.125 34.188 1 88.25 286 ARG B C 1
ATOM 6602 O O . ARG B 1 286 ? 10.289 41.375 35.125 1 88.25 286 ARG B O 1
ATOM 6609 N N . ARG B 1 287 ? 9.391 43.25 34.406 1 81 287 ARG B N 1
ATOM 6610 C CA . ARG B 1 287 ? 8.906 43.594 35.75 1 81 287 ARG B CA 1
ATOM 6611 C C . ARG B 1 287 ? 7.723 42.75 36.156 1 81 287 ARG B C 1
ATOM 6613 O O . ARG B 1 287 ? 7.582 42.375 37.312 1 81 287 ARG B O 1
ATOM 6620 N N . GLN B 1 288 ? 6.922 42.594 35.219 1 73.12 288 GLN B N 1
ATOM 6621 C CA . GLN B 1 288 ? 5.746 41.75 35.469 1 73.12 288 GLN B CA 1
ATOM 6622 C C . GLN B 1 288 ? 6.148 40.375 35.938 1 73.12 288 GLN B C 1
ATOM 6624 O O . GLN B 1 288 ? 5.48 39.781 36.812 1 73.12 288 GLN B O 1
ATOM 6629 N N . MET B 1 289 ? 7.223 39.906 35.375 1 69.31 289 MET B N 1
ATOM 6630 C CA . MET B 1 289 ? 7.664 38.562 35.719 1 69.31 289 MET B CA 1
ATOM 6631 C C . MET B 1 289 ? 8.547 38.594 36.969 1 69.31 289 MET B C 1
ATOM 6633 O O . MET B 1 289 ? 8.617 37.594 37.688 1 69.31 289 MET B O 1
ATOM 6637 N N . GLY B 1 290 ? 9.219 39.812 37.125 1 63.28 290 GLY B N 1
ATOM 6638 C CA . GLY B 1 290 ? 10.039 39.938 38.312 1 63.28 290 GLY B CA 1
ATOM 6639 C C . GLY B 1 290 ? 9.266 40.469 39.5 1 63.28 290 GLY B C 1
ATOM 6640 O O . GLY B 1 290 ? 8.164 41 39.375 1 63.28 290 GLY B O 1
ATOM 6641 N N . GLU B 1 291 ? 9.266 39.875 40.688 1 55.22 291 GLU B N 1
ATOM 6642 C CA . GLU B 1 291 ? 8.641 40.219 41.969 1 55.22 291 GLU B CA 1
ATOM 6643 C C . GLU B 1 291 ? 8.82 41.688 42.312 1 55.22 291 GLU B C 1
ATOM 6645 O O . GLU B 1 291 ? 8.672 42.062 43.469 1 55.22 291 GLU B O 1
ATOM 6650 N N . SER B 1 292 ? 9.102 42.438 41.438 1 47.91 292 SER B N 1
ATOM 6651 C CA . SER B 1 292 ? 9.305 43.781 42 1 47.91 292 SER B CA 1
ATOM 6652 C C . SER B 1 292 ? 7.977 44.469 42.25 1 47.91 292 SER B C 1
ATOM 6654 O O . SER B 1 292 ? 7.082 44.438 41.375 1 47.91 292 SER B O 1
ATOM 6656 N N . LYS B 1 293 ? 7.758 44.812 43.312 1 51.84 293 LYS B N 1
ATOM 6657 C CA . LYS B 1 293 ? 6.621 45.531 43.812 1 51.84 293 LYS B CA 1
ATOM 6658 C C . LYS B 1 293 ? 6.414 46.844 43.062 1 51.84 293 LYS B C 1
ATOM 6660 O O . LYS B 1 293 ? 7.352 47.625 42.906 1 51.84 293 LYS B O 1
ATOM 6665 N N . PRO B 1 294 ? 5.504 47.031 42.281 1 48.66 294 PRO B N 1
ATOM 6666 C CA . PRO B 1 294 ? 5.262 48.312 41.625 1 48.66 294 PRO B CA 1
ATOM 6667 C C . PRO B 1 294 ? 5.484 49.5 42.562 1 48.66 294 PRO B C 1
ATOM 6669 O O . PRO B 1 294 ? 5.266 49.375 43.781 1 48.66 294 PRO B O 1
ATOM 6672 N N . SER B 1 295 ? 6.246 50.438 42.188 1 44.41 295 SER B N 1
ATOM 6673 C CA . SER B 1 295 ? 6.406 51.656 42.969 1 44.41 295 SER B CA 1
ATOM 6674 C C . SER B 1 295 ? 5.059 52.281 43.281 1 44.41 295 SER B C 1
ATOM 6676 O O . SER B 1 295 ? 4.133 52.25 42.469 1 44.41 295 SER B O 1
ATOM 6678 N N . ARG B 1 296 ? 4.73 52.531 44.625 1 46.12 296 ARG B N 1
ATOM 6679 C CA . ARG B 1 296 ? 3.574 53.156 45.281 1 46.12 296 ARG B CA 1
ATOM 6680 C C . ARG B 1 296 ? 3.174 54.438 44.594 1 46.12 296 ARG B C 1
ATOM 6682 O O . ARG B 1 296 ? 3.879 55.438 44.688 1 46.12 296 ARG B O 1
ATOM 6689 N N . LEU B 1 297 ? 2.643 54.344 43.438 1 51.78 297 LEU B N 1
ATOM 6690 C CA . LEU B 1 297 ? 2.068 55.594 42.938 1 51.78 297 LEU B CA 1
ATOM 6691 C C . LEU B 1 297 ? 1 56.125 43.906 1 51.78 297 LEU B C 1
ATOM 6693 O O . LEU B 1 297 ? 0.389 55.344 44.625 1 51.78 297 LEU B O 1
ATOM 6697 N N . HIS B 1 298 ? 0.993 57.344 44.188 1 54.84 298 HIS B N 1
ATOM 6698 C CA . HIS B 1 298 ? 0.041 58.062 45.062 1 54.84 298 HIS B CA 1
ATOM 6699 C C . HIS B 1 298 ? -1.396 57.75 44.625 1 54.84 298 HIS B C 1
ATOM 6701 O O . HIS B 1 298 ? -1.775 58 43.469 1 54.84 298 HIS B O 1
ATOM 6707 N N . CYS B 1 299 ? -1.922 56.688 45.156 1 61.5 299 CYS B N 1
ATOM 6708 C CA . CYS B 1 299 ? -3.324 56.312 44.969 1 61.5 299 CYS B CA 1
ATOM 6709 C C . CYS B 1 299 ? -4.238 57.312 45.688 1 61.5 299 CYS B C 1
ATOM 6711 O O . CYS B 1 299 ? -3.971 57.719 46.812 1 61.5 299 CYS B O 1
ATOM 6713 N N . ARG B 1 300 ? -4.891 58.219 44.844 1 66.62 300 ARG B N 1
ATOM 6714 C CA . ARG B 1 300 ? -5.926 59.062 45.438 1 66.62 300 ARG B CA 1
ATOM 6715 C C . ARG B 1 300 ? -7.312 58.656 44.938 1 66.62 300 ARG B C 1
ATOM 6717 O O . ARG B 1 300 ? -7.438 57.938 43.938 1 66.62 300 ARG B O 1
ATOM 6724 N N . TYR B 1 301 ? -8.234 58.75 45.844 1 62.69 301 TYR B N 1
ATOM 6725 C CA . TYR B 1 301 ? -9.625 58.562 45.438 1 62.69 301 TYR B CA 1
ATOM 6726 C C . TYR B 1 301 ? -10.164 59.812 44.719 1 62.69 301 TYR B C 1
ATOM 6728 O O . TYR B 1 301 ? -9.93 60.938 45.188 1 62.69 301 TYR B O 1
ATOM 6736 N N . ASN B 1 302 ? -10.562 59.688 43.594 1 53.41 302 ASN B N 1
ATOM 6737 C CA . ASN B 1 302 ? -11.203 60.781 42.875 1 53.41 302 ASN B CA 1
ATOM 6738 C C . ASN B 1 302 ? -12.594 61.094 43.438 1 53.41 302 ASN B C 1
ATOM 6740 O O . ASN B 1 302 ? -13.531 60.312 43.219 1 53.41 302 ASN B O 1
ATOM 6744 N N . THR B 1 303 ? -12.75 62.031 44.219 1 50.59 303 THR B N 1
ATOM 6745 C CA . THR B 1 303 ? -14.039 62.375 44.812 1 50.59 303 THR B CA 1
ATOM 6746 C C . THR B 1 303 ? -14.578 63.688 44.219 1 50.59 303 THR B C 1
ATOM 6748 O O . THR B 1 303 ? -15.641 64.188 44.625 1 50.59 303 THR B O 1
ATOM 6751 N N . THR B 1 304 ? -13.812 64.25 43.281 1 46.69 304 THR B N 1
ATOM 6752 C CA . THR B 1 304 ? -14.109 65.688 43 1 46.69 304 THR B CA 1
ATOM 6753 C C . THR B 1 304 ? -14.641 65.812 41.594 1 46.69 304 THR B C 1
ATOM 6755 O O . THR B 1 304 ? -15.195 66.875 41.25 1 46.69 304 THR B O 1
ATOM 6758 N N . THR B 1 305 ? -14.555 64.875 40.812 1 50.72 305 THR B N 1
ATOM 6759 C CA . THR B 1 305 ? -14.852 65.125 39.406 1 50.72 305 THR B CA 1
ATOM 6760 C C . THR B 1 305 ? -16.359 65.375 39.188 1 50.72 305 THR B C 1
ATOM 6762 O O . THR B 1 305 ? -16.766 66.312 38.5 1 50.72 305 THR B O 1
ATOM 6765 N N . THR B 1 306 ? -17.172 64.438 39.688 1 52.16 306 THR B N 1
ATOM 6766 C CA . THR B 1 306 ? -18.625 64.625 39.656 1 52.16 306 THR B CA 1
ATOM 6767 C C . THR B 1 306 ? -19.219 64.375 41.062 1 52.16 306 THR B C 1
ATOM 6769 O O . THR B 1 306 ? -18.609 63.688 41.875 1 52.16 306 THR B O 1
ATOM 6772 N N . PRO B 1 307 ? -20.359 65 41.25 1 50.56 307 PRO B N 1
ATOM 6773 C CA . PRO B 1 307 ? -21 64.75 42.562 1 50.56 307 PRO B CA 1
ATOM 6774 C C . PRO B 1 307 ? -21.188 63.281 42.844 1 50.56 307 PRO B C 1
ATOM 6776 O O . PRO B 1 307 ? -21.125 62.875 44.031 1 50.56 307 PRO B O 1
ATOM 6779 N N . PHE B 1 308 ? -21.266 62.531 41.906 1 50.16 308 PHE B N 1
ATOM 6780 C CA . PHE B 1 308 ? -21.484 61.094 42.094 1 50.16 308 PHE B CA 1
ATOM 6781 C C . PHE B 1 308 ? -20.234 60.438 42.656 1 50.16 308 PHE B C 1
ATOM 6783 O O . PHE B 1 308 ? -20.344 59.5 43.469 1 50.16 308 PHE B O 1
ATOM 6790 N N . LEU B 1 309 ? -19.156 60.938 42.375 1 57.59 309 LEU B N 1
ATOM 6791 C CA . LEU B 1 309 ? -17.891 60.312 42.781 1 57.59 309 LEU B CA 1
ATOM 6792 C C . LEU B 1 309 ? -17.656 60.562 44.281 1 57.59 309 LEU B C 1
ATOM 6794 O O . LEU B 1 309 ? -16.828 59.875 44.906 1 57.59 309 LEU B O 1
ATOM 6798 N N . ARG B 1 310 ? -18.391 61.438 44.75 1 53.16 310 ARG B N 1
ATOM 6799 C CA . ARG B 1 310 ? -18.328 61.656 46.188 1 53.16 310 ARG B CA 1
ATOM 6800 C C . ARG B 1 310 ? -18.922 60.469 46.938 1 53.16 310 ARG B C 1
ATOM 6802 O O . ARG B 1 310 ? -18.484 60.156 48.031 1 53.16 310 ARG B O 1
ATOM 6809 N N . LEU B 1 311 ? -19.844 59.875 46.312 1 45.66 311 LEU B N 1
ATOM 6810 C CA . LEU B 1 311 ? -20.531 58.781 46.938 1 45.66 311 LEU B CA 1
ATOM 6811 C C . LEU B 1 311 ? -19.797 57.469 46.656 1 45.66 311 LEU B C 1
ATOM 6813 O O . LEU B 1 311 ? -19.781 56.562 47.5 1 45.66 311 LEU B O 1
ATOM 6817 N N . ALA B 1 312 ? -19.234 57.312 45.531 1 55.69 312 ALA B N 1
ATOM 6818 C CA . ALA B 1 312 ? -18.531 56.094 45.156 1 55.69 312 ALA B CA 1
ATOM 6819 C C . ALA B 1 312 ? -17.219 56.406 44.438 1 55.69 312 ALA B C 1
ATOM 6821 O O . ALA B 1 312 ? -17.141 56.344 43.219 1 55.69 312 ALA B O 1
ATOM 6822 N N . PRO B 1 313 ? -16.266 56.656 45.281 1 68.44 313 PRO B N 1
ATOM 6823 C CA . PRO B 1 313 ? -15.008 57.094 44.688 1 68.44 313 PRO B CA 1
ATOM 6824 C C . PRO B 1 313 ? -14.227 55.969 44.031 1 68.44 313 PRO B C 1
ATOM 6826 O O . PRO B 1 313 ? -14.266 54.844 44.5 1 68.44 313 PRO B O 1
ATOM 6829 N N . PHE B 1 314 ? -13.805 56.312 42.875 1 75.31 314 PHE B N 1
ATOM 6830 C CA . PHE B 1 314 ? -12.914 55.375 42.219 1 75.31 314 PHE B CA 1
ATOM 6831 C C . PHE B 1 314 ? -11.469 55.594 42.656 1 75.31 314 PHE B C 1
ATOM 6833 O O . PHE B 1 314 ? -11.031 56.719 42.812 1 75.31 314 PHE B O 1
ATOM 6840 N N . ARG B 1 315 ? -10.844 54.531 42.938 1 83.06 315 ARG B N 1
ATOM 6841 C CA . ARG B 1 315 ? -9.406 54.594 43.188 1 83.06 315 ARG B CA 1
ATOM 6842 C C . ARG B 1 315 ? -8.656 54.969 41.906 1 83.06 315 ARG B C 1
ATOM 6844 O O . ARG B 1 315 ? -8.906 54.375 40.844 1 83.06 315 ARG B O 1
ATOM 6851 N N . MET B 1 316 ? -7.969 56.094 41.938 1 87.75 316 MET B N 1
ATOM 6852 C CA . MET B 1 316 ? -7.258 56.531 40.75 1 87.75 316 MET B CA 1
ATOM 6853 C C . MET B 1 316 ? -5.785 56.781 41.062 1 87.75 316 MET B C 1
ATOM 6855 O O . MET B 1 316 ? -5.43 57.094 42.188 1 87.75 316 MET B O 1
ATOM 6859 N N . GLU B 1 317 ? -4.992 56.531 40.125 1 88.81 317 GLU B N 1
ATOM 6860 C CA . GLU B 1 317 ? -3.564 56.844 40.125 1 88.81 317 GLU B CA 1
ATOM 6861 C C . GLU B 1 317 ? -3.191 57.812 39 1 88.81 317 GLU B C 1
ATOM 6863 O O . GLU B 1 317 ? -3.506 57.562 37.844 1 88.81 317 GLU B O 1
ATOM 6868 N N . GLU B 1 318 ? -2.598 58.938 39.438 1 89.88 318 GLU B N 1
ATOM 6869 C CA . GLU B 1 318 ? -2.084 59.875 38.438 1 89.88 318 GLU B CA 1
ATOM 6870 C C . GLU B 1 318 ? -0.711 59.406 37.938 1 89.88 318 GLU B C 1
ATOM 6872 O O . GLU B 1 318 ? 0.27 59.469 38.688 1 89.88 318 GLU B O 1
ATOM 6877 N N . LEU B 1 319 ? -0.653 59.031 36.75 1 91.75 319 LEU B N 1
ATOM 6878 C CA . LEU B 1 319 ? 0.586 58.5 36.188 1 91.75 319 LEU B CA 1
ATOM 6879 C C . LEU B 1 319 ? 1.408 59.656 35.594 1 91.75 319 LEU B C 1
ATOM 6881 O O . LEU B 1 319 ? 2.633 59.531 35.5 1 91.75 319 LEU B O 1
ATOM 6885 N N . SER B 1 320 ? 0.71 60.625 35.094 1 90.62 320 SER B N 1
ATOM 6886 C CA . SER B 1 320 ? 1.296 61.844 34.562 1 90.62 320 SER B CA 1
ATOM 6887 C C . SER B 1 320 ? 0.384 63.031 34.812 1 90.62 320 SER B C 1
ATOM 6889 O O . SER B 1 320 ? -0.837 62.938 34.688 1 90.62 320 SER B O 1
ATOM 6891 N N . LEU B 1 321 ? 0.971 64.188 35.156 1 87 321 LEU B N 1
ATOM 6892 C CA . LEU B 1 321 ? 0.181 65.375 35.406 1 87 321 LEU B CA 1
ATOM 6893 C C . LEU B 1 321 ? 0.055 66.25 34.188 1 87 321 LEU B C 1
ATOM 6895 O O . LEU B 1 321 ? -0.946 66.938 34 1 87 321 LEU B O 1
ATOM 6899 N N . ASP B 1 322 ? 1.093 66.188 33.438 1 87.56 322 ASP B N 1
ATOM 6900 C CA . ASP B 1 322 ? 1.116 66.938 32.156 1 87.56 322 ASP B CA 1
ATOM 6901 C C . ASP B 1 322 ? 1.939 66.25 31.109 1 87.56 322 ASP B C 1
ATOM 6903 O O . ASP B 1 322 ? 3.172 66.25 31.141 1 87.56 322 ASP B O 1
ATOM 6907 N N . PRO B 1 323 ? 1.279 65.75 30.125 1 91.19 323 PRO B N 1
ATOM 6908 C CA . PRO B 1 323 ? -0.162 65.562 29.922 1 91.19 323 PRO B CA 1
ATOM 6909 C C . PRO B 1 323 ? -0.812 64.75 31.031 1 91.19 323 PRO B C 1
ATOM 6911 O O . PRO B 1 323 ? -0.135 63.938 31.688 1 91.19 323 PRO B O 1
ATOM 6914 N N . TYR B 1 324 ? -2.018 65 31.188 1 89.56 324 TYR B N 1
ATOM 6915 C CA . TYR B 1 324 ? -2.752 64.312 32.25 1 89.56 324 TYR B CA 1
ATOM 6916 C C . TYR B 1 324 ? -3.057 62.906 31.859 1 89.56 324 TYR B C 1
ATOM 6918 O O . TYR B 1 324 ? -3.725 62.656 30.859 1 89.56 324 TYR B O 1
ATOM 6926 N N . VAL B 1 325 ? -2.502 61.875 32.562 1 93.5 325 VAL B N 1
ATOM 6927 C CA . VAL B 1 325 ? -2.746 60.469 32.406 1 93.5 325 VAL B CA 1
ATOM 6928 C C . VAL B 1 325 ? -3.096 59.844 33.75 1 93.5 325 VAL B C 1
ATOM 6930 O O . VAL B 1 325 ? -2.336 59.969 34.719 1 93.5 325 VAL B O 1
ATOM 6933 N N . VAL B 1 326 ? -4.238 59.188 33.781 1 93.56 326 VAL B N 1
ATOM 6934 C CA . VAL B 1 326 ? -4.715 58.656 35.031 1 93.56 326 VAL B CA 1
ATOM 6935 C C . VAL B 1 326 ? -5.148 57.219 34.844 1 93.56 326 VAL B C 1
ATOM 6937 O O . VAL B 1 326 ? -5.68 56.844 33.781 1 93.56 326 VAL B O 1
ATOM 6940 N N . PHE B 1 327 ? -4.867 56.406 35.875 1 94.38 327 PHE B N 1
ATOM 6941 C CA . PHE B 1 327 ? -5.266 55 35.906 1 94.38 327 PHE B CA 1
ATOM 6942 C C . PHE B 1 327 ? -6.34 54.781 36.969 1 94.38 327 PHE B C 1
ATOM 6944 O O . PHE B 1 327 ? -6.102 54.969 38.156 1 94.38 327 PHE B O 1
ATOM 6951 N N . TYR B 1 328 ? -7.582 54.469 36.5 1 93.81 328 TYR B N 1
ATOM 6952 C CA . TYR B 1 328 ? -8.688 54.188 37.406 1 93.81 328 TYR B CA 1
ATOM 6953 C C . TYR B 1 328 ? -8.82 52.688 37.688 1 93.81 328 TYR B C 1
ATOM 6955 O O . TYR B 1 328 ? -8.828 51.875 36.75 1 93.81 328 TYR B O 1
ATOM 6963 N N . HIS B 1 329 ? -8.961 52.375 38.938 1 92.75 329 HIS B N 1
ATOM 6964 C CA . HIS B 1 329 ? -9.102 50.969 39.312 1 92.75 329 HIS B CA 1
ATOM 6965 C C . HIS B 1 329 ? -10.57 50.594 39.469 1 92.75 329 HIS B C 1
ATOM 6967 O O . HIS B 1 329 ? -11.391 51.438 39.844 1 92.75 329 HIS B O 1
ATOM 6973 N N . ASN B 1 330 ? -10.922 49.375 39.156 1 92.31 330 ASN B N 1
ATOM 6974 C CA . ASN B 1 330 ? -12.219 48.75 39.406 1 92.31 330 ASN B CA 1
ATOM 6975 C C . ASN B 1 330 ? -13.359 49.594 38.812 1 92.31 330 ASN B C 1
ATOM 6977 O O . ASN B 1 330 ? -14.336 49.906 39.5 1 92.31 330 ASN B O 1
ATOM 6981 N N . VAL B 1 331 ? -13.133 49.938 37.625 1 94.56 331 VAL B N 1
ATOM 6982 C CA . VAL B 1 331 ? -14.125 50.75 36.938 1 94.56 331 VAL B CA 1
ATOM 6983 C C . VAL B 1 331 ? -15.219 49.844 36.375 1 94.56 331 VAL B C 1
ATOM 6985 O O . VAL B 1 331 ? -16.406 50.188 36.438 1 94.56 331 VAL B O 1
ATOM 6988 N N . LEU B 1 332 ? -14.82 48.719 35.812 1 96 332 LEU B N 1
ATOM 6989 C CA . LEU B 1 332 ? -15.773 47.719 35.281 1 96 332 LEU B CA 1
ATOM 6990 C C . LEU B 1 332 ? -15.875 46.531 36.219 1 96 332 LEU B C 1
ATOM 6992 O O . LEU B 1 332 ? -14.867 46.062 36.75 1 96 332 LEU B O 1
ATOM 6996 N N . SER B 1 333 ? -17.109 46 36.406 1 95.31 333 SER B N 1
ATOM 6997 C CA . SER B 1 333 ? -17.312 44.781 37.188 1 95.31 333 SER B CA 1
ATOM 6998 C C . SER B 1 333 ? -17.156 43.531 36.344 1 95.31 333 SER B C 1
ATOM 7000 O O . SER B 1 333 ? -17.25 43.594 35.125 1 95.31 333 SER B O 1
ATOM 7002 N N . ASP B 1 334 ? -16.938 42.406 37.062 1 95.69 334 ASP B N 1
ATOM 7003 C CA . ASP B 1 334 ? -16.75 41.125 36.406 1 95.69 334 ASP B CA 1
ATOM 7004 C C . ASP B 1 334 ? -17.984 40.781 35.562 1 95.69 334 ASP B C 1
ATOM 7006 O O . ASP B 1 334 ? -17.859 40.344 34.406 1 95.69 334 ASP B O 1
ATOM 7010 N N . PRO B 1 335 ? -19.188 40.906 36.094 1 95.12 335 PRO B N 1
ATOM 7011 C CA . PRO B 1 335 ? -20.375 40.594 35.312 1 95.12 335 PRO B CA 1
ATOM 7012 C C . PRO B 1 335 ? -20.484 41.438 34.031 1 95.12 335 PRO B C 1
ATOM 7014 O O . PRO B 1 335 ? -20.922 40.938 33 1 95.12 335 PRO B O 1
ATOM 7017 N N . GLU B 1 336 ? -20.094 42.719 34.125 1 94.94 336 GLU B N 1
ATOM 7018 C CA . GLU B 1 336 ? -20.125 43.562 32.938 1 94.94 336 GLU B CA 1
ATOM 7019 C C . GLU B 1 336 ? -19.156 43.062 31.891 1 94.94 336 GLU B C 1
ATOM 7021 O O . GLU B 1 336 ? -19.5 43 30.703 1 94.94 336 GLU B O 1
ATOM 7026 N N . ILE B 1 337 ? -18 42.656 32.344 1 96.25 337 ILE B N 1
ATOM 7027 C CA . ILE B 1 337 ? -16.969 42.188 31.438 1 96.25 337 ILE B CA 1
ATOM 7028 C C . ILE B 1 337 ? -17.422 40.875 30.781 1 96.25 337 ILE B C 1
ATOM 7030 O O . ILE B 1 337 ? -17.203 40.688 29.578 1 96.25 337 ILE B O 1
ATOM 7034 N N . GLU B 1 338 ? -18.016 40.031 31.516 1 94.88 338 GLU B N 1
ATOM 7035 C CA . GLU B 1 338 ? -18.469 38.75 31.016 1 94.88 338 GLU B CA 1
ATOM 7036 C C . GLU B 1 338 ? -19.578 38.906 29.969 1 94.88 338 GLU B C 1
ATOM 7038 O O . GLU B 1 338 ? -19.781 38.031 29.125 1 94.88 338 GLU B O 1
ATOM 7043 N N . LYS B 1 339 ? -20.219 40 30 1 94.56 339 LYS B N 1
ATOM 7044 C CA . LYS B 1 339 ? -21.25 40.25 29.016 1 94.56 339 LYS B CA 1
ATOM 7045 C C . LYS B 1 339 ? -20.656 40.844 27.75 1 94.56 339 LYS B C 1
ATOM 7047 O O . LYS B 1 339 ? -21.172 40.625 26.641 1 94.56 339 LYS B O 1
ATOM 7052 N N . LEU B 1 340 ? -19.578 41.594 27.859 1 95.44 340 LEU B N 1
ATOM 7053 C CA . LEU B 1 340 ? -18.953 42.281 26.734 1 95.44 340 LEU B CA 1
ATOM 7054 C C . LEU B 1 340 ? -18.328 41.281 25.766 1 95.44 340 LEU B C 1
ATOM 7056 O O . LEU B 1 340 ? -18.328 41.5 24.547 1 95.44 340 LEU B O 1
ATOM 7060 N N . LYS B 1 341 ? -17.812 40.156 26.234 1 92.12 341 LYS B N 1
ATOM 7061 C CA . LYS B 1 341 ? -17.109 39.188 25.422 1 92.12 341 LYS B CA 1
ATOM 7062 C C . LYS B 1 341 ? -18.047 38.562 24.391 1 92.12 341 LYS B C 1
ATOM 7064 O O . LYS B 1 341 ? -17.844 38.688 23.188 1 92.12 341 LYS B O 1
ATOM 7069 N N . PRO B 1 342 ? -19.156 37.906 24.859 1 90.38 342 PRO B N 1
ATOM 7070 C CA . PRO B 1 342 ? -20.062 37.344 23.875 1 90.38 342 PRO B CA 1
ATOM 7071 C C . PRO B 1 342 ? -20.734 38.375 23 1 90.38 342 PRO B C 1
ATOM 7073 O O . PRO B 1 342 ? -21.094 38.094 21.844 1 90.38 342 PRO B O 1
ATOM 7076 N N . MET B 1 343 ? -20.844 39.594 23.5 1 92.69 343 MET B N 1
ATOM 7077 C CA . MET B 1 343 ? -21.453 40.688 22.75 1 92.69 343 MET B CA 1
ATOM 7078 C C . MET B 1 343 ? -20.594 41.031 21.547 1 92.69 343 MET B C 1
ATOM 7080 O O . MET B 1 343 ? -21.125 41.438 20.5 1 92.69 343 MET B O 1
ATOM 7084 N N . SER B 1 344 ? -19.359 40.875 21.641 1 91.94 344 SER B N 1
ATOM 7085 C CA . SER B 1 344 ? -18.422 41.344 20.625 1 91.94 344 SER B CA 1
ATOM 7086 C C . SER B 1 344 ? -18 40.188 19.703 1 91.94 344 SER B C 1
ATOM 7088 O O . SER B 1 344 ? -17.703 40.438 18.516 1 91.94 344 SER B O 1
ATOM 7090 N N . GLU B 1 345 ? -18 39 20.125 1 89.31 345 GLU B N 1
ATOM 7091 C CA . GLU B 1 345 ? -17.359 37.844 19.484 1 89.31 345 GLU B CA 1
ATOM 7092 C C . GLU B 1 345 ? -17.906 37.625 18.078 1 89.31 345 GLU B C 1
ATOM 7094 O O . GLU B 1 345 ? -17.141 37.406 17.141 1 89.31 345 GLU B O 1
ATOM 7099 N N . PRO B 1 346 ? -19.234 37.781 17.859 1 87.69 346 PRO B N 1
ATOM 7100 C CA . PRO B 1 346 ? -19.766 37.5 16.516 1 87.69 346 PRO B CA 1
ATOM 7101 C C . PRO B 1 346 ? -19.375 38.562 15.5 1 87.69 346 PRO B C 1
ATOM 7103 O O . PRO B 1 346 ? -19.469 38.344 14.289 1 87.69 346 PRO B O 1
ATOM 7106 N N . PHE B 1 347 ? -18.875 39.688 16 1 90.62 347 PHE B N 1
ATOM 7107 C CA . PHE B 1 347 ? -18.672 40.812 15.102 1 90.62 347 PHE B CA 1
ATOM 7108 C C . PHE B 1 347 ? -17.203 41.156 14.953 1 90.62 347 PHE B C 1
ATOM 7110 O O . PHE B 1 347 ? -16.844 42.156 14.352 1 90.62 347 PHE B O 1
ATOM 7117 N N . LEU B 1 348 ? -16.391 40.312 15.477 1 91.44 348 LEU B N 1
ATOM 7118 C CA . LEU B 1 348 ? -14.953 40.562 15.414 1 91.44 348 LEU B CA 1
ATOM 7119 C C . LEU B 1 348 ? -14.438 40.469 13.984 1 91.44 348 LEU B C 1
ATOM 7121 O O . LEU B 1 348 ? -14.742 39.469 13.289 1 91.44 348 LEU B O 1
ATOM 7125 N N . GLU B 1 349 ? -13.781 41.5 13.531 1 90.06 349 GLU B N 1
ATOM 7126 C CA . GLU B 1 349 ? -13.086 41.531 12.25 1 90.06 349 GLU B CA 1
ATOM 7127 C C . GLU B 1 349 ? -11.68 42.094 12.398 1 90.06 349 GLU B C 1
ATOM 7129 O O . GLU B 1 349 ? -11.375 42.75 13.406 1 90.06 349 GLU B O 1
ATOM 7134 N N . ARG B 1 350 ? -10.891 41.844 11.398 1 89.44 350 ARG B N 1
ATOM 7135 C CA . ARG B 1 350 ? -9.555 42.438 11.438 1 89.44 350 ARG B CA 1
ATOM 7136 C C . ARG B 1 350 ? -9.617 43.938 11.617 1 89.44 350 ARG B C 1
ATOM 7138 O O . ARG B 1 350 ? -10.305 44.625 10.852 1 89.44 350 ARG B O 1
ATOM 7145 N N . ALA B 1 351 ? -8.898 44.344 12.641 1 90.12 351 ALA B N 1
ATOM 7146 C CA . ALA B 1 351 ? -8.938 45.781 12.961 1 90.12 351 ALA B CA 1
ATOM 7147 C C . ALA B 1 351 ? -8.242 46.594 11.875 1 90.12 351 ALA B C 1
ATOM 7149 O O . ALA B 1 351 ? -7.199 46.188 11.359 1 90.12 351 ALA B O 1
ATOM 7150 N N . LYS B 1 352 ? -8.82 47.719 11.516 1 87.62 352 LYS B N 1
ATOM 7151 C CA . LYS B 1 352 ? -8.289 48.594 10.492 1 87.62 352 LYS B CA 1
ATOM 7152 C C . LYS B 1 352 ? -7.727 49.875 11.109 1 87.62 352 LYS B C 1
ATOM 7154 O O . LYS B 1 352 ? -8.008 50.188 12.273 1 87.62 352 LYS B O 1
ATOM 7159 N N . VAL B 1 353 ? -6.797 50.469 10.359 1 82.31 353 VAL B N 1
ATOM 7160 C CA . VAL B 1 353 ? -6.23 51.75 10.766 1 82.31 353 VAL B CA 1
ATOM 7161 C C . VAL B 1 353 ? -6.652 52.844 9.781 1 82.31 353 VAL B C 1
ATOM 7163 O O . VAL B 1 353 ? -6.637 52.625 8.57 1 82.31 353 VAL B O 1
ATOM 7166 N N . PHE B 1 354 ? -7.09 53.938 10.328 1 78.5 354 PHE B N 1
ATOM 7167 C CA . PHE B 1 354 ? -7.484 55.062 9.469 1 78.5 354 PHE B CA 1
ATOM 7168 C C . PHE B 1 354 ? -6.262 55.812 8.961 1 78.5 354 PHE B C 1
ATOM 7170 O O . PHE B 1 354 ? -5.426 56.25 9.758 1 78.5 354 PHE B O 1
ATOM 7177 N N . ARG B 1 355 ? -6.191 55.906 7.691 1 77.62 355 ARG B N 1
ATOM 7178 C CA . ARG B 1 355 ? -5.117 56.688 7.074 1 77.62 355 ARG B CA 1
ATOM 7179 C C . ARG B 1 355 ? -5.613 58.062 6.641 1 77.62 355 ARG B C 1
ATOM 7181 O O . ARG B 1 355 ? -6.395 58.156 5.691 1 77.62 355 ARG B O 1
ATOM 7188 N N . VAL B 1 356 ? -5.051 59.031 7.199 1 73.88 356 VAL B N 1
ATOM 7189 C CA . VAL B 1 356 ? -5.48 60.406 6.945 1 73.88 356 VAL B CA 1
ATOM 7190 C C . VAL B 1 356 ? -5.195 60.781 5.492 1 73.88 356 VAL B C 1
ATOM 7192 O O . VAL B 1 356 ? -6.008 61.438 4.844 1 73.88 356 VAL B O 1
ATOM 7195 N N . GLU B 1 357 ? -4.059 60.344 5.023 1 69.44 357 GLU B N 1
ATOM 7196 C CA . GLU B 1 357 ? -3.646 60.656 3.664 1 69.44 357 GLU B CA 1
ATOM 7197 C C . GLU B 1 357 ? -4.625 60.094 2.637 1 69.44 357 GLU B C 1
ATOM 7199 O O . GLU B 1 357 ? -4.859 60.719 1.593 1 69.44 357 GLU B O 1
ATOM 7204 N N . LYS B 1 358 ? -5.23 58.969 3.027 1 70.62 358 LYS B N 1
ATOM 7205 C CA . LYS B 1 358 ? -6.094 58.312 2.049 1 70.62 358 LYS B CA 1
ATOM 7206 C C . LYS B 1 358 ? -7.57 58.562 2.377 1 70.62 358 LYS B C 1
ATOM 7208 O O . LYS B 1 358 ? -8.438 58.344 1.53 1 70.62 358 LYS B O 1
ATOM 7213 N N . GLY B 1 359 ? -7.738 58.938 3.508 1 69.81 359 GLY B N 1
ATOM 7214 C CA . GLY B 1 359 ? -9.094 59.156 3.979 1 69.81 359 GLY B CA 1
ATOM 7215 C C . GLY B 1 359 ? -9.898 57.875 4.117 1 69.81 359 GLY B C 1
ATOM 7216 O O . GLY B 1 359 ? -11.117 57.875 3.957 1 69.81 359 GLY B O 1
ATOM 7217 N N . SER B 1 360 ? -9.203 56.875 4.336 1 77.31 360 SER B N 1
ATOM 7218 C CA . SER B 1 360 ? -9.914 55.594 4.402 1 77.31 360 SER B CA 1
ATOM 7219 C C . SER B 1 360 ? -9.266 54.656 5.418 1 77.31 360 SER B C 1
ATOM 7221 O O . SER B 1 360 ? -8.102 54.812 5.77 1 77.31 360 SER B O 1
ATOM 7223 N N . ASP B 1 361 ? -10.094 53.688 5.859 1 81.62 361 ASP B N 1
ATOM 7224 C CA . ASP B 1 361 ? -9.617 52.625 6.75 1 81.62 361 ASP B CA 1
ATOM 7225 C C . ASP B 1 361 ? -8.953 51.5 5.965 1 81.62 361 ASP B C 1
ATOM 7227 O O . ASP B 1 361 ? -9.43 51.125 4.891 1 81.62 361 ASP B O 1
ATOM 7231 N N . GLU B 1 362 ? -7.805 51.031 6.473 1 82.69 362 GLU B N 1
ATOM 7232 C CA . GLU B 1 362 ? -7.113 49.938 5.816 1 82.69 362 GLU B CA 1
ATOM 7233 C C . GLU B 1 362 ? -6.492 49 6.836 1 82.69 362 GLU B C 1
ATOM 7235 O O . GLU B 1 362 ? -6.164 49.406 7.953 1 82.69 362 GLU B O 1
ATOM 7240 N N . ILE B 1 363 ? -6.461 47.781 6.371 1 80.81 363 ILE B N 1
ATOM 7241 C CA . ILE B 1 363 ? -5.684 46.812 7.16 1 80.81 363 ILE B CA 1
ATOM 7242 C C . ILE B 1 363 ? -4.195 47.125 7 1 80.81 363 ILE B C 1
ATOM 7244 O O . ILE B 1 363 ? -3.689 47.219 5.879 1 80.81 363 ILE B O 1
ATOM 7248 N N . ALA B 1 364 ? -3.535 47.375 8.109 1 80.69 364 ALA B N 1
ATOM 7249 C CA . ALA B 1 364 ? -2.119 47.75 8.086 1 80.69 364 ALA B CA 1
ATOM 7250 C C . ALA B 1 364 ? -1.312 46.875 9.031 1 80.69 364 ALA B C 1
ATOM 7252 O O . ALA B 1 364 ? -1.821 46.406 10.062 1 80.69 364 ALA B O 1
ATOM 7253 N N . PRO B 1 365 ? -0.001 46.719 8.68 1 80.31 365 PRO B N 1
ATOM 7254 C CA . PRO B 1 365 ? 0.867 45.906 9.547 1 80.31 365 PRO B CA 1
ATOM 7255 C C . PRO B 1 365 ? 1.155 46.594 10.883 1 80.31 365 PRO B C 1
ATOM 7257 O O . PRO B 1 365 ? 1.655 45.938 11.805 1 80.31 365 PRO B O 1
ATOM 7260 N N . THR B 1 366 ? 0.793 47.812 10.992 1 85.81 366 THR B N 1
ATOM 7261 C CA . THR B 1 366 ? 1.08 48.594 12.203 1 85.81 366 THR B CA 1
ATOM 7262 C C . THR B 1 366 ? 0.137 48.188 13.336 1 85.81 366 THR B C 1
ATOM 7264 O O . THR B 1 366 ? 0.365 48.531 14.492 1 85.81 366 THR B O 1
ATOM 7267 N N . ARG B 1 367 ? -0.83 47.469 12.945 1 89.5 367 ARG B N 1
ATOM 7268 C CA . ARG B 1 367 ? -1.777 47 13.945 1 89.5 367 ARG B CA 1
ATOM 7269 C C . ARG B 1 367 ? -2.223 45.562 13.641 1 89.5 367 ARG B C 1
ATOM 7271 O O . ARG B 1 367 ? -2.508 45.219 12.492 1 89.5 367 ARG B O 1
ATOM 7278 N N . SER B 1 368 ? -2.123 44.688 14.602 1 90.94 368 SER B N 1
ATOM 7279 C CA . SER B 1 368 ? -2.619 43.344 14.477 1 90.94 368 SER B CA 1
ATOM 7280 C C . SER B 1 368 ? -3.559 42.969 15.625 1 90.94 368 SER B C 1
ATOM 7282 O O . SER B 1 368 ? -3.107 42.594 16.703 1 90.94 368 SER B O 1
ATOM 7284 N N . ALA B 1 369 ? -4.836 43.094 15.398 1 93.81 369 ALA B N 1
ATOM 7285 C CA . ALA B 1 369 ? -5.914 42.781 16.344 1 93.81 369 ALA B CA 1
ATOM 7286 C C . ALA B 1 369 ? -7.246 42.625 15.609 1 93.81 369 ALA B C 1
ATOM 7288 O O . ALA B 1 369 ? -7.363 42.969 14.43 1 93.81 369 ALA B O 1
ATOM 7289 N N . ASP B 1 370 ? -8.109 41.969 16.266 1 93.56 370 ASP B N 1
ATOM 7290 C CA . ASP B 1 370 ? -9.492 41.938 15.797 1 93.56 370 ASP B CA 1
ATOM 7291 C C . ASP B 1 370 ? -10.383 42.844 16.625 1 93.56 370 ASP B C 1
ATOM 7293 O O . ASP B 1 370 ? -10.195 43 17.844 1 93.56 370 ASP B O 1
ATOM 7297 N N . GLY B 1 371 ? -11.281 43.5 15.93 1 93.94 371 GLY B N 1
ATOM 7298 C CA . GLY B 1 371 ? -12.086 44.438 16.672 1 93.94 371 GLY B CA 1
ATOM 7299 C C . GLY B 1 371 ? -13.539 44.469 16.234 1 93.94 371 GLY B C 1
ATOM 7300 O O . GLY B 1 371 ? -13.891 43.906 15.195 1 93.94 371 GLY B O 1
ATOM 7301 N N . ALA B 1 372 ? -14.352 44.938 17.109 1 94.56 372 ALA B N 1
ATOM 7302 C CA . ALA B 1 372 ? -15.773 45.188 16.891 1 94.56 372 ALA B CA 1
ATOM 7303 C C . ALA B 1 372 ? -16.203 46.531 17.516 1 94.56 372 ALA B C 1
ATOM 7305 O O . ALA B 1 372 ? -15.664 46.938 18.547 1 94.56 372 ALA B O 1
ATOM 7306 N N . TRP B 1 373 ? -17.109 47.188 16.828 1 94.75 373 TRP B N 1
ATOM 7307 C CA . TRP B 1 373 ? -17.672 48.438 17.375 1 94.75 373 TRP B CA 1
ATOM 7308 C C . TRP B 1 373 ? -18.938 48.125 18.172 1 94.75 373 TRP B C 1
ATOM 7310 O O . TRP B 1 373 ? -19.828 47.406 17.688 1 94.75 373 TRP B O 1
ATOM 7320 N N . LEU B 1 374 ? -18.938 48.625 19.344 1 94.31 374 LEU B N 1
ATOM 7321 C CA . LEU B 1 374 ? -20.094 48.438 20.219 1 94.31 374 LEU B CA 1
ATOM 7322 C C . LEU B 1 374 ? -20.75 49.781 20.547 1 94.31 374 LEU B C 1
ATOM 7324 O O . LEU B 1 374 ? -20.078 50.75 20.891 1 94.31 374 LEU B O 1
ATOM 7328 N N . PRO B 1 375 ? -22.062 49.938 20.578 1 93 375 PRO B N 1
ATOM 7329 C CA . PRO B 1 375 ? -22.984 48.875 20.156 1 93 375 PRO B CA 1
ATOM 7330 C C . PRO B 1 375 ? -22.922 48.625 18.656 1 93 375 PRO B C 1
ATOM 7332 O O . PRO B 1 375 ? -22.719 49.531 17.875 1 93 375 PRO B O 1
ATOM 7335 N N . HIS B 1 376 ? -23.016 47.406 18.391 1 91.5 376 HIS B N 1
ATOM 7336 C CA . HIS B 1 376 ? -23.234 47 17 1 91.5 376 HIS B CA 1
ATOM 7337 C C . HIS B 1 376 ? -24.719 47.094 16.625 1 91.5 376 HIS B C 1
ATOM 7339 O O . HIS B 1 376 ? -25.578 47.062 17.5 1 91.5 376 HIS B O 1
ATOM 7345 N N . GLN B 1 377 ? -24.984 47.188 15.297 1 89 377 GLN B N 1
ATOM 7346 C CA . GLN B 1 377 ? -26.359 47.281 14.836 1 89 377 GLN B CA 1
ATOM 7347 C C . GLN B 1 377 ? -27.188 46.094 15.305 1 89 377 GLN B C 1
ATOM 7349 O O . GLN B 1 377 ? -28.375 46.219 15.57 1 89 377 GLN B O 1
ATOM 7354 N N . ASP B 1 378 ? -26.562 45.031 15.469 1 89.69 378 ASP B N 1
ATOM 7355 C CA . ASP B 1 378 ? -27.266 43.812 15.82 1 89.69 378 ASP B CA 1
ATOM 7356 C C . ASP B 1 378 ? -27.078 43.469 17.297 1 89.69 378 ASP B C 1
ATOM 7358 O O . ASP B 1 378 ? -27.312 42.344 17.719 1 89.69 378 ASP B O 1
ATOM 7362 N N . THR B 1 379 ? -26.562 44.375 18.031 1 90.31 379 THR B N 1
ATOM 7363 C CA . THR B 1 379 ? -26.391 44.188 19.469 1 90.31 379 THR B CA 1
ATOM 7364 C C . THR B 1 379 ? -27.75 43.969 20.141 1 90.31 379 THR B C 1
ATOM 7366 O O . THR B 1 379 ? -28.703 44.688 19.859 1 90.31 379 THR B O 1
ATOM 7369 N N . ASP B 1 380 ? -27.891 43 21.047 1 90.56 380 ASP B N 1
ATOM 7370 C CA . ASP B 1 380 ? -29.109 42.719 21.797 1 90.56 380 ASP B CA 1
ATOM 7371 C C . ASP B 1 380 ? -29.531 43.938 22.625 1 90.56 380 ASP B C 1
ATOM 7373 O O . ASP B 1 380 ? -28.719 44.5 23.359 1 90.56 380 ASP B O 1
ATOM 7377 N N . PRO B 1 381 ? -30.812 44.188 22.609 1 88.5 381 PRO B N 1
ATOM 7378 C CA . PRO B 1 381 ? -31.328 45.344 23.375 1 88.5 381 PRO B CA 1
ATOM 7379 C C . PRO B 1 381 ? -31.047 45.25 24.859 1 88.5 381 PRO B C 1
ATOM 7381 O O . PRO B 1 381 ? -30.797 46.25 25.531 1 88.5 381 PRO B O 1
ATOM 7384 N N . ASP B 1 382 ? -31.062 44.062 25.328 1 87.38 382 ASP B N 1
ATOM 7385 C CA . ASP B 1 382 ? -30.812 43.844 26.75 1 87.38 382 ASP B CA 1
ATOM 7386 C C . ASP B 1 382 ? -29.359 44.188 27.094 1 87.38 382 ASP B C 1
ATOM 7388 O O . ASP B 1 382 ? -29.062 44.594 28.234 1 87.38 382 ASP B O 1
ATOM 7392 N N . ASP B 1 383 ? -28.516 44.094 26.125 1 90.5 383 ASP B N 1
ATOM 7393 C CA . ASP B 1 383 ? -27.109 44.344 26.359 1 90.5 383 ASP B CA 1
ATOM 7394 C C . ASP B 1 383 ? -26.781 45.812 26.234 1 90.5 383 ASP B C 1
ATOM 7396 O O . ASP B 1 383 ? -25.75 46.281 26.703 1 90.5 383 ASP B O 1
ATOM 7400 N N . LEU B 1 384 ? -27.688 46.531 25.688 1 91.69 384 LEU B N 1
ATOM 7401 C CA . LEU B 1 384 ? -27.5 47.969 25.484 1 91.69 384 LEU B CA 1
ATOM 7402 C C . LEU B 1 384 ? -27.438 48.688 26.828 1 91.69 384 LEU B C 1
ATOM 7404 O O . LEU B 1 384 ? -26.75 49.719 26.953 1 91.69 384 LEU B O 1
ATOM 7408 N N . GLU B 1 385 ? -28.141 48.094 27.75 1 92.56 385 GLU B N 1
ATOM 7409 C CA . GLU B 1 385 ? -28.156 48.719 29.078 1 92.56 385 GLU B CA 1
ATOM 7410 C C . GLU B 1 385 ? -26.766 48.688 29.703 1 92.56 385 GLU B C 1
ATOM 7412 O O . GLU B 1 385 ? -26.375 49.656 30.391 1 92.56 385 GLU B O 1
ATOM 7417 N N . VAL B 1 386 ? -26.094 47.594 29.5 1 93.94 386 VAL B N 1
ATOM 7418 C CA . VAL B 1 386 ? -24.734 47.5 30.016 1 93.94 386 VAL B CA 1
ATOM 7419 C C . VAL B 1 386 ? -23.859 48.594 29.406 1 93.94 386 VAL B C 1
ATOM 7421 O O . VAL B 1 386 ? -23.094 49.25 30.125 1 93.94 386 VAL B O 1
ATOM 7424 N N . LEU B 1 387 ? -23.938 48.906 28.172 1 94.38 387 LEU B N 1
ATOM 7425 C CA . LEU B 1 387 ? -23.141 49.906 27.469 1 94.38 387 LEU B CA 1
ATOM 7426 C C . LEU B 1 387 ? -23.516 51.312 27.922 1 94.38 387 LEU B C 1
ATOM 7428 O O . LEU B 1 387 ? -22.656 52.188 28.047 1 94.38 387 LEU B O 1
ATOM 7432 N N . ARG B 1 388 ? -24.797 51.5 28.172 1 92.19 388 ARG B N 1
ATOM 7433 C CA . ARG B 1 388 ? -25.25 52.781 28.672 1 92.19 388 ARG B CA 1
ATOM 7434 C C . ARG B 1 388 ? -24.672 53.094 30.062 1 92.19 388 ARG B C 1
ATOM 7436 O O . ARG B 1 388 ? -24.266 54.219 30.344 1 92.19 388 ARG B O 1
ATOM 7443 N N . ARG B 1 389 ? -24.703 52.094 30.828 1 93 389 ARG B N 1
ATOM 7444 C CA . ARG B 1 389 ? -24.156 52.25 32.188 1 93 389 ARG B CA 1
ATOM 7445 C C . ARG B 1 389 ? -22.656 52.562 32.125 1 93 389 ARG B C 1
ATOM 7447 O O . ARG B 1 389 ? -22.172 53.406 32.875 1 93 389 ARG B O 1
ATOM 7454 N N . ILE B 1 390 ? -21.969 51.906 31.266 1 94.12 390 ILE B N 1
ATOM 7455 C CA . ILE B 1 390 ? -20.547 52.156 31.109 1 94.12 390 ILE B CA 1
ATOM 7456 C C . ILE B 1 390 ? -20.344 53.594 30.594 1 94.12 390 ILE B C 1
ATOM 7458 O O . ILE B 1 390 ? -19.438 54.281 31.047 1 94.12 390 ILE B O 1
ATOM 7462 N N . GLY B 1 391 ? -21.172 54 29.688 1 92.19 391 GLY B N 1
ATOM 7463 C CA . GLY B 1 391 ? -21.109 55.375 29.188 1 92.19 391 GLY B CA 1
ATOM 7464 C C . GLY B 1 391 ? -21.266 56.406 30.281 1 92.19 391 GLY B C 1
ATOM 7465 O O . GLY B 1 391 ? -20.547 57.406 30.297 1 92.19 391 GLY B O 1
ATOM 7466 N N . ARG B 1 392 ? -22.203 56.188 31.141 1 90.75 392 ARG B N 1
ATOM 7467 C CA . ARG B 1 392 ? -22.422 57.094 32.25 1 90.75 392 ARG B CA 1
ATOM 7468 C C . ARG B 1 392 ? -21.203 57.125 33.188 1 90.75 392 ARG B C 1
ATOM 7470 O O . ARG B 1 392 ? -20.844 58.188 33.688 1 90.75 392 ARG B O 1
ATOM 7477 N N . ARG B 1 393 ? -20.688 56.062 33.375 1 91.88 393 ARG B N 1
ATOM 7478 C CA . ARG B 1 393 ? -19.516 55.969 34.219 1 91.88 393 ARG B CA 1
ATOM 7479 C C . ARG B 1 393 ? -18.344 56.75 33.625 1 91.88 393 ARG B C 1
ATOM 7481 O O . ARG B 1 393 ? -17.562 57.375 34.375 1 91.88 393 ARG B O 1
ATOM 7488 N N . ILE B 1 394 ? -18.203 56.688 32.344 1 93.06 394 ILE B N 1
ATOM 7489 C CA . ILE B 1 394 ? -17.156 57.438 31.656 1 93.06 394 ILE B CA 1
ATOM 7490 C C . ILE B 1 394 ? -17.328 58.938 31.922 1 93.06 394 ILE B C 1
ATOM 7492 O O . ILE B 1 394 ? -16.359 59.625 32.219 1 93.06 394 ILE B O 1
ATOM 7496 N N . ARG B 1 395 ? -18.531 59.344 31.859 1 88.88 395 ARG B N 1
ATOM 7497 C CA . ARG B 1 395 ? -18.828 60.75 32.156 1 88.88 395 ARG B CA 1
ATOM 7498 C C . ARG B 1 395 ? -18.484 61.062 33.594 1 88.88 395 ARG B C 1
ATOM 7500 O O . ARG B 1 395 ? -17.938 62.156 33.875 1 88.88 395 ARG B O 1
ATOM 7507 N N . ASP B 1 396 ? -18.797 60.219 34.406 1 87.06 396 ASP B N 1
ATOM 7508 C CA . ASP B 1 396 ? -18.609 60.438 35.812 1 87.06 396 ASP B CA 1
ATOM 7509 C C . ASP B 1 396 ? -17.125 60.531 36.156 1 87.06 396 ASP B C 1
ATOM 7511 O O . ASP B 1 396 ? -16.703 61.375 36.969 1 87.06 396 ASP B O 1
ATOM 7515 N N . ILE B 1 397 ? -16.328 59.656 35.594 1 87.94 397 ILE B N 1
ATOM 7516 C CA . ILE B 1 397 ? -14.93 59.594 36 1 87.94 397 ILE B CA 1
ATOM 7517 C C . ILE B 1 397 ? -14.125 60.656 35.281 1 87.94 397 ILE B C 1
ATOM 7519 O O . ILE B 1 397 ? -13.133 61.156 35.812 1 87.94 397 ILE B O 1
ATOM 7523 N N . THR B 1 398 ? -14.539 61.031 34.156 1 87.81 398 THR B N 1
ATOM 7524 C CA . THR B 1 398 ? -13.75 61.969 33.375 1 87.81 398 THR B CA 1
ATOM 7525 C C . THR B 1 398 ? -14.25 63.406 33.594 1 87.81 398 THR B C 1
ATOM 7527 O O . THR B 1 398 ? -13.508 64.375 33.375 1 87.81 398 THR B O 1
ATOM 7530 N N . GLY B 1 399 ? -15.555 63.5 33.875 1 85.38 399 GLY B N 1
ATOM 7531 C CA . GLY B 1 399 ? -16.172 64.812 33.938 1 85.38 399 GLY B CA 1
ATOM 7532 C C . GLY B 1 399 ? -16.453 65.438 32.594 1 85.38 399 GLY B C 1
ATOM 7533 O O . GLY B 1 399 ? -16.781 66.625 32.5 1 85.38 399 GLY B O 1
ATOM 7534 N N . LEU B 1 400 ? -16.312 64.688 31.594 1 87.5 400 LEU B N 1
ATOM 7535 C CA . LEU B 1 400 ? -16.453 65.25 30.234 1 87.5 400 LEU B CA 1
ATOM 7536 C C . LEU B 1 400 ? -17.781 64.75 29.625 1 87.5 400 LEU B C 1
ATOM 7538 O O . LEU B 1 400 ? -18.344 63.75 30.047 1 87.5 400 LEU B O 1
ATOM 7542 N N . ASN B 1 401 ? -18.203 65.562 28.703 1 87.12 401 ASN B N 1
ATOM 7543 C CA . ASN B 1 401 ? -19.422 65.25 27.984 1 87.12 401 ASN B CA 1
ATOM 7544 C C . ASN B 1 401 ? -19.141 64.188 26.891 1 87.12 401 ASN B C 1
ATOM 7546 O O . ASN B 1 401 ? -18.141 64.312 26.172 1 87.12 401 ASN B O 1
ATOM 7550 N N . THR B 1 402 ? -20.031 63.219 26.781 1 86.69 402 THR B N 1
ATOM 7551 C CA . THR B 1 402 ? -19.812 62.156 25.828 1 86.69 402 THR B CA 1
ATOM 7552 C C . THR B 1 402 ? -21 62.031 24.875 1 86.69 402 THR B C 1
ATOM 7554 O O . THR B 1 402 ? -21.406 60.938 24.516 1 86.69 402 THR B O 1
ATOM 7557 N N . ARG B 1 403 ? -21.469 63.031 24.438 1 79.94 403 ARG B N 1
ATOM 7558 C CA . ARG B 1 403 ? -22.656 63.031 23.594 1 79.94 403 ARG B CA 1
ATOM 7559 C C . ARG B 1 403 ? -22.328 62.469 22.203 1 79.94 403 ARG B C 1
ATOM 7561 O O . ARG B 1 403 ? -23.109 61.719 21.625 1 79.94 403 ARG B O 1
ATOM 7568 N N . SER B 1 404 ? -21.188 62.906 21.703 1 75 404 SER B N 1
ATOM 7569 C CA . SER B 1 404 ? -20.766 62.469 20.375 1 75 404 SER B CA 1
ATOM 7570 C C . SER B 1 404 ? -19.922 61.188 20.484 1 75 404 SER B C 1
ATOM 7572 O O . SER B 1 404 ? -19.312 60.938 21.516 1 75 404 SER B O 1
ATOM 7574 N N . GLY B 1 405 ? -19.969 60.344 19.438 1 69.56 405 GLY B N 1
ATOM 7575 C CA . GLY B 1 405 ? -19.141 59.156 19.406 1 69.56 405 GLY B CA 1
ATOM 7576 C C . GLY B 1 405 ? -19.609 58.094 20.359 1 69.56 405 GLY B C 1
ATOM 7577 O O . GLY B 1 405 ? -18.828 57.625 21.203 1 69.56 405 GLY B O 1
ATOM 7578 N N . SER B 1 406 ? -20.672 57.688 20.203 1 75.75 406 SER B N 1
ATOM 7579 C CA . SER B 1 406 ? -21.328 56.812 21.172 1 75.75 406 SER B CA 1
ATOM 7580 C C . SER B 1 406 ? -20.797 55.375 21.109 1 75.75 406 SER B C 1
ATOM 7582 O O . SER B 1 406 ? -21 54.594 22.047 1 75.75 406 SER B O 1
ATOM 7584 N N . GLN B 1 407 ? -19.953 55.156 20.125 1 90.12 407 GLN B N 1
ATOM 7585 C CA . GLN B 1 407 ? -19.516 53.75 20.031 1 90.12 407 GLN B CA 1
ATOM 7586 C C . GLN B 1 407 ? -18.156 53.562 20.719 1 90.12 407 GLN B C 1
ATOM 7588 O O . GLN B 1 407 ? -17.375 54.531 20.828 1 90.12 407 GLN B O 1
ATOM 7593 N N . MET B 1 408 ? -17.969 52.406 21.219 1 94.75 408 MET B N 1
ATOM 7594 C CA . MET B 1 408 ? -16.688 51.969 21.766 1 94.75 408 MET B CA 1
ATOM 7595 C C . MET B 1 408 ? -16.078 50.875 20.891 1 94.75 408 MET B C 1
ATOM 7597 O O . MET B 1 408 ? -16.797 50.094 20.297 1 94.75 408 MET B O 1
ATOM 7601 N N . GLN B 1 409 ? -14.805 50.875 20.812 1 95.88 409 GLN B N 1
ATOM 7602 C CA . GLN B 1 409 ? -14.102 49.875 20.031 1 95.88 409 GLN B CA 1
ATOM 7603 C C . GLN B 1 409 ? -13.562 48.75 20.906 1 95.88 409 GLN B C 1
ATOM 7605 O O . GLN B 1 409 ? -12.695 49 21.75 1 95.88 409 GLN B O 1
ATOM 7610 N N . PHE B 1 410 ? -14.117 47.562 20.75 1 96.81 410 PHE B N 1
ATOM 7611 C CA . PHE B 1 410 ? -13.625 46.375 21.406 1 96.81 410 PHE B CA 1
ATOM 7612 C C . PHE B 1 410 ? -12.523 45.719 20.578 1 96.81 410 PHE B C 1
ATOM 7614 O O . PHE B 1 410 ? -12.695 45.469 19.391 1 96.81 410 PHE B O 1
ATOM 7621 N N . LEU B 1 411 ? -11.367 45.438 21.188 1 96.94 411 LEU B N 1
ATOM 7622 C CA . LEU B 1 411 ? -10.25 44.844 20.469 1 96.94 411 LEU B CA 1
ATOM 7623 C C . LEU B 1 411 ? -9.789 43.562 21.172 1 96.94 411 LEU B C 1
ATOM 7625 O O . LEU B 1 411 ? -9.75 43.5 22.406 1 96.94 411 LEU B O 1
ATOM 7629 N N . LYS B 1 412 ? -9.469 42.594 20.406 1 95.88 412 LYS B N 1
ATOM 7630 C CA . LYS B 1 412 ? -8.906 41.344 20.844 1 95.88 412 LYS B CA 1
ATOM 7631 C C . LYS B 1 412 ? -7.547 41.094 20.188 1 95.88 412 LYS B C 1
ATOM 7633 O O . LYS B 1 412 ? -7.43 41.062 18.969 1 95.88 412 LYS B O 1
ATOM 7638 N N . TYR B 1 413 ? -6.551 40.938 21.016 1 96.25 413 TYR B N 1
ATOM 7639 C CA . TYR B 1 413 ? -5.195 40.688 20.531 1 96.25 413 TYR B CA 1
ATOM 7640 C C . TYR B 1 413 ? -4.805 39.25 20.797 1 96.25 413 TYR B C 1
ATOM 7642 O O . TYR B 1 413 ? -5.086 38.688 21.859 1 96.25 413 TYR B O 1
ATOM 7650 N N . GLY B 1 414 ? -4.242 38.625 19.797 1 95 414 GLY B N 1
ATOM 7651 C CA . GLY B 1 414 ? -3.561 37.344 19.953 1 95 414 GLY B CA 1
ATOM 7652 C C . GLY B 1 414 ? -2.055 37.469 20.062 1 95 414 GLY B C 1
ATOM 7653 O O . GLY B 1 414 ? -1.537 38.594 20.203 1 95 414 GLY B O 1
ATOM 7654 N N . PHE B 1 415 ? -1.352 36.281 20.062 1 93.5 415 PHE B N 1
ATOM 7655 C CA . PHE B 1 415 ? 0.094 36.375 20.234 1 93.5 415 PHE B CA 1
ATOM 7656 C C . PHE B 1 415 ? 0.704 37.219 19.125 1 93.5 415 PHE B C 1
ATOM 7658 O O . PHE B 1 415 ? 0.287 37.125 17.969 1 93.5 415 PHE B O 1
ATOM 7665 N N . GLY B 1 416 ? 1.589 38.094 19.547 1 95.31 416 GLY B N 1
ATOM 7666 C CA . GLY B 1 416 ? 2.211 39.031 18.609 1 95.31 416 GLY B CA 1
ATOM 7667 C C . GLY B 1 416 ? 1.342 40.219 18.297 1 95.31 416 GLY B C 1
ATOM 7668 O O . GLY B 1 416 ? 1.795 41.188 17.656 1 95.31 416 GLY B O 1
ATOM 7669 N N . GLY B 1 417 ? 0.083 40.219 18.672 1 95.88 417 GLY B N 1
ATOM 7670 C CA . GLY B 1 417 ? -0.789 41.344 18.469 1 95.88 417 GLY B CA 1
ATOM 7671 C C . GLY B 1 417 ? -0.239 42.625 19.062 1 95.88 417 GLY B C 1
ATOM 7672 O O . GLY B 1 417 ? 0.348 42.625 20.156 1 95.88 417 GLY B O 1
ATOM 7673 N N . HIS B 1 418 ? -0.396 43.75 18.328 1 95.31 418 HIS B N 1
ATOM 7674 C CA . HIS B 1 418 ? 0.226 45 18.719 1 95.31 418 HIS B CA 1
ATOM 7675 C C . HIS B 1 418 ? -0.403 46.188 18 1 95.31 418 HIS B C 1
ATOM 7677 O O . HIS B 1 418 ? -1.275 46 17.141 1 95.31 418 HIS B O 1
ATOM 7683 N N . PHE B 1 419 ? -0.099 47.281 18.406 1 95.06 419 PHE B N 1
ATOM 7684 C CA . PHE B 1 419 ? -0.343 48.562 17.719 1 95.06 419 PHE B CA 1
ATOM 7685 C C . PHE B 1 419 ? 0.823 49.531 17.906 1 95.06 419 PHE B C 1
ATOM 7687 O O . PHE B 1 419 ? 1.127 49.906 19.047 1 95.06 419 PHE B O 1
ATOM 7694 N N . VAL B 1 420 ? 1.485 49.875 16.906 1 93.19 420 VAL B N 1
ATOM 7695 C CA . VAL B 1 420 ? 2.656 50.75 17 1 93.19 420 VAL B CA 1
ATOM 7696 C C . VAL B 1 420 ? 2.252 52.094 17.578 1 93.19 420 VAL B C 1
ATOM 7698 O O . VAL B 1 420 ? 1.078 52.469 17.531 1 93.19 420 VAL B O 1
ATOM 7701 N N . PRO B 1 421 ? 3.205 52.781 18.109 1 94 421 PRO B N 1
ATOM 7702 C CA . PRO B 1 421 ? 2.869 54.094 18.672 1 94 421 PRO B CA 1
ATOM 7703 C C . PRO B 1 421 ? 2.119 55 17.688 1 94 421 PRO B C 1
ATOM 7705 O O . PRO B 1 421 ? 2.494 55.062 16.516 1 94 421 PRO B O 1
ATOM 7708 N N . HIS B 1 422 ? 1.082 55.594 18.156 1 92.69 422 HIS B N 1
ATOM 7709 C CA . HIS B 1 422 ? 0.194 56.438 17.344 1 92.69 422 HIS B CA 1
ATOM 7710 C C . HIS B 1 422 ? -0.51 57.469 18.188 1 92.69 422 HIS B C 1
ATOM 7712 O O . HIS B 1 422 ? -0.395 57.469 19.422 1 92.69 422 HIS B O 1
ATOM 7718 N N . TYR B 1 423 ? -1.121 58.344 17.484 1 92.94 423 TYR B N 1
ATOM 7719 C CA . TYR B 1 423 ? -1.959 59.344 18.141 1 92.94 423 TYR B CA 1
ATOM 7720 C C . TYR B 1 423 ? -3.434 59 18.016 1 92.94 423 TYR B C 1
ATOM 7722 O O . TYR B 1 423 ? -3.859 58.406 17.016 1 92.94 423 TYR B O 1
ATOM 7730 N N . ASP B 1 424 ? -4.152 59.344 19.047 1 93.31 424 ASP B N 1
ATOM 7731 C CA . ASP B 1 424 ? -5.586 59.062 18.984 1 93.31 424 ASP B CA 1
ATOM 7732 C C . ASP B 1 424 ? -6.336 60.188 18.297 1 93.31 424 ASP B C 1
ATOM 7734 O O . ASP B 1 424 ? -7.5 60.031 17.922 1 93.31 424 ASP B O 1
ATOM 7738 N N . TYR B 1 425 ? -5.688 61.25 18.141 1 90.06 425 TYR B N 1
ATOM 7739 C CA . TYR B 1 425 ? -6.289 62.344 17.391 1 90.06 425 TYR B CA 1
ATOM 7740 C C . TYR B 1 425 ? -5.898 62.281 15.922 1 90.06 425 TYR B C 1
ATOM 7742 O O . TYR B 1 425 ? -4.973 61.562 15.555 1 90.06 425 TYR B O 1
ATOM 7750 N N . PHE B 1 426 ? -6.543 63.062 15 1 84.75 426 PHE B N 1
ATOM 7751 C CA . PHE B 1 426 ? -6.305 62.938 13.562 1 84.75 426 PHE B CA 1
ATOM 7752 C C . PHE B 1 426 ? -5.602 64.188 13.047 1 84.75 426 PHE B C 1
ATOM 7754 O O . PHE B 1 426 ? -4.875 64.125 12.047 1 84.75 426 PHE B O 1
ATOM 7761 N N . ASN B 1 427 ? -5.738 65.25 13.766 1 80 427 ASN B N 1
ATOM 7762 C CA . ASN B 1 427 ? -5.219 66.562 13.289 1 80 427 ASN B CA 1
ATOM 7763 C C . ASN B 1 427 ? -5.578 66.75 11.82 1 80 427 ASN B C 1
ATOM 7765 O O . ASN B 1 427 ? -4.703 67.062 11.008 1 80 427 ASN B O 1
ATOM 7769 N N . SER B 1 428 ? -6.707 66.438 11.469 1 74.75 428 SER B N 1
ATOM 7770 C CA . SER B 1 428 ? -7.172 66.562 10.094 1 74.75 428 SER B CA 1
ATOM 7771 C C . SER B 1 428 ? -8.555 67.188 10.039 1 74.75 428 SER B C 1
ATOM 7773 O O . SER B 1 428 ? -9.234 67.312 11.062 1 74.75 428 SER B O 1
ATOM 7775 N N . LYS B 1 429 ? -8.891 67.688 8.812 1 71.69 429 LYS B N 1
ATOM 7776 C CA . LYS B 1 429 ? -10.188 68.312 8.586 1 71.69 429 LYS B CA 1
ATOM 7777 C C . LYS B 1 429 ? -11.125 67.375 7.824 1 71.69 429 LYS B C 1
ATOM 7779 O O . LYS B 1 429 ? -11.016 67.25 6.605 1 71.69 429 LYS B O 1
ATOM 7784 N N . THR B 1 430 ? -11.672 66.562 8.531 1 69.88 430 THR B N 1
ATOM 7785 C CA . THR B 1 430 ? -12.734 65.75 7.898 1 69.88 430 THR B CA 1
ATOM 7786 C C . THR B 1 430 ? -14.109 66.375 8.25 1 69.88 430 THR B C 1
ATOM 7788 O O . THR B 1 430 ? -14.242 67.125 9.219 1 69.88 430 THR B O 1
ATOM 7791 N N . SER B 1 431 ? -15.094 65.938 7.379 1 70.81 431 SER B N 1
ATOM 7792 C CA . SER B 1 431 ? -16.438 66.438 7.598 1 70.81 431 SER B CA 1
ATOM 7793 C C . SER B 1 431 ? -16.938 66.125 8.992 1 70.81 431 SER B C 1
ATOM 7795 O O . SER B 1 431 ? -17.594 66.938 9.648 1 70.81 431 SER B O 1
ATOM 7797 N N . TYR B 1 432 ? -16.672 64.938 9.359 1 72.94 432 TYR B N 1
ATOM 7798 C CA . TYR B 1 432 ? -17.141 64.5 10.68 1 72.94 432 TYR B CA 1
ATOM 7799 C C . TYR B 1 432 ? -16.438 65.312 11.781 1 72.94 432 TYR B C 1
ATOM 7801 O O . TYR B 1 432 ? -17.094 65.75 12.727 1 72.94 432 TYR B O 1
ATOM 7809 N N . LEU B 1 433 ? -15.164 65.438 11.648 1 75.38 433 LEU B N 1
ATOM 7810 C CA . LEU B 1 433 ? -14.391 66.125 12.672 1 75.38 433 LEU B CA 1
ATOM 7811 C C . LEU B 1 433 ? -14.758 67.625 12.719 1 75.38 433 LEU B C 1
ATOM 7813 O O . LEU B 1 433 ? -14.641 68.25 13.773 1 75.38 433 LEU B O 1
ATOM 7817 N N . GLU B 1 434 ? -15.195 68.062 11.656 1 75.31 434 GLU B N 1
ATOM 7818 C CA . GLU B 1 434 ? -15.648 69.438 11.641 1 75.31 434 GLU B CA 1
ATOM 7819 C C . GLU B 1 434 ? -16.922 69.625 12.453 1 75.31 434 GLU B C 1
ATOM 7821 O O . GLU B 1 434 ? -17.172 70.688 13.023 1 75.31 434 GLU B O 1
ATOM 7826 N N . ARG B 1 435 ? -17.625 68.562 12.508 1 74 435 ARG B N 1
ATOM 7827 C CA . ARG B 1 435 ? -18.906 68.625 13.211 1 74 435 ARG B CA 1
ATOM 7828 C C . ARG B 1 435 ? -18.719 68.438 14.703 1 74 435 ARG B C 1
ATOM 7830 O O . ARG B 1 435 ? -19.406 69.062 15.516 1 74 435 ARG B O 1
ATOM 7837 N N . VAL B 1 436 ? -17.859 67.5 15.016 1 78 436 VAL B N 1
ATOM 7838 C CA . VAL B 1 436 ? -17.828 67.125 16.422 1 78 436 VAL B CA 1
ATOM 7839 C C . VAL B 1 436 ? -16.469 67.5 17.016 1 78 436 VAL B C 1
ATOM 7841 O O . VAL B 1 436 ? -16.266 67.375 18.234 1 78 436 VAL B O 1
ATOM 7844 N N . GLY B 1 437 ? -15.555 67.938 16.25 1 82.06 437 GLY B N 1
ATOM 7845 C CA . GLY B 1 437 ? -14.195 68.188 16.719 1 82.06 437 GLY B CA 1
ATOM 7846 C C . GLY B 1 437 ? -13.344 66.938 16.781 1 82.06 437 GLY B C 1
ATOM 7847 O O . GLY B 1 437 ? -13.828 65.875 16.5 1 82.06 437 GLY B O 1
ATOM 7848 N N . ASP B 1 438 ? -12.125 67.062 17.109 1 89.12 438 ASP B N 1
ATOM 7849 C CA . ASP B 1 438 ? -11.211 65.938 17.203 1 89.12 438 ASP B CA 1
ATOM 7850 C C . ASP B 1 438 ? -11.312 65.25 18.562 1 89.12 438 ASP B C 1
ATOM 7852 O O . ASP B 1 438 ? -12.055 65.688 19.438 1 89.12 438 ASP B O 1
ATOM 7856 N N . ARG B 1 439 ? -10.672 64.125 18.688 1 91.38 439 ARG B N 1
ATOM 7857 C CA . ARG B 1 439 ? -10.695 63.344 19.906 1 91.38 439 ARG B CA 1
ATOM 7858 C C . ARG B 1 439 ? -9.883 64 21.016 1 91.38 439 ARG B C 1
ATOM 7860 O O . ARG B 1 439 ? -8.656 63.906 21.031 1 91.38 439 ARG B O 1
ATOM 7867 N N . MET B 1 440 ? -10.578 64.562 21.922 1 90.56 440 MET B N 1
ATOM 7868 C CA . MET B 1 440 ? -9.938 65.375 22.984 1 90.56 440 MET B CA 1
ATOM 7869 C C . MET B 1 440 ? -9.352 64.438 24.062 1 90.56 440 MET B C 1
ATOM 7871 O O . MET B 1 440 ? -8.344 64.812 24.672 1 90.56 440 MET B O 1
ATOM 7875 N N . ALA B 1 441 ? -9.945 63.344 24.312 1 93.75 441 ALA B N 1
ATOM 7876 C CA . ALA B 1 441 ? -9.492 62.438 25.359 1 93.75 441 ALA B CA 1
ATOM 7877 C C . ALA B 1 441 ? -9.828 61 25 1 93.75 441 ALA B C 1
ATOM 7879 O O . ALA B 1 441 ? -10.633 60.75 24.094 1 93.75 441 ALA B O 1
ATOM 7880 N N . THR B 1 442 ? -9.109 60.094 25.609 1 96.5 442 THR B N 1
ATOM 7881 C CA . THR B 1 442 ? -9.289 58.656 25.391 1 96.5 442 THR B CA 1
ATOM 7882 C C . THR B 1 442 ? -9.461 57.938 26.719 1 96.5 442 THR B C 1
ATOM 7884 O O . THR B 1 442 ? -8.758 58.219 27.688 1 96.5 442 THR B O 1
ATOM 7887 N N . VAL B 1 443 ? -10.398 57.031 26.781 1 97.06 443 VAL B N 1
ATOM 7888 C CA . VAL B 1 443 ? -10.547 56.094 27.875 1 97.06 443 VAL B CA 1
ATOM 7889 C C . VAL B 1 443 ? -10.344 54.656 27.359 1 97.06 443 VAL B C 1
ATOM 7891 O O . VAL B 1 443 ? -11.07 54.219 26.469 1 97.06 443 VAL B O 1
ATOM 7894 N N . LEU B 1 444 ? -9.352 53.969 27.891 1 98.19 444 LEU B N 1
ATOM 7895 C CA . LEU B 1 444 ? -9.031 52.594 27.516 1 98.19 444 LEU B CA 1
ATOM 7896 C C . LEU B 1 444 ? -9.32 51.656 28.672 1 98.19 444 LEU B C 1
ATOM 7898 O O . LEU B 1 444 ? -8.695 51.75 29.734 1 98.19 444 LEU B O 1
ATOM 7902 N N . PHE B 1 445 ? -10.25 50.719 28.438 1 98.12 445 PHE B N 1
ATOM 7903 C CA . PHE B 1 445 ? -10.594 49.75 29.453 1 98.12 445 PHE B CA 1
ATOM 7904 C C . PHE B 1 445 ? -9.82 48.438 29.234 1 98.12 445 PHE B C 1
ATOM 7906 O O . PHE B 1 445 ? -9.695 47.969 28.094 1 98.12 445 PHE B O 1
ATOM 7913 N N . TYR B 1 446 ? -9.281 47.906 30.281 1 98.06 446 TYR B N 1
ATOM 7914 C CA . TYR B 1 446 ? -8.703 46.562 30.25 1 98.06 446 TYR B CA 1
ATOM 7915 C C . TYR B 1 446 ? -9.719 45.531 30.719 1 98.06 446 TYR B C 1
ATOM 7917 O O . TYR B 1 446 ? -10.219 45.594 31.844 1 98.06 446 TYR B O 1
ATOM 7925 N N . LEU B 1 447 ? -9.961 44.562 29.891 1 97.81 447 LEU B N 1
ATOM 7926 C CA . LEU B 1 447 ? -11.047 43.625 30.172 1 97.81 447 LEU B CA 1
ATOM 7927 C C . LEU B 1 447 ? -10.508 42.312 30.734 1 97.81 447 LEU B C 1
ATOM 7929 O O . LEU B 1 447 ? -11.273 41.469 31.219 1 97.81 447 LEU B O 1
ATOM 7933 N N . ASN B 1 448 ? -9.25 42.062 30.641 1 96.19 448 ASN B N 1
ATOM 7934 C CA . ASN B 1 448 ? -8.602 40.938 31.266 1 96.19 448 ASN B CA 1
ATOM 7935 C C . ASN B 1 448 ? -7.156 41.25 31.641 1 96.19 448 ASN B C 1
ATOM 7937 O O . ASN B 1 448 ? -6.637 42.312 31.312 1 96.19 448 ASN B O 1
ATOM 7941 N N . ASN B 1 449 ? -6.586 40.344 32.469 1 94.75 449 ASN B N 1
ATOM 7942 C CA . ASN B 1 449 ? -5.16 40.406 32.781 1 94.75 449 ASN B CA 1
ATOM 7943 C C . ASN B 1 449 ? -4.344 39.562 31.797 1 94.75 449 ASN B C 1
ATOM 7945 O O . ASN B 1 449 ? -4.734 38.438 31.469 1 94.75 449 ASN B O 1
ATOM 7949 N N . VAL B 1 450 ? -3.307 40.188 31.266 1 92.88 450 VAL B N 1
ATOM 7950 C CA . VAL B 1 450 ? -2.379 39.438 30.422 1 92.88 450 VAL B CA 1
ATOM 7951 C C . VAL B 1 450 ? -1.138 39.062 31.234 1 92.88 450 VAL B C 1
ATOM 7953 O O . VAL B 1 450 ? -0.624 39.875 32 1 92.88 450 VAL B O 1
ATOM 7956 N N . ASP B 1 451 ? -0.695 37.844 31.094 1 83.25 451 ASP B N 1
ATOM 7957 C CA . ASP B 1 451 ? 0.399 37.375 31.922 1 83.25 451 ASP B CA 1
ATOM 7958 C C . ASP B 1 451 ? 1.754 37.719 31.328 1 83.25 451 ASP B C 1
ATOM 7960 O O . ASP B 1 451 ? 2.75 37.844 32.031 1 83.25 451 ASP B O 1
ATOM 7964 N N . HIS B 1 452 ? 1.818 37.844 30.062 1 94 452 HIS B N 1
ATOM 7965 C CA . HIS B 1 452 ? 3.123 38.062 29.438 1 94 452 HIS B CA 1
ATOM 7966 C C . HIS B 1 452 ? 3.023 38.969 28.234 1 94 452 HIS B C 1
ATOM 7968 O O . HIS B 1 452 ? 2.367 38.656 27.25 1 94 452 HIS B O 1
ATOM 7974 N N . GLY B 1 453 ? 3.645 40.156 28.406 1 95.38 453 GLY B N 1
ATOM 7975 C CA . GLY B 1 453 ? 3.572 41.156 27.359 1 95.38 453 GLY B CA 1
ATOM 7976 C C . GLY B 1 453 ? 2.262 41.938 27.359 1 95.38 453 GLY B C 1
ATOM 7977 O O . GLY B 1 453 ? 1.517 41.906 28.344 1 95.38 453 GLY B O 1
ATOM 7978 N N . GLY B 1 454 ? 2.029 42.812 26.328 1 96.81 454 GLY B N 1
ATOM 7979 C CA . GLY B 1 454 ? 0.732 43.406 26.016 1 96.81 454 GLY B CA 1
ATOM 7980 C C . GLY B 1 454 ? 0.478 44.719 26.734 1 96.81 454 GLY B C 1
ATOM 7981 O O . GLY B 1 454 ? -0.647 45.219 26.75 1 96.81 454 GLY B O 1
ATOM 7982 N N . ALA B 1 455 ? 1.445 45.281 27.312 1 97.38 455 ALA B N 1
ATOM 7983 C CA . ALA B 1 455 ? 1.256 46.531 28.031 1 97.38 455 ALA B CA 1
ATOM 7984 C C . ALA B 1 455 ? 0.972 47.688 27.062 1 97.38 455 ALA B C 1
ATOM 7986 O O . ALA B 1 455 ? 1.11 47.531 25.844 1 97.38 455 ALA B O 1
ATOM 7987 N N . THR B 1 456 ? 0.455 48.781 27.562 1 97.81 456 THR B N 1
ATOM 7988 C CA . THR B 1 456 ? 0.332 50.031 26.812 1 97.81 456 THR B CA 1
ATOM 7989 C C . THR B 1 456 ? 1.488 50.969 27.141 1 97.81 456 THR B C 1
ATOM 7991 O O . THR B 1 456 ? 1.721 51.312 28.312 1 97.81 456 THR B O 1
ATOM 7994 N N . ALA B 1 457 ? 2.164 51.438 26.141 1 97.38 457 ALA B N 1
ATOM 7995 C CA . ALA B 1 457 ? 3.375 52.219 26.375 1 97.38 457 ALA B CA 1
ATOM 7996 C C . ALA B 1 457 ? 3.268 53.625 25.75 1 97.38 457 ALA B C 1
ATOM 7998 O O . ALA B 1 457 ? 2.746 53.75 24.641 1 97.38 457 ALA B O 1
ATOM 7999 N N . PHE B 1 458 ? 3.684 54.656 26.516 1 96.81 458 PHE B N 1
ATOM 8000 C CA . PHE B 1 458 ? 3.844 56.031 26.078 1 96.81 458 PHE B CA 1
ATOM 8001 C C . PHE B 1 458 ? 5.316 56.406 26 1 96.81 458 PHE B C 1
ATOM 8003 O O . PHE B 1 458 ? 5.875 56.938 26.969 1 96.81 458 PHE B O 1
ATOM 8010 N N . PRO B 1 459 ? 5.867 56.219 24.844 1 95.75 459 PRO B N 1
ATOM 8011 C CA . PRO B 1 459 ? 7.32 56.406 24.75 1 95.75 459 PRO B CA 1
ATOM 8012 C C . PRO B 1 459 ? 7.781 57.812 25.109 1 95.75 459 PRO B C 1
ATOM 8014 O O . PRO B 1 459 ? 8.812 57.969 25.766 1 95.75 459 PRO B O 1
ATOM 8017 N N . LYS B 1 460 ? 7.055 58.812 24.734 1 94.25 460 LYS B N 1
ATOM 8018 C CA . LYS B 1 460 ? 7.477 60.188 24.953 1 94.25 460 LYS B CA 1
ATOM 8019 C C . LYS B 1 460 ? 7.312 60.594 26.406 1 94.25 460 LYS B C 1
ATOM 8021 O O . LYS B 1 460 ? 7.887 61.594 26.859 1 94.25 460 LYS B O 1
ATOM 8026 N N . LEU B 1 461 ? 6.555 59.812 27.172 1 94.75 461 LEU B N 1
ATOM 8027 C CA . LEU B 1 461 ? 6.344 60.094 28.578 1 94.75 461 LEU B CA 1
ATOM 8028 C C . LEU B 1 461 ? 7.125 59.094 29.438 1 94.75 461 LEU B C 1
ATOM 8030 O O . LEU B 1 461 ? 7.082 59.156 30.672 1 94.75 461 LEU B O 1
ATOM 8034 N N . ASN B 1 462 ? 7.832 58.188 28.766 1 94.44 462 ASN B N 1
ATOM 8035 C CA . ASN B 1 462 ? 8.508 57.094 29.469 1 94.44 462 ASN B CA 1
ATOM 8036 C C . ASN B 1 462 ? 7.57 56.375 30.453 1 94.44 462 ASN B C 1
ATOM 8038 O O . ASN B 1 462 ? 7.922 56.188 31.609 1 94.44 462 ASN B O 1
ATOM 8042 N N . LEU B 1 463 ? 6.395 56.094 29.969 1 95.19 463 LEU B N 1
ATOM 8043 C CA . LEU B 1 463 ? 5.34 55.5 30.766 1 95.19 463 LEU B CA 1
ATOM 8044 C C . LEU B 1 463 ? 4.852 54.188 30.141 1 95.19 463 LEU B C 1
ATOM 8046 O O . LEU B 1 463 ? 4.668 54.125 28.922 1 95.19 463 LEU B O 1
ATOM 8050 N N . VAL B 1 464 ? 4.742 53.125 30.938 1 95.62 464 VAL B N 1
ATOM 8051 C CA . VAL B 1 464 ? 4.199 51.844 30.469 1 95.62 464 VAL B CA 1
ATOM 8052 C C . VAL B 1 464 ? 3.203 51.312 31.484 1 95.62 464 VAL B C 1
ATOM 8054 O O . VAL B 1 464 ? 3.449 51.375 32.688 1 95.62 464 VAL B O 1
ATOM 8057 N N . VAL B 1 465 ? 2.059 50.938 31.047 1 95.69 465 VAL B N 1
ATOM 8058 C CA . VAL B 1 465 ? 0.959 50.5 31.906 1 95.69 465 VAL B CA 1
ATOM 8059 C C . VAL B 1 465 ? 0.579 49.062 31.578 1 95.69 465 VAL B C 1
ATOM 8061 O O . VAL B 1 465 ? 0.037 48.781 30.516 1 95.69 465 VAL B O 1
ATOM 8064 N N . PRO B 1 466 ? 0.843 48.156 32.531 1 94.44 466 PRO B N 1
ATOM 8065 C CA . PRO B 1 466 ? 0.374 46.781 32.312 1 94.44 466 PRO B CA 1
ATOM 8066 C C . PRO B 1 466 ? -1.147 46.656 32.375 1 94.44 466 PRO B C 1
ATOM 8068 O O . PRO B 1 466 ? -1.823 47.562 32.844 1 94.44 466 PRO B O 1
ATOM 8071 N N . THR B 1 467 ? -1.609 45.562 31.828 1 95.5 467 THR B N 1
ATOM 8072 C CA . THR B 1 467 ? -3.053 45.375 31.875 1 95.5 467 THR B CA 1
ATOM 8073 C C . THR B 1 467 ? -3.518 45.031 33.281 1 95.5 467 THR B C 1
ATOM 8075 O O . THR B 1 467 ? -2.799 44.406 34.062 1 95.5 467 THR B O 1
ATOM 8078 N N . GLN B 1 468 ? -4.676 45.562 33.625 1 95.06 468 GLN B N 1
ATOM 8079 C CA . GLN B 1 468 ? -5.379 45.219 34.844 1 95.06 468 GLN B CA 1
ATOM 8080 C C . GLN B 1 468 ? -6.883 45.094 34.625 1 95.06 468 GLN B C 1
ATOM 8082 O O . GLN B 1 468 ? -7.539 46.094 34.312 1 95.06 468 GLN B O 1
ATOM 8087 N N . LYS B 1 469 ? -7.352 43.875 34.844 1 97 469 LYS B N 1
ATOM 8088 C CA . LYS B 1 469 ? -8.758 43.625 34.562 1 97 469 LYS B CA 1
ATOM 8089 C C . LYS B 1 469 ? -9.656 44.594 35.312 1 97 469 LYS B C 1
ATOM 8091 O O . LYS B 1 469 ? -9.508 44.781 36.531 1 97 469 LYS B O 1
ATOM 8096 N N . GLY B 1 470 ? -10.57 45.188 34.594 1 97 470 GLY B N 1
ATOM 8097 C CA . GLY B 1 470 ? -11.57 46.031 35.188 1 97 470 GLY B CA 1
ATOM 8098 C C . GLY B 1 470 ? -11.125 47.469 35.312 1 97 470 GLY B C 1
ATOM 8099 O O . GLY B 1 470 ? -11.922 48.344 35.656 1 97 470 GLY B O 1
ATOM 8100 N N . SER B 1 471 ? -9.945 47.812 35 1 96.56 471 SER B N 1
ATOM 8101 C CA . SER B 1 471 ? -9.398 49.156 35.125 1 96.56 471 SER B CA 1
ATOM 8102 C C . SER B 1 471 ? -9.57 49.969 33.844 1 96.56 471 SER B C 1
ATOM 8104 O O . SER B 1 471 ? -9.961 49.406 32.812 1 96.56 471 SER B O 1
ATOM 8106 N N . ALA B 1 472 ? -9.336 51.281 33.969 1 97.19 472 ALA B N 1
ATOM 8107 C CA . ALA B 1 472 ? -9.414 52.188 32.844 1 97.19 472 ALA B CA 1
ATOM 8108 C C . ALA B 1 472 ? -8.242 53.156 32.812 1 97.19 472 ALA B C 1
ATOM 8110 O O . ALA B 1 472 ? -7.871 53.688 33.875 1 97.19 472 ALA B O 1
ATOM 8111 N N . LEU B 1 473 ? -7.633 53.219 31.734 1 97.44 473 LEU B N 1
ATOM 8112 C CA . LEU B 1 473 ? -6.594 54.188 31.484 1 97.44 473 LEU B CA 1
ATOM 8113 C C . LEU B 1 473 ? -7.168 55.406 30.75 1 97.44 473 LEU B C 1
ATOM 8115 O O . LEU B 1 473 ? -7.797 55.25 29.703 1 97.44 473 LEU B O 1
ATOM 8119 N N . PHE B 1 474 ? -6.98 56.625 31.359 1 96.06 474 PHE B N 1
ATOM 8120 C CA . PHE B 1 474 ? -7.535 57.844 30.812 1 96.06 474 PHE B CA 1
ATOM 8121 C C . PHE B 1 474 ? -6.434 58.875 30.547 1 96.06 474 PHE B C 1
ATOM 8123 O O . PHE B 1 474 ? -5.547 59.062 31.375 1 96.06 474 PHE B O 1
ATOM 8130 N N . TRP B 1 475 ? -6.527 59.531 29.359 1 95.69 475 TRP B N 1
ATOM 8131 C CA . TRP B 1 475 ? -5.586 60.594 29.125 1 95.69 475 TRP B CA 1
ATOM 8132 C C . TRP B 1 475 ? -6.188 61.656 28.188 1 95.69 475 TRP B C 1
ATOM 8134 O O . TRP B 1 475 ? -7.102 61.344 27.422 1 95.69 475 TRP B O 1
ATOM 8144 N N . HIS B 1 476 ? -5.691 62.844 28.312 1 93.88 476 HIS B N 1
ATOM 8145 C CA . HIS B 1 476 ? -6.062 63.938 27.422 1 93.88 476 HIS B CA 1
ATOM 8146 C C . HIS B 1 476 ? -5.152 64 26.203 1 93.88 476 HIS B C 1
ATOM 8148 O O . HIS B 1 476 ? -3.93 64.062 26.344 1 93.88 476 HIS B O 1
ATOM 8154 N N . ASN B 1 477 ? -5.762 63.969 25.047 1 94.06 477 ASN B N 1
ATOM 8155 C CA . ASN B 1 477 ? -5 64.062 23.797 1 94.06 477 ASN B CA 1
ATOM 8156 C C . ASN B 1 477 ? -4.637 65.5 23.469 1 94.06 477 ASN B C 1
ATOM 8158 O O . ASN B 1 477 ? -3.703 65.75 22.703 1 94.06 477 ASN B O 1
ATOM 8162 N N . LEU B 1 478 ? -5.445 66.375 23.938 1 87.94 478 LEU B N 1
ATOM 8163 C CA . LEU B 1 478 ? -5.25 67.812 23.719 1 87.94 478 LEU B CA 1
ATOM 8164 C C . LEU B 1 478 ? -4.93 68.5 25.031 1 87.94 478 LEU B C 1
ATOM 8166 O O . LEU B 1 478 ? -5.402 68.062 26.094 1 87.94 478 LEU B O 1
ATOM 8170 N N . ASP B 1 479 ? -4.086 69.5 24.828 1 82.12 479 ASP B N 1
ATOM 8171 C CA . ASP B 1 479 ? -3.85 70.375 26 1 82.12 479 ASP B CA 1
ATOM 8172 C C . ASP B 1 479 ? -5.148 71 26.484 1 82.12 479 ASP B C 1
ATOM 8174 O O . ASP B 1 479 ? -5.938 71.5 25.688 1 82.12 479 ASP B O 1
ATOM 8178 N N . ARG B 1 480 ? -5.379 70.938 27.75 1 72.81 480 ARG B N 1
ATOM 8179 C CA . ARG B 1 480 ? -6.652 71.375 28.328 1 72.81 480 ARG B CA 1
ATOM 8180 C C . ARG B 1 480 ? -6.805 72.875 28.219 1 72.81 480 ARG B C 1
ATOM 8182 O O . ARG B 1 480 ? -7.926 73.375 28.203 1 72.81 480 ARG B O 1
ATOM 8189 N N . LYS B 1 481 ? -5.688 73.562 28.125 1 72.69 481 LYS B N 1
ATOM 8190 C CA . LYS B 1 481 ? -5.73 75 28.109 1 72.69 481 LYS B CA 1
ATOM 8191 C C . LYS B 1 481 ? -5.656 75.562 26.688 1 72.69 481 LYS B C 1
ATOM 8193 O O . LYS B 1 481 ? -6.52 76.312 26.266 1 72.69 481 LYS B O 1
ATOM 8198 N N . SER B 1 482 ? -4.738 75.062 25.922 1 76.44 482 SER B N 1
ATOM 8199 C CA . SER B 1 482 ? -4.477 75.625 24.594 1 76.44 482 SER B CA 1
ATOM 8200 C C . SER B 1 482 ? -5.215 74.875 23.516 1 76.44 482 SER B C 1
ATOM 8202 O O . SER B 1 482 ? -5.344 75.312 22.375 1 76.44 482 SER B O 1
ATOM 8204 N N . TYR B 1 483 ? -5.766 73.688 23.859 1 79.38 483 TYR B N 1
ATOM 8205 C CA . TYR B 1 483 ? -6.449 72.812 22.938 1 79.38 483 TYR B CA 1
ATOM 8206 C C . TYR B 1 483 ? -5.527 72.375 21.797 1 79.38 483 TYR B C 1
ATOM 8208 O O . TYR B 1 483 ? -5.988 72.062 20.703 1 79.38 483 TYR B O 1
ATOM 8216 N N . ASP B 1 484 ? -4.242 72.5 22.109 1 86.69 484 ASP B N 1
ATOM 8217 C CA . ASP B 1 484 ? -3.256 72 21.141 1 86.69 484 ASP B CA 1
ATOM 8218 C C . ASP B 1 484 ? -3.084 70.5 21.266 1 86.69 484 ASP B C 1
ATOM 8220 O O . ASP B 1 484 ? -3.201 69.938 22.359 1 86.69 484 ASP B O 1
ATOM 8224 N N . TYR B 1 485 ? -2.881 69.938 20.156 1 91.19 485 TYR B N 1
ATOM 8225 C CA . TYR B 1 485 ? -2.576 68.562 20.156 1 91.19 485 TYR B CA 1
ATOM 8226 C C . TYR B 1 485 ? -1.319 68.25 20.969 1 91.19 485 TYR B C 1
ATOM 8228 O O . TYR B 1 485 ? -0.302 68.938 20.812 1 91.19 485 TYR B O 1
ATOM 8236 N N . ASP B 1 486 ? -1.372 67.312 21.875 1 93.19 486 ASP B N 1
ATOM 8237 C CA . ASP B 1 486 ? -0.22 67 22.688 1 93.19 486 ASP B CA 1
ATOM 8238 C C . ASP B 1 486 ? 0.507 65.75 22.109 1 93.19 486 ASP B C 1
ATOM 8240 O O . ASP B 1 486 ? 0.1 64.625 22.344 1 93.19 486 ASP B O 1
ATOM 8244 N N . THR B 1 487 ? 1.619 65.875 21.516 1 92.56 487 THR B N 1
ATOM 8245 C CA . THR B 1 487 ? 2.355 64.875 20.828 1 92.56 487 THR B CA 1
ATOM 8246 C C . THR B 1 487 ? 2.949 63.844 21.812 1 92.56 487 THR B C 1
ATOM 8248 O O . THR B 1 487 ? 3.336 62.75 21.422 1 92.56 487 THR B O 1
ATOM 8251 N N . ARG B 1 488 ? 3.029 64.188 23.062 1 94.75 488 ARG B N 1
ATOM 8252 C CA . ARG B 1 488 ? 3.592 63.312 24.062 1 94.75 488 ARG B CA 1
ATOM 8253 C C . ARG B 1 488 ? 2.637 62.188 24.375 1 94.75 488 ARG B C 1
ATOM 8255 O O . ARG B 1 488 ? 3.027 61.188 25.016 1 94.75 488 ARG B O 1
ATOM 8262 N N . THR B 1 489 ? 1.394 62.281 23.906 1 95 489 THR B N 1
ATOM 8263 C CA . THR B 1 489 ? 0.409 61.25 24.203 1 95 489 THR B CA 1
ATOM 8264 C C . THR B 1 489 ? 0.477 60.125 23.172 1 95 489 THR B C 1
ATOM 8266 O O . THR B 1 489 ? -0.394 59.25 23.141 1 95 489 THR B O 1
ATOM 8269 N N . SER B 1 490 ? 1.54 60.188 22.281 1 94.81 490 SER B N 1
ATOM 8270 C CA . SER B 1 490 ? 1.791 59.031 21.422 1 94.81 490 SER B CA 1
ATOM 8271 C C . SER B 1 490 ? 1.926 57.75 22.234 1 94.81 490 SER B C 1
ATOM 8273 O O . SER B 1 490 ? 2.684 57.688 23.219 1 94.81 490 SER B O 1
ATOM 8275 N N . HIS B 1 491 ? 1.146 56.719 21.891 1 96.06 491 HIS B N 1
ATOM 8276 C CA . HIS B 1 491 ? 1.148 55.469 22.656 1 96.06 491 HIS B CA 1
ATOM 8277 C C . HIS B 1 491 ? 0.947 54.281 21.75 1 96.06 491 HIS B C 1
ATOM 8279 O O . HIS B 1 491 ? 0.55 54.438 20.594 1 96.06 491 HIS B O 1
ATOM 8285 N N . GLY B 1 492 ? 1.352 53.125 22.219 1 96 492 GLY B N 1
ATOM 8286 C CA . GLY B 1 492 ? 1.194 51.906 21.484 1 96 492 GLY B CA 1
ATOM 8287 C C . GLY B 1 492 ? 0.879 50.688 22.375 1 96 492 GLY B C 1
ATOM 8288 O O . GLY B 1 492 ? 0.976 50.781 23.594 1 96 492 GLY B O 1
ATOM 8289 N N . ALA B 1 493 ? 0.361 49.719 21.719 1 97.19 493 ALA B N 1
ATOM 8290 C CA . ALA B 1 493 ? 0.145 48.438 22.391 1 97.19 493 ALA B CA 1
ATOM 8291 C C . ALA B 1 493 ? 1.335 47.5 22.188 1 97.19 493 ALA B C 1
ATOM 8293 O O . ALA B 1 493 ? 1.632 47.094 21.062 1 97.19 493 ALA B O 1
ATOM 8294 N N . CYS B 1 494 ? 2.002 47.125 23.266 1 97.25 494 CYS B N 1
ATOM 8295 C CA . CYS B 1 494 ? 3.129 46.219 23.172 1 97.25 494 CYS B CA 1
ATOM 8296 C C . CYS B 1 494 ? 2.688 44.844 22.625 1 97.25 494 CYS B C 1
ATOM 8298 O O . CYS B 1 494 ? 1.596 44.375 22.953 1 97.25 494 CYS B O 1
ATOM 8300 N N . PRO B 1 495 ? 3.582 44.188 21.844 1 96.81 495 PRO B N 1
ATOM 8301 C CA . PRO B 1 495 ? 3.232 42.875 21.359 1 96.81 495 PRO B CA 1
ATOM 8302 C C . PRO B 1 495 ? 2.928 41.875 22.5 1 96.81 495 PRO B C 1
ATOM 8304 O O . PRO B 1 495 ? 3.693 41.781 23.453 1 96.81 495 PRO B O 1
ATOM 8307 N N . LEU B 1 496 ? 1.787 41.281 22.312 1 97.19 496 LEU B N 1
ATOM 8308 C CA . LEU B 1 496 ? 1.407 40.25 23.281 1 97.19 496 LEU B CA 1
ATOM 8309 C C . LEU B 1 496 ? 2.262 39 23.109 1 97.19 496 LEU B C 1
ATOM 8311 O O . LEU B 1 496 ? 2.443 38.531 21.984 1 97.19 496 LEU B O 1
ATOM 8315 N N . ILE B 1 497 ? 2.83 38.5 24.172 1 96.62 497 ILE B N 1
ATOM 8316 C CA . ILE B 1 497 ? 3.648 37.312 24.062 1 96.62 497 ILE B CA 1
ATOM 8317 C C . ILE B 1 497 ? 2.766 36.062 24.188 1 96.62 497 ILE B C 1
ATOM 8319 O O . ILE B 1 497 ? 2.777 35.188 23.328 1 96.62 497 ILE B O 1
ATOM 8323 N N . SER B 1 498 ? 1.933 36.031 25.234 1 94.25 498 SER B N 1
ATOM 8324 C CA . SER B 1 498 ? 1.127 34.844 25.469 1 94.25 498 SER B CA 1
ATOM 8325 C C . SER B 1 498 ? -0.297 35.219 25.875 1 94.25 498 SER B C 1
ATOM 8327 O O . SER B 1 498 ? -0.514 36.219 26.562 1 94.25 498 SER B O 1
ATOM 8329 N N . GLY B 1 499 ? -1.225 34.344 25.406 1 93.06 499 GLY B N 1
ATOM 8330 C CA . GLY B 1 499 ? -2.613 34.531 25.797 1 93.06 499 GLY B CA 1
ATOM 8331 C C . GLY B 1 499 ? -3.396 35.438 24.859 1 93.06 499 GLY B C 1
ATOM 8332 O O . GLY B 1 499 ? -3.158 35.438 23.656 1 93.06 499 GLY B O 1
ATOM 8333 N N . THR B 1 500 ? -4.445 36 25.453 1 94.44 500 THR B N 1
ATOM 8334 C CA . THR B 1 500 ? -5.32 36.938 24.734 1 94.44 500 THR B CA 1
ATOM 8335 C C . THR B 1 500 ? -5.465 38.25 25.516 1 94.44 500 THR B C 1
ATOM 8337 O O . THR B 1 500 ? -5.566 38.219 26.75 1 94.44 500 THR B O 1
ATOM 8340 N N . LYS B 1 501 ? -5.402 39.312 24.844 1 96.75 501 LYS B N 1
ATOM 8341 C CA . LYS B 1 501 ? -5.629 40.625 25.453 1 96.75 501 LYS B CA 1
ATOM 8342 C C . LYS B 1 501 ? -6.926 41.25 24.938 1 96.75 501 LYS B C 1
ATOM 8344 O O . LYS B 1 501 ? -7.152 41.312 23.734 1 96.75 501 LYS B O 1
ATOM 8349 N N . LEU B 1 502 ? -7.754 41.594 25.875 1 97.44 502 LEU B N 1
ATOM 8350 C CA . LEU B 1 502 ? -9.023 42.219 25.547 1 97.44 502 LEU B CA 1
ATOM 8351 C C . LEU B 1 502 ? -9.062 43.656 26.094 1 97.44 502 LEU B C 1
ATOM 8353 O O . LEU B 1 502 ? -8.844 43.875 27.297 1 97.44 502 LEU B O 1
ATOM 8357 N N . VAL B 1 503 ? -9.344 44.594 25.188 1 98.12 503 VAL B N 1
ATOM 8358 C CA . VAL B 1 503 ? -9.469 45.969 25.594 1 98.12 503 VAL B CA 1
ATOM 8359 C C . VAL B 1 503 ? -10.672 46.625 24.922 1 98.12 503 VAL B C 1
ATOM 8361 O O . VAL B 1 503 ? -11.203 46.094 23.938 1 98.12 503 VAL B O 1
ATOM 8364 N N . MET B 1 504 ? -11.141 47.625 25.438 1 97.81 504 MET B N 1
ATOM 8365 C CA . MET B 1 504 ? -12.211 48.438 24.859 1 97.81 504 MET B CA 1
ATOM 8366 C C . MET B 1 504 ? -11.898 49.938 24.984 1 97.81 504 MET B C 1
ATOM 8368 O O . MET B 1 504 ? -11.539 50.406 26.062 1 97.81 504 MET B O 1
ATOM 8372 N N . THR B 1 505 ? -12.023 50.688 23.922 1 97.25 505 THR B N 1
ATOM 8373 C CA . THR B 1 505 ? -11.633 52.094 23.906 1 97.25 505 THR B CA 1
ATOM 8374 C C . THR B 1 505 ? -12.836 53 23.625 1 97.25 505 THR B C 1
ATOM 8376 O O . THR B 1 505 ? -13.672 52.656 22.766 1 97.25 505 THR B O 1
ATOM 8379 N N . ARG B 1 506 ? -12.945 54.094 24.297 1 96.44 506 ARG B N 1
ATOM 8380 C CA . ARG B 1 506 ? -13.891 55.156 24.047 1 96.44 506 ARG B CA 1
ATOM 8381 C C . ARG B 1 506 ? -13.156 56.5 23.812 1 96.44 506 ARG B C 1
ATOM 8383 O O . ARG B 1 506 ? -12.32 56.875 24.641 1 96.44 506 ARG B O 1
ATOM 8390 N N . TRP B 1 507 ? -13.523 57.094 22.75 1 94.56 507 TRP B N 1
ATOM 8391 C CA . TRP B 1 507 ? -12.961 58.406 22.469 1 94.56 507 TRP B CA 1
ATOM 8392 C C . TRP B 1 507 ? -13.961 59.531 22.812 1 94.56 507 TRP B C 1
ATOM 8394 O O . TRP B 1 507 ? -15.164 59.344 22.594 1 94.56 507 TRP B O 1
ATOM 8404 N N . ILE B 1 508 ? -13.484 60.594 23.359 1 92.31 508 ILE B N 1
ATOM 8405 C CA . ILE B 1 508 ? -14.281 61.75 23.75 1 92.31 508 ILE B CA 1
ATOM 8406 C C . ILE B 1 508 ? -13.922 62.938 22.844 1 92.31 508 ILE B C 1
ATOM 8408 O O . ILE B 1 508 ? -12.742 63.25 22.672 1 92.31 508 ILE B O 1
ATOM 8412 N N . TYR B 1 509 ? -14.891 63.688 22.344 1 89.69 509 TYR B N 1
ATOM 8413 C CA . TYR B 1 509 ? -14.672 64.625 21.281 1 89.69 509 TYR B CA 1
ATOM 8414 C C . TYR B 1 509 ? -14.695 66.062 21.812 1 89.69 509 TYR B C 1
ATOM 8416 O O . TYR B 1 509 ? -15.445 66.375 22.75 1 89.69 509 TYR B O 1
ATOM 8424 N N . GLU B 1 510 ? -14.031 66.875 21.125 1 85.81 510 GLU B N 1
ATOM 8425 C CA . GLU B 1 510 ? -13.75 68.25 21.531 1 85.81 510 GLU B CA 1
ATOM 8426 C C . GLU B 1 510 ? -15.023 69.125 21.562 1 85.81 510 GLU B C 1
ATOM 8428 O O . GLU B 1 510 ? -15.273 69.812 22.531 1 85.81 510 GLU B O 1
ATOM 8433 N N . LEU B 1 511 ? -15.875 69 20.625 1 82.31 511 LEU B N 1
ATOM 8434 C CA . LEU B 1 511 ? -16.984 69.938 20.484 1 82.31 511 LEU B CA 1
ATOM 8435 C C . LEU B 1 511 ? -18.141 69.562 21.406 1 82.31 511 LEU B C 1
ATOM 8437 O O . LEU B 1 511 ? -19.031 70.375 21.641 1 82.31 511 LEU B O 1
ATOM 8441 N N . ASP B 1 512 ? -18.094 68.438 21.906 1 83.62 512 ASP B N 1
ATOM 8442 C CA . ASP B 1 512 ? -19.047 68.062 22.938 1 83.62 512 ASP B CA 1
ATOM 8443 C C . ASP B 1 512 ? -18.844 68.875 24.219 1 83.62 512 ASP B C 1
ATOM 8445 O O . ASP B 1 512 ? -19.75 69 25.062 1 83.62 512 ASP B O 1
ATOM 8449 N N . GLN B 1 513 ? -17.656 69.5 24.328 1 80.62 513 GLN B N 1
ATOM 8450 C CA . GLN B 1 513 ? -17.297 70.125 25.578 1 80.62 513 GLN B CA 1
ATOM 8451 C C . GLN B 1 513 ? -17.625 71.625 25.562 1 80.62 513 GLN B C 1
ATOM 8453 O O . GLN B 1 513 ? -17.438 72.312 26.562 1 80.62 513 GLN B O 1
ATOM 8458 N N . MET B 1 514 ? -18.047 72.25 24.422 1 70.25 514 MET B N 1
ATOM 8459 C CA . MET B 1 514 ? -18.281 73.688 24.25 1 70.25 514 MET B CA 1
ATOM 8460 C C . MET B 1 514 ? -19.203 74.188 25.344 1 70.25 514 MET B C 1
ATOM 8462 O O . MET B 1 514 ? -19.047 75.312 25.797 1 70.25 514 MET B O 1
ATOM 8466 N N . PHE B 1 515 ? -20.281 73.625 25.641 1 60 515 PHE B N 1
ATOM 8467 C CA . PHE B 1 515 ? -21.219 74.125 26.625 1 60 515 PHE B CA 1
ATOM 8468 C C . PHE B 1 515 ? -20.797 73.75 28.047 1 60 515 PHE B C 1
ATOM 8470 O O . PHE B 1 515 ? -21.578 73.938 28.984 1 60 515 PHE B O 1
ATOM 8477 N N . LEU B 1 516 ? -19.734 73.125 28.094 1 57.66 516 LEU B N 1
ATOM 8478 C CA . LEU B 1 516 ? -19.25 72.875 29.453 1 57.66 516 LEU B CA 1
ATOM 8479 C C . LEU B 1 516 ? -18.656 74.125 30.047 1 57.66 516 LEU B C 1
ATOM 8481 O O . LEU B 1 516 ? -18.016 74.938 29.344 1 57.66 516 LEU B O 1
ATOM 8485 N N . ILE B 1 517 ? -19.375 75.062 30.781 1 46.47 517 ILE B N 1
ATOM 8486 C CA . ILE B 1 517 ? -19.016 76.312 31.5 1 46.47 517 ILE B CA 1
ATOM 8487 C C . ILE B 1 517 ? -17.5 76.312 31.703 1 46.47 517 ILE B C 1
ATOM 8489 O O . ILE B 1 517 ? -16.891 75.312 32.094 1 46.47 517 ILE B O 1
ATOM 8493 N N . PRO B 1 518 ? -16.828 77.562 31.125 1 43.09 518 PRO B N 1
ATOM 8494 C CA . PRO B 1 518 ? -15.422 78 31.266 1 43.09 518 PRO B CA 1
ATOM 8495 C C . PRO B 1 518 ? -14.836 77.625 32.625 1 43.09 518 PRO B C 1
ATOM 8497 O O . PRO B 1 518 ? -13.789 78.125 33 1 43.09 518 PRO B O 1
ATOM 8500 N N . ALA B 1 519 ? -15.398 77.312 33.625 1 36.41 519 ALA B N 1
ATOM 8501 C CA . ALA B 1 519 ? -14.461 77.312 34.719 1 36.41 519 ALA B CA 1
ATOM 8502 C C . ALA B 1 519 ? -13.117 76.688 34.312 1 36.41 519 ALA B C 1
ATOM 8504 O O . ALA B 1 519 ? -12.062 77.188 34.75 1 36.41 519 ALA B O 1
ATOM 8505 N N . VAL B 1 520 ? -12.93 75.562 33.844 1 33.41 520 VAL B N 1
ATOM 8506 C CA . VAL B 1 520 ? -11.555 75.125 33.594 1 33.41 520 VAL B CA 1
ATOM 8507 C C . VAL B 1 520 ? -11.094 75.562 32.219 1 33.41 520 VAL B C 1
ATOM 8509 O O . VAL B 1 520 ? -9.961 76.062 32.062 1 33.41 520 VAL B O 1
ATOM 8512 N N . LEU B 1 521 ? -11.5 75.25 30.953 1 33.91 521 LEU B N 1
ATOM 8513 C CA . LEU B 1 521 ? -10.664 75.375 29.766 1 33.91 521 LEU B CA 1
ATOM 8514 C C . LEU B 1 521 ? -11.023 76.625 28.969 1 33.91 521 LEU B C 1
ATOM 8516 O O . LEU B 1 521 ? -12.188 76.875 28.641 1 33.91 521 LEU B O 1
ATOM 8520 N N . PRO B 1 522 ? -10.258 77.938 29.031 1 31.81 522 PRO B N 1
ATOM 8521 C CA . PRO B 1 522 ? -10.445 79.125 28.281 1 31.81 522 PRO B CA 1
ATOM 8522 C C . PRO B 1 522 ? -10.633 78.938 26.781 1 31.81 522 PRO B C 1
ATOM 8524 O O . PRO B 1 522 ? -10.008 78 26.219 1 31.81 522 PRO B O 1
ATOM 8527 N N . PRO B 1 523 ? -11.758 79.188 26.031 1 29.75 523 PRO B N 1
ATOM 8528 C CA . PRO B 1 523 ? -11.82 79.188 24.562 1 29.75 523 PRO B CA 1
ATOM 8529 C C . PRO B 1 523 ? -10.734 80.062 23.906 1 29.75 523 PRO B C 1
ATOM 8531 O O . PRO B 1 523 ? -10.211 80.938 24.531 1 29.75 523 PRO B O 1
ATOM 8534 N N . ARG B 1 524 ? -10.094 79.75 22.703 1 30.45 524 ARG B N 1
ATOM 8535 C CA . ARG B 1 524 ? -9.211 80.5 21.828 1 30.45 524 ARG B CA 1
ATOM 8536 C C . ARG B 1 524 ? -9.867 81.812 21.375 1 30.45 524 ARG B C 1
ATOM 8538 O O . ARG B 1 524 ? -11.008 81.812 20.906 1 30.45 524 ARG B O 1
ATOM 8545 N N . ARG B 1 525 ? -9.633 83 21.891 1 28.33 525 ARG B N 1
ATOM 8546 C CA . ARG B 1 525 ? -9.898 84.312 21.281 1 28.33 525 ARG B CA 1
ATOM 8547 C C . ARG B 1 525 ? -9.477 84.312 19.812 1 28.33 525 ARG B C 1
ATOM 8549 O O . ARG B 1 525 ? -8.281 84.375 19.5 1 28.33 525 ARG B O 1
ATOM 8556 N N . ARG B 1 526 ? -10.109 83.562 18.812 1 27.81 526 ARG B N 1
ATOM 8557 C CA . ARG B 1 526 ? -9.898 83.875 17.391 1 27.81 526 ARG B CA 1
ATOM 8558 C C . ARG B 1 526 ? -10.297 85.312 17.094 1 27.81 526 ARG B C 1
ATOM 8560 O O . ARG B 1 526 ? -11.445 85.688 17.312 1 27.81 526 ARG B O 1
ATOM 8567 N N . ASN B 1 527 ? -9.5 86.375 17.219 1 24.88 527 ASN B N 1
ATOM 8568 C CA . ASN B 1 527 ? -9.562 87.688 16.641 1 24.88 527 ASN B CA 1
ATOM 8569 C C . ASN B 1 527 ? -9.828 87.688 15.133 1 24.88 527 ASN B C 1
ATOM 8571 O O . ASN B 1 527 ? -8.953 87.312 14.352 1 24.88 527 ASN B O 1
ATOM 8575 N N . PHE B 1 528 ? -11.016 87.375 14.57 1 24.92 528 PHE B N 1
ATOM 8576 C CA . PHE B 1 528 ? -11.484 87.625 13.219 1 24.92 528 PHE B CA 1
ATOM 8577 C C . PHE B 1 528 ? -11.43 89.125 12.883 1 24.92 528 PHE B C 1
ATOM 8579 O O . PHE B 1 528 ? -12.102 89.562 11.961 1 24.92 528 PHE B O 1
ATOM 8586 N N . SER B 1 529 ? -10.938 90.062 13.656 1 24.41 529 SER B N 1
ATOM 8587 C CA . SER B 1 529 ? -11.078 91.5 13.414 1 24.41 529 SER B CA 1
ATOM 8588 C C . SER B 1 529 ? -10.375 91.875 12.133 1 24.41 529 SER B C 1
ATOM 8590 O O . SER B 1 529 ? -10.234 93.062 11.852 1 24.41 529 SER B O 1
ATOM 8592 N N . LYS B 1 530 ? -9.562 91.188 11.414 1 26.2 530 LYS B N 1
ATOM 8593 C CA . LYS B 1 530 ? -8.867 92.062 10.5 1 26.2 530 LYS B CA 1
ATOM 8594 C C . LYS B 1 530 ? -9.852 92.812 9.578 1 26.2 530 LYS B C 1
ATOM 8596 O O . LYS B 1 530 ? -9.82 94 9.461 1 26.2 530 LYS B O 1
ATOM 8601 N N . SER B 1 531 ? -10.172 92.312 8.281 1 23.56 531 SER B N 1
ATOM 8602 C CA . SER B 1 531 ? -10.031 93 6.988 1 23.56 531 SER B CA 1
ATOM 8603 C C . SER B 1 531 ? -11.336 93.688 6.578 1 23.56 531 SER B C 1
ATOM 8605 O O . SER B 1 531 ? -11.438 94.188 5.477 1 23.56 531 SER B O 1
ATOM 8607 N N . LEU B 1 532 ? -12.578 93.5 7.047 1 24.7 532 LEU B N 1
ATOM 8608 C CA . LEU B 1 532 ? -13.492 94.062 6.078 1 24.7 532 LEU B CA 1
ATOM 8609 C C . LEU B 1 532 ? -13.18 95.562 5.879 1 24.7 532 LEU B C 1
ATOM 8611 O O . LEU B 1 532 ? -13.039 96.312 6.852 1 24.7 532 LEU B O 1
ATOM 8615 N N . LEU B 1 533 ? -12.641 96.062 4.648 1 23.7 533 LEU B N 1
ATOM 8616 C CA . LEU B 1 533 ? -12.375 97.125 3.752 1 23.7 533 LEU B CA 1
ATOM 8617 C C . LEU B 1 533 ? -13.547 98.125 3.721 1 23.7 533 LEU B C 1
ATOM 8619 O O . LEU B 1 533 ? -14.703 97.688 3.896 1 23.7 533 LEU B O 1
ATOM 8623 N N . ASN B 1 534 ? -13.336 99.438 3.881 1 24.02 534 ASN B N 1
ATOM 8624 C CA . ASN B 1 534 ? -14.016 100.75 3.586 1 24.02 534 ASN B CA 1
ATOM 8625 C C . ASN B 1 534 ? -14.68 100.688 2.211 1 24.02 534 ASN B C 1
ATOM 8627 O O . ASN B 1 534 ? -14.07 100.25 1.235 1 24.02 534 ASN B O 1
ATOM 8631 N N . PRO B 1 535 ? -16.047 100.688 2.021 1 26.73 535 PRO B N 1
ATOM 8632 C CA . PRO B 1 535 ? -16.688 101.062 0.746 1 26.73 535 PRO B CA 1
ATOM 8633 C C . PRO B 1 535 ? -16.094 102.312 0.099 1 26.73 535 PRO B C 1
ATOM 8635 O O . PRO B 1 535 ? -15.516 103.125 0.793 1 26.73 535 PRO B O 1
ATOM 8638 N N . PHE B 1 536 ? -15.672 102.375 -1.229 1 19.81 536 PHE B N 1
ATOM 8639 C CA . PHE B 1 536 ? -16.266 103.438 -2.066 1 19.81 536 PHE B CA 1
ATOM 8640 C C . PHE B 1 536 ? -17.781 103.25 -2.186 1 19.81 536 PHE B C 1
ATOM 8642 O O . PHE B 1 536 ? -18.25 102.062 -2.16 1 19.81 536 PHE B O 1
#

Solvent-accessible surface area (backbone atoms only — not comparable to full-atom values): 57831 Å² total; per-residue (Å²): 135,85,76,77,77,75,78,76,78,74,78,73,73,72,76,71,64,75,72,69,67,85,61,89,71,82,51,59,56,53,33,64,66,55,42,50,50,48,51,51,50,52,54,52,50,49,53,42,52,51,52,36,44,50,54,53,48,51,52,40,53,53,51,51,52,52,47,55,62,64,43,50,62,53,61,71,21,58,100,38,51,68,66,41,51,25,35,45,67,52,39,44,47,50,46,45,43,58,46,55,47,53,57,39,51,51,52,56,69,68,50,83,75,47,63,66,47,53,50,48,53,56,58,55,55,73,74,40,58,50,69,69,54,45,49,52,41,49,49,16,52,52,47,40,32,61,48,56,68,55,54,54,61,43,44,39,61,17,37,52,86,89,41,79,48,93,54,62,56,48,36,64,49,26,38,50,52,12,51,49,27,41,33,46,56,39,20,59,61,11,27,44,18,18,49,45,14,52,60,50,48,70,82,43,67,64,66,58,29,57,55,62,70,57,39,70,63,60,40,48,52,53,26,30,47,20,26,42,69,55,65,46,51,82,57,24,39,58,57,31,36,70,34,85,86,41,27,78,53,14,54,58,48,44,53,49,47,70,74,48,71,82,72,56,77,41,80,66,76,61,77,63,60,53,68,56,43,30,50,43,42,37,51,50,36,47,40,69,72,38,88,62,72,75,77,86,63,69,71,42,64,46,45,71,63,27,82,64,22,59,77,59,53,41,47,27,30,70,78,35,81,81,64,43,28,35,40,34,44,70,69,46,51,72,71,60,46,64,50,49,51,71,69,36,58,88,56,54,36,78,39,63,45,76,35,79,94,72,68,42,73,35,80,44,92,58,38,41,39,31,25,26,58,36,78,40,97,80,53,56,74,80,54,46,54,59,54,50,52,52,52,51,48,52,29,43,72,67,54,48,50,62,78,53,63,76,50,30,44,36,37,39,25,10,40,26,14,31,25,53,68,39,63,85,48,74,92,63,90,42,77,65,35,69,71,36,35,52,38,33,29,42,38,39,33,24,63,37,64,47,87,34,42,46,26,40,33,22,48,75,63,75,41,67,44,70,56,42,54,20,19,33,41,36,36,45,36,29,38,70,61,78,63,39,78,40,78,53,56,28,29,24,37,28,44,16,48,33,41,59,45,39,36,37,37,37,54,28,33,44,51,50,43,70,83,53,74,58,82,75,48,62,78,82,80,80,79,80,70,72,83,77,71,82,83,122,134,84,75,76,75,76,78,74,76,77,78,74,72,72,77,74,66,77,74,69,68,83,60,91,70,81,52,60,54,53,32,63,66,56,43,53,50,48,52,51,50,52,55,51,50,49,52,43,52,52,51,36,44,50,55,52,46,50,50,41,52,52,50,51,52,52,46,56,61,62,43,50,64,52,62,71,22,58,99,37,52,69,66,41,51,24,35,46,66,52,40,47,47,50,47,44,42,58,46,55,47,52,57,39,51,50,51,58,68,65,50,82,74,46,63,67,49,53,50,48,51,55,59,55,55,72,75,40,58,50,70,68,54,44,49,51,40,50,49,17,52,50,47,39,32,62,47,54,66,55,55,51,60,44,42,38,62,17,37,52,86,89,40,77,48,95,56,62,57,49,37,65,48,26,39,49,52,13,51,50,28,40,33,48,55,40,21,60,61,10,25,43,18,19,50,44,15,51,61,50,48,71,80,43,67,64,66,59,29,57,55,60,68,57,39,71,64,59,40,46,53,53,27,28,47,21,26,44,70,55,64,46,52,81,56,25,39,56,57,31,35,70,33,86,87,43,26,79,51,13,55,59,50,46,52,50,46,71,75,48,71,83,71,56,76,41,81,66,76,61,76,64,61,50,67,56,44,29,50,41,42,38,51,51,37,47,40,67,74,38,87,63,72,75,79,84,62,70,70,42,65,46,47,73,63,27,82,64,21,59,77,58,53,40,46,28,29,70,78,34,79,82,63,44,27,36,40,35,45,72,69,47,52,69,72,61,46,65,50,51,50,71,68,36,60,87,54,54,36,78,40,61,44,75,35,78,93,73,70,42,72,36,80,44,92,58,37,42,39,30,24,26,60,35,78,40,96,81,52,56,73,78,54,47,54,59,54,50,53,51,52,52,48,51,30,43,72,68,55,47,49,62,78,52,63,77,52,28,42,35,38,37,25,11,40,26,13,30,27,54,68,38,62,86,47,74,93,62,90,43,76,66,35,69,70,37,36,52,38,32,28,41,39,37,33,23,62,38,64,45,87,34,42,45,25,41,32,21,50,74,64,76,42,66,46,70,58,41,54,21,19,33,41,36,36,44,36,29,38,69,59,78,65,40,77,41,76,53,58,28,29,22,36,30,44,17,46,32,42,61,44,38,37,38,37,38,55,28,34,42,52,50,41,67,82,52,74,58,82,76,47,62,80,81,84,78,80,82,71,75,71,93,74,82,79,132

Nearest PDB structures (foldseek):
  4bt8-assembly1_B  TM=7.826E-01  e=3.150E-11  Homo sapiens
  4btb-assembly1_A  TM=7.898E-01  e=1.624E-10  Homo sapiens
  5c5t-assembly1_A  TM=7.749E-01  e=2.063E-11  Paramecium bursaria Chlorella virus 1
  5c5t-assembly2_B  TM=7.829E-01  e=1.386E-10  Paramecium bursaria Chlorella virus 1
  5c5u-assembly2_B  TM=7.796E-01  e=5.336E-09  Paramecium bursaria Chlorella virus 1